Protein AF-0000000080647488 (afdb_homodimer)

Solvent-accessible surface area (backbone atoms only — not comparable to full-atom values): 36997 Å² total; per-residue (Å²): 116,48,32,40,37,34,31,41,48,44,54,90,52,60,45,56,58,51,35,47,49,44,23,29,60,48,44,38,36,77,51,31,75,68,55,50,71,70,28,74,45,87,45,51,30,39,70,76,43,53,55,83,44,35,26,31,36,35,32,40,47,69,68,45,44,72,58,22,64,35,40,49,40,31,35,79,50,10,62,61,49,45,37,68,73,44,76,29,42,15,42,51,39,65,48,72,40,66,70,53,51,65,51,34,83,19,20,80,32,19,48,67,54,50,25,60,74,47,72,51,86,89,53,53,41,38,26,34,52,53,63,45,54,38,50,31,41,29,64,51,44,10,51,53,50,31,32,27,40,74,20,60,28,39,31,40,29,48,34,86,49,47,36,67,21,82,76,42,36,45,71,57,26,46,40,35,31,46,53,34,43,50,52,45,22,72,73,69,67,51,45,62,39,42,25,43,35,41,54,41,36,61,87,44,28,56,57,49,43,50,49,46,39,73,56,56,44,58,20,35,21,36,43,36,65,40,40,10,56,39,52,45,32,51,40,38,72,69,45,98,50,41,30,39,34,39,53,48,31,44,33,34,24,39,60,52,88,56,31,16,40,36,64,38,42,53,40,46,50,40,40,37,28,10,31,17,27,36,58,69,39,16,65,49,41,54,34,41,50,58,60,68,58,46,52,50,30,49,46,62,28,49,45,92,53,95,80,41,49,30,28,25,39,24,30,34,41,73,27,33,47,85,37,40,52,62,31,38,74,71,60,46,49,73,25,30,44,34,21,41,51,33,16,57,43,23,93,78,30,37,31,35,11,20,32,14,43,48,48,26,52,48,15,51,74,70,70,47,51,58,70,64,49,18,74,81,30,66,45,33,36,54,45,43,61,61,68,74,98,115,47,31,39,35,34,32,41,46,42,53,90,52,59,45,55,58,50,35,46,50,44,23,29,61,47,44,37,35,77,52,31,74,69,56,49,72,70,29,74,45,86,44,52,32,40,69,76,44,54,54,81,44,36,28,30,36,35,32,40,46,69,69,44,44,73,58,23,64,34,40,49,40,30,35,79,51,10,62,61,51,45,38,68,72,44,76,29,40,16,41,51,38,64,48,73,38,68,69,54,50,64,50,33,83,17,19,80,29,19,50,67,54,50,25,60,73,48,71,50,84,88,53,52,42,37,27,33,51,52,63,44,54,39,51,32,42,27,64,51,45,10,50,52,51,33,35,26,40,76,19,59,27,40,32,41,30,49,33,85,49,47,38,67,21,84,76,42,36,45,71,58,26,45,41,35,31,44,53,34,43,48,53,45,23,72,74,69,66,51,46,60,38,43,25,44,34,40,55,42,36,60,84,45,27,55,58,49,43,49,50,45,40,72,55,55,45,58,19,34,20,36,43,36,65,40,40,10,56,39,54,43,32,50,41,38,74,70,43,97,52,40,32,39,33,38,51,48,31,45,32,33,24,38,61,51,88,55,31,18,39,36,65,38,42,52,42,47,50,40,41,37,27,10,32,17,28,35,58,67,37,16,65,49,42,53,35,40,50,58,60,68,56,45,51,50,30,47,46,63,27,50,46,92,52,95,80,41,50,30,30,24,38,22,29,34,40,72,27,33,48,83,38,41,55,63,32,37,73,70,58,45,48,72,26,31,44,34,21,41,51,33,17,58,44,24,94,78,30,38,33,35,11,20,30,14,42,48,48,26,51,49,16,51,75,70,70,46,52,58,70,66,48,18,75,85,30,65,46,34,36,52,44,42,60,61,67,73,97

Organism: Methanothrix harundinacea (strain 6Ac) (NCBI:txid1110509)

Secondary structure (DSSP, 8-state):
-EEEEEEEEEESS-HHHHHHHHHHHTTT----HHHHHHS--TT--EEEEEETTEEEEEEEGGGS-TT-HHHHHHHHTSGGGG-TTEEEEEEEEEE--HHHHHTS---SS-HHHHHHHHT--SS-EEEEEE-GGGT--HHHHHHHHHHHHHTT-SEEEE-TT-SS-TTS-HHHHHHHHHHHHHHHHHHH----EEEEE----TTTHHHHHHHHHHTT-SEEEEEHHHH-HHHHHHHHHH-SS-EEEE-TTTHHHHS-TTSEE-HHHHHHHHHHHT-SEEE--BSSSTTB--HHHHHHHHHHHHS--TTPPP-EEEE-SS--GGGHHHHHHHH-SSSEEE-SHHHHT-TT-HHHHHHHHHHHHHHHHHTS-HHHHHTT-HHHHHHHHHHT-/-EEEEEEEEEESS-HHHHHHHHHHHTTT----HHHHHHS--TT--EEEEEETTEEEEEEEGGGS-TT-HHHHHHHHTSGGGG-TTEEEEEEEEEE--HHHHHTS---SS-HHHHHHHHT--SS-EEEEEE-GGGT--HHHHHHHHHHHHHTT-SEEEE-TT-SS-TTS-HHHHHHHHHHHHHHHHHHH----EEEEE----TTTHHHHHHHHHHTT-SEEEEEHHHH-HHHHHHHHHH-SS-EEEE-TTTHHHHS-TTSEE-HHHHHHHHHHHT-SEEE--BSSSTTB--HHHHHHHHHHHHS--TTPPP-EEEE-SS--GGGHHHHHHHH-SSSEEE-SHHHHT-TT-HHHHHHHHHHHHHHHHHTS-HHHHHTT-HHHHHHHHHHT-

Foldseek 3Di:
DWKKWKKFFDFPDDQQVLLQQLQQCLWVHPPDPVVPVVDDDPQGKDWPDGDDRMTIIIGPPVQDDALDVVSVCCRRPNCSQVDPRTPAMETEDMDDDLRSLVSFPFAPAALVNLCVVQVHDQFAAEEEEDECVVPAELLNSLVLLLLLVLLPHAEYEYDQVDAQDPRYGQLSNLLNNQVSQVVSCVVPVGHHAYAHEQEDAPVCSLVSLVNSVVSPHQEYEYQDVVHHLLSLLSNSVRDDHAYHYEPPPCCVADVPPGHHYHCLHVLLSNRSSHHHEYAREFCDAPGHDDLVSSLNSLCSQPPDDSPGHHHAHEYDHHDALQRLQRRCVRNPGRHYYYYYCNQQVQPVGNSLSSNLNVQSRVCVSVVHHLVVSCVPPVSVVSSCVVVVD/DWKKWKKFFDFPDDQQVLLQQLQQCLWVHPPDPVVPVVDDDPQGKDWPDGDDRMTIIIGPPVQDDALDVVSVCCRRPNCSQVDPRTPAMETEDMDDDLRSLVSFPFAPAALVNLCVVQVHDQFAAEEEEDECVVPAELLNSLVLLLLLVLLPHAEYEYDQVDAQDPRYGQLSNLLNNQVSQVVSCVVPVGHHAYAHEQEDAPVCSLVSLVNSVVSPHQEYEYQDVVHHLLSLLSNSVRDDHAYHYEPPPCCVADVPPGHHYHCLHVLLSNRSSHHHEYAREFCDAPGHDDLVSSLNSLCSQPPDDSPGHHHAHEYDHHDALQRLQRRCVRNPGRHYYYYYCNQQVQPVGNSLSSNLNVQSRVCVSVVHHLVVSCVPPVSVVSSCVVVVD

Nearest PDB structures (foldseek):
  2qyg-assembly2_C  TM=9.255E-01  e=5.016E-37  Rhodopseudomonas palustris CGA009
  1tel-assembly1_A  TM=9.189E-01  e=5.630E-37  Chlorobaculum tepidum TLS
  3nwr-assembly1_A-2  TM=8.919E-01  e=5.016E-37  Paraburkholderia fungorum
  1tel-assembly1_B  TM=9.173E-01  e=2.530E-36  Chlorobaculum tepidum TLS
  1ykw-assembly1_A  TM=9.001E-01  e=6.759E-36  Chlorobaculum tepidum

Sequence (778 aa):
MEVIAKYYVETDLPIEKAAEAIAAEQSTGTWTEVERERLASDLAARVVRAEGNFAYVAFPEELFEAGNIPQYLSVVAGNLFGLGALKKVRLLDVIFPQRLVEAHRGPRFGIKEARKILGVFDRPLVGTIIKPKVGLSPKDTAEVAGQAVRGGLDLIKDDETLTDQSFCPIDERVEAVMAELSKVEDETGKKAFYAVNVTSGAEEILERAEEVVGRGANMVMVDVLTTGFSAVEVLARGVKVPIHVHRTMHGAFTRDRRHGISMLPISRLVRMAGGTNLHTGSYLGKMAGDREENDSCRDALREEWYGLRPVFPVASGGVHPGMVRPNLDGYGTDCIIQAGGGVHGHPSGTTAGATAMVQAVEAWVAGVTTEEYARSHKELDAALKFWSRMEVIAKYYVETDLPIEKAAEAIAAEQSTGTWTEVERERLASDLAARVVRAEGNFAYVAFPEELFEAGNIPQYLSVVAGNLFGLGALKKVRLLDVIFPQRLVEAHRGPRFGIKEARKILGVFDRPLVGTIIKPKVGLSPKDTAEVAGQAVRGGLDLIKDDETLTDQSFCPIDERVEAVMAELSKVEDETGKKAFYAVNVTSGAEEILERAEEVVGRGANMVMVDVLTTGFSAVEVLARGVKVPIHVHRTMHGAFTRDRRHGISMLPISRLVRMAGGTNLHTGSYLGKMAGDREENDSCRDALREEWYGLRPVFPVASGGVHPGMVRPNLDGYGTDCIIQAGGGVHGHPSGTTAGATAMVQAVEAWVAGVTTEEYARSHKELDAALKFWSR

InterPro domains:
  IPR000685 Ribulose bisphosphate carboxylase, large subunit, C-terminal [PF00016] (110-387)
  IPR017443 Ribulose bisphosphate carboxylase, large subunit, ferrodoxin-like N-terminal [PF02788] (2-99)
  IPR033966 RuBisCO [PTHR42704] (2-385)
  IPR033966 RuBisCO [SFLDS00014] (2-388)
  IPR036376 Ribulose bisphosphate carboxylase, large subunit, C-terminal domain superfamily [G3DSA:3.20.20.110] (105-389)
  IPR036376 Ribulose bisphosphate carboxylase, large subunit, C-terminal domain superfamily [SSF51649] (106-388)
  IPR036422 RuBisCO large subunit, N-terminal domain superfamily [G3DSA:3.30.70.150] (1-104)
  IPR036422 RuBisCO large subunit, N-terminal domain superfamily [SSF54966] (3-106)

Structure (mmCIF, N/CA/C/O backbone):
data_AF-0000000080647488-model_v1
#
loop_
_entity.id
_entity.type
_entity.pdbx_description
1 polymer 'Ribulose-1,5-bisphosphate carboxylase/oxygenase lar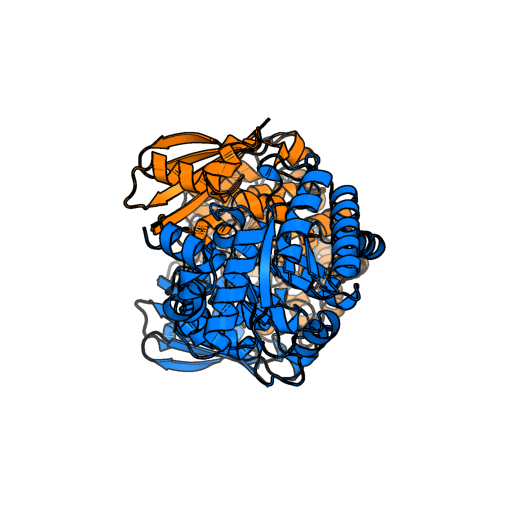ge subunit'
#
loop_
_atom_site.group_PDB
_atom_site.id
_atom_site.type_symbol
_atom_site.label_atom_id
_atom_site.label_alt_id
_atom_site.label_comp_id
_atom_site.label_asym_id
_atom_site.label_entity_id
_atom_site.label_seq_id
_atom_site.pdbx_PDB_ins_code
_atom_site.Cartn_x
_atom_site.Cartn_y
_atom_site.Cartn_z
_atom_site.occupancy
_atom_site.B_iso_or_equiv
_atom_site.auth_seq_id
_atom_site.auth_comp_id
_atom_site.auth_asym_id
_atom_site.auth_atom_id
_atom_site.pdbx_PDB_model_num
ATOM 1 N N . MET A 1 1 ? -24.734 -10.898 6.461 1 90.69 1 MET A N 1
ATOM 2 C CA . MET A 1 1 ? -24.656 -9.562 5.883 1 90.69 1 MET A CA 1
ATOM 3 C C . MET A 1 1 ? -23.641 -9.523 4.738 1 90.69 1 MET A C 1
ATOM 5 O O . MET A 1 1 ? -23.125 -10.562 4.324 1 90.69 1 MET A O 1
ATOM 9 N N . GLU A 1 2 ? -23.625 -8.43 3.938 1 96.56 2 GLU A N 1
ATOM 10 C CA . GLU A 1 2 ? -22.812 -8.32 2.732 1 96.56 2 GLU A CA 1
ATOM 11 C C . GLU A 1 2 ? -21.953 -7.062 2.76 1 96.56 2 GLU A C 1
ATOM 13 O O . GLU A 1 2 ? -22.281 -6.094 3.447 1 96.56 2 GLU A O 1
ATOM 18 N N . VAL A 1 3 ? -20.828 -7.199 2.18 1 98.62 3 VAL A N 1
ATOM 19 C CA . VAL A 1 3 ? -20.031 -6.023 1.819 1 98.62 3 VAL A CA 1
ATOM 20 C C . VAL A 1 3 ? -20.453 -5.531 0.434 1 98.62 3 VAL A C 1
ATOM 22 O O . VAL A 1 3 ? -20.516 -6.316 -0.516 1 98.62 3 VAL A O 1
ATOM 25 N N . ILE A 1 4 ? -20.766 -4.258 0.315 1 98.75 4 ILE A N 1
ATOM 26 C CA . ILE A 1 4 ? -21.141 -3.711 -0.988 1 98.75 4 ILE A CA 1
ATOM 27 C C . ILE A 1 4 ? -20.031 -2.77 -1.479 1 98.75 4 ILE A C 1
ATOM 29 O O . ILE A 1 4 ? -19.672 -1.822 -0.781 1 98.75 4 ILE A O 1
ATOM 33 N N . ALA A 1 5 ? -19.516 -3.033 -2.6 1 98.88 5 ALA A N 1
ATOM 34 C CA . ALA A 1 5 ? -18.516 -2.174 -3.229 1 98.88 5 ALA A CA 1
ATOM 35 C C . ALA A 1 5 ? -19.078 -1.492 -4.473 1 98.88 5 ALA A C 1
ATOM 37 O O . ALA A 1 5 ? -19.812 -2.111 -5.246 1 98.88 5 ALA A O 1
ATOM 38 N N . LYS A 1 6 ? -18.844 -0.228 -4.59 1 98.81 6 LYS A N 1
ATOM 39 C CA . LYS A 1 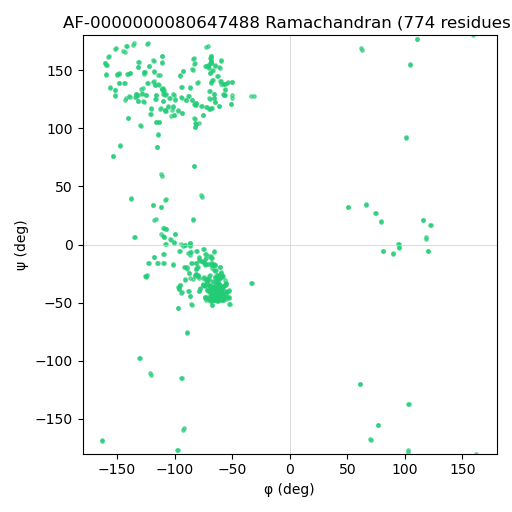6 ? -19.219 0.559 -5.762 1 98.81 6 LYS A CA 1
ATOM 40 C C . LYS A 1 6 ? -18 0.8 -6.664 1 98.81 6 LYS A C 1
ATOM 42 O O . LYS A 1 6 ? -16.969 1.298 -6.207 1 98.81 6 LYS A O 1
ATOM 47 N N . TYR A 1 7 ? -18.188 0.497 -7.961 1 98.88 7 TYR A N 1
ATOM 48 C CA . TYR A 1 7 ? -17.094 0.677 -8.922 1 98.88 7 TYR A CA 1
ATOM 49 C C . TYR A 1 7 ? -17.516 1.59 -10.062 1 98.88 7 TYR A C 1
ATOM 51 O O . TYR A 1 7 ? -18.672 1.551 -10.5 1 98.88 7 TYR A O 1
ATOM 59 N N . TYR A 1 8 ? -16.609 2.475 -10.461 1 98.75 8 TYR A N 1
ATOM 60 C CA . TYR A 1 8 ? -16.656 3.078 -11.789 1 98.75 8 TYR A CA 1
ATOM 61 C C . TYR A 1 8 ? -15.945 2.201 -12.812 1 98.75 8 TYR A C 1
ATOM 63 O O . TYR A 1 8 ? -14.852 1.695 -12.547 1 98.75 8 TYR A O 1
ATOM 71 N N . VAL A 1 9 ? -16.562 1.989 -14.055 1 98.62 9 VAL A N 1
ATOM 72 C CA . VAL A 1 9 ? -16 1.049 -15.016 1 98.62 9 VAL A CA 1
ATOM 73 C C . VAL A 1 9 ? -16.109 1.622 -16.422 1 98.62 9 VAL A C 1
ATOM 75 O O . VAL A 1 9 ? -17.172 2.094 -16.828 1 98.62 9 VAL A O 1
ATOM 78 N N . GLU A 1 10 ? -15.008 1.669 -17.156 1 98.5 10 GLU A N 1
ATOM 79 C CA . GLU A 1 10 ? -14.992 1.855 -18.609 1 98.5 10 GLU A CA 1
ATOM 80 C C . GLU A 1 10 ? -14.672 0.548 -19.328 1 98.5 10 GLU A C 1
ATOM 82 O O . GLU A 1 10 ? -13.672 -0.107 -19.031 1 98.5 10 GLU A O 1
ATOM 87 N N . THR A 1 11 ? -15.438 0.167 -20.172 1 97.75 11 THR A N 1
ATOM 88 C CA . THR A 1 11 ? -15.344 -1.136 -20.828 1 97.75 11 THR A CA 1
ATOM 89 C C . THR A 1 11 ? -16.094 -1.127 -22.156 1 97.75 11 THR A C 1
ATOM 91 O O . THR A 1 11 ? -16.922 -0.245 -22.406 1 97.75 11 THR A O 1
ATOM 94 N N . ASP A 1 12 ? -15.664 -2.012 -23.078 1 96.88 12 ASP A N 1
ATOM 95 C CA . ASP A 1 12 ? -16.406 -2.219 -24.328 1 96.88 12 ASP A CA 1
ATOM 96 C C . ASP A 1 12 ? -17.516 -3.246 -24.141 1 96.88 12 ASP A C 1
ATOM 98 O O . ASP A 1 12 ? -18.375 -3.416 -25.016 1 96.88 12 ASP A O 1
ATOM 102 N N . LEU A 1 13 ? -17.562 -3.875 -22.984 1 97.06 13 LEU A N 1
ATOM 103 C CA . LEU A 1 13 ? -18.641 -4.812 -22.641 1 97.06 13 LEU A CA 1
ATOM 104 C C . LEU A 1 13 ? -19.875 -4.07 -22.125 1 97.06 13 LEU A C 1
ATOM 106 O O . LEU A 1 13 ? -19.766 -2.926 -21.672 1 97.06 13 LEU A O 1
ATOM 110 N N . PRO A 1 14 ? -21.047 -4.852 -22.312 1 97.75 14 PRO A N 1
ATOM 111 C CA . PRO A 1 14 ? -22.141 -4.328 -21.5 1 97.75 14 PRO A CA 1
ATOM 112 C C . PRO A 1 14 ? -21.781 -4.219 -20.031 1 97.75 14 PRO A C 1
ATOM 114 O O . PRO A 1 14 ? -21.125 -5.109 -19.484 1 97.75 14 PRO A O 1
ATOM 117 N N . ILE A 1 15 ? -22.188 -3.156 -19.391 1 98.19 15 ILE A N 1
ATOM 118 C CA . ILE A 1 15 ? -21.797 -2.838 -18.016 1 98.19 15 ILE A CA 1
ATOM 119 C C . ILE A 1 15 ? -22.156 -3.998 -17.094 1 98.19 15 ILE A C 1
ATOM 121 O O . ILE A 1 15 ? -21.438 -4.277 -16.125 1 98.19 15 ILE A O 1
ATOM 125 N N . GLU A 1 16 ? -23.234 -4.668 -17.359 1 97.62 16 GLU A N 1
ATOM 126 C CA . GLU A 1 16 ? -23.641 -5.812 -16.547 1 97.62 16 GLU A CA 1
ATOM 127 C C . GLU A 1 16 ? -22.609 -6.938 -16.625 1 97.62 16 GLU A C 1
ATOM 129 O O . GLU A 1 16 ? -22.297 -7.566 -15.609 1 97.62 16 GLU A O 1
ATOM 134 N N . LYS A 1 17 ? -22.094 -7.16 -17.766 1 96.88 17 LYS A N 1
ATOM 135 C CA . LYS A 1 17 ? -21.094 -8.203 -17.969 1 96.88 17 LYS A CA 1
ATOM 136 C C . LYS A 1 17 ? -19.766 -7.832 -17.312 1 96.88 17 LYS A C 1
ATOM 138 O O . LYS A 1 17 ? -19.078 -8.688 -16.75 1 96.88 17 LYS A O 1
ATOM 143 N N . ALA A 1 18 ? -19.438 -6.566 -17.422 1 97.44 18 ALA A N 1
ATOM 144 C CA . ALA A 1 18 ? -18.234 -6.078 -16.75 1 97.44 18 ALA A CA 1
ATOM 145 C C . ALA A 1 18 ? -18.359 -6.25 -15.234 1 97.44 18 ALA A C 1
ATOM 147 O O . ALA A 1 18 ? -17.406 -6.676 -14.57 1 97.44 18 ALA A O 1
ATOM 148 N N . ALA A 1 19 ? -19.531 -5.914 -14.734 1 97.94 19 ALA A N 1
ATOM 149 C CA . ALA A 1 19 ? -19.797 -6.07 -13.305 1 97.94 19 ALA A CA 1
ATOM 150 C C . ALA A 1 19 ? -19.703 -7.535 -12.891 1 97.94 19 ALA A C 1
ATOM 152 O O . ALA A 1 19 ? -19.172 -7.848 -11.82 1 97.94 19 ALA A O 1
ATOM 153 N N . GLU A 1 20 ? -20.172 -8.375 -13.711 1 95.75 20 GLU A N 1
ATOM 154 C CA . GLU A 1 20 ? -20.094 -9.812 -13.453 1 95.75 20 GLU A CA 1
ATOM 155 C C . GLU A 1 20 ? -18.656 -10.297 -13.445 1 95.75 20 GLU A C 1
ATOM 157 O O . GLU A 1 20 ? -18.297 -11.172 -12.656 1 95.75 20 GLU A O 1
ATOM 162 N N . ALA A 1 21 ? -17.859 -9.781 -14.328 1 94.38 21 ALA A N 1
ATOM 163 C CA . ALA A 1 21 ? -16.438 -10.133 -14.375 1 94.38 21 ALA A CA 1
ATOM 164 C C . ALA A 1 21 ? -15.734 -9.727 -13.086 1 94.38 21 ALA A C 1
ATOM 166 O O . ALA A 1 21 ? -14.906 -10.477 -12.562 1 94.38 21 ALA A O 1
ATOM 167 N N . ILE A 1 22 ? -16.062 -8.539 -12.578 1 96.81 22 ILE A N 1
ATOM 168 C CA . ILE A 1 22 ? -15.5 -8.07 -11.32 1 96.81 22 ILE A CA 1
ATOM 169 C C . ILE A 1 22 ? -15.922 -9 -10.188 1 96.81 22 ILE A C 1
ATOM 171 O O . ILE A 1 22 ? -15.086 -9.453 -9.406 1 96.81 22 ILE A O 1
ATOM 175 N N . ALA A 1 23 ? -17.234 -9.281 -10.148 1 95.94 23 ALA A N 1
ATOM 176 C CA . ALA A 1 23 ? -17.781 -10.148 -9.102 1 95.94 23 ALA A CA 1
ATOM 177 C C . ALA A 1 23 ? -17.094 -11.516 -9.109 1 95.94 23 ALA A C 1
ATOM 179 O O . ALA A 1 23 ? -16.734 -12.039 -8.055 1 95.94 23 ALA A O 1
ATOM 180 N N . ALA A 1 24 ? -16.922 -12.039 -10.258 1 92.19 24 ALA A N 1
ATOM 181 C CA . ALA A 1 24 ? -16.312 -13.359 -10.406 1 92.19 24 ALA A CA 1
ATOM 182 C C . ALA A 1 24 ? -14.844 -13.336 -10.016 1 92.19 24 ALA A C 1
ATOM 184 O O . ALA A 1 24 ? -14.398 -14.156 -9.211 1 92.19 24 ALA A O 1
ATOM 185 N N . GLU A 1 25 ? -14.078 -12.43 -10.492 1 91.75 25 GLU A N 1
ATOM 186 C CA . GLU A 1 25 ? -12.641 -12.344 -10.25 1 91.75 25 GLU A CA 1
ATOM 187 C C . GLU A 1 25 ? -12.344 -12.172 -8.766 1 91.75 25 GLU A C 1
ATOM 189 O O . GLU A 1 25 ? -11.375 -12.734 -8.25 1 91.75 25 GLU A O 1
ATOM 194 N N . GLN A 1 26 ? -13.18 -11.391 -8.078 1 95.12 26 GLN A N 1
ATOM 195 C CA . GLN A 1 26 ? -12.906 -11.008 -6.695 1 95.12 26 GLN A CA 1
ATOM 196 C C . GLN A 1 26 ? -13.523 -11.992 -5.715 1 95.12 26 GLN A C 1
ATOM 198 O O . GLN A 1 26 ? -13.391 -11.844 -4.496 1 95.12 26 GLN A O 1
ATOM 203 N N . SER A 1 27 ? -14.195 -13.016 -6.172 1 93.38 27 SER A N 1
ATOM 204 C CA . SER A 1 27 ? -14.766 -14.047 -5.312 1 93.38 27 SER A CA 1
ATOM 205 C C . SER A 1 27 ? -14.406 -15.445 -5.805 1 93.38 27 SER A C 1
ATOM 207 O O . SER A 1 27 ? -13.266 -15.883 -5.664 1 93.38 27 SER A O 1
ATOM 209 N N . THR A 1 28 ? -15.203 -16.109 -6.512 1 86.38 28 THR A N 1
ATOM 210 C CA . THR A 1 28 ? -15.023 -17.516 -6.828 1 86.38 28 THR A CA 1
ATOM 211 C C . THR A 1 28 ? -14.156 -17.688 -8.07 1 86.38 28 THR A C 1
ATOM 213 O O . THR A 1 28 ? -13.602 -18.766 -8.312 1 86.38 28 THR A O 1
ATOM 216 N N . GLY A 1 29 ? -13.906 -16.562 -8.703 1 74 29 GLY A N 1
ATOM 217 C CA . GLY A 1 29 ? -13.117 -16.656 -9.914 1 74 29 GLY A CA 1
ATOM 218 C C . GLY A 1 29 ? -13.781 -17.469 -11.008 1 74 29 GLY A C 1
ATOM 219 O O . GLY A 1 29 ? -14.969 -17.781 -10.914 1 74 29 GLY A O 1
ATOM 220 N N . THR A 1 30 ? -13.266 -17.422 -12.289 1 58.09 30 THR A N 1
ATOM 221 C CA . THR A 1 30 ? -13.75 -18.203 -13.422 1 58.09 30 THR A CA 1
ATOM 222 C C . THR A 1 30 ? -13.289 -19.656 -13.328 1 58.09 30 THR A C 1
ATOM 224 O O . THR A 1 30 ? -12.531 -20.125 -14.172 1 58.09 30 THR A O 1
ATOM 227 N N . TRP A 1 31 ? -13.398 -20.047 -12.07 1 53.09 31 TRP A N 1
ATOM 228 C CA . TRP A 1 31 ? -13.102 -21.469 -12.031 1 53.09 31 TRP A CA 1
ATOM 229 C C . TRP A 1 31 ? -13.906 -22.219 -13.086 1 53.09 31 TRP A C 1
ATOM 231 O O . TRP A 1 31 ? -14.961 -21.75 -13.523 1 53.09 31 TRP A O 1
ATOM 241 N N . THR A 1 32 ? -13.383 -23 -13.891 1 54.81 32 THR A N 1
ATOM 242 C CA . THR A 1 32 ? -14.023 -23.578 -15.078 1 54.81 32 THR A CA 1
ATOM 243 C C . THR A 1 32 ? -15.508 -23.812 -14.828 1 54.81 32 THR A C 1
ATOM 245 O O . THR A 1 32 ? -15.922 -24.078 -13.703 1 54.81 32 THR A O 1
ATOM 248 N N . GLU A 1 33 ? -16.25 -23.234 -15.844 1 52.19 33 GLU A N 1
ATOM 249 C CA . GLU A 1 33 ? -17.703 -23.406 -15.875 1 52.19 33 GLU A CA 1
ATOM 250 C C . GLU A 1 33 ? -18.094 -24.781 -15.336 1 52.19 33 GLU A C 1
ATOM 252 O O . GLU A 1 33 ? -19.094 -24.906 -14.625 1 52.19 33 GLU A O 1
ATOM 257 N N . VAL A 1 34 ? -17.25 -25.781 -15.562 1 49.34 34 VAL A N 1
ATOM 258 C CA . VAL A 1 34 ? -17.625 -27.156 -15.266 1 49.34 34 VAL A CA 1
ATOM 259 C C . VAL A 1 34 ? -17.625 -27.375 -13.75 1 49.34 34 VAL A C 1
ATOM 261 O O . VAL A 1 34 ? -18.578 -27.938 -13.203 1 49.34 34 VAL A O 1
ATOM 264 N N . GLU A 1 35 ? -16.609 -26.906 -13.102 1 55.22 35 GLU A N 1
ATOM 265 C CA . GLU A 1 35 ? -16.484 -27.203 -11.68 1 55.22 35 GLU A CA 1
ATOM 266 C C . GLU A 1 35 ? -17.406 -26.312 -10.844 1 55.22 35 GLU A C 1
ATOM 268 O O . GLU A 1 35 ? -17.906 -26.734 -9.797 1 55.22 35 GLU A O 1
ATOM 273 N N . ARG A 1 36 ? -17.688 -25.125 -11.344 1 56.28 36 ARG A N 1
ATOM 274 C CA . ARG A 1 36 ? -18.641 -24.266 -10.664 1 56.28 36 ARG A CA 1
ATOM 275 C C . ARG A 1 36 ? -20.016 -24.922 -10.555 1 56.28 36 ARG A C 1
ATOM 277 O O . ARG A 1 36 ? -20.688 -24.781 -9.531 1 56.28 36 ARG A O 1
ATOM 284 N N . GLU A 1 37 ? -20.281 -25.5 -11.617 1 53.06 37 GLU A N 1
ATOM 285 C CA . GLU A 1 37 ? -21.578 -26.172 -11.633 1 53.06 37 GLU A CA 1
ATOM 286 C C . GLU A 1 37 ? -21.625 -27.312 -10.617 1 53.06 37 GLU A C 1
ATOM 288 O O . GLU A 1 37 ? -22.672 -27.578 -10.023 1 53.06 37 GLU A O 1
ATOM 293 N N . ARG A 1 38 ? -20.484 -27.859 -10.445 1 56.88 38 ARG A N 1
ATOM 294 C CA . ARG A 1 38 ? -20.453 -29.016 -9.57 1 56.88 38 ARG A CA 1
ATOM 295 C C . ARG A 1 38 ? -20.344 -28.609 -8.102 1 56.88 38 ARG A C 1
ATOM 297 O O . ARG A 1 38 ? -20.922 -29.234 -7.223 1 56.88 38 ARG A O 1
ATOM 304 N N . LEU A 1 39 ? -19.672 -27.438 -8.016 1 65 39 LEU A N 1
ATOM 305 C CA . LEU A 1 39 ? -19.406 -27.047 -6.633 1 65 39 LEU A CA 1
ATOM 306 C C . LEU A 1 39 ? -20.359 -25.953 -6.188 1 65 39 LEU A C 1
ATOM 308 O O . LEU A 1 39 ? -20.625 -25.016 -6.941 1 65 39 LEU A O 1
ATOM 312 N N . ALA A 1 40 ? -21.25 -26.281 -5.305 1 63.75 40 ALA A N 1
ATOM 313 C CA . ALA A 1 40 ? -22.234 -25.344 -4.777 1 63.75 40 ALA A CA 1
ATOM 314 C C . ALA A 1 40 ? -21.625 -24.438 -3.719 1 63.75 40 ALA A C 1
ATOM 316 O O . ALA A 1 40 ? -21.016 -24.906 -2.758 1 63.75 40 ALA A O 1
ATOM 317 N N . SER A 1 41 ? -21.344 -23.094 -4.129 1 75.81 41 SER A N 1
ATOM 318 C CA . SER A 1 41 ? -20.938 -22.203 -3.045 1 75.81 41 SER A CA 1
ATOM 319 C C . SER A 1 41 ? -21.781 -20.938 -3.023 1 75.81 41 SER A C 1
ATOM 321 O O . SER A 1 41 ? -22.188 -20.438 -4.074 1 75.81 41 SER A O 1
ATOM 323 N N . ASP A 1 42 ? -22.188 -20.609 -1.804 1 85.38 42 ASP A N 1
ATOM 324 C CA . ASP A 1 42 ? -22.891 -19.359 -1.598 1 85.38 42 ASP A CA 1
ATOM 325 C C . ASP A 1 42 ? -21.906 -18.203 -1.425 1 85.38 42 ASP A C 1
ATOM 327 O O . ASP A 1 42 ? -22.266 -17.141 -0.913 1 85.38 42 ASP A O 1
ATOM 331 N N . LEU A 1 43 ? -20.672 -18.438 -1.921 1 92.56 43 LEU A N 1
ATOM 332 C CA . LEU A 1 43 ? -19.656 -17.438 -1.632 1 92.56 43 LEU A CA 1
ATOM 333 C C . LEU A 1 43 ? -19.391 -16.562 -2.852 1 92.56 43 LEU A C 1
ATOM 335 O O . LEU A 1 43 ? -18.516 -15.688 -2.82 1 92.56 43 LEU A O 1
ATOM 339 N N . ALA A 1 44 ? -20.188 -16.812 -3.928 1 92.75 44 ALA A N 1
ATOM 340 C CA . ALA A 1 44 ? -20.047 -15.969 -5.113 1 92.75 44 ALA A CA 1
ATOM 341 C C . ALA A 1 44 ? -20.578 -14.555 -4.84 1 92.75 44 ALA A C 1
ATOM 343 O O . ALA A 1 44 ? -21.641 -14.383 -4.25 1 92.75 44 ALA A O 1
ATOM 344 N N . ALA A 1 45 ? -19.734 -13.562 -5.242 1 95.88 45 ALA A N 1
ATOM 345 C CA . ALA A 1 45 ? -20.25 -12.195 -5.227 1 95.88 45 ALA A CA 1
ATOM 346 C C . ALA A 1 45 ? -21.328 -12 -6.281 1 95.88 45 ALA A C 1
ATOM 348 O O . ALA A 1 45 ? -21.391 -12.75 -7.262 1 95.88 45 ALA A O 1
ATOM 349 N N . ARG A 1 46 ? -22.172 -11.031 -6.07 1 95.69 46 ARG A N 1
ATOM 350 C CA . ARG A 1 46 ? -23.266 -10.805 -7.008 1 95.69 46 ARG A CA 1
ATOM 351 C C . ARG A 1 46 ? -23.359 -9.328 -7.383 1 95.69 46 ARG A C 1
ATOM 353 O O . ARG A 1 46 ? -23.094 -8.453 -6.559 1 95.69 46 ARG A O 1
ATOM 360 N N . VAL A 1 47 ? -23.859 -9.086 -8.547 1 97.88 47 VAL A N 1
ATOM 361 C CA . VAL A 1 47 ? -24.109 -7.723 -9 1 97.88 47 VAL A CA 1
ATOM 362 C C . VAL A 1 47 ? -25.438 -7.227 -8.445 1 97.88 47 VAL A C 1
ATOM 364 O O . VAL A 1 47 ? -26.484 -7.836 -8.688 1 97.88 47 VAL A O 1
ATOM 367 N N . VAL A 1 48 ? -25.391 -6.176 -7.711 1 98.12 48 VAL A N 1
ATOM 368 C CA . VAL A 1 48 ? -26.594 -5.582 -7.141 1 98.12 48 VAL A CA 1
ATOM 369 C C . VAL A 1 48 ? -27.203 -4.582 -8.125 1 98.12 48 VAL A C 1
ATOM 371 O O . VAL A 1 48 ? -28.422 -4.441 -8.203 1 98.12 48 VAL A O 1
ATOM 374 N N . ARG A 1 49 ? -26.359 -3.854 -8.758 1 98.06 49 ARG A N 1
ATOM 375 C CA . ARG A 1 49 ? -26.734 -2.818 -9.719 1 98.06 49 ARG A CA 1
ATOM 376 C C . ARG A 1 49 ? -25.609 -2.543 -10.703 1 98.06 49 ARG A C 1
ATOM 378 O O . ARG A 1 49 ? -24.438 -2.545 -10.336 1 98.06 49 ARG A O 1
ATOM 385 N N . ALA A 1 50 ? -25.938 -2.449 -11.938 1 98.31 50 ALA A N 1
ATOM 386 C CA . ALA A 1 50 ? -25 -2.059 -12.992 1 98.31 50 ALA A CA 1
ATOM 387 C C . ALA A 1 50 ? -25.672 -1.136 -14.008 1 98.31 50 ALA A C 1
ATOM 389 O O . ALA A 1 50 ? -26.594 -1.544 -14.711 1 98.31 50 ALA A O 1
ATOM 390 N N . GLU A 1 51 ? -25.344 0.086 -14.023 1 97.94 51 GLU A N 1
ATOM 391 C CA . GLU A 1 51 ? -25.938 1.083 -14.914 1 97.94 51 GLU A CA 1
ATOM 392 C C . GLU A 1 51 ? -24.906 2.16 -15.281 1 97.94 51 GLU A C 1
ATOM 394 O O . GLU A 1 51 ? -24.141 2.611 -14.422 1 97.94 51 GLU A O 1
ATOM 399 N N . GLY A 1 52 ? -25 2.506 -16.625 1 97.56 52 GLY A N 1
ATOM 400 C CA . GLY A 1 52 ? -23.984 3.449 -17.062 1 97.56 52 GLY A CA 1
ATOM 401 C C . GLY A 1 52 ? -22.578 2.916 -16.906 1 97.56 52 GLY A C 1
ATOM 402 O O . GLY A 1 52 ? -22.25 1.843 -17.406 1 97.56 52 GLY A O 1
ATOM 403 N N . ASN A 1 53 ? -21.75 3.623 -16.109 1 98.31 53 ASN A N 1
ATOM 404 C CA . ASN A 1 53 ? -20.375 3.215 -15.836 1 98.31 53 ASN A CA 1
ATOM 405 C C . ASN A 1 53 ? -20.203 2.725 -14.398 1 98.31 53 ASN A C 1
ATOM 407 O O . ASN A 1 53 ? -19.078 2.637 -13.898 1 98.31 53 ASN A O 1
ATOM 411 N N . PHE A 1 54 ? -21.359 2.486 -13.797 1 98.62 54 PHE A N 1
ATOM 412 C CA . PHE A 1 54 ? -21.266 2.178 -12.375 1 98.62 54 PHE A CA 1
ATOM 413 C C . PHE A 1 54 ? -21.766 0.764 -12.094 1 98.62 54 PHE A C 1
ATOM 415 O O . PHE A 1 54 ? -22.734 0.313 -12.703 1 98.62 54 PHE A O 1
ATOM 422 N N . ALA A 1 55 ? -21.047 0.072 -11.266 1 98.69 55 ALA A N 1
ATOM 423 C CA . ALA A 1 55 ? -21.391 -1.276 -10.828 1 98.69 55 ALA A CA 1
ATOM 424 C C . ALA A 1 55 ? -21.375 -1.38 -9.305 1 98.69 55 ALA A C 1
ATOM 426 O O . ALA A 1 55 ? -20.438 -0.905 -8.656 1 98.69 55 ALA A O 1
ATOM 427 N N . TYR A 1 56 ? -22.406 -1.902 -8.742 1 98.75 56 TYR A N 1
ATOM 428 C CA . TYR A 1 56 ? -22.484 -2.277 -7.336 1 98.75 56 TYR A CA 1
ATOM 429 C C . TYR A 1 56 ? -22.406 -3.791 -7.168 1 98.75 56 TYR A C 1
ATOM 431 O O . TYR A 1 56 ? -23.25 -4.523 -7.703 1 98.75 56 TYR A O 1
ATOM 439 N N . VAL A 1 57 ? -21.391 -4.23 -6.477 1 98.62 57 VAL A N 1
ATOM 440 C CA . VAL A 1 57 ? -21.156 -5.66 -6.289 1 98.62 57 VAL A CA 1
ATOM 441 C C . VAL A 1 57 ? -21.281 -6.012 -4.805 1 98.62 57 VAL A C 1
ATOM 443 O O . VAL A 1 57 ? -20.672 -5.355 -3.957 1 98.62 57 VAL A O 1
ATOM 446 N N . ALA A 1 58 ? -22.062 -7.008 -4.473 1 98.44 58 ALA A N 1
ATOM 447 C CA . ALA A 1 58 ? -22.234 -7.508 -3.109 1 98.44 58 ALA A CA 1
ATOM 448 C C . ALA A 1 58 ? -21.391 -8.75 -2.867 1 98.44 58 ALA A C 1
ATOM 450 O O . ALA A 1 58 ? -21.453 -9.711 -3.635 1 98.44 58 ALA A O 1
ATOM 451 N N . PHE A 1 59 ? -20.594 -8.688 -1.866 1 98.25 59 PHE A N 1
ATOM 452 C CA . PHE A 1 59 ? -19.766 -9.805 -1.445 1 98.25 59 PHE A CA 1
ATOM 453 C C . PHE A 1 59 ? -20.281 -10.406 -0.147 1 98.25 59 PHE A C 1
ATOM 455 O O . PHE A 1 59 ? -20.5 -9.695 0.834 1 98.25 59 PHE A O 1
ATOM 462 N N . PRO A 1 60 ? -20.484 -11.734 -0.127 1 96.81 60 PRO A N 1
ATOM 463 C CA . PRO A 1 60 ? -20.828 -12.336 1.161 1 96.81 60 PRO A CA 1
ATOM 464 C C . PRO A 1 60 ? -19.797 -12.039 2.25 1 96.81 60 PRO A C 1
ATOM 466 O O . PRO A 1 60 ? -18.594 -12.086 1.994 1 96.81 60 PRO A O 1
ATOM 469 N N . GLU A 1 61 ? -20.266 -11.75 3.406 1 97 61 GLU A N 1
ATOM 470 C CA . GLU A 1 61 ? -19.391 -11.406 4.527 1 97 61 GLU A CA 1
ATOM 471 C C . GLU A 1 61 ? -18.406 -12.523 4.828 1 97 61 GLU A C 1
ATOM 473 O O . GLU A 1 61 ? -17.281 -12.266 5.273 1 97 61 GLU A O 1
ATOM 478 N N . GLU A 1 62 ? -18.75 -13.75 4.516 1 95.75 62 GLU A N 1
ATOM 479 C CA . GLU A 1 62 ? -17.938 -14.93 4.797 1 95.75 62 GLU A CA 1
ATOM 480 C C . GLU A 1 62 ? -16.641 -14.914 3.988 1 95.75 62 GLU A C 1
ATOM 482 O O . GLU A 1 62 ? -15.688 -15.617 4.324 1 95.75 62 GLU A O 1
ATOM 487 N N . LEU A 1 63 ? -16.609 -14.086 2.951 1 97.12 63 LEU A N 1
ATOM 488 C CA . LEU A 1 63 ? -15.414 -13.969 2.123 1 97.12 63 LEU A CA 1
ATOM 489 C C . LEU A 1 63 ? -14.32 -13.203 2.854 1 97.12 63 LEU A C 1
ATOM 491 O O . LEU A 1 63 ? -13.156 -13.219 2.436 1 97.12 63 LEU A O 1
ATOM 495 N N . PHE A 1 64 ? -14.734 -12.594 3.943 1 98 64 PHE A N 1
ATOM 496 C CA . PHE A 1 64 ? -13.805 -11.695 4.617 1 98 64 PHE A CA 1
ATOM 497 C C . PHE A 1 64 ? -13.359 -12.281 5.953 1 98 64 PHE A C 1
ATOM 499 O O . PHE A 1 64 ? -14.156 -12.891 6.668 1 98 64 PHE A O 1
ATOM 506 N N . GLU A 1 65 ? -12.086 -12.203 6.188 1 97.62 65 GLU A N 1
ATOM 507 C CA . GLU A 1 65 ? -11.57 -12.477 7.527 1 97.62 65 GLU A CA 1
ATOM 508 C C . GLU A 1 65 ? -11.695 -11.242 8.422 1 97.62 65 GLU A C 1
ATOM 510 O O . GLU A 1 65 ? -10.914 -10.297 8.289 1 97.62 65 GLU A O 1
ATOM 515 N N . ALA A 1 66 ? -12.625 -11.305 9.375 1 97.31 66 ALA A N 1
ATOM 516 C CA . ALA A 1 66 ? -12.883 -10.156 10.242 1 97.31 66 ALA A CA 1
ATOM 517 C C . ALA A 1 66 ? -11.609 -9.703 10.953 1 97.31 66 ALA A C 1
ATOM 519 O O . ALA A 1 66 ? -10.883 -10.531 11.508 1 97.31 66 ALA A O 1
ATOM 520 N N . GLY A 1 67 ? -11.305 -8.375 10.852 1 96.75 67 GLY A N 1
ATOM 521 C CA . GLY A 1 67 ? -10.148 -7.805 11.531 1 96.75 67 GLY A CA 1
ATOM 522 C C . GLY A 1 67 ? -8.914 -7.734 10.648 1 96.75 67 GLY A C 1
ATOM 523 O O . GLY A 1 67 ? -7.855 -7.289 11.086 1 96.75 67 GLY A O 1
ATOM 524 N N . ASN A 1 68 ? -9.047 -8.18 9.391 1 97.75 68 ASN A N 1
ATOM 525 C CA . ASN A 1 68 ? -7.906 -8.297 8.484 1 97.75 68 ASN A CA 1
ATOM 526 C C . ASN A 1 68 ? -8.031 -7.344 7.297 1 97.75 68 ASN A C 1
ATOM 528 O O . ASN A 1 68 ? -8.336 -7.77 6.18 1 97.75 68 ASN A O 1
ATOM 532 N N . ILE A 1 69 ? -7.637 -6.086 7.449 1 98.19 69 ILE A N 1
ATOM 533 C CA . ILE A 1 69 ? -7.832 -5.039 6.453 1 98.19 69 ILE A CA 1
ATOM 534 C C . ILE A 1 69 ? -7.066 -5.395 5.18 1 98.19 69 ILE A C 1
ATOM 536 O O . ILE A 1 69 ? -7.59 -5.246 4.074 1 98.19 69 ILE A O 1
ATOM 540 N N . PRO A 1 70 ? -5.746 -5.902 5.27 1 98.19 70 PRO A N 1
ATOM 541 C CA . PRO A 1 70 ? -5.082 -6.309 4.027 1 98.19 70 PRO A CA 1
ATOM 542 C C . PRO A 1 70 ? -5.914 -7.293 3.209 1 98.19 70 PRO A C 1
ATOM 544 O O . PRO A 1 70 ? -5.988 -7.176 1.982 1 98.19 70 PRO A O 1
ATOM 547 N N . GLN A 1 71 ? -6.559 -8.195 3.891 1 98.56 71 GLN A N 1
ATOM 548 C CA . GLN A 1 71 ? -7.363 -9.195 3.197 1 98.56 71 GLN A CA 1
ATOM 549 C C . GLN A 1 71 ? -8.648 -8.578 2.645 1 98.56 71 GLN A C 1
ATOM 551 O O . GLN A 1 71 ? -9.117 -8.961 1.571 1 98.56 71 GLN A O 1
ATOM 556 N N . TYR A 1 72 ? -9.297 -7.566 3.357 1 98.62 72 TYR A N 1
ATOM 557 C CA . TYR A 1 72 ? -10.43 -6.836 2.803 1 98.62 72 TYR A CA 1
ATOM 558 C C . TYR A 1 72 ? -10.086 -6.258 1.434 1 98.62 72 TYR A C 1
ATOM 560 O O . TYR A 1 72 ? -10.859 -6.395 0.485 1 98.62 72 TYR A O 1
ATOM 568 N N . LEU A 1 73 ? -8.906 -5.684 1.41 1 98.81 73 LEU A N 1
ATOM 569 C CA . LEU A 1 73 ? -8.461 -5.012 0.194 1 98.81 73 LEU A CA 1
ATOM 570 C C . LEU A 1 73 ? -8.219 -6.02 -0.925 1 98.81 73 LEU A C 1
ATOM 572 O O . LEU A 1 73 ? -8.508 -5.738 -2.092 1 98.81 73 LEU A O 1
ATOM 576 N N . SER A 1 74 ? -7.711 -7.176 -0.588 1 98.38 74 SER A N 1
ATOM 577 C CA . SER A 1 74 ? -7.488 -8.203 -1.597 1 98.38 74 SER A CA 1
ATOM 578 C C . SER A 1 74 ? -8.797 -8.617 -2.264 1 98.38 74 SER A C 1
ATOM 580 O O . SER A 1 74 ? -8.805 -9.047 -3.42 1 98.38 74 SER A O 1
ATOM 582 N N . VAL A 1 75 ? -9.883 -8.477 -1.514 1 98.38 75 VAL A N 1
ATOM 583 C CA . VAL A 1 75 ? -11.188 -8.867 -2.051 1 98.38 75 VAL A CA 1
ATOM 584 C C . VAL A 1 75 ? -11.773 -7.719 -2.867 1 98.38 75 VAL A C 1
ATOM 586 O O . VAL A 1 75 ? -12.047 -7.871 -4.059 1 98.38 75 VAL A O 1
ATOM 589 N N . VAL A 1 76 ? -11.859 -6.516 -2.35 1 98.75 76 VAL A N 1
ATOM 590 C CA . VAL A 1 76 ? -12.656 -5.473 -2.994 1 98.75 76 VAL A CA 1
ATOM 591 C C . VAL A 1 76 ? -11.773 -4.68 -3.959 1 98.75 76 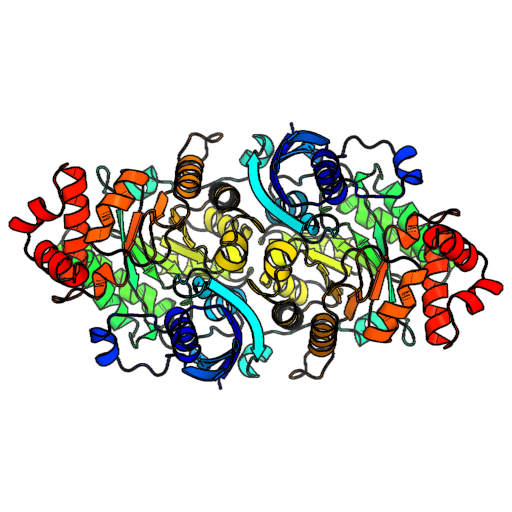VAL A C 1
ATOM 593 O O . VAL A 1 76 ? -12.289 -3.971 -4.832 1 98.75 76 VAL A O 1
ATOM 596 N N . ALA A 1 77 ? -10.43 -4.762 -3.775 1 98.56 77 ALA A N 1
ATOM 597 C CA . ALA A 1 77 ? -9.5 -3.967 -4.562 1 98.56 77 ALA A CA 1
ATOM 598 C C . ALA A 1 77 ? -8.289 -4.801 -4.992 1 98.56 77 ALA A C 1
ATOM 600 O O . ALA A 1 77 ? -7.152 -4.336 -4.926 1 98.56 77 ALA A O 1
ATOM 601 N N . GLY A 1 78 ? -8.516 -6.027 -5.363 1 97.12 78 GLY A N 1
ATOM 602 C CA . GLY A 1 78 ? -7.438 -6.945 -5.707 1 97.12 78 GLY A CA 1
ATOM 603 C C . GLY A 1 78 ? -7.145 -6.988 -7.195 1 97.12 78 GLY A C 1
ATOM 604 O O . GLY A 1 78 ? -6.809 -5.965 -7.793 1 97.12 78 GLY A O 1
ATOM 605 N N . ASN A 1 79 ? -7.371 -8.102 -7.809 1 94.25 79 ASN A N 1
ATOM 606 C CA . ASN A 1 79 ? -6.922 -8.414 -9.164 1 94.25 79 ASN A CA 1
ATOM 607 C C . ASN A 1 79 ? -7.836 -7.789 -10.211 1 94.25 79 ASN A C 1
ATOM 609 O O . ASN A 1 79 ? -7.508 -7.781 -11.398 1 94.25 79 ASN A O 1
ATOM 613 N N . LEU A 1 80 ? -8.938 -7.176 -9.773 1 95.81 80 LEU A N 1
ATOM 614 C CA . LEU A 1 80 ? -9.898 -6.613 -10.727 1 95.81 80 LEU A CA 1
ATOM 615 C C . LEU A 1 80 ? -9.227 -5.559 -11.602 1 95.81 80 LEU A C 1
ATOM 617 O O . LEU A 1 80 ? -9.633 -5.359 -12.75 1 95.81 80 LEU A O 1
ATOM 621 N N . PHE A 1 81 ? -8.234 -4.918 -11.156 1 96.69 81 PHE A N 1
ATOM 622 C CA . PHE A 1 81 ? -7.582 -3.832 -11.875 1 96.69 81 PHE A CA 1
ATOM 623 C C . PHE A 1 81 ? -6.793 -4.371 -13.062 1 96.69 81 PHE A C 1
ATOM 625 O O . PHE A 1 81 ? -6.395 -3.607 -13.945 1 96.69 81 PHE A O 1
ATOM 632 N N . GLY A 1 82 ? -6.535 -5.664 -13.062 1 91.5 82 GLY A N 1
ATOM 633 C CA . GLY A 1 82 ? -5.781 -6.273 -14.148 1 91.5 82 GLY A CA 1
ATOM 634 C C . GLY A 1 82 ? -6.656 -6.992 -15.156 1 91.5 82 GLY A C 1
ATOM 635 O O . GLY A 1 82 ? -6.152 -7.574 -16.125 1 91.5 82 GLY A O 1
ATOM 636 N N . LEU A 1 83 ? -7.969 -6.945 -14.953 1 91.12 83 LEU A N 1
ATOM 637 C CA . LEU A 1 83 ? -8.883 -7.598 -15.883 1 91.12 83 LEU A CA 1
ATOM 638 C C . LEU A 1 83 ? -8.82 -6.938 -17.25 1 91.12 83 LEU A C 1
ATOM 640 O O . LEU A 1 83 ? -9.117 -5.75 -17.391 1 91.12 83 LEU A O 1
ATOM 644 N N . GLY A 1 84 ? -8.508 -7.73 -18.281 1 87.31 84 GLY A N 1
ATOM 645 C CA . GLY A 1 84 ? -8.328 -7.23 -19.625 1 87.31 84 GLY A CA 1
ATOM 646 C C . GLY A 1 84 ? -9.602 -6.652 -20.219 1 87.31 84 GLY A C 1
ATOM 647 O O . GLY A 1 84 ? -9.547 -5.73 -21.047 1 87.31 84 GLY A O 1
ATOM 648 N N . ALA A 1 85 ? -10.719 -7.18 -19.75 1 89.31 85 ALA A N 1
ATOM 649 C CA . ALA A 1 85 ? -12 -6.75 -20.312 1 89.31 85 ALA A CA 1
ATOM 650 C C . ALA A 1 85 ? -12.375 -5.359 -19.812 1 89.31 85 ALA A C 1
ATOM 652 O O . ALA A 1 85 ? -13.258 -4.707 -20.375 1 89.31 85 ALA A O 1
ATOM 653 N N . LEU A 1 86 ? -11.719 -4.906 -18.781 1 95.44 86 LEU A N 1
ATOM 654 C CA . LEU A 1 86 ? -11.969 -3.584 -18.219 1 95.44 86 LEU A CA 1
ATOM 655 C C . LEU A 1 86 ? -10.898 -2.594 -18.672 1 95.44 86 LEU A C 1
ATOM 657 O O . LEU A 1 86 ? -9.719 -2.77 -18.359 1 95.44 86 LEU A O 1
ATOM 661 N N . LYS A 1 87 ? -11.312 -1.584 -19.359 1 96.25 87 LYS A N 1
ATOM 662 C CA . LYS A 1 87 ? -10.359 -0.557 -19.766 1 96.25 87 LYS A CA 1
ATOM 663 C C . LYS A 1 87 ? -9.875 0.254 -18.562 1 96.25 87 LYS A C 1
ATOM 665 O O . LYS A 1 87 ? -8.68 0.525 -18.438 1 96.25 87 LYS A O 1
ATOM 670 N N . LYS A 1 88 ? -10.781 0.686 -17.75 1 97.56 88 LYS A N 1
ATOM 671 C CA . LYS A 1 88 ? -10.555 1.369 -16.484 1 97.56 88 LYS A CA 1
ATOM 672 C C . LYS A 1 88 ? -11.516 0.875 -15.414 1 97.56 88 LYS A C 1
ATOM 674 O O . LYS A 1 88 ? -12.633 0.455 -15.719 1 97.56 88 LYS A O 1
ATOM 679 N N . VAL A 1 89 ? -11.094 0.87 -14.273 1 98.56 89 VAL A N 1
ATOM 680 C CA . VAL A 1 89 ? -11.938 0.502 -13.141 1 98.56 89 VAL A CA 1
ATOM 681 C C . VAL A 1 89 ? -11.445 1.209 -11.883 1 98.56 89 VAL A C 1
ATOM 683 O O . VAL A 1 89 ? -10.242 1.28 -11.633 1 98.56 89 VAL A O 1
ATOM 686 N N . ARG A 1 90 ? -12.344 1.811 -11.125 1 98.75 90 ARG A N 1
ATOM 687 C CA . ARG A 1 90 ? -12.031 2.543 -9.898 1 98.75 90 ARG A CA 1
ATOM 688 C C . ARG A 1 90 ? -12.961 2.127 -8.766 1 98.75 90 ARG A C 1
ATOM 690 O O . ARG A 1 90 ? -14.188 2.16 -8.906 1 98.75 90 ARG A O 1
ATOM 697 N N . LEU A 1 91 ? -12.391 1.672 -7.664 1 98.88 91 LEU A N 1
ATOM 698 C CA . LEU A 1 91 ? -13.172 1.486 -6.445 1 98.88 91 LEU A CA 1
ATOM 699 C C . LEU A 1 91 ? -13.586 2.83 -5.852 1 98.88 91 LEU A C 1
ATOM 701 O O . LEU A 1 91 ? -12.727 3.613 -5.43 1 98.88 91 LEU A O 1
ATOM 705 N N . LEU A 1 92 ? -14.867 3.092 -5.793 1 98.56 92 LEU A N 1
ATOM 706 C CA . LEU A 1 92 ? -15.359 4.398 -5.367 1 98.56 92 LEU A CA 1
ATOM 707 C C . LEU A 1 92 ? -15.711 4.391 -3.883 1 98.56 92 LEU A C 1
ATOM 709 O O . LEU A 1 92 ? -15.523 5.395 -3.191 1 98.56 92 LEU A O 1
ATOM 713 N N . ASP A 1 93 ? -16.266 3.279 -3.475 1 98.44 93 ASP A N 1
ATOM 714 C CA . ASP A 1 93 ? -16.719 3.182 -2.088 1 98.44 93 ASP A CA 1
ATOM 715 C C . ASP A 1 93 ? -16.891 1.724 -1.669 1 98.44 93 ASP A C 1
ATOM 717 O O . ASP A 1 93 ? -16.969 0.834 -2.52 1 98.44 93 ASP A O 1
ATOM 721 N N . VAL A 1 94 ? -16.812 1.477 -0.363 1 98.81 94 VAL A N 1
ATOM 722 C CA . VAL A 1 94 ? -17.109 0.175 0.225 1 98.81 94 VAL A CA 1
ATOM 723 C C . VAL A 1 94 ? -18.016 0.355 1.449 1 98.81 94 VAL A C 1
ATOM 725 O O . VAL A 1 94 ? -17.672 1.104 2.369 1 98.81 94 VAL A O 1
ATOM 728 N N . ILE A 1 95 ? -19.094 -0.313 1.487 1 98.31 95 ILE A N 1
ATOM 729 C CA . ILE A 1 95 ? -19.984 -0.349 2.648 1 98.31 95 ILE A CA 1
ATOM 730 C C . ILE A 1 95 ? -19.75 -1.638 3.434 1 98.31 95 ILE A C 1
ATOM 732 O O . ILE A 1 95 ? -20.109 -2.727 2.975 1 98.31 95 ILE A O 1
ATOM 736 N N . PHE A 1 96 ? -19.203 -1.481 4.59 1 98.5 96 PHE A N 1
ATOM 737 C CA . PHE A 1 96 ? -18.891 -2.623 5.438 1 98.5 96 PHE A CA 1
ATOM 738 C C . PHE A 1 96 ? -20.016 -2.906 6.414 1 98.5 96 PHE A C 1
ATOM 740 O O . PHE A 1 96 ? -20.594 -1.983 7.008 1 98.5 96 PHE A O 1
ATOM 747 N N . PRO A 1 97 ? -20.375 -4.152 6.559 1 98.06 97 PRO A N 1
ATOM 748 C CA . PRO A 1 97 ? -21.344 -4.477 7.609 1 98.06 97 PRO A CA 1
ATOM 749 C C . PRO A 1 97 ? -20.766 -4.297 9.016 1 98.06 97 PRO A C 1
ATOM 751 O O . PRO A 1 97 ? -19.547 -4.266 9.188 1 98.06 97 PRO A O 1
ATOM 754 N N . GLN A 1 98 ? -21.625 -4.211 9.977 1 97.69 98 GLN A N 1
ATOM 755 C CA . GLN A 1 98 ? -21.297 -3.889 11.359 1 97.69 98 GLN A CA 1
ATOM 756 C C . GLN A 1 98 ? -20.25 -4.855 11.914 1 97.69 98 GLN A C 1
ATOM 758 O O . GLN A 1 98 ? -19.312 -4.441 12.594 1 97.69 98 GLN A O 1
ATOM 763 N N . ARG A 1 99 ? -20.406 -6.078 11.625 1 97.25 99 ARG A N 1
ATOM 764 C CA . ARG A 1 99 ? -19.531 -7.105 12.164 1 97.25 99 ARG A CA 1
ATOM 765 C C . ARG A 1 99 ? -18.078 -6.875 11.742 1 97.25 99 ARG A C 1
ATOM 767 O O . ARG A 1 99 ? -17.156 -7.012 12.547 1 97.25 99 ARG A O 1
ATOM 774 N N . LEU A 1 100 ? -17.844 -6.535 10.492 1 98.12 100 LEU A N 1
ATOM 775 C CA . LEU A 1 100 ? -16.5 -6.316 9.992 1 98.12 100 LEU A CA 1
ATOM 776 C C . LEU A 1 100 ? -15.906 -5.023 10.547 1 98.12 100 LEU A C 1
ATOM 778 O O . LEU A 1 100 ? -14.703 -4.93 10.773 1 98.12 100 LEU A O 1
ATOM 782 N N . VAL A 1 101 ? -16.75 -3.994 10.789 1 98.38 101 VAL A N 1
ATOM 783 C CA . VAL A 1 101 ? -16.297 -2.727 11.344 1 98.38 101 VAL A CA 1
ATOM 784 C C . VAL A 1 101 ? -15.945 -2.906 12.82 1 98.38 101 VAL A C 1
ATOM 786 O O . VAL A 1 101 ? -14.898 -2.445 13.281 1 98.38 101 VAL A O 1
ATOM 789 N N . GLU A 1 102 ? -16.75 -3.715 13.57 1 97.31 102 GLU A N 1
ATOM 790 C CA . GLU A 1 102 ? -16.594 -3.887 15.008 1 97.31 102 GLU A CA 1
ATOM 791 C C . GLU A 1 102 ? -15.398 -4.781 15.336 1 97.31 102 GLU A C 1
ATOM 793 O O . GLU A 1 102 ? -14.938 -4.824 16.484 1 97.31 102 GLU A O 1
ATOM 798 N N . ALA A 1 103 ? -14.922 -5.473 14.32 1 97 103 ALA A N 1
ATOM 799 C CA . ALA A 1 103 ? -13.711 -6.266 14.508 1 97 103 ALA A CA 1
ATOM 800 C C . ALA A 1 103 ? -12.492 -5.371 14.734 1 97 103 ALA A C 1
ATOM 802 O O . ALA A 1 103 ? -11.445 -5.84 15.172 1 97 103 ALA A O 1
ATOM 803 N N . HIS A 1 104 ? -12.625 -4.074 14.508 1 97.31 104 HIS A N 1
ATOM 804 C CA . HIS A 1 104 ? -11.586 -3.07 14.719 1 97.31 104 HIS A CA 1
ATOM 805 C C . HIS A 1 104 ? -11.969 -2.105 15.836 1 97.31 104 HIS A C 1
ATOM 807 O O . HIS A 1 104 ? -13.148 -1.773 15.992 1 97.31 104 HIS A O 1
ATOM 813 N N . ARG A 1 105 ? -11.07 -1.649 16.562 1 95.38 105 ARG A N 1
ATOM 814 C CA . ARG A 1 105 ? -11.352 -0.835 17.734 1 95.38 105 ARG A CA 1
ATOM 815 C C . ARG A 1 105 ? -11.617 0.615 17.344 1 95.38 105 ARG A C 1
ATOM 817 O O . ARG A 1 105 ? -12.25 1.357 18.109 1 95.38 105 ARG A O 1
ATOM 824 N N . GLY A 1 106 ? -11.109 1.011 16.094 1 97.88 106 GLY A N 1
ATOM 825 C CA . GLY A 1 106 ? -11.234 2.41 15.719 1 97.88 106 GLY A CA 1
ATOM 826 C C . GLY A 1 106 ? -10.336 3.326 16.531 1 97.88 106 GLY A C 1
ATOM 827 O O . GLY A 1 106 ? -9.445 2.861 17.234 1 97.88 106 GLY A O 1
ATOM 828 N N . PRO A 1 107 ? -10.57 4.668 16.422 1 98.25 107 PRO A N 1
ATOM 829 C CA . PRO A 1 107 ? -9.719 5.637 17.109 1 98.25 107 PRO A CA 1
ATOM 830 C C . PRO A 1 107 ? -9.891 5.609 18.625 1 98.25 107 PRO A C 1
ATOM 832 O O . PRO A 1 107 ? -11.016 5.758 19.125 1 98.25 107 PRO A O 1
ATOM 835 N N . ARG A 1 108 ? -8.797 5.438 19.297 1 97.75 108 ARG A N 1
ATOM 836 C CA . ARG A 1 108 ? -8.82 5.637 20.75 1 97.75 108 ARG A CA 1
ATOM 837 C C . ARG A 1 108 ? -9.023 7.109 21.094 1 97.75 108 ARG A C 1
ATOM 839 O O . ARG A 1 108 ? -9.672 7.43 22.094 1 97.75 108 ARG A O 1
ATOM 846 N N . PHE A 1 109 ? -8.453 7.984 20.312 1 98.5 109 PHE A N 1
ATOM 847 C CA . PHE A 1 109 ? -8.609 9.43 20.391 1 98.5 109 PHE A CA 1
ATOM 848 C C . PHE A 1 109 ? -9.281 9.969 19.125 1 98.5 109 PHE A C 1
ATOM 850 O O . PHE A 1 109 ? -8.656 10.047 18.062 1 98.5 109 PHE A O 1
ATOM 857 N N . GLY A 1 110 ? -10.555 10.344 19.234 1 98.38 110 GLY A N 1
ATOM 858 C CA . GLY A 1 110 ? -11.234 11.039 18.156 1 98.38 110 GLY A CA 1
ATOM 859 C C . GLY A 1 110 ? -11.156 12.547 18.281 1 98.38 110 GLY A C 1
ATOM 860 O O . GLY A 1 110 ? -10.258 13.078 18.938 1 98.38 110 GLY A O 1
ATOM 861 N N . ILE A 1 111 ? -12.039 13.195 17.641 1 98.75 111 ILE A N 1
ATOM 862 C CA . ILE A 1 111 ? -12.07 14.648 17.594 1 98.75 111 ILE A CA 1
ATOM 863 C C . ILE A 1 111 ? -12.25 15.211 19 1 98.75 111 ILE A C 1
ATOM 865 O O . ILE A 1 111 ? -11.484 16.078 19.438 1 98.75 111 ILE A O 1
ATOM 869 N N . LYS A 1 112 ? -13.164 14.648 19.75 1 98.38 112 LYS A N 1
ATOM 870 C CA . LYS A 1 112 ? -13.477 15.156 21.078 1 98.38 112 LYS A CA 1
ATOM 871 C C . LYS A 1 112 ? -12.281 15.008 22.016 1 98.38 112 LYS A C 1
ATOM 873 O O . LYS A 1 112 ? -11.953 15.938 22.75 1 98.38 112 LYS A O 1
ATOM 878 N N . GLU A 1 113 ? -11.703 13.844 22 1 98.62 113 GLU A N 1
ATOM 879 C CA . GLU A 1 113 ? -10.578 13.562 22.891 1 98.62 113 GLU A CA 1
ATOM 880 C C . GLU A 1 113 ? -9.383 14.445 22.562 1 98.62 113 GLU A C 1
ATOM 882 O O . GLU A 1 113 ? -8.719 14.969 23.453 1 98.62 113 GLU A O 1
ATOM 887 N N . ALA A 1 114 ? -9.125 14.609 21.25 1 98.69 114 ALA A N 1
ATOM 888 C CA . ALA A 1 114 ? -8.016 15.461 20.828 1 98.69 114 ALA A CA 1
ATOM 889 C C . ALA A 1 114 ? -8.25 16.906 21.25 1 98.69 114 ALA A C 1
ATOM 891 O O . ALA A 1 114 ? -7.328 17.578 21.734 1 98.69 114 ALA A O 1
ATOM 892 N N . ARG A 1 115 ? -9.461 17.406 21.078 1 98.62 115 ARG A N 1
ATOM 893 C CA . ARG A 1 115 ? -9.797 18.781 21.469 1 98.62 115 ARG A CA 1
ATOM 894 C C . ARG A 1 115 ? -9.648 18.953 22.984 1 98.62 115 ARG A C 1
ATOM 896 O O . ARG A 1 115 ? -9.195 20.016 23.438 1 98.62 115 ARG A O 1
ATOM 903 N N . LYS A 1 116 ? -10.062 17.969 23.688 1 98.56 116 LYS A N 1
ATOM 904 C CA . LYS A 1 116 ? -9.938 18.031 25.141 1 98.56 116 LYS A CA 1
ATOM 905 C C . LYS A 1 116 ? -8.477 18.156 25.562 1 98.56 116 LYS A C 1
ATOM 907 O O . LYS A 1 116 ? -8.148 18.938 26.453 1 98.56 116 LYS A O 1
ATOM 912 N N . ILE A 1 117 ? -7.648 17.438 24.938 1 98.31 117 ILE A N 1
ATOM 913 C CA . ILE A 1 117 ? -6.223 17.484 25.25 1 98.31 117 ILE A CA 1
ATOM 914 C C . ILE A 1 117 ? -5.668 18.875 24.938 1 98.31 117 ILE A C 1
ATOM 916 O O . ILE A 1 117 ? -4.891 19.422 25.734 1 98.31 117 ILE A O 1
ATOM 920 N N . LEU A 1 118 ? -6.074 19.484 23.812 1 98.44 118 LEU A N 1
ATOM 921 C CA . LEU A 1 118 ? -5.562 20.781 23.359 1 98.44 118 LEU A CA 1
ATOM 922 C C . LEU A 1 118 ? -6.242 21.922 24.109 1 98.44 118 LEU A C 1
ATOM 924 O O . LEU A 1 118 ? -5.699 23.031 24.188 1 98.44 118 LEU A O 1
ATOM 928 N N . GLY A 1 119 ? -7.465 21.688 24.562 1 97.88 119 GLY A N 1
ATOM 929 C CA . GLY A 1 119 ? -8.273 22.75 25.141 1 97.88 119 GLY A CA 1
ATOM 930 C C . GLY A 1 119 ? -8.836 23.703 24.094 1 97.88 119 GLY A C 1
ATOM 931 O O . GLY A 1 119 ? -8.953 24.906 24.344 1 97.88 119 GLY A O 1
ATOM 932 N N . VAL A 1 120 ? -9.031 23.203 22.875 1 98.06 120 VAL A N 1
ATOM 933 C CA . VAL A 1 120 ? -9.562 24 21.781 1 98.06 120 VAL A CA 1
ATOM 934 C C . VAL A 1 120 ? -10.867 23.375 21.266 1 98.06 120 VAL A C 1
ATOM 936 O O . VAL A 1 120 ? -10.859 22.266 20.734 1 98.06 120 VAL A O 1
ATOM 939 N N . PHE A 1 121 ? -12.031 24.062 21.359 1 97 121 PHE A N 1
ATOM 940 C CA . PHE A 1 121 ? -13.305 23.391 21.156 1 97 121 PHE A CA 1
ATOM 941 C C . PHE A 1 121 ? -14.117 24.062 20.062 1 97 121 PHE A C 1
ATOM 943 O O . PHE A 1 121 ? -14.945 23.438 19.406 1 97 121 PHE A O 1
ATOM 950 N N . ASP A 1 122 ? -13.93 25.359 19.781 1 94.69 122 ASP A N 1
ATOM 951 C CA . ASP A 1 122 ? -14.938 26.125 19.062 1 94.69 122 ASP A CA 1
ATOM 952 C C . ASP A 1 122 ? -14.398 26.641 17.734 1 94.69 122 ASP A C 1
ATOM 954 O O . ASP A 1 122 ? -14.914 27.609 17.172 1 94.69 122 ASP A O 1
ATOM 958 N N . ARG A 1 123 ? -13.375 26.031 17.234 1 98.25 123 ARG A N 1
ATOM 959 C CA . ARG A 1 123 ? -12.789 26.438 15.953 1 98.25 123 ARG A CA 1
ATOM 960 C C . ARG A 1 123 ? -12.008 25.281 15.328 1 98.25 123 ARG A C 1
ATOM 962 O O . ARG A 1 123 ? -11.656 24.328 16.016 1 98.25 123 ARG A O 1
ATOM 969 N N . PRO A 1 124 ? -11.742 25.375 14.031 1 98.5 124 PRO A N 1
ATOM 970 C CA . PRO A 1 124 ? -10.82 24.406 13.422 1 98.5 124 PRO A CA 1
ATOM 971 C C . PRO A 1 124 ? -9.422 24.469 14.023 1 98.5 124 PRO A C 1
ATOM 973 O O . PRO A 1 124 ? -9.023 25.5 14.578 1 98.5 124 PRO A O 1
ATOM 976 N N . LEU A 1 125 ? -8.766 23.359 13.961 1 98.81 125 LEU A N 1
ATOM 977 C CA . LEU A 1 125 ? -7.371 23.359 14.398 1 98.81 125 LEU A CA 1
ATOM 978 C C . LEU A 1 125 ? -6.445 23.797 13.266 1 98.81 125 LEU A C 1
ATOM 980 O O . LEU A 1 125 ? -6.789 23.672 12.086 1 98.81 125 LEU A O 1
ATOM 984 N N . VAL A 1 126 ? -5.359 24.375 13.602 1 98.75 126 VAL A N 1
ATOM 985 C CA . VAL A 1 126 ? -4.383 24.859 12.625 1 98.75 126 VAL A CA 1
ATOM 986 C C . VAL A 1 126 ? -3.014 24.25 12.922 1 98.75 126 VAL A C 1
ATOM 988 O O . VAL A 1 126 ? -2.592 24.203 14.086 1 98.75 126 VAL A O 1
ATOM 991 N N . GLY A 1 127 ? -2.453 23.703 11.938 1 98.31 127 GLY A N 1
ATOM 992 C CA . GLY A 1 127 ? -1.145 23.094 12.109 1 98.31 127 GLY A CA 1
ATOM 993 C C . GLY A 1 127 ? -0.175 23.422 10.992 1 98.31 127 GLY A C 1
ATOM 994 O O . GLY A 1 127 ? -0.535 24.125 10.039 1 98.31 127 GLY A O 1
ATOM 995 N N . THR A 1 128 ? 1.085 23.031 11.188 1 97.25 128 THR A N 1
ATOM 996 C CA . THR A 1 128 ? 2.113 23.203 10.164 1 97.25 128 THR A CA 1
ATOM 997 C C . THR A 1 128 ? 3.051 22 10.133 1 97.25 128 THR A C 1
ATOM 999 O O . THR A 1 128 ? 2.906 21.062 10.93 1 97.25 128 THR A O 1
ATOM 1002 N N . ILE A 1 129 ? 3.875 21.953 9.148 1 95.88 129 ILE A N 1
ATOM 1003 C CA . ILE A 1 129 ? 4.906 20.938 8.961 1 95.88 129 ILE A CA 1
ATOM 1004 C C . ILE A 1 129 ? 6.289 21.578 9.086 1 95.88 129 ILE A C 1
ATOM 1006 O O . ILE A 1 129 ? 6.504 22.688 8.609 1 95.88 129 ILE A O 1
ATOM 1010 N N . ILE A 1 130 ? 7.168 20.984 9.727 1 94.12 130 ILE A N 1
ATOM 1011 C CA . ILE A 1 130 ? 8.562 21.406 9.742 1 94.12 130 ILE A CA 1
ATOM 1012 C C . ILE A 1 130 ? 9.422 20.422 8.969 1 94.12 130 ILE A C 1
ATOM 1014 O O . ILE A 1 130 ? 9.297 19.203 9.164 1 94.12 130 ILE A O 1
ATOM 1018 N N . LYS A 1 131 ? 10.266 20.906 8.109 1 91.5 131 LYS A N 1
ATOM 1019 C CA . LYS A 1 131 ? 11.117 20.094 7.254 1 91.5 131 LYS A CA 1
ATOM 1020 C C . LYS A 1 131 ? 12.586 20.281 7.609 1 91.5 131 LYS A C 1
ATOM 1022 O O . LYS A 1 131 ? 13.281 21.094 7 1 91.5 131 LYS A O 1
ATOM 1027 N N . PRO A 1 132 ? 13.094 19.469 8.391 1 89.12 132 PRO A N 1
ATOM 1028 C CA . PRO A 1 132 ? 14.492 19.625 8.82 1 89.12 132 PRO A CA 1
ATOM 1029 C C . PRO A 1 132 ? 15.484 19.391 7.68 1 89.12 132 PRO A C 1
ATOM 1031 O O . PRO A 1 132 ? 16.656 19.75 7.801 1 89.12 132 PRO A O 1
ATOM 1034 N N . LYS A 1 133 ? 15.102 18.781 6.633 1 89.25 133 LYS A N 1
ATOM 1035 C CA . LYS A 1 133 ? 15.984 18.484 5.512 1 89.25 133 LYS A CA 1
ATOM 1036 C C . LYS A 1 133 ? 16.453 19.766 4.82 1 89.25 133 LYS A C 1
ATOM 1038 O O . LYS A 1 133 ? 17.359 19.734 3.988 1 89.25 133 LYS A O 1
ATOM 1043 N N . VAL A 1 134 ? 15.93 20.906 5.23 1 85.94 134 VAL A N 1
ATOM 1044 C CA . VAL A 1 134 ? 16.375 22.188 4.691 1 85.94 134 VAL A CA 1
ATOM 1045 C C . VAL A 1 134 ? 17.578 22.688 5.492 1 85.94 134 VAL A C 1
ATOM 1047 O O . VAL A 1 134 ? 18.094 23.781 5.238 1 85.94 134 VAL A O 1
ATOM 1050 N N . GLY A 1 135 ? 18.016 21.891 6.488 1 85.06 135 GLY A N 1
ATOM 1051 C CA . GLY A 1 135 ? 19.234 22.234 7.215 1 85.06 135 GLY A CA 1
ATOM 1052 C C . GLY A 1 135 ? 18.984 22.531 8.68 1 85.06 135 GLY A C 1
ATOM 1053 O O . GLY A 1 135 ? 19.797 23.188 9.336 1 85.06 135 GLY A O 1
ATOM 1054 N N . LEU A 1 136 ? 17.859 22.031 9.188 1 91.12 136 LEU A N 1
ATOM 1055 C CA . LEU A 1 136 ? 17.547 22.266 10.594 1 91.12 136 LEU A CA 1
ATOM 1056 C C . LEU A 1 136 ? 18.031 21.109 11.461 1 91.12 136 LEU A C 1
ATOM 1058 O O . LEU A 1 136 ? 17.734 19.953 11.195 1 91.12 136 LEU A O 1
ATOM 1062 N N . SER A 1 137 ? 18.781 21.469 12.461 1 93.5 137 SER A N 1
ATOM 1063 C CA . SER A 1 137 ? 19.109 20.531 13.523 1 93.5 137 SER A CA 1
ATOM 1064 C C . SER A 1 137 ? 17.891 20.266 14.414 1 93.5 137 SER A C 1
ATOM 1066 O O . SER A 1 137 ? 16.875 20.938 14.289 1 93.5 137 SER A O 1
ATOM 1068 N N . PRO A 1 138 ? 18.016 19.281 15.289 1 97.56 138 PRO A N 1
ATOM 1069 C CA . PRO A 1 138 ? 16.938 19.094 16.266 1 97.56 138 PRO A CA 1
ATOM 1070 C C . PRO A 1 138 ? 16.641 20.359 17.062 1 97.56 138 PRO A C 1
ATOM 1072 O O . PRO A 1 138 ? 15.469 20.688 17.281 1 97.56 138 PRO A O 1
ATOM 1075 N N . LYS A 1 139 ? 17.672 21.062 17.453 1 97.38 139 LYS A N 1
ATOM 1076 C CA . LYS A 1 139 ? 17.5 22.312 18.188 1 97.38 139 LYS A CA 1
ATOM 1077 C C . LYS A 1 139 ? 16.812 23.375 17.344 1 97.38 139 LYS A C 1
ATOM 1079 O O . LYS A 1 139 ? 15.914 24.062 17.828 1 97.38 139 LYS A O 1
ATOM 1084 N N . ASP A 1 140 ? 17.25 23.5 16.078 1 95.31 140 ASP A N 1
ATOM 1085 C CA . ASP A 1 140 ? 16.625 24.453 15.164 1 95.31 140 ASP A CA 1
ATOM 1086 C C . ASP A 1 140 ? 15.156 24.094 14.93 1 95.31 140 ASP A C 1
ATOM 1088 O O . ASP A 1 140 ? 14.297 24.984 14.852 1 95.31 140 ASP A O 1
ATOM 1092 N N . THR A 1 141 ? 14.93 22.797 14.773 1 96.69 141 THR A N 1
ATOM 1093 C CA . THR A 1 141 ? 13.57 22.312 14.578 1 96.69 141 THR A CA 1
ATOM 1094 C C . THR A 1 141 ? 12.688 22.703 15.758 1 96.69 141 THR A C 1
ATOM 1096 O O . THR A 1 141 ? 11.547 23.141 15.57 1 96.69 141 THR A O 1
ATOM 1099 N N . ALA A 1 142 ? 13.219 22.562 16.938 1 98.62 142 ALA A N 1
ATOM 1100 C CA . ALA A 1 142 ? 12.5 22.922 18.156 1 98.62 142 ALA A CA 1
ATOM 1101 C C . ALA A 1 142 ? 12.195 24.422 18.188 1 98.62 142 ALA A C 1
ATOM 1103 O O . ALA A 1 142 ? 11.109 24.828 18.594 1 98.62 142 ALA A O 1
ATOM 1104 N N . GLU A 1 143 ? 13.156 25.188 17.766 1 97.5 143 GLU A N 1
ATOM 1105 C CA . GLU A 1 143 ? 12.969 26.641 17.734 1 97.5 143 GLU A CA 1
ATOM 1106 C C . GLU A 1 143 ? 11.828 27.016 16.797 1 97.5 143 GLU A C 1
ATOM 1108 O O . GLU A 1 143 ? 10.984 27.859 17.141 1 97.5 143 GLU A O 1
ATOM 1113 N N . VAL A 1 144 ? 11.828 26.406 15.633 1 96.56 144 VAL A N 1
ATOM 1114 C CA . VAL A 1 144 ? 10.789 26.688 14.648 1 96.56 144 VAL A CA 1
ATOM 1115 C C . VAL A 1 144 ? 9.43 26.234 15.195 1 96.56 144 VAL A C 1
ATOM 1117 O O . VAL A 1 144 ? 8.43 26.938 15.023 1 96.56 144 VAL A O 1
ATOM 1120 N N . ALA A 1 145 ? 9.406 25.094 15.852 1 98.5 145 ALA A N 1
ATOM 1121 C CA . ALA A 1 145 ? 8.172 24.609 16.453 1 98.5 145 ALA A CA 1
ATOM 1122 C C . ALA A 1 145 ? 7.645 25.594 17.5 1 98.5 145 ALA A C 1
ATOM 1124 O O . ALA A 1 145 ? 6.445 25.891 17.531 1 98.5 145 ALA A O 1
ATOM 1125 N N . GLY A 1 146 ? 8.547 26.078 18.328 1 98.62 146 GLY A N 1
ATOM 1126 C CA . GLY A 1 146 ? 8.164 27.062 19.328 1 98.62 146 GLY A CA 1
ATOM 1127 C C . GLY A 1 146 ? 7.586 28.328 18.734 1 98.62 146 GLY A C 1
ATOM 1128 O O . GLY A 1 146 ? 6.59 28.859 19.234 1 98.62 146 GLY A O 1
ATOM 1129 N N . GLN A 1 147 ? 8.234 28.828 17.703 1 98.19 147 GLN A N 1
ATOM 1130 C CA . GLN A 1 147 ? 7.754 30.016 17.016 1 98.19 147 GLN A CA 1
ATOM 1131 C C . GLN A 1 147 ? 6.34 29.812 16.484 1 98.19 147 GLN A C 1
ATOM 1133 O O . GLN A 1 147 ? 5.48 30.688 16.625 1 98.19 147 GLN A O 1
ATOM 1138 N N . ALA A 1 148 ? 6.113 28.641 15.852 1 98.38 148 ALA A N 1
ATOM 1139 C CA . ALA A 1 148 ? 4.809 28.344 15.273 1 98.38 148 ALA A CA 1
ATOM 1140 C C . ALA A 1 148 ? 3.723 28.297 16.344 1 98.38 148 ALA A C 1
ATOM 1142 O O . ALA A 1 148 ? 2.641 28.859 16.156 1 98.38 148 ALA A O 1
ATOM 1143 N N . VAL A 1 149 ? 4.027 27.672 17.484 1 98.81 149 VAL A N 1
ATOM 1144 C CA . VAL A 1 149 ? 3.037 27.5 18.547 1 98.81 149 VAL A CA 1
ATOM 1145 C C . VAL A 1 149 ? 2.826 28.828 19.266 1 98.81 149 VAL A C 1
ATOM 1147 O O . VAL A 1 149 ? 1.713 29.141 19.703 1 98.81 149 VAL A O 1
ATOM 1150 N N . ARG A 1 150 ? 3.916 29.656 19.422 1 98.44 150 ARG A N 1
ATOM 1151 C CA . ARG A 1 150 ? 3.76 31 19.969 1 98.44 150 ARG A CA 1
ATOM 1152 C C . ARG A 1 150 ? 2.836 31.844 19.094 1 98.44 150 ARG A C 1
ATOM 1154 O O . ARG A 1 150 ? 2.137 32.719 19.594 1 98.44 150 ARG A O 1
ATOM 1161 N N . GLY A 1 151 ? 2.834 31.484 17.797 1 98.38 151 GLY A N 1
ATOM 1162 C CA . GLY A 1 151 ? 1.932 32.156 16.875 1 98.38 151 GLY A CA 1
ATOM 1163 C C . GLY A 1 151 ? 0.506 31.641 16.969 1 98.38 151 GLY A C 1
ATOM 1164 O O . GLY A 1 151 ? -0.394 32.188 16.328 1 98.38 151 GLY A O 1
ATOM 1165 N N . GLY A 1 152 ? 0.309 30.562 17.641 1 98.44 152 GLY A N 1
ATOM 1166 C CA . GLY A 1 152 ? -1.053 30.141 17.938 1 98.44 152 GLY A CA 1
ATOM 1167 C C . GLY A 1 152 ? -1.396 28.797 17.344 1 98.44 152 GLY A C 1
ATOM 1168 O O . GLY A 1 152 ? -2.527 28.312 17.484 1 98.44 152 GLY A O 1
ATOM 1169 N N . LEU A 1 153 ? -0.496 28.078 16.75 1 98.75 153 LEU A N 1
ATOM 1170 C CA . LEU A 1 153 ? -0.813 26.828 16.078 1 98.75 153 LEU A CA 1
ATOM 1171 C C . LEU A 1 153 ? -1.104 25.719 17.094 1 98.75 153 LEU A C 1
ATOM 1173 O O . LEU A 1 153 ? -0.601 25.766 18.219 1 98.75 153 LEU A O 1
ATOM 1177 N N . ASP A 1 154 ? -1.901 24.75 16.672 1 98.88 154 ASP A N 1
ATOM 1178 C CA . ASP A 1 154 ? -2.371 23.656 17.547 1 98.88 154 ASP A CA 1
ATOM 1179 C C . ASP A 1 154 ? -1.579 22.375 17.297 1 98.88 154 ASP A C 1
ATOM 1181 O O . ASP A 1 154 ? -1.62 21.453 18.109 1 98.88 154 ASP A O 1
ATOM 1185 N N . LEU A 1 155 ? -0.892 22.312 16.156 1 98.81 155 LEU A N 1
ATOM 1186 C CA . LEU A 1 155 ? -0.282 21.047 15.766 1 98.81 155 LEU A CA 1
ATOM 1187 C C . LEU A 1 155 ? 0.962 21.281 14.914 1 98.81 155 LEU A C 1
ATOM 1189 O O . LEU A 1 155 ? 0.934 22.078 13.969 1 98.81 155 LEU A O 1
ATOM 1193 N N . ILE A 1 156 ? 2.012 20.672 15.312 1 98.56 156 ILE A N 1
ATOM 1194 C CA . ILE A 1 156 ? 3.23 20.547 14.516 1 98.56 156 ILE A CA 1
ATOM 1195 C C . ILE A 1 156 ? 3.404 19.094 14.062 1 98.56 156 ILE A C 1
ATOM 1197 O O . ILE A 1 156 ? 3.25 18.156 14.859 1 98.56 156 ILE A O 1
ATOM 1201 N N . LYS A 1 157 ? 3.633 18.906 12.805 1 98.38 157 LYS A N 1
ATOM 1202 C CA . LYS A 1 157 ? 3.918 17.531 12.391 1 98.38 157 LYS A CA 1
ATOM 1203 C C . LYS A 1 157 ? 5.277 17.438 11.703 1 98.38 157 LYS A C 1
ATOM 1205 O O . LYS A 1 157 ? 5.754 18.422 11.125 1 98.38 157 LYS A O 1
ATOM 1210 N N . ASP A 1 158 ? 5.91 16.25 11.766 1 98 158 ASP A N 1
ATOM 1211 C CA . ASP A 1 158 ? 7.059 15.922 10.938 1 98 158 ASP A CA 1
ATOM 1212 C C . ASP A 1 158 ? 6.676 15.883 9.453 1 98 158 ASP A C 1
ATOM 1214 O O . ASP A 1 158 ? 5.504 15.703 9.117 1 98 158 ASP A O 1
ATOM 1218 N N . ASP A 1 159 ? 7.672 16.125 8.648 1 95.44 159 ASP A N 1
ATOM 1219 C CA . ASP A 1 159 ? 7.523 15.836 7.227 1 95.44 159 ASP A CA 1
ATOM 1220 C C . ASP A 1 159 ? 7.309 14.344 6.996 1 95.44 159 ASP A C 1
ATOM 1222 O O . ASP A 1 159 ? 7.863 13.508 7.715 1 95.44 159 ASP A O 1
ATOM 1226 N N . GLU A 1 160 ? 6.504 13.953 6.02 1 96.62 160 GLU A N 1
ATOM 1227 C CA . GLU A 1 160 ? 6.18 12.547 5.793 1 96.62 160 GLU A CA 1
ATOM 1228 C C . GLU A 1 160 ? 7.422 11.758 5.383 1 96.62 160 GLU A C 1
ATOM 1230 O O . GLU A 1 160 ? 7.434 10.523 5.473 1 96.62 160 GLU A O 1
ATOM 1235 N N . THR A 1 161 ? 8.5 12.445 4.938 1 97.38 161 THR A N 1
ATOM 1236 C CA . THR A 1 161 ? 9.703 11.727 4.523 1 97.38 161 THR A CA 1
ATOM 1237 C C . THR A 1 161 ? 10.719 11.672 5.664 1 97.38 161 THR A C 1
ATOM 1239 O O . THR A 1 161 ? 11.758 11.031 5.539 1 97.38 161 THR A O 1
ATOM 1242 N N . LEU A 1 162 ? 10.422 12.352 6.766 1 97.69 162 LEU A N 1
ATOM 1243 C CA . LEU A 1 162 ? 11.352 12.414 7.887 1 97.69 162 LEU A CA 1
ATOM 1244 C C . LEU A 1 162 ? 10.992 11.391 8.953 1 97.69 162 LEU A C 1
ATOM 1246 O O . LEU A 1 162 ? 9.914 11.461 9.547 1 97.69 162 LEU A O 1
ATOM 1250 N N . THR A 1 163 ? 11.875 10.438 9.148 1 98.12 163 THR A N 1
ATOM 1251 C CA . THR A 1 163 ? 11.75 9.477 10.234 1 98.12 163 THR A CA 1
ATOM 1252 C C . THR A 1 163 ? 12.969 9.539 11.156 1 98.12 163 THR A C 1
ATOM 1254 O O . THR A 1 163 ? 13.133 10.508 11.898 1 98.12 163 THR A O 1
ATOM 1257 N N . ASP A 1 164 ? 13.812 8.539 11.211 1 98.06 164 ASP A N 1
ATOM 1258 C CA . ASP A 1 164 ? 14.977 8.547 12.094 1 98.06 164 ASP A CA 1
ATOM 1259 C C . ASP A 1 164 ? 16.266 8.656 11.297 1 98.06 164 ASP A C 1
ATOM 1261 O O . ASP A 1 164 ? 17.172 7.836 11.461 1 98.06 164 ASP A O 1
ATOM 1265 N N . GLN A 1 165 ? 16.422 9.703 10.523 1 97 165 GLN A N 1
ATOM 1266 C CA . GLN A 1 165 ? 17.625 9.938 9.75 1 97 165 GLN A CA 1
ATOM 1267 C C . GLN A 1 165 ? 18.703 10.609 10.602 1 97 165 GLN A C 1
ATOM 1269 O O . GLN A 1 165 ? 18.391 11.305 11.57 1 97 165 GLN A O 1
ATOM 1274 N N . SER A 1 166 ? 19.891 10.5 10.148 1 95.19 166 SER A N 1
ATOM 1275 C CA . SER A 1 166 ? 21.031 10.922 10.938 1 95.19 166 SER A CA 1
ATOM 1276 C C . SER A 1 166 ? 21.109 12.445 11.031 1 95.19 166 SER A C 1
ATOM 1278 O O . SER A 1 166 ? 21.609 12.984 12.023 1 95.19 166 SER A O 1
ATOM 1280 N N . PHE A 1 167 ? 20.625 13.172 10.023 1 94 167 PHE A N 1
ATOM 1281 C CA . PHE A 1 167 ? 20.75 14.625 10.016 1 94 167 PHE A CA 1
ATOM 1282 C C . PHE A 1 167 ? 19.797 15.258 11.023 1 94 167 PHE A C 1
ATOM 1284 O O . PHE A 1 167 ? 19.953 16.422 11.391 1 94 167 PHE A O 1
ATOM 1291 N N . CYS A 1 168 ? 18.781 14.531 11.484 1 96.88 168 CYS A N 1
ATOM 1292 C CA . CYS A 1 168 ? 17.844 14.961 12.508 1 96.88 168 CYS A CA 1
ATOM 1293 C C . CYS A 1 168 ? 17.25 13.766 13.25 1 96.88 168 CYS A C 1
ATOM 1295 O O . CYS A 1 168 ? 16.094 13.422 13.062 1 96.88 168 CYS A O 1
ATOM 1297 N N . PRO A 1 169 ? 18.062 13.195 14.148 1 98.38 169 PRO A N 1
ATOM 1298 C CA . PRO A 1 169 ? 17.672 11.953 14.82 1 98.38 169 PRO A CA 1
ATOM 1299 C C . PRO A 1 169 ? 16.391 12.094 15.625 1 98.38 169 PRO A C 1
ATOM 1301 O O . PRO A 1 169 ? 16.172 13.117 16.281 1 98.38 169 PRO A O 1
ATOM 1304 N N . ILE A 1 170 ? 15.562 11.062 15.578 1 98.62 170 ILE A N 1
ATOM 1305 C CA . ILE A 1 170 ? 14.195 11.125 16.078 1 98.62 170 ILE A CA 1
ATOM 1306 C C . ILE A 1 170 ? 14.203 11.352 17.594 1 98.62 170 ILE A C 1
ATOM 1308 O O . ILE A 1 170 ? 13.375 12.094 18.109 1 98.62 170 ILE A O 1
ATOM 1312 N N . ASP A 1 171 ? 15.117 10.711 18.344 1 98.44 171 ASP A N 1
ATOM 1313 C CA . ASP A 1 171 ? 15.172 10.828 19.797 1 98.44 171 ASP A CA 1
ATOM 1314 C C . ASP A 1 171 ? 15.539 12.25 20.219 1 98.44 171 ASP A C 1
ATOM 1316 O O . ASP A 1 171 ? 14.852 12.859 21.047 1 98.44 171 ASP A O 1
ATOM 1320 N N . GLU A 1 172 ? 16.562 12.828 19.516 1 98.69 172 GLU A N 1
ATOM 1321 C CA . GLU A 1 172 ? 17 14.188 19.812 1 98.69 172 GLU A CA 1
ATOM 1322 C C . GLU A 1 172 ? 15.93 15.203 19.422 1 98.69 172 GLU A C 1
ATOM 1324 O O . GLU A 1 172 ? 15.68 16.172 20.141 1 98.69 172 GLU A O 1
ATOM 1329 N N . ARG A 1 173 ? 15.344 14.953 18.312 1 98.69 173 ARG A N 1
ATOM 1330 C CA . ARG A 1 173 ? 14.344 15.867 17.766 1 98.69 173 ARG A CA 1
ATOM 1331 C C . ARG A 1 173 ? 13.109 15.93 18.656 1 98.69 173 ARG A C 1
ATOM 1333 O O . ARG A 1 173 ? 12.633 17.016 18.984 1 98.69 173 ARG A O 1
ATOM 1340 N N . VAL A 1 174 ? 12.625 14.766 19.078 1 98.81 174 VAL A N 1
ATOM 1341 C CA . VAL A 1 174 ? 11.438 14.703 19.922 1 98.81 174 VAL A CA 1
ATOM 1342 C C . VAL A 1 174 ? 11.703 15.406 21.25 1 98.81 174 VAL A C 1
ATOM 1344 O O . VAL A 1 174 ? 10.891 16.203 21.703 1 98.81 174 VAL A O 1
ATOM 1347 N N . GLU A 1 175 ? 12.828 15.156 21.844 1 98.81 175 GLU A N 1
ATOM 1348 C CA . GLU A 1 175 ? 13.156 15.758 23.125 1 98.81 175 GLU A CA 1
ATOM 1349 C C . GLU A 1 175 ? 13.281 17.281 23.016 1 98.81 175 GLU A C 1
ATOM 1351 O O . GLU A 1 175 ? 12.75 18 23.859 1 98.81 175 GLU A O 1
ATOM 1356 N N . ALA A 1 176 ? 13.938 17.703 21.953 1 98.88 176 ALA A N 1
ATOM 1357 C CA . ALA A 1 176 ? 14.141 19.141 21.75 1 98.88 176 ALA A CA 1
ATOM 1358 C C . ALA A 1 176 ? 12.805 19.844 21.516 1 98.88 176 ALA A C 1
ATOM 1360 O O . ALA A 1 176 ? 12.531 20.891 22.125 1 98.88 176 ALA A O 1
ATOM 1361 N N . VAL A 1 177 ? 11.992 19.297 20.656 1 98.88 177 VAL A N 1
ATOM 1362 C CA . VAL A 1 177 ? 10.734 19.922 20.266 1 98.88 177 VAL A CA 1
ATOM 1363 C C . VAL A 1 177 ? 9.773 19.922 21.453 1 98.88 177 VAL A C 1
ATOM 1365 O O . VAL A 1 177 ? 9.133 20.938 21.75 1 98.88 177 VAL A O 1
ATOM 1368 N N . MET A 1 178 ? 9.672 18.797 22.188 1 98.88 178 MET A N 1
ATOM 1369 C CA . MET A 1 178 ? 8.727 18.719 23.297 1 98.88 178 MET A CA 1
ATOM 1370 C C . MET A 1 178 ? 9.156 19.625 24.453 1 98.88 178 MET A C 1
ATOM 1372 O O . MET A 1 178 ? 8.305 20.188 25.141 1 98.88 178 MET A O 1
ATOM 1376 N N . ALA A 1 179 ? 10.445 19.719 24.656 1 98.81 179 ALA A N 1
ATOM 1377 C CA . ALA A 1 179 ? 10.93 20.656 25.656 1 98.81 179 ALA A CA 1
ATOM 1378 C C . ALA A 1 179 ? 10.539 22.094 25.312 1 98.81 179 ALA A C 1
ATOM 1380 O O . ALA A 1 179 ? 10.117 22.859 26.172 1 98.81 179 ALA A O 1
ATOM 1381 N N . GLU A 1 180 ? 10.734 22.438 24.047 1 98.81 180 GLU A N 1
ATOM 1382 C CA . GLU A 1 180 ? 10.383 23.781 23.594 1 98.81 180 GLU A CA 1
ATOM 1383 C C . GLU A 1 180 ? 8.883 24.031 23.703 1 98.81 180 GLU A C 1
ATOM 1385 O O . GLU A 1 180 ? 8.453 25.109 24.125 1 98.81 180 GLU A O 1
ATOM 1390 N N . LEU A 1 181 ? 8.055 23.062 23.344 1 98.69 181 LEU A N 1
ATOM 1391 C CA . LEU A 1 181 ? 6.605 23.203 23.438 1 98.69 181 LEU A CA 1
ATOM 1392 C C . LEU A 1 181 ? 6.16 23.359 24.891 1 98.69 181 LEU A C 1
ATOM 1394 O O . LEU A 1 181 ? 5.203 24.078 25.172 1 98.69 181 LEU A O 1
ATOM 1398 N N . SER A 1 182 ? 6.828 22.656 25.75 1 98.5 182 SER A N 1
ATOM 1399 C CA . SER A 1 182 ? 6.543 22.797 27.172 1 98.5 182 SER A CA 1
ATOM 1400 C C . SER A 1 182 ? 6.832 24.219 27.656 1 98.5 182 SER A C 1
ATOM 1402 O O . SER A 1 182 ? 6.062 24.781 28.438 1 98.5 182 SER A O 1
ATOM 1404 N N . LYS A 1 183 ? 7.914 24.734 27.234 1 98.44 183 LYS A N 1
ATOM 1405 C CA . LYS A 1 183 ? 8.258 26.109 27.578 1 98.44 183 LYS A CA 1
ATOM 1406 C C . LYS A 1 183 ? 7.184 27.078 27.094 1 98.44 183 LYS A C 1
ATOM 1408 O O . LYS A 1 183 ? 6.789 28 27.812 1 98.44 183 LYS A O 1
ATOM 1413 N N . VAL A 1 184 ? 6.785 26.906 25.859 1 98.56 184 VAL A N 1
ATOM 1414 C CA . VAL A 1 184 ? 5.762 27.781 25.281 1 98.56 184 VAL A CA 1
ATOM 1415 C C . VAL A 1 184 ? 4.469 27.672 26.078 1 98.56 184 VAL A C 1
ATOM 1417 O O . VAL A 1 184 ? 3.805 28.672 26.344 1 98.56 184 VAL A O 1
ATOM 1420 N N . GLU A 1 185 ? 4.078 26.438 26.453 1 98.12 185 GLU A N 1
ATOM 1421 C CA . GLU A 1 185 ? 2.869 26.219 27.234 1 98.12 185 GLU A CA 1
ATOM 1422 C C . GLU A 1 185 ? 2.951 26.938 28.578 1 98.12 185 GLU A C 1
ATOM 1424 O O . GLU A 1 185 ? 1.971 27.531 29.031 1 98.12 185 GLU A O 1
ATOM 1429 N N . ASP A 1 186 ? 4.082 26.875 29.172 1 98 186 ASP A N 1
ATOM 1430 C CA . ASP A 1 186 ? 4.289 27.562 30.438 1 98 186 ASP A CA 1
ATOM 1431 C C . ASP A 1 186 ? 4.148 29.078 30.281 1 98 186 ASP A C 1
ATOM 1433 O O . ASP A 1 186 ? 3.609 29.75 31.156 1 98 186 ASP A O 1
ATOM 1437 N N . GLU A 1 187 ? 4.621 29.516 29.172 1 97.44 187 GLU A N 1
ATOM 1438 C CA . GLU A 1 187 ? 4.648 30.953 28.922 1 97.44 187 GLU A CA 1
ATOM 1439 C C . GLU A 1 187 ? 3.27 31.469 28.516 1 97.44 187 GLU A C 1
ATOM 1441 O O . GLU A 1 187 ? 2.889 32.562 28.875 1 97.44 187 GLU A O 1
ATOM 1446 N N . THR A 1 188 ? 2.557 30.672 27.75 1 96.56 188 THR A N 1
ATOM 1447 C CA . THR A 1 188 ? 1.394 31.219 27.062 1 96.56 188 THR A CA 1
ATOM 1448 C C . THR A 1 188 ? 0.131 30.453 27.438 1 96.56 188 THR A C 1
ATOM 1450 O O . THR A 1 188 ? -0.983 30.922 27.188 1 96.56 188 THR A O 1
ATOM 1453 N N . GLY A 1 189 ? 0.282 29.266 28.016 1 96.94 189 GLY A N 1
ATOM 1454 C CA . GLY A 1 189 ? -0.843 28.375 28.25 1 96.94 189 GLY A CA 1
ATOM 1455 C C . GLY A 1 189 ? -1.244 27.578 27.016 1 96.94 189 GLY A C 1
ATOM 1456 O O . GLY A 1 189 ? -2.105 26.703 27.078 1 96.94 189 GLY A O 1
ATOM 1457 N N . LYS A 1 190 ? -0.591 27.906 25.891 1 97.12 190 LYS A N 1
ATOM 1458 C CA . LYS A 1 190 ? -0.945 27.281 24.609 1 97.12 190 LYS A CA 1
ATOM 1459 C C . LYS A 1 190 ? -0.394 25.859 24.531 1 97.12 190 LYS A C 1
ATOM 1461 O O . LYS A 1 190 ? 0.819 25.656 24.594 1 97.12 190 LYS A O 1
ATOM 1466 N N . LYS A 1 191 ? -1.291 24.875 24.391 1 98.06 191 LYS A N 1
ATOM 1467 C CA . LYS A 1 191 ? -0.907 23.5 24.125 1 98.06 191 LYS A CA 1
ATOM 1468 C C . LYS A 1 191 ? -0.872 23.203 22.641 1 98.06 191 LYS A C 1
ATOM 1470 O O . LYS A 1 191 ? -1.625 23.797 21.859 1 98.06 191 LYS A O 1
ATOM 1475 N N . ALA A 1 192 ? -0.017 22.312 22.281 1 98.81 192 ALA A N 1
ATOM 1476 C CA . ALA A 1 192 ? 0.059 21.906 20.875 1 98.81 192 ALA A CA 1
ATOM 1477 C C . ALA A 1 192 ? 0.486 20.438 20.766 1 98.81 192 ALA A C 1
ATOM 1479 O O . ALA A 1 192 ? 1.226 19.922 21.609 1 98.81 192 ALA A O 1
ATOM 1480 N N . PHE A 1 193 ? -0.027 19.766 19.734 1 98.88 193 PHE A N 1
ATOM 1481 C CA . PHE A 1 193 ? 0.443 18.422 19.375 1 98.88 193 PHE A CA 1
ATOM 1482 C C . PHE A 1 193 ? 1.738 18.5 18.578 1 98.88 193 PHE A C 1
ATOM 1484 O O . PHE A 1 193 ? 1.935 19.438 17.797 1 98.88 193 PHE A O 1
ATOM 1491 N N . TYR A 1 194 ? 2.613 17.641 18.859 1 98.88 194 TYR A N 1
ATOM 1492 C CA . TYR A 1 194 ? 3.729 17.328 17.969 1 98.88 194 TYR A CA 1
ATOM 1493 C C . TYR A 1 194 ? 3.623 15.906 17.438 1 98.88 194 TYR A C 1
ATOM 1495 O O . TYR A 1 194 ? 3.854 14.938 18.172 1 98.88 194 TYR A O 1
ATOM 1503 N N . ALA A 1 195 ? 3.223 15.797 16.125 1 98.88 195 ALA A N 1
ATOM 1504 C CA . ALA A 1 195 ? 3.072 14.5 15.469 1 98.88 195 ALA A CA 1
ATOM 1505 C C . ALA A 1 195 ? 4.418 13.984 14.969 1 98.88 195 ALA A C 1
ATOM 1507 O O . ALA A 1 195 ? 4.875 14.359 13.891 1 98.88 195 ALA A O 1
ATOM 1508 N N . VAL A 1 196 ? 4.98 13.07 15.711 1 98.88 196 VAL A N 1
ATOM 1509 C CA . VAL A 1 196 ? 6.285 12.492 15.406 1 98.88 196 VAL A CA 1
ATOM 1510 C C . VAL A 1 196 ? 6.121 11.336 14.422 1 98.88 196 VAL A C 1
ATOM 1512 O O . VAL A 1 196 ? 5.375 10.391 14.688 1 98.88 196 VAL A O 1
ATOM 1515 N N . ASN A 1 197 ? 6.801 11.406 13.312 1 98.88 197 ASN A N 1
ATOM 1516 C CA . ASN A 1 197 ? 6.688 10.359 12.305 1 98.88 197 ASN A CA 1
ATOM 1517 C C . ASN A 1 197 ? 7.438 9.094 12.719 1 98.88 197 ASN A C 1
ATOM 1519 O O . ASN A 1 197 ? 8.672 9.07 12.695 1 98.88 197 ASN A O 1
ATOM 1523 N N . VAL A 1 198 ? 6.68 8.07 12.992 1 98.81 198 VAL A N 1
ATOM 1524 C CA . VAL A 1 198 ? 7.281 6.844 13.492 1 98.81 198 VAL A CA 1
ATOM 1525 C C . VAL A 1 198 ? 7.254 5.773 12.406 1 98.81 198 VAL A C 1
ATOM 1527 O O . VAL A 1 198 ? 7.449 4.586 12.688 1 98.81 198 VAL A O 1
ATOM 1530 N N . THR A 1 199 ? 6.973 6.141 11.18 1 98.5 199 THR A N 1
ATOM 1531 C CA . THR A 1 199 ? 6.934 5.207 10.062 1 98.5 199 THR A CA 1
ATOM 1532 C C . THR A 1 199 ? 8.211 4.371 10 1 98.5 199 THR A C 1
ATOM 1534 O O . THR A 1 199 ? 9.312 4.918 9.906 1 98.5 199 THR A O 1
ATOM 1537 N N . SER A 1 200 ? 8.109 3.135 10.078 1 96.56 200 SER A N 1
ATOM 1538 C CA . SER A 1 200 ? 9.219 2.186 10.039 1 96.56 200 SER A CA 1
ATOM 1539 C C . SER A 1 200 ? 8.727 0.773 9.734 1 96.56 200 SER A C 1
ATOM 1541 O O . SER A 1 200 ? 7.594 0.588 9.273 1 96.56 200 SER A O 1
ATOM 1543 N N . GLY A 1 201 ? 9.625 -0.183 9.906 1 89.12 201 GLY A N 1
ATOM 1544 C CA . GLY A 1 201 ? 9.258 -1.573 9.68 1 89.12 201 GLY A CA 1
ATOM 1545 C C . GLY A 1 201 ? 8.281 -2.111 10.703 1 89.12 201 GLY A C 1
ATOM 1546 O O . GLY A 1 201 ? 8.188 -1.584 11.82 1 89.12 201 GLY A O 1
ATOM 1547 N N . ALA A 1 202 ? 7.543 -3.156 10.32 1 83.5 202 ALA A N 1
ATOM 1548 C CA . ALA A 1 202 ? 6.457 -3.744 11.102 1 83.5 202 ALA A CA 1
ATOM 1549 C C . ALA A 1 202 ? 6.941 -4.152 12.492 1 83.5 202 ALA A C 1
ATOM 1551 O O . ALA A 1 202 ? 6.215 -4.004 13.477 1 83.5 202 ALA A O 1
ATOM 1552 N N . GLU A 1 203 ? 8.078 -4.562 12.703 1 81.25 203 GLU A N 1
ATOM 1553 C CA . GLU A 1 203 ? 8.539 -5.051 14 1 81.25 203 GLU A CA 1
ATOM 1554 C C . GLU A 1 203 ? 9.016 -3.9 14.883 1 81.25 203 GLU A C 1
ATOM 1556 O O . GLU A 1 203 ? 9.07 -4.031 16.109 1 81.25 203 GLU A O 1
ATOM 1561 N N . GLU A 1 204 ? 9.242 -2.799 14.266 1 91.31 204 GLU A N 1
ATOM 1562 C CA . GLU A 1 204 ? 9.922 -1.734 14.992 1 91.31 204 GLU A CA 1
ATOM 1563 C C . GLU A 1 204 ? 8.977 -0.571 15.289 1 91.31 204 GLU A C 1
ATOM 1565 O O . GLU A 1 204 ? 9.242 0.238 16.172 1 91.31 204 GLU A O 1
ATOM 1570 N N . ILE A 1 205 ? 7.898 -0.565 14.617 1 96.25 205 ILE A N 1
ATOM 1571 C CA . ILE A 1 205 ? 7.109 0.664 14.602 1 96.25 205 ILE A CA 1
ATOM 1572 C C . ILE A 1 205 ? 6.516 0.913 15.984 1 96.25 205 ILE A C 1
ATOM 1574 O O . ILE A 1 205 ? 6.473 2.053 16.453 1 96.25 205 ILE A O 1
ATOM 1578 N N . LEU A 1 206 ? 6.027 -0.16 16.656 1 96.38 206 LEU A N 1
ATOM 1579 C CA . LEU A 1 206 ? 5.434 0.024 17.969 1 96.38 206 LEU A CA 1
ATOM 1580 C C . LEU A 1 206 ? 6.492 0.408 19 1 96.38 206 LEU A C 1
ATOM 1582 O O . LEU A 1 206 ? 6.273 1.304 19.812 1 96.38 206 LEU A O 1
ATOM 1586 N N . GLU A 1 207 ? 7.582 -0.285 18.938 1 96.81 207 G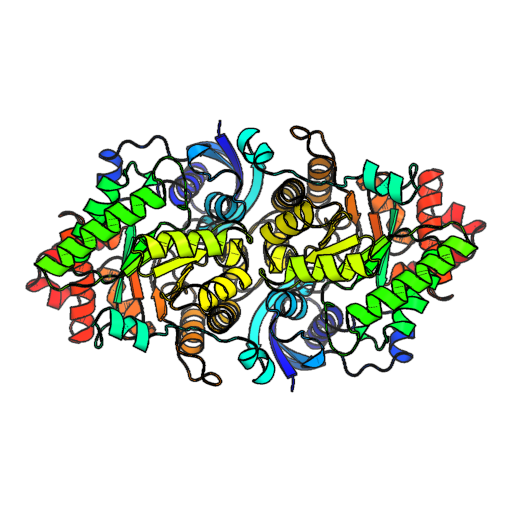LU A N 1
ATOM 1587 C CA . GLU A 1 207 ? 8.68 0.031 19.859 1 96.81 207 GLU A CA 1
ATOM 1588 C C . GLU A 1 207 ? 9.141 1.474 19.688 1 96.81 207 GLU A C 1
ATOM 1590 O O . GLU A 1 207 ? 9.352 2.188 20.672 1 96.81 207 GLU A O 1
ATOM 1595 N N . ARG A 1 208 ? 9.305 1.899 18.469 1 98.06 208 ARG A N 1
ATOM 1596 C CA . ARG A 1 208 ? 9.703 3.273 18.172 1 98.06 208 ARG A CA 1
ATOM 1597 C C . ARG A 1 208 ? 8.672 4.266 18.703 1 98.06 208 ARG A C 1
ATOM 1599 O O . ARG A 1 208 ? 9.039 5.289 19.281 1 98.06 208 ARG A O 1
ATOM 1606 N N . ALA A 1 209 ? 7.422 3.953 18.453 1 98.62 209 ALA A N 1
ATOM 1607 C CA . ALA A 1 209 ? 6.348 4.82 18.938 1 98.62 209 ALA A CA 1
ATOM 1608 C C . ALA A 1 209 ? 6.359 4.922 20.453 1 98.62 209 ALA A C 1
ATOM 1610 O O . ALA A 1 209 ? 6.199 6.008 21.016 1 98.62 209 ALA A O 1
ATOM 1611 N N . GLU A 1 210 ? 6.543 3.805 21.141 1 98.44 210 GLU A N 1
ATOM 1612 C CA . GLU A 1 210 ? 6.605 3.789 22.594 1 98.44 210 GLU A CA 1
ATOM 1613 C C . GLU A 1 210 ? 7.793 4.598 23.109 1 98.44 210 GLU A C 1
ATOM 1615 O O . GLU A 1 210 ? 7.691 5.293 24.125 1 98.44 210 GLU A O 1
ATOM 1620 N N . GLU A 1 211 ? 8.82 4.477 22.391 1 98.38 211 GLU A N 1
ATOM 1621 C CA . GLU A 1 211 ? 10.031 5.199 22.781 1 98.38 211 GLU A CA 1
ATOM 1622 C C . GLU A 1 211 ? 9.828 6.707 22.688 1 98.38 211 GLU A C 1
ATOM 1624 O O . GLU A 1 211 ? 10.195 7.453 23.594 1 98.38 211 GLU A O 1
ATOM 1629 N N . VAL A 1 212 ? 9.266 7.16 21.547 1 98.69 212 VAL A N 1
ATOM 1630 C CA . VAL A 1 212 ? 9.125 8.602 21.375 1 98.69 212 VAL A CA 1
ATOM 1631 C C . VAL A 1 212 ? 8.07 9.133 22.344 1 98.69 212 VAL A C 1
ATOM 1633 O O . VAL A 1 212 ? 8.172 10.258 22.828 1 98.69 212 VAL A O 1
ATOM 1636 N N . VAL A 1 213 ? 7.027 8.359 22.625 1 98.75 213 VAL A N 1
ATOM 1637 C CA . VAL A 1 213 ? 6.027 8.75 23.625 1 98.75 213 VAL A CA 1
ATOM 1638 C C . VAL A 1 213 ? 6.672 8.82 25 1 98.75 213 VAL A C 1
ATOM 1640 O O . VAL A 1 213 ? 6.379 9.727 25.781 1 98.75 213 VAL A O 1
ATOM 1643 N N . GLY A 1 214 ? 7.512 7.852 25.281 1 98.5 214 GLY A N 1
ATOM 1644 C CA . GLY A 1 214 ? 8.25 7.863 26.531 1 98.5 214 GLY A CA 1
ATOM 1645 C C . GLY A 1 214 ? 9.125 9.094 26.688 1 98.5 214 GLY A C 1
ATOM 1646 O O . GLY A 1 214 ? 9.391 9.531 27.812 1 98.5 214 GLY A O 1
ATOM 1647 N N . ARG A 1 215 ? 9.484 9.672 25.594 1 98.12 215 ARG A N 1
ATOM 1648 C CA . ARG A 1 215 ? 10.336 10.852 25.594 1 98.12 215 ARG A CA 1
ATOM 1649 C C . ARG A 1 215 ? 9.5 12.133 25.578 1 98.12 215 ARG A C 1
ATOM 1651 O O . ARG A 1 215 ? 10.039 13.234 25.5 1 98.12 215 ARG A O 1
ATOM 1658 N N . GLY A 1 216 ? 8.188 11.953 25.547 1 98 216 GLY A N 1
ATOM 1659 C CA . GLY A 1 216 ? 7.328 13.109 25.766 1 98 216 GLY A CA 1
ATOM 1660 C C . GLY A 1 216 ? 6.418 13.391 24.578 1 98 216 GLY A C 1
ATOM 1661 O O . GLY A 1 216 ? 5.543 14.258 24.656 1 98 216 GLY A O 1
ATOM 1662 N N . ALA A 1 217 ? 6.578 12.664 23.484 1 98.69 217 ALA A N 1
ATOM 1663 C CA . ALA A 1 217 ? 5.715 12.898 22.328 1 98.69 217 ALA A CA 1
ATOM 1664 C C . ALA A 1 217 ? 4.242 12.766 22.703 1 98.69 217 ALA A C 1
ATOM 1666 O O . ALA A 1 217 ? 3.861 11.836 23.422 1 98.69 217 ALA A O 1
ATOM 1667 N N . ASN A 1 218 ? 3.488 13.688 22.281 1 98.81 218 ASN A N 1
ATOM 1668 C CA . ASN A 1 218 ? 2.074 13.664 22.641 1 98.81 218 ASN A CA 1
ATOM 1669 C C . ASN A 1 218 ? 1.196 13.336 21.438 1 98.81 218 ASN A C 1
ATOM 1671 O O . ASN A 1 218 ? -0.029 13.453 21.5 1 98.81 218 ASN A O 1
ATOM 1675 N N . MET A 1 219 ? 1.739 13 20.328 1 98.88 219 MET A N 1
ATOM 1676 C CA . MET A 1 219 ? 1.117 12.5 19.109 1 98.88 219 MET A CA 1
ATOM 1677 C C . MET A 1 219 ? 2.139 11.773 18.234 1 98.88 219 MET A C 1
ATOM 1679 O O . MET A 1 219 ? 3.316 12.141 18.234 1 98.88 219 MET A O 1
ATOM 1683 N N . VAL A 1 220 ? 1.749 10.727 17.516 1 98.88 220 VAL A N 1
ATOM 1684 C CA . VAL A 1 220 ? 2.619 10.07 16.531 1 98.88 220 VAL A CA 1
ATOM 1685 C C . VAL A 1 220 ? 2.004 10.172 15.141 1 98.88 220 VAL A C 1
ATOM 1687 O O . VAL A 1 220 ? 0.809 10.445 15 1 98.88 220 VAL A O 1
ATOM 1690 N N . MET A 1 221 ? 2.816 10.047 14.172 1 98.88 221 MET A N 1
ATOM 1691 C CA . MET A 1 221 ? 2.377 10.086 12.781 1 98.88 221 MET A CA 1
ATOM 1692 C C . MET A 1 221 ? 2.84 8.836 12.023 1 98.88 221 MET A C 1
ATOM 1694 O O . MET A 1 221 ? 3.91 8.297 12.312 1 98.88 221 MET A O 1
ATOM 1698 N N . VAL A 1 222 ? 2.074 8.391 11.062 1 98.81 222 VAL A N 1
ATOM 1699 C CA . VAL A 1 222 ? 2.428 7.238 10.25 1 98.81 222 VAL A CA 1
ATOM 1700 C C . VAL A 1 222 ? 1.974 7.465 8.805 1 98.81 222 VAL A C 1
ATOM 1702 O O . VAL A 1 222 ? 0.922 8.062 8.57 1 98.81 222 VAL A O 1
ATOM 1705 N N . ASP A 1 223 ? 2.846 7.07 7.863 1 98.69 223 ASP A N 1
ATOM 1706 C CA . ASP A 1 223 ? 2.486 7.004 6.449 1 98.69 223 ASP A CA 1
ATOM 1707 C C . ASP A 1 223 ? 1.737 5.711 6.133 1 98.69 223 ASP A C 1
ATOM 1709 O O . ASP A 1 223 ? 2.355 4.676 5.879 1 98.69 223 ASP A O 1
ATOM 1713 N N . VAL A 1 224 ? 0.483 5.824 5.977 1 98.5 224 VAL A N 1
ATOM 1714 C CA . VAL A 1 224 ? -0.352 4.633 6.07 1 98.5 224 VAL A CA 1
ATOM 1715 C C . VAL A 1 224 ? -0.209 3.801 4.797 1 98.5 224 VAL A C 1
ATOM 1717 O O . VAL A 1 224 ? -0.222 2.568 4.848 1 98.5 224 VAL A O 1
ATOM 1720 N N . LEU A 1 225 ? -0.04 4.418 3.666 1 98.5 225 LEU A N 1
ATOM 1721 C CA . LEU A 1 225 ? -0.088 3.676 2.41 1 98.5 225 LEU A CA 1
ATOM 1722 C C . LEU A 1 225 ? 1.244 2.986 2.135 1 98.5 225 LEU A C 1
ATOM 1724 O O . LEU A 1 225 ? 1.282 1.936 1.492 1 98.5 225 LEU A O 1
ATOM 1728 N N . THR A 1 226 ? 2.348 3.52 2.682 1 98.06 226 THR A N 1
ATOM 1729 C CA . THR A 1 226 ? 3.648 2.889 2.486 1 98.06 226 THR A CA 1
ATOM 1730 C C . THR A 1 226 ? 3.898 1.825 3.553 1 98.06 226 THR A C 1
ATOM 1732 O O . THR A 1 226 ? 4.609 0.85 3.309 1 98.06 226 THR A O 1
ATOM 1735 N N . THR A 1 227 ? 3.26 1.927 4.719 1 97.31 227 THR A N 1
ATOM 1736 C CA . THR A 1 227 ? 3.447 0.97 5.801 1 97.31 227 THR A CA 1
ATOM 1737 C C . THR A 1 227 ? 2.367 -0.109 5.762 1 97.31 227 THR A C 1
ATOM 1739 O O . THR A 1 227 ? 2.613 -1.254 6.148 1 97.31 227 THR A O 1
ATOM 1742 N N . GLY A 1 228 ? 1.199 0.276 5.371 1 96.75 228 GLY A N 1
ATOM 1743 C CA . GLY A 1 228 ? 0.023 -0.571 5.488 1 96.75 228 GLY A CA 1
ATOM 1744 C C . GLY A 1 228 ? -0.896 -0.162 6.621 1 96.75 228 GLY A C 1
ATOM 1745 O O . GLY A 1 228 ? -0.438 0.344 7.648 1 96.75 228 GLY A O 1
ATOM 1746 N N . PHE A 1 229 ? -2.186 -0.499 6.535 1 97.44 229 PHE A N 1
ATOM 1747 C CA . PHE A 1 229 ? -3.199 -0.071 7.492 1 97.44 229 PHE A CA 1
ATOM 1748 C C . PHE A 1 229 ? -3 -0.765 8.836 1 97.44 229 PHE A C 1
ATOM 1750 O O . PHE A 1 229 ? -3.385 -0.231 9.875 1 97.44 229 PHE A O 1
ATOM 1757 N N . SER A 1 230 ? -2.416 -1.916 8.812 1 95.44 230 SER A N 1
ATOM 1758 C CA . SER A 1 230 ? -2.182 -2.658 10.047 1 95.44 230 SER A CA 1
ATOM 1759 C C . SER A 1 230 ? -1.246 -1.9 10.984 1 95.44 230 SER A C 1
ATOM 1761 O O . SER A 1 230 ? -1.308 -2.068 12.203 1 95.44 230 SER A O 1
ATOM 1763 N N . ALA A 1 231 ? -0.393 -1.043 10.383 1 96.75 231 ALA A N 1
ATOM 1764 C CA . ALA A 1 231 ? 0.494 -0.216 11.195 1 96.75 231 ALA A CA 1
ATOM 1765 C C . ALA A 1 231 ? -0.304 0.75 12.07 1 96.75 231 ALA A C 1
ATOM 1767 O O . ALA A 1 231 ? 0.029 0.959 13.234 1 96.75 231 ALA A O 1
ATOM 1768 N N . VAL A 1 232 ? -1.35 1.309 11.523 1 97.62 232 VAL A N 1
ATOM 1769 C CA . VAL A 1 232 ? -2.203 2.229 12.266 1 97.62 232 VAL A CA 1
ATOM 1770 C C . VAL A 1 232 ? -2.887 1.486 13.414 1 97.62 232 VAL A C 1
ATOM 1772 O O . VAL A 1 232 ? -2.965 1.999 14.531 1 97.62 232 VAL A O 1
ATOM 1775 N N . GLU A 1 233 ? -3.301 0.291 13.133 1 96.12 233 GLU A N 1
ATOM 1776 C CA . GLU A 1 233 ? -4 -0.5 14.141 1 96.12 233 GLU A CA 1
ATOM 1777 C C . GLU A 1 233 ? -3.078 -0.843 15.305 1 96.12 233 GLU A C 1
ATOM 1779 O O . GLU A 1 233 ? -3.49 -0.783 16.469 1 96.12 233 GLU A O 1
ATOM 1784 N N . VAL A 1 234 ? -1.899 -1.239 14.961 1 95.75 234 VAL A N 1
ATOM 1785 C CA . VAL A 1 234 ? -0.921 -1.59 15.984 1 95.75 234 VAL A CA 1
ATOM 1786 C C . VAL A 1 234 ? -0.616 -0.369 16.844 1 95.75 234 VAL A C 1
ATOM 1788 O O . VAL A 1 234 ? -0.54 -0.471 18.078 1 95.75 234 VAL A O 1
ATOM 1791 N N . LEU A 1 235 ? -0.446 0.752 16.266 1 97.75 235 LEU A N 1
ATOM 1792 C CA . LEU A 1 235 ? -0.169 1.981 17 1 97.75 235 LEU A CA 1
ATOM 1793 C C . LEU A 1 235 ? -1.359 2.377 17.859 1 97.75 235 LEU A C 1
ATOM 1795 O O . LEU A 1 235 ? -1.188 2.762 19.016 1 97.75 235 LEU A O 1
ATOM 1799 N N . ALA A 1 236 ? -2.562 2.275 17.297 1 97.31 236 ALA A N 1
ATOM 1800 C CA . ALA A 1 236 ? -3.773 2.67 18 1 97.31 236 ALA A CA 1
ATOM 1801 C C . ALA A 1 236 ? -3.969 1.829 19.266 1 97.31 236 ALA A C 1
ATOM 1803 O O . ALA A 1 236 ? -4.469 2.322 20.281 1 97.31 236 ALA A O 1
ATOM 1804 N N . ARG A 1 237 ? -3.58 0.597 19.203 1 94.44 237 ARG A N 1
ATOM 1805 C CA . ARG A 1 237 ? -3.709 -0.299 20.344 1 94.44 237 ARG A CA 1
ATOM 1806 C C . ARG A 1 237 ? -2.549 -0.115 21.328 1 94.44 237 ARG A C 1
ATOM 1808 O O . ARG A 1 237 ? -2.695 -0.354 22.516 1 94.44 237 ARG A O 1
ATOM 1815 N N . GLY A 1 238 ? -1.449 0.309 20.828 1 95.31 238 GLY A N 1
ATOM 1816 C CA . GLY A 1 238 ? -0.217 0.217 21.594 1 95.31 238 GLY A CA 1
ATOM 1817 C C . GLY A 1 238 ? 0.124 1.498 22.328 1 95.31 238 GLY A C 1
ATOM 1818 O O . GLY A 1 238 ? 0.691 1.459 23.422 1 95.31 238 GLY A O 1
ATOM 1819 N N . VAL A 1 239 ? -0.164 2.629 21.703 1 96.88 239 VAL A N 1
ATOM 1820 C CA . VAL A 1 239 ? 0.262 3.871 22.344 1 96.88 239 VAL A CA 1
ATOM 1821 C C . VAL A 1 239 ? -0.959 4.648 22.828 1 96.88 239 VAL A C 1
ATOM 1823 O O . VAL A 1 239 ? -2.061 4.484 22.297 1 96.88 239 VAL A O 1
ATOM 1826 N N . LYS A 1 240 ? -0.799 5.5 23.797 1 97.81 240 LYS A N 1
ATOM 1827 C CA . LYS A 1 240 ? -1.888 6.258 24.406 1 97.81 240 LYS A CA 1
ATOM 1828 C C . LYS A 1 240 ? -1.83 7.73 24 1 97.81 240 LYS A C 1
ATOM 1830 O O . LYS A 1 240 ? -1.942 8.617 24.859 1 97.81 240 LYS A O 1
ATOM 1835 N N . VAL A 1 241 ? -1.506 7.996 22.781 1 98.81 241 VAL A N 1
ATOM 1836 C CA . VAL A 1 241 ? -1.538 9.328 22.188 1 98.81 241 VAL A CA 1
ATOM 1837 C C . VAL A 1 241 ? -2.246 9.281 20.844 1 98.81 241 VAL A C 1
ATOM 1839 O O . VAL A 1 241 ? -2.385 8.211 20.25 1 98.81 241 VAL A O 1
ATOM 1842 N N . PRO A 1 242 ? -2.783 10.414 20.359 1 98.88 242 PRO A N 1
ATOM 1843 C CA . PRO A 1 242 ? -3.434 10.453 19.047 1 98.88 242 PRO A CA 1
ATOM 1844 C C . PRO A 1 242 ? -2.494 10.062 17.906 1 98.88 242 PRO A C 1
ATOM 1846 O O . PRO A 1 242 ? -1.271 10.133 18.062 1 98.88 242 PRO A O 1
ATOM 1849 N N . ILE A 1 243 ? -3.086 9.641 16.781 1 98.94 243 ILE A N 1
ATOM 1850 C CA . ILE A 1 243 ? -2.322 9.164 15.625 1 98.94 243 ILE A CA 1
ATOM 1851 C C . ILE A 1 243 ? -2.652 10.023 14.406 1 98.94 243 ILE A C 1
ATOM 1853 O O . ILE A 1 243 ? -3.789 10.016 13.93 1 98.94 243 ILE A O 1
ATOM 1857 N N . HIS A 1 244 ? -1.695 10.789 13.945 1 98.94 244 HIS A N 1
ATOM 1858 C CA . HIS A 1 244 ? -1.789 11.531 12.695 1 98.94 244 HIS A CA 1
ATOM 1859 C C . HIS A 1 244 ? -1.465 10.633 11.5 1 98.94 244 HIS A C 1
ATOM 1861 O O . HIS A 1 244 ? -0.376 10.055 11.43 1 98.94 244 HIS A O 1
ATOM 1867 N N . VAL A 1 245 ? -2.387 10.508 10.578 1 98.88 245 VAL A N 1
ATOM 1868 C CA . VAL A 1 245 ? -2.205 9.578 9.461 1 98.88 245 VAL A CA 1
ATOM 1869 C C . VAL A 1 245 ? -1.949 10.359 8.18 1 98.88 245 VAL A C 1
ATOM 1871 O O . VAL A 1 245 ? -2.803 11.133 7.73 1 98.88 245 VAL A O 1
ATOM 1874 N N . HIS A 1 246 ? -0.76 10.172 7.641 1 98.56 246 HIS A N 1
ATOM 1875 C CA . HIS A 1 246 ? -0.397 10.766 6.355 1 98.56 246 HIS A CA 1
ATOM 1876 C C . HIS A 1 246 ? -0.627 9.781 5.215 1 98.56 246 HIS A C 1
ATOM 1878 O O . HIS A 1 246 ? -0.409 8.578 5.371 1 98.56 246 HIS A O 1
ATOM 1884 N N . ARG A 1 247 ? -1.03 10.328 4.074 1 97.88 247 ARG A N 1
ATOM 1885 C CA . ARG A 1 247 ? -1.398 9.484 2.939 1 97.88 247 ARG A CA 1
ATOM 1886 C C . ARG A 1 247 ? -0.388 9.625 1.805 1 97.88 247 ARG A C 1
ATOM 1888 O O . ARG A 1 247 ? -0.758 9.586 0.629 1 97.88 247 ARG A O 1
ATOM 1895 N N . THR A 1 248 ? 0.897 9.859 2.123 1 97.31 248 THR A N 1
ATOM 1896 C CA . THR A 1 248 ? 1.905 9.953 1.073 1 97.31 248 THR A CA 1
ATOM 1897 C C . THR A 1 248 ? 1.808 8.766 0.123 1 97.31 248 THR A C 1
ATOM 1899 O O . THR A 1 248 ? 1.493 7.648 0.546 1 97.31 248 THR A O 1
ATOM 1902 N N . MET A 1 249 ? 1.982 9.031 -1.25 1 98.25 249 MET A N 1
ATOM 1903 C CA . MET A 1 249 ? 1.985 8.047 -2.326 1 98.25 249 MET A CA 1
ATOM 1904 C C . MET A 1 249 ? 0.577 7.828 -2.867 1 98.25 249 MET A C 1
ATOM 1906 O O . MET A 1 249 ? 0.393 7.129 -3.867 1 98.25 249 MET A O 1
ATOM 1910 N N . HIS A 1 250 ? -0.506 8.398 -2.232 1 97.62 250 HIS A N 1
ATOM 1911 C CA . HIS A 1 250 ? -1.886 8.086 -2.586 1 97.62 250 HIS A CA 1
ATOM 1912 C C . HIS A 1 250 ? -2.195 8.5 -4.02 1 97.62 250 HIS A C 1
ATOM 1914 O O . HIS A 1 250 ? -2.939 7.809 -4.723 1 97.62 250 HIS A O 1
ATOM 1920 N N . GLY A 1 251 ? -1.577 9.586 -4.457 1 97 251 GLY A N 1
ATOM 1921 C CA . GLY A 1 251 ? -1.851 10.086 -5.793 1 97 251 GLY A CA 1
ATOM 1922 C C . GLY A 1 251 ? -1.511 9.086 -6.883 1 97 251 GLY A C 1
ATOM 1923 O O . GLY A 1 251 ? -1.97 9.219 -8.023 1 97 251 GLY A O 1
ATOM 1924 N N . ALA A 1 252 ? -0.665 8.109 -6.543 1 98.31 252 ALA A N 1
ATOM 1925 C CA . ALA A 1 252 ? -0.321 7.07 -7.516 1 98.31 252 ALA A CA 1
ATOM 1926 C C . ALA A 1 252 ? -1.561 6.293 -7.949 1 98.31 252 ALA A C 1
ATOM 1928 O O . ALA A 1 252 ? -1.622 5.789 -9.078 1 98.31 252 ALA A O 1
ATOM 1929 N N . PHE A 1 253 ? -2.553 6.219 -7.012 1 97.81 253 PHE A N 1
ATOM 1930 C CA . PHE A 1 253 ? -3.705 5.414 -7.402 1 97.81 253 PHE A CA 1
ATOM 1931 C C . PHE A 1 253 ? -5.008 6.129 -7.062 1 97.81 253 PHE A C 1
ATOM 1933 O O . PHE A 1 253 ? -6.094 5.586 -7.273 1 97.81 253 PHE A O 1
ATOM 1940 N N . THR A 1 254 ? -4.938 7.371 -6.617 1 96.75 254 THR A N 1
ATOM 1941 C CA . THR A 1 254 ? -6.172 8.07 -6.273 1 96.75 254 THR A CA 1
ATOM 1942 C C . THR A 1 254 ? -6.402 9.25 -7.203 1 96.75 254 THR A C 1
ATOM 1944 O O . THR A 1 254 ? -7.512 9.781 -7.281 1 96.75 254 THR A O 1
ATOM 1947 N N . ARG A 1 255 ? -5.414 9.664 -7.898 1 94.62 255 ARG A N 1
ATOM 1948 C CA . ARG A 1 255 ? -5.504 10.906 -8.664 1 94.62 255 ARG A CA 1
ATOM 1949 C C . ARG A 1 255 ? -6.395 10.727 -9.891 1 94.62 255 ARG A C 1
ATOM 1951 O O . ARG A 1 255 ? -7.176 11.617 -10.234 1 94.62 255 ARG A O 1
ATOM 1958 N N . ASP A 1 256 ? -6.211 9.609 -10.656 1 94.5 256 ASP A N 1
ATOM 1959 C CA . ASP A 1 256 ? -7.039 9.328 -11.828 1 94.5 256 ASP A CA 1
ATOM 1960 C C . ASP A 1 256 ? -8.477 9.016 -11.422 1 94.5 256 ASP A C 1
ATOM 1962 O O . ASP A 1 256 ? -8.734 8.008 -10.758 1 94.5 256 ASP A O 1
ATOM 1966 N N . ARG A 1 257 ? -9.406 9.789 -11.82 1 93.62 257 ARG A N 1
ATOM 1967 C CA . ARG A 1 257 ? -10.797 9.641 -11.398 1 93.62 257 ARG A CA 1
ATOM 1968 C C . ARG A 1 257 ? -11.453 8.445 -12.086 1 93.62 257 ARG A C 1
ATOM 1970 O O . ARG A 1 257 ? -12.547 8.031 -11.703 1 93.62 257 ARG A O 1
ATOM 1977 N N . ARG A 1 258 ? -10.758 7.863 -13.023 1 96.44 258 ARG A N 1
ATOM 1978 C CA . ARG A 1 258 ? -11.359 6.785 -13.805 1 96.44 258 ARG A CA 1
ATOM 1979 C C . ARG A 1 258 ? -10.727 5.445 -13.461 1 96.44 258 ARG A C 1
ATOM 1981 O O . ARG A 1 258 ? -11.18 4.398 -13.93 1 96.44 258 ARG A O 1
ATOM 1988 N N . HIS A 1 259 ? -9.664 5.457 -12.68 1 98 259 HIS A N 1
ATOM 1989 C CA . HIS A 1 259 ? -8.945 4.219 -12.391 1 98 259 HIS A CA 1
ATOM 1990 C C . HIS A 1 259 ? -8.297 4.27 -11.008 1 98 259 HIS A C 1
ATOM 1992 O O . HIS A 1 259 ? -7.852 5.332 -10.562 1 98 259 HIS A O 1
ATOM 1998 N N . GLY A 1 260 ? -8.25 3.154 -10.375 1 98.44 260 GLY A N 1
ATOM 1999 C CA . GLY A 1 260 ? -7.59 3.068 -9.086 1 98.44 260 GLY A CA 1
ATOM 2000 C C . GLY A 1 260 ? -8.562 3.016 -7.922 1 98.44 260 GLY A C 1
ATOM 2001 O O . GLY A 1 260 ? -9.508 2.227 -7.934 1 98.44 260 GLY A O 1
ATOM 2002 N N . ILE A 1 261 ? -8.289 3.754 -6.852 1 98.69 261 ILE A N 1
ATOM 2003 C CA . ILE A 1 261 ? -9.062 3.703 -5.621 1 98.69 261 ILE A CA 1
ATOM 2004 C C . ILE A 1 261 ? -9.367 5.121 -5.141 1 98.69 261 ILE A C 1
ATOM 2006 O O . ILE A 1 261 ? -8.461 5.961 -5.059 1 98.69 261 ILE A O 1
ATOM 2010 N N . SER A 1 262 ? -10.602 5.383 -4.859 1 97.94 262 SER A N 1
ATOM 2011 C CA . SER A 1 262 ? -10.992 6.68 -4.309 1 97.94 262 SER A CA 1
ATOM 2012 C C . SER A 1 262 ? -10.453 6.859 -2.895 1 97.94 262 SER A C 1
ATOM 2014 O O . SER A 1 262 ? -10.18 5.879 -2.197 1 97.94 262 SER A O 1
ATOM 2016 N N . MET A 1 263 ? -10.32 8.102 -2.451 1 97.5 263 MET A N 1
ATOM 2017 C CA . MET A 1 263 ? -9.898 8.398 -1.088 1 97.5 263 MET A CA 1
ATOM 2018 C C . MET A 1 263 ? -10.961 7.98 -0.08 1 97.5 263 MET A C 1
ATOM 2020 O O . MET A 1 263 ? -10.68 7.848 1.111 1 97.5 263 MET A O 1
ATOM 2024 N N . LEU A 1 264 ? -12.148 7.75 -0.516 1 98.25 264 LEU A N 1
ATOM 2025 C CA . LEU A 1 264 ? -13.258 7.449 0.384 1 98.25 264 LEU A CA 1
ATOM 2026 C C . LEU A 1 264 ? -13.047 6.102 1.065 1 98.25 264 LEU A C 1
ATOM 2028 O O . LEU A 1 264 ? -13.125 6.004 2.293 1 98.25 264 LEU A O 1
ATOM 2032 N N . PRO A 1 265 ? -12.773 4.996 0.301 1 98.69 265 PRO A N 1
ATOM 2033 C CA . PRO A 1 265 ? -12.469 3.744 1.001 1 98.69 265 PRO A CA 1
ATOM 2034 C C . PRO A 1 265 ? -11.266 3.865 1.933 1 98.69 265 PRO A C 1
ATOM 2036 O O . PRO A 1 265 ? -11.258 3.271 3.014 1 98.69 265 PRO A O 1
ATOM 2039 N N . ILE A 1 266 ? -10.281 4.609 1.554 1 98.62 266 ILE A N 1
ATOM 2040 C CA . ILE A 1 266 ? -9.094 4.816 2.373 1 98.62 266 ILE A CA 1
ATOM 2041 C C . ILE A 1 266 ? -9.477 5.504 3.68 1 98.62 266 ILE A C 1
ATOM 2043 O O . ILE A 1 266 ? -9.008 5.125 4.754 1 98.62 266 ILE A O 1
ATOM 2047 N N . SER A 1 267 ? -10.359 6.488 3.594 1 98.75 267 SER A N 1
ATOM 2048 C CA . SER A 1 267 ? -10.836 7.199 4.773 1 98.75 267 SER A CA 1
ATOM 2049 C C . SER A 1 267 ? -11.547 6.25 5.738 1 98.75 267 SER A C 1
ATOM 2051 O O . SER A 1 267 ? -11.305 6.297 6.949 1 98.75 267 SER A O 1
ATOM 2053 N N . ARG A 1 268 ? -12.367 5.379 5.199 1 98.69 268 ARG A N 1
ATOM 2054 C CA . ARG A 1 268 ? -13.078 4.414 6.031 1 98.69 268 ARG A CA 1
ATOM 2055 C C . ARG A 1 268 ? -12.109 3.461 6.715 1 98.69 268 ARG A C 1
ATOM 2057 O O . ARG A 1 268 ? -12.25 3.166 7.902 1 98.69 268 ARG A O 1
ATOM 2064 N N . LEU A 1 269 ? -11.156 3.023 5.988 1 98.81 269 LEU A N 1
ATOM 2065 C CA . LEU A 1 269 ? -10.203 2.059 6.52 1 98.81 269 LEU A CA 1
ATOM 2066 C C . LEU A 1 269 ? -9.336 2.693 7.598 1 98.81 269 LEU A C 1
ATOM 2068 O O . LEU A 1 269 ? -9.016 2.053 8.602 1 98.81 269 LEU A O 1
ATOM 2072 N N . VAL A 1 270 ? -8.906 3.957 7.395 1 98.88 270 VAL A N 1
ATOM 2073 C CA . VAL A 1 270 ? -8.102 4.656 8.398 1 98.88 270 VAL A CA 1
ATOM 2074 C C . VAL A 1 270 ? -8.906 4.797 9.688 1 98.88 270 VAL A C 1
ATOM 2076 O O . VAL A 1 270 ? -8.367 4.609 10.781 1 98.88 270 VAL A O 1
ATOM 2079 N N . ARG A 1 271 ? -10.164 5.145 9.547 1 98.88 271 ARG A N 1
ATOM 2080 C CA . ARG A 1 271 ? -11.016 5.281 10.727 1 98.88 271 ARG A CA 1
ATOM 2081 C C . ARG A 1 271 ? -11.172 3.943 11.445 1 98.88 271 ARG A C 1
ATOM 2083 O O . ARG A 1 271 ? -11.039 3.873 12.664 1 98.88 271 ARG A O 1
ATOM 2090 N N . MET A 1 272 ? -11.383 2.826 10.711 1 98.56 272 MET A N 1
ATOM 2091 C CA . MET A 1 272 ? -11.453 1.492 11.305 1 98.56 272 MET A CA 1
ATOM 2092 C C . MET A 1 272 ? -10.148 1.146 12.023 1 98.56 272 MET A C 1
ATOM 2094 O O . MET A 1 272 ? -10.172 0.534 13.094 1 98.56 272 MET A O 1
ATOM 2098 N N . ALA A 1 273 ? -9.055 1.551 11.422 1 98.31 273 ALA A N 1
ATOM 2099 C CA . ALA A 1 273 ? -7.738 1.16 11.914 1 98.31 273 ALA A CA 1
ATOM 2100 C C . ALA A 1 273 ? -7.375 1.939 13.172 1 98.31 273 ALA A C 1
ATOM 2102 O O . ALA A 1 273 ? -6.52 1.508 13.953 1 98.31 273 ALA A O 1
ATOM 2103 N N . GLY A 1 274 ? -7.922 3.189 13.312 1 98.75 274 GLY A N 1
ATOM 2104 C CA . GLY A 1 274 ? -7.73 3.854 14.594 1 98.75 274 GLY A CA 1
ATOM 2105 C C . GLY A 1 274 ? -7.043 5.199 14.469 1 98.75 274 GLY A C 1
ATOM 2106 O O . GLY A 1 274 ? -6.527 5.73 15.461 1 98.75 274 GLY A O 1
ATOM 2107 N N . GLY A 1 275 ? -7 5.809 13.227 1 98.81 275 GLY A N 1
ATOM 2108 C CA . GLY A 1 275 ? -6.402 7.121 13.047 1 98.81 275 GLY A CA 1
ATOM 2109 C C . GLY A 1 275 ? -7.18 8.227 13.734 1 98.81 275 GLY A C 1
ATOM 2110 O O . GLY A 1 275 ? -8.406 8.164 13.828 1 98.81 275 GLY A O 1
ATOM 2111 N N . THR A 1 276 ? -6.504 9.281 14.18 1 98.88 276 THR A N 1
ATOM 2112 C CA . THR A 1 276 ? -7.125 10.438 14.812 1 98.88 276 THR A CA 1
ATOM 2113 C C . THR A 1 276 ? -7.406 11.531 13.781 1 98.88 276 THR A C 1
ATOM 2115 O O . THR A 1 276 ? -8.422 12.219 13.867 1 98.88 276 THR A O 1
ATOM 2118 N N . ASN A 1 277 ? -6.535 11.727 12.945 1 98.62 277 ASN A N 1
ATOM 2119 C CA . ASN A 1 277 ? -6.707 12.641 11.82 1 98.62 277 ASN A CA 1
ATOM 2120 C C . ASN A 1 277 ? -6.059 12.094 10.547 1 98.62 277 ASN A C 1
ATOM 2122 O O . ASN A 1 277 ? -5.086 11.344 10.617 1 98.62 277 ASN A O 1
ATOM 2126 N N . LEU A 1 278 ? -6.625 12.383 9.422 1 98.75 278 LEU A N 1
ATOM 2127 C CA . LEU A 1 278 ? -6.203 11.898 8.109 1 98.75 278 LEU A CA 1
ATOM 2128 C C . LEU A 1 278 ? -6.133 13.039 7.102 1 98.75 278 LEU A C 1
ATOM 2130 O O . LEU A 1 278 ? -7.078 13.82 6.98 1 98.75 278 LEU A O 1
ATOM 2134 N N . HIS A 1 279 ? -4.984 13.125 6.434 1 97.38 279 HIS A N 1
ATOM 2135 C CA . HIS A 1 279 ? -4.93 14.023 5.281 1 97.38 279 HIS A CA 1
ATOM 2136 C C . HIS A 1 279 ? -5.926 13.602 4.207 1 97.38 279 HIS A C 1
ATOM 2138 O O . HIS A 1 279 ? -5.836 12.484 3.678 1 97.38 279 HIS A O 1
ATOM 2144 N N . THR A 1 280 ? -6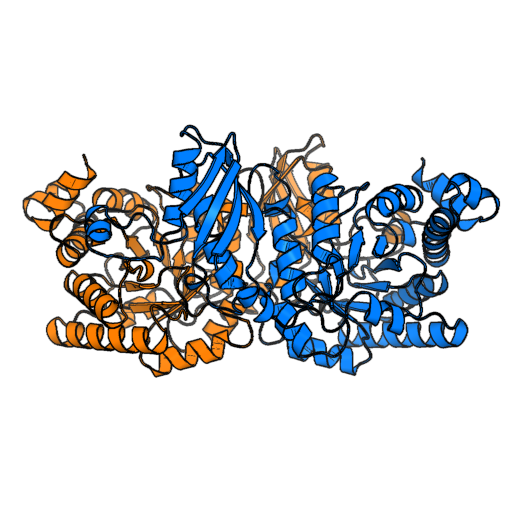.902 14.43 3.838 1 94.94 280 THR A N 1
ATOM 2145 C CA . THR A 1 280 ? -7.902 14.062 2.842 1 94.94 280 THR A CA 1
ATOM 2146 C C . THR A 1 280 ? -7.816 14.984 1.628 1 94.94 280 THR A C 1
ATOM 2148 O O . THR A 1 280 ? -8.438 14.719 0.596 1 94.94 280 THR A O 1
ATOM 2151 N N . GLY A 1 281 ? -7.059 16.016 1.796 1 89.5 281 GLY A N 1
ATOM 2152 C CA . GLY A 1 281 ? -6.953 16.969 0.705 1 89.5 281 GLY A CA 1
ATOM 2153 C C . GLY A 1 281 ? -7.609 18.297 1.012 1 89.5 281 GLY A C 1
ATOM 2154 O O . GLY A 1 281 ? -8.141 18.5 2.105 1 89.5 281 GLY A O 1
ATOM 2155 N N . SER A 1 282 ? -7.477 19.234 0.052 1 90.56 282 SER A N 1
ATOM 2156 C CA . SER A 1 282 ? -8.031 20.578 0.223 1 90.56 282 SER A CA 1
ATOM 2157 C C . SER A 1 282 ? -9.094 20.875 -0.827 1 90.56 282 SER A C 1
ATOM 2159 O O . SER A 1 282 ? -9.109 20.25 -1.895 1 90.56 282 SER A O 1
ATOM 2161 N N . TYR A 1 283 ? -10.07 21.688 -0.464 1 89.31 283 TYR A N 1
ATOM 2162 C CA . TYR A 1 283 ? -11.062 22.172 -1.421 1 89.31 283 TYR A CA 1
ATOM 2163 C C . TYR A 1 283 ? -10.445 23.156 -2.396 1 89.31 283 TYR A C 1
ATOM 2165 O O . TYR A 1 283 ? -10.922 23.312 -3.523 1 89.31 283 TYR A O 1
ATOM 2173 N N . LEU A 1 284 ? -9.469 23.859 -1.923 1 79.81 284 LEU A N 1
ATOM 2174 C CA . LEU A 1 284 ? -8.68 24.797 -2.721 1 79.81 284 LEU A CA 1
ATOM 2175 C C . LEU A 1 284 ? -7.215 24.766 -2.297 1 79.81 284 LEU A C 1
ATOM 2177 O O . LEU A 1 284 ? -6.91 24.75 -1.103 1 79.81 284 LEU A O 1
ATOM 2181 N N . GLY A 1 285 ? -6.273 24.5 -3.26 1 67.44 285 GLY A N 1
ATOM 2182 C CA . GLY A 1 285 ? -4.848 24.391 -3.002 1 67.44 285 GLY A CA 1
ATOM 2183 C C . GLY A 1 285 ? -4.098 23.672 -4.113 1 67.44 285 GLY A C 1
ATOM 2184 O O . GLY A 1 285 ? -4.688 23.328 -5.141 1 67.44 285 GLY A O 1
ATOM 2185 N N . LYS A 1 286 ? -2.83 23.578 -3.873 1 61.84 286 LYS A N 1
ATOM 2186 C CA . LYS A 1 286 ? -1.962 22.938 -4.852 1 61.84 286 LYS A CA 1
ATOM 2187 C C . LYS A 1 286 ? -2.383 21.484 -5.086 1 61.84 286 LYS A C 1
ATOM 2189 O O . LYS A 1 286 ? -2.195 20.953 -6.18 1 61.84 286 LYS A O 1
ATOM 2194 N N . MET A 1 287 ? -2.975 21.031 -4.031 1 60.28 287 MET A N 1
ATOM 2195 C CA . MET A 1 287 ? -3.344 19.625 -4.082 1 60.28 287 MET A CA 1
ATOM 2196 C C . MET A 1 287 ? -4.852 19.453 -3.957 1 60.28 287 MET A C 1
ATOM 2198 O O . MET A 1 287 ? -5.324 18.484 -3.354 1 60.28 287 MET A O 1
ATOM 2202 N N . ALA A 1 288 ? -5.484 20.406 -4.512 1 71 288 ALA A N 1
ATOM 2203 C CA . ALA A 1 288 ? -6.941 20.391 -4.371 1 71 288 ALA A CA 1
ATOM 2204 C C . ALA A 1 288 ? -7.555 19.203 -5.086 1 71 288 ALA A C 1
ATOM 2206 O O . ALA A 1 288 ? -7.156 18.859 -6.207 1 71 288 ALA A O 1
ATOM 2207 N N . GLY A 1 289 ? -8.367 18.5 -4.391 1 71.06 289 GLY A N 1
ATOM 2208 C CA . GLY A 1 289 ? -9.086 17.344 -4.926 1 71.06 289 GLY A CA 1
ATOM 2209 C C . GLY A 1 289 ? -10.5 17.688 -5.371 1 71.06 289 GLY A C 1
ATOM 2210 O O . GLY A 1 289 ? -10.852 18.859 -5.492 1 71.06 289 GLY A O 1
ATOM 2211 N N . ASP A 1 290 ? -11.164 16.688 -5.777 1 84.06 290 ASP A N 1
ATOM 2212 C CA . ASP A 1 290 ? -12.57 16.797 -6.172 1 84.06 290 ASP A CA 1
ATOM 2213 C C . ASP A 1 290 ? -13.445 17.156 -4.977 1 84.06 290 ASP A C 1
ATOM 2215 O O . ASP A 1 290 ? -13.367 16.531 -3.922 1 84.06 290 ASP A O 1
ATOM 2219 N N . ARG A 1 291 ? -14.211 18.219 -5.137 1 89.88 291 ARG A N 1
ATOM 2220 C CA . ARG A 1 291 ? -15.047 18.719 -4.051 1 89.88 291 ARG A CA 1
ATOM 2221 C C . ARG A 1 291 ? -15.961 17.625 -3.516 1 89.88 291 ARG A C 1
ATOM 2223 O O . ARG A 1 291 ? -16.109 17.469 -2.301 1 89.88 291 ARG A O 1
ATOM 2230 N N . GLU A 1 292 ? -16.562 16.922 -4.395 1 92.88 292 GLU A N 1
ATOM 2231 C CA . GLU A 1 292 ? -17.5 15.867 -3.984 1 92.88 292 GLU A CA 1
ATOM 2232 C C . GLU A 1 292 ? -16.781 14.766 -3.209 1 92.88 292 GLU A C 1
ATOM 2234 O O . GLU A 1 292 ? -17.328 14.234 -2.236 1 92.88 292 GLU A O 1
ATOM 2239 N N . GLU A 1 293 ? -15.625 14.398 -3.664 1 94.06 293 GLU A N 1
ATOM 2240 C CA . GLU A 1 293 ? -14.852 13.383 -2.951 1 94.06 293 GLU A CA 1
ATOM 2241 C C . GLU A 1 293 ? -14.43 13.875 -1.57 1 94.06 293 GLU A C 1
ATOM 2243 O O . GLU A 1 293 ? -14.477 13.125 -0.595 1 94.06 293 GLU A O 1
ATOM 2248 N N . ASN A 1 294 ? -14.031 15.164 -1.496 1 94.88 294 ASN A N 1
ATOM 2249 C CA . ASN A 1 294 ? -13.688 15.742 -0.201 1 94.88 294 ASN A CA 1
ATOM 2250 C C . ASN A 1 294 ? -14.875 15.719 0.755 1 94.88 294 ASN A C 1
ATOM 2252 O O . ASN A 1 294 ? -14.719 15.406 1.938 1 94.88 294 ASN A O 1
ATOM 2256 N N . ASP A 1 295 ? -16.047 16.062 0.207 1 96.69 295 ASP A N 1
ATOM 2257 C CA . ASP A 1 295 ? -17.25 16.031 1.015 1 96.69 295 ASP A CA 1
ATOM 2258 C C . ASP A 1 295 ? -17.516 14.617 1.542 1 96.69 295 ASP A C 1
ATOM 2260 O O . ASP A 1 295 ? -17.828 14.438 2.719 1 96.69 295 ASP A O 1
ATOM 2264 N N . SER A 1 296 ? -17.375 13.648 0.656 1 97.12 296 SER A N 1
ATOM 2265 C CA . SER A 1 296 ? -17.656 12.266 1.027 1 97.12 296 SER A CA 1
ATOM 2266 C C . SER A 1 296 ? -16.656 11.766 2.064 1 97.12 296 SER A C 1
ATOM 2268 O O . SER A 1 296 ? -17.031 11.047 2.994 1 97.12 296 SER A O 1
ATOM 2270 N N . CYS A 1 297 ? -15.398 12.102 1.896 1 97.81 297 CYS A N 1
ATOM 2271 C CA . CYS A 1 297 ? -14.383 11.711 2.871 1 97.81 297 CYS A CA 1
ATOM 2272 C C . CYS A 1 297 ? -14.648 12.367 4.223 1 97.81 297 CYS A C 1
ATOM 2274 O O . CYS A 1 297 ? -14.57 11.711 5.262 1 97.81 297 CYS A O 1
ATOM 2276 N N . ARG A 1 298 ? -14.945 13.68 4.176 1 97.81 298 ARG A N 1
ATOM 2277 C CA . ARG A 1 298 ? -15.297 14.422 5.379 1 97.81 298 ARG A CA 1
ATOM 2278 C C . ARG A 1 298 ? -16.406 13.727 6.152 1 97.81 298 ARG A C 1
ATOM 2280 O O . ARG A 1 298 ? -16.281 13.484 7.352 1 97.81 298 ARG A O 1
ATOM 2287 N N . ASP A 1 299 ? -17.453 13.406 5.453 1 98.31 299 ASP A N 1
ATOM 2288 C CA . ASP A 1 299 ? -18.625 12.805 6.086 1 98.31 299 ASP A CA 1
ATOM 2289 C C . ASP A 1 299 ? -18.312 11.406 6.613 1 98.31 299 ASP A C 1
ATOM 2291 O O . ASP A 1 299 ? -18.719 11.047 7.719 1 98.31 299 ASP A O 1
ATOM 2295 N N . ALA A 1 300 ? -17.547 10.617 5.848 1 98.5 300 ALA A N 1
ATOM 2296 C CA . ALA A 1 300 ? -17.172 9.258 6.254 1 98.5 300 ALA A CA 1
ATOM 2297 C C . ALA A 1 300 ? -16.344 9.273 7.531 1 98.5 300 ALA A C 1
ATOM 2299 O O . ALA A 1 300 ? -16.422 8.352 8.344 1 98.5 300 ALA A O 1
ATOM 2300 N N . LEU A 1 301 ? -15.578 10.289 7.73 1 98.81 301 LEU A N 1
ATOM 2301 C CA . LEU A 1 301 ? -14.688 10.391 8.883 1 98.81 301 LEU A CA 1
ATOM 2302 C C . LEU A 1 301 ? -15.445 10.875 10.117 1 98.81 301 LEU A C 1
ATOM 2304 O O . LEU A 1 301 ? -14.984 10.695 11.242 1 98.81 301 LEU A O 1
ATOM 2308 N N . ARG A 1 302 ? -16.672 11.445 9.953 1 98.69 302 ARG A N 1
ATOM 2309 C CA . ARG A 1 302 ? -17.25 12.172 11.078 1 98.69 302 ARG A CA 1
ATOM 2310 C C . ARG A 1 302 ? -18.641 11.641 11.422 1 98.69 302 ARG A C 1
ATOM 2312 O O . ARG A 1 302 ? -19.078 11.75 12.57 1 98.69 302 ARG A O 1
ATOM 2319 N N . GLU A 1 303 ? -19.312 11.102 10.492 1 98.25 303 GLU A N 1
ATOM 2320 C CA . GLU A 1 303 ? -20.672 10.664 10.727 1 98.25 303 GLU A CA 1
ATOM 2321 C C . GLU A 1 303 ? -20.719 9.461 11.672 1 98.25 303 GLU A C 1
ATOM 2323 O O . GLU A 1 303 ? -19.688 8.836 11.922 1 98.25 303 GLU A O 1
ATOM 2328 N N . GLU A 1 304 ? -21.891 9.281 12.242 1 98.31 304 GLU A N 1
ATOM 2329 C CA . GLU A 1 304 ? -22.047 8.094 13.078 1 98.31 304 GLU A CA 1
ATOM 2330 C C . GLU A 1 304 ? -21.766 6.82 12.281 1 98.31 304 GLU A C 1
ATOM 2332 O O . GLU A 1 304 ? -22.25 6.648 11.172 1 98.31 304 GLU A O 1
ATOM 2337 N N . TRP A 1 305 ? -20.922 5.961 12.805 1 98.38 305 TRP A N 1
ATOM 2338 C CA . TRP A 1 305 ? -20.516 4.727 12.148 1 98.38 305 TRP A CA 1
ATOM 2339 C C . TRP A 1 305 ? -20.234 3.629 13.164 1 98.38 305 TRP A C 1
ATOM 2341 O O . TRP A 1 305 ? -19.078 3.377 13.508 1 98.38 305 TRP A O 1
ATOM 2351 N N . TYR A 1 306 ? -21.297 2.943 13.57 1 97.75 306 TYR A N 1
ATOM 2352 C CA . TYR A 1 306 ? -21.297 1.805 14.484 1 97.75 306 TYR A CA 1
ATOM 2353 C C . TYR A 1 306 ? -20.516 2.119 15.75 1 97.75 306 TYR A C 1
ATOM 2355 O O . TYR A 1 306 ? -19.781 1.268 16.266 1 97.75 306 TYR A O 1
ATOM 2363 N N . GLY A 1 307 ? -20.469 3.287 16.234 1 97.56 307 GLY A N 1
ATOM 2364 C CA . GLY A 1 307 ? -19.891 3.65 17.516 1 97.56 307 GLY A CA 1
ATOM 2365 C C . GLY A 1 307 ? -18.453 4.109 17.406 1 97.56 307 GLY A C 1
ATOM 2366 O O . GLY A 1 307 ? -17.859 4.551 18.391 1 97.56 307 GLY A O 1
ATOM 2367 N N . LEU A 1 308 ? -17.828 4.09 16.234 1 98.56 308 LEU A N 1
ATOM 2368 C CA . LEU A 1 308 ? -16.469 4.574 16.078 1 98.56 308 LEU A CA 1
ATOM 2369 C C . LEU A 1 308 ? -16.391 6.082 16.297 1 98.56 308 LEU A C 1
ATOM 2371 O O . LEU A 1 308 ? -17.281 6.816 15.867 1 98.56 308 LEU A O 1
ATOM 2375 N N . ARG A 1 309 ? -15.352 6.523 16.922 1 98.69 309 ARG A N 1
ATOM 2376 C CA . ARG A 1 309 ? -15.148 7.953 17.141 1 98.69 309 ARG A CA 1
ATOM 2377 C C . ARG A 1 309 ? -14.852 8.672 15.828 1 98.69 309 ARG A C 1
ATOM 2379 O O . ARG A 1 309 ? -14.242 8.094 14.922 1 98.69 309 ARG A O 1
ATOM 2386 N N . PRO A 1 310 ? -15.273 9.914 15.695 1 98.75 310 PRO A N 1
ATOM 2387 C CA . PRO A 1 310 ? -14.992 10.68 14.484 1 98.75 310 PRO A CA 1
ATOM 2388 C C . PRO A 1 310 ? -13.523 11.07 14.352 1 98.75 310 PRO A C 1
ATOM 2390 O O . PRO A 1 310 ? -12.82 11.195 15.352 1 98.75 310 PRO A O 1
ATOM 2393 N N . VAL A 1 311 ? -13.094 11.266 13.156 1 98.88 311 VAL A N 1
ATOM 2394 C CA . VAL A 1 311 ? -11.703 11.523 12.781 1 98.88 311 VAL A CA 1
ATOM 2395 C C . VAL A 1 311 ? -11.602 12.898 12.117 1 98.88 311 VAL A C 1
ATOM 2397 O O . VAL A 1 311 ? -12.477 13.289 11.344 1 98.88 311 VAL A O 1
ATOM 2400 N N . PHE A 1 312 ? -10.547 13.672 12.406 1 98.88 312 PHE A N 1
ATOM 2401 C CA . PHE A 1 312 ? -10.32 14.969 11.773 1 98.88 312 PHE A CA 1
ATOM 2402 C C . PHE A 1 312 ? -9.898 14.797 10.32 1 98.88 312 PHE A C 1
ATOM 2404 O O . PHE A 1 312 ? -8.859 14.195 10.039 1 98.88 312 PHE A O 1
ATOM 2411 N N . PRO A 1 313 ? -10.688 15.305 9.391 1 98.44 313 PRO A N 1
ATOM 2412 C CA . PRO A 1 313 ? -10.047 15.523 8.094 1 98.44 313 PRO A CA 1
ATOM 2413 C C . PRO A 1 313 ? -9 16.641 8.133 1 98.44 313 PRO A C 1
ATOM 2415 O O . PRO A 1 313 ? -9.18 17.641 8.828 1 98.44 313 PRO A O 1
ATOM 2418 N N . VAL A 1 314 ? -7.926 16.453 7.473 1 97.88 314 VAL A N 1
ATOM 2419 C CA . VAL A 1 314 ? -6.836 17.422 7.441 1 9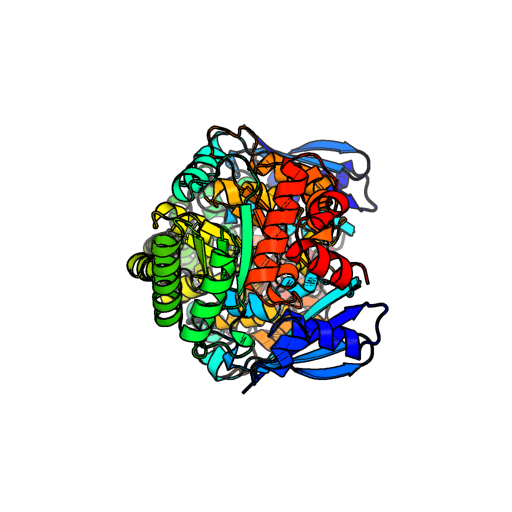7.88 314 VAL A CA 1
ATOM 2420 C C . VAL A 1 314 ? -6.707 18.016 6.039 1 97.88 314 VAL A C 1
ATOM 2422 O O . VAL A 1 314 ? -6.441 17.281 5.078 1 97.88 314 VAL A O 1
ATOM 2425 N N . ALA A 1 315 ? -6.934 19.312 5.961 1 95.25 315 ALA A N 1
ATOM 2426 C CA . ALA A 1 315 ? -6.699 20.047 4.719 1 95.25 315 ALA A CA 1
ATOM 2427 C C . ALA A 1 315 ? -5.227 20.422 4.57 1 95.25 315 ALA A C 1
ATOM 2429 O O . ALA A 1 315 ? -4.664 21.094 5.434 1 95.25 315 ALA A O 1
ATOM 2430 N N . SER A 1 316 ? -4.648 19.938 3.527 1 89.69 316 SER A N 1
ATOM 2431 C CA . SER A 1 316 ? -3.23 20.203 3.305 1 89.69 316 SER A CA 1
ATOM 2432 C C . SER A 1 316 ? -2.926 20.391 1.822 1 89.69 316 SER A C 1
ATOM 2434 O O . SER A 1 316 ? -3.775 20.109 0.972 1 89.69 316 SER A O 1
ATOM 2436 N N . GLY A 1 317 ? -1.719 20.922 1.605 1 83.81 317 GLY A N 1
ATOM 2437 C CA . GLY A 1 317 ? -1.251 21.125 0.243 1 83.81 317 GLY A CA 1
ATOM 2438 C C . GLY A 1 317 ? -1.377 22.562 -0.222 1 83.81 317 GLY A C 1
ATOM 2439 O O . GLY A 1 317 ? -2.412 22.953 -0.762 1 83.81 317 GLY A O 1
ATOM 2440 N N . GLY A 1 318 ? -0.397 23.344 -0.065 1 81.56 318 GLY A N 1
ATOM 2441 C CA . GLY A 1 318 ? -0.307 24.703 -0.576 1 81.56 318 GLY A CA 1
ATOM 2442 C C . GLY A 1 318 ? -1.303 25.656 0.067 1 81.56 318 GLY A C 1
ATOM 2443 O O . GLY A 1 318 ? -1.842 26.531 -0.597 1 81.56 318 GLY A O 1
ATOM 2444 N N . VAL A 1 319 ? -1.575 25.469 1.279 1 89.5 319 VAL A N 1
ATOM 2445 C CA . VAL A 1 319 ? -2.564 26.281 1.972 1 89.5 319 VAL A CA 1
ATOM 2446 C C . VAL A 1 319 ? -1.886 27.5 2.588 1 89.5 319 VAL A C 1
ATOM 2448 O O . VAL A 1 319 ? -0.831 27.375 3.215 1 89.5 319 VAL A O 1
ATOM 2451 N N . HIS A 1 320 ? -2.33 28.656 2.27 1 93.12 320 HIS A N 1
ATOM 2452 C CA . HIS A 1 320 ? -1.962 29.922 2.898 1 93.12 320 HIS A CA 1
ATOM 2453 C C . HIS A 1 320 ? -3.191 30.656 3.428 1 93.12 320 HIS A C 1
ATOM 2455 O O . HIS A 1 320 ? -4.32 30.188 3.238 1 93.12 320 HIS A O 1
ATOM 2461 N N . PRO A 1 321 ? -3.043 31.75 4.141 1 96 321 PRO A N 1
ATOM 2462 C CA . PRO A 1 321 ? -4.184 32.375 4.82 1 96 321 PRO A CA 1
ATOM 2463 C C . PRO A 1 321 ? -5.328 32.688 3.869 1 96 321 PRO A C 1
ATOM 2465 O O . PRO A 1 321 ? -6.496 32.594 4.238 1 96 321 PRO A O 1
ATOM 2468 N N . GLY A 1 322 ? -5.031 33.031 2.656 1 93.94 322 GLY A N 1
ATOM 2469 C CA . GLY A 1 322 ? -6.055 33.344 1.672 1 93.94 322 GLY A CA 1
ATOM 2470 C C . GLY A 1 322 ? -6.867 32.125 1.252 1 93.94 322 GLY A C 1
ATOM 2471 O O . GLY A 1 322 ? -7.938 32.281 0.654 1 93.94 322 GLY A O 1
ATOM 2472 N N . MET A 1 323 ? -6.469 30.938 1.628 1 93.81 323 MET A N 1
ATOM 2473 C CA . MET A 1 323 ? -7.113 29.688 1.21 1 93.81 323 MET A CA 1
ATOM 2474 C C . MET A 1 323 ? -7.871 29.062 2.369 1 93.81 323 MET A C 1
ATOM 2476 O O . MET A 1 323 ? -8.477 28 2.213 1 93.81 323 MET A O 1
ATOM 2480 N N . VAL A 1 324 ? -7.848 29.688 3.479 1 96.31 324 VAL A N 1
ATOM 2481 C CA . VAL A 1 324 ? -8.422 29.094 4.684 1 96.31 324 VAL A CA 1
ATOM 2482 C C . VAL A 1 324 ? -9.938 29.016 4.551 1 96.31 324 VAL A C 1
ATOM 2484 O O . VAL A 1 324 ? -10.531 27.969 4.754 1 96.31 324 VAL A O 1
ATOM 2487 N N . ARG A 1 325 ? -10.555 30.094 4.129 1 95.44 325 ARG A N 1
ATOM 2488 C CA . ARG A 1 325 ? -12.016 30.172 4.109 1 95.44 325 ARG A CA 1
ATOM 2489 C C . ARG A 1 325 ? -12.602 29.125 3.162 1 95.44 325 ARG A C 1
ATOM 2491 O O . ARG A 1 325 ? -13.5 28.375 3.539 1 95.44 325 ARG A O 1
ATOM 2498 N N . PRO A 1 326 ? -12.07 29.016 1.938 1 93.88 326 PRO A N 1
ATOM 2499 C CA . PRO A 1 326 ? -12.648 28.016 1.048 1 93.88 326 PRO A CA 1
ATOM 2500 C C . PRO A 1 326 ? -12.578 26.609 1.628 1 93.88 326 PRO A C 1
ATOM 2502 O O . PRO A 1 326 ? -13.461 25.781 1.372 1 93.88 326 PRO A O 1
ATOM 2505 N N . ASN A 1 327 ? -11.539 26.266 2.311 1 96 327 ASN A N 1
ATOM 2506 C CA . ASN A 1 327 ? -11.422 24.953 2.922 1 96 327 ASN A CA 1
ATOM 2507 C C . ASN A 1 327 ? -12.391 24.781 4.09 1 96 327 ASN A C 1
ATOM 2509 O O . ASN A 1 327 ? -13.031 23.75 4.223 1 96 327 ASN A O 1
ATOM 2513 N N . LEU A 1 328 ? -12.508 25.828 4.871 1 97.44 328 LEU A N 1
ATOM 2514 C CA . LEU A 1 328 ? -13.375 25.734 6.043 1 97.44 328 LEU A CA 1
ATOM 2515 C C . LEU A 1 328 ? -14.844 25.75 5.637 1 97.44 328 LEU A C 1
ATOM 2517 O O . LEU A 1 328 ? -15.68 25.156 6.309 1 97.44 328 LEU A O 1
ATOM 2521 N N . ASP A 1 329 ? -15.133 26.422 4.52 1 96.69 329 ASP A N 1
ATOM 2522 C CA . ASP A 1 329 ? -16.5 26.391 4.004 1 96.69 329 ASP A CA 1
ATOM 2523 C C . ASP A 1 329 ? -16.906 24.953 3.648 1 96.69 329 ASP A C 1
ATOM 2525 O O . ASP A 1 329 ? -18.094 24.625 3.703 1 96.69 329 ASP A O 1
ATOM 2529 N N . GLY A 1 330 ? -15.953 24.188 3.289 1 95.94 330 GLY A N 1
ATOM 2530 C CA . GLY A 1 330 ? -16.219 22.797 2.965 1 95.94 330 GLY A CA 1
ATOM 2531 C C . GLY A 1 330 ? -16.188 21.891 4.176 1 95.94 330 GLY A C 1
ATOM 2532 O O . GLY A 1 330 ? -17.141 21.141 4.41 1 95.94 330 GLY A O 1
ATOM 2533 N N . TYR A 1 331 ? -15.203 22.031 5.066 1 96.75 331 TYR A N 1
ATOM 2534 C CA . TYR A 1 331 ? -14.961 21.078 6.141 1 96.75 331 TYR A CA 1
ATOM 2535 C C . TYR A 1 331 ? -15.727 21.469 7.402 1 96.75 331 TYR A C 1
ATOM 2537 O O . TYR A 1 331 ? -16.047 20.609 8.234 1 96.75 331 TYR A O 1
ATOM 2545 N N . GLY A 1 332 ? -15.945 22.781 7.574 1 97.12 332 GLY A N 1
ATOM 2546 C CA . GLY A 1 332 ? -16.516 23.234 8.828 1 97.12 332 GLY A CA 1
ATOM 2547 C C . GLY A 1 332 ? -15.523 23.25 9.969 1 97.12 332 GLY A C 1
ATOM 2548 O O . GLY A 1 332 ? -14.312 23.391 9.75 1 97.12 332 GLY A O 1
ATOM 2549 N N . THR A 1 333 ? -15.938 23.156 11.141 1 98 333 THR A N 1
ATOM 2550 C CA . THR A 1 333 ? -15.148 23.391 12.344 1 98 333 THR A CA 1
ATOM 2551 C C . THR A 1 333 ? -14.273 22.172 12.656 1 98 333 THR A C 1
ATOM 2553 O O . THR A 1 333 ? -13.133 22.328 13.094 1 98 333 THR A O 1
ATOM 2556 N N . ASP A 1 334 ? -14.852 20.953 12.461 1 98.25 334 ASP A N 1
ATOM 2557 C CA . ASP A 1 334 ? -14.156 19.75 12.875 1 98.25 334 ASP A CA 1
ATOM 2558 C C . ASP A 1 334 ? -13.156 19.297 11.812 1 98.25 334 ASP A C 1
ATOM 2560 O O . ASP A 1 334 ? -13.305 18.234 11.211 1 98.25 334 ASP A O 1
ATOM 2564 N N . CYS A 1 335 ? -12.141 20.078 11.633 1 98.38 335 CYS A N 1
ATOM 2565 C CA . CYS A 1 335 ? -11.055 19.781 10.703 1 98.38 335 CYS A CA 1
ATOM 2566 C C . CYS A 1 335 ? -9.75 20.406 11.18 1 98.38 335 CYS A C 1
ATOM 2568 O O . CYS A 1 335 ? -9.727 21.125 12.18 1 98.38 335 CYS A O 1
ATOM 2570 N N . ILE A 1 336 ? -8.68 20.031 10.562 1 98.62 336 ILE A N 1
ATOM 2571 C CA . ILE A 1 336 ? -7.363 20.625 10.773 1 98.62 336 ILE A CA 1
ATOM 2572 C C . ILE A 1 336 ? -6.879 21.281 9.477 1 98.62 336 ILE A C 1
ATOM 2574 O O . ILE A 1 336 ? -6.902 20.656 8.414 1 98.62 336 ILE A O 1
ATOM 2578 N N . ILE A 1 337 ? -6.539 22.516 9.555 1 97.56 337 ILE A N 1
ATOM 2579 C CA . ILE A 1 337 ? -5.875 23.188 8.445 1 97.56 337 ILE A CA 1
ATOM 2580 C C . ILE A 1 337 ? -4.359 23.125 8.633 1 97.56 337 ILE A C 1
ATOM 2582 O O . ILE A 1 337 ? -3.822 23.703 9.578 1 97.56 337 ILE A O 1
ATOM 2586 N N . GLN A 1 338 ? -3.758 22.422 7.766 1 95.94 338 GLN A N 1
ATOM 2587 C CA . GLN A 1 338 ? -2.316 22.203 7.844 1 95.94 338 GLN A CA 1
ATOM 2588 C C . GLN A 1 338 ? -1.587 22.984 6.75 1 95.94 338 GLN A C 1
ATOM 2590 O O . GLN A 1 338 ? -1.748 22.703 5.562 1 95.94 338 GLN A O 1
ATOM 2595 N N . ALA A 1 339 ? -0.759 23.969 7.164 1 93.81 339 ALA A N 1
ATOM 2596 C CA . ALA A 1 339 ? -0.073 24.828 6.195 1 93.81 339 ALA A CA 1
ATOM 2597 C C . ALA A 1 339 ? 1.429 24.859 6.469 1 93.81 339 ALA A C 1
ATOM 2599 O O . ALA A 1 339 ? 1.855 25.156 7.586 1 93.81 339 ALA A O 1
ATOM 2600 N N . GLY A 1 340 ? 2.215 24.5 5.488 1 91.94 340 GLY A N 1
ATOM 2601 C CA . GLY A 1 340 ? 3.656 24.656 5.582 1 91.94 340 GLY A CA 1
ATOM 2602 C C . GLY A 1 340 ? 4.141 26 5.082 1 91.94 340 GLY A C 1
ATOM 2603 O O . GLY A 1 340 ? 4.301 26.938 5.867 1 91.94 340 GLY A O 1
ATOM 2604 N N . GLY A 1 341 ? 4.16 26.172 3.764 1 87.38 341 GLY A N 1
ATOM 2605 C CA . GLY A 1 341 ? 4.566 27.422 3.15 1 87.38 341 GLY A CA 1
ATOM 2606 C C . GLY A 1 341 ? 3.756 28.609 3.629 1 87.38 341 GLY A C 1
ATOM 2607 O O . GLY A 1 341 ? 4.285 29.719 3.768 1 87.38 341 GLY A O 1
ATOM 2608 N N . GLY A 1 342 ? 2.527 28.422 3.891 1 91.12 342 GLY A N 1
ATOM 2609 C CA . GLY A 1 342 ? 1.656 29.484 4.352 1 91.12 342 GLY A CA 1
ATOM 2610 C C . GLY A 1 342 ? 2.047 30.031 5.711 1 91.12 342 GLY A C 1
ATOM 2611 O O . GLY A 1 342 ? 1.716 31.172 6.051 1 91.12 342 GLY A O 1
ATOM 2612 N N . VAL A 1 343 ? 2.744 29.234 6.453 1 94.75 343 VAL A N 1
ATOM 2613 C CA . VAL A 1 343 ? 3.199 29.641 7.777 1 94.75 343 VAL A CA 1
ATOM 2614 C C . VAL A 1 343 ? 4.637 30.156 7.695 1 94.75 343 VAL A C 1
ATOM 2616 O O . VAL A 1 343 ? 4.906 31.312 8.016 1 94.75 343 VAL A O 1
ATOM 2619 N N . HIS A 1 344 ? 5.488 29.359 7.172 1 92.38 344 HIS A N 1
ATOM 2620 C CA . HIS A 1 344 ? 6.918 29.641 7.242 1 92.38 344 HIS A CA 1
ATOM 2621 C C . HIS A 1 344 ? 7.336 30.656 6.184 1 92.38 344 HIS A C 1
ATOM 2623 O O . HIS A 1 344 ? 8.406 31.266 6.289 1 92.38 344 HIS A O 1
ATOM 2629 N N . GLY A 1 345 ? 6.531 30.828 5.176 1 90.38 345 GLY A N 1
ATOM 2630 C CA . GLY A 1 345 ? 6.855 31.734 4.086 1 90.38 345 GLY A CA 1
ATOM 2631 C C . GLY A 1 345 ? 6.426 33.156 4.359 1 90.38 345 GLY A C 1
ATOM 2632 O O . GLY A 1 345 ? 6.688 34.062 3.553 1 90.38 345 GLY A O 1
ATOM 2633 N N . HIS A 1 346 ? 5.816 33.375 5.48 1 94.25 346 HIS A N 1
ATOM 2634 C CA . HIS A 1 346 ? 5.371 34.719 5.824 1 94.25 346 HIS A CA 1
ATOM 2635 C C . HIS A 1 346 ? 6.543 35.719 5.848 1 94.25 346 HIS A C 1
ATOM 2637 O O . HIS A 1 346 ? 7.621 35.375 6.348 1 94.25 346 HIS A O 1
ATOM 2643 N N . PRO A 1 347 ? 6.32 36.906 5.312 1 92.69 347 PRO A N 1
ATOM 2644 C CA . PRO A 1 347 ? 7.426 37.875 5.234 1 92.69 347 PRO A CA 1
ATOM 2645 C C . PRO A 1 347 ? 7.977 38.25 6.605 1 92.69 347 PRO A C 1
ATOM 2647 O O . PRO A 1 347 ? 9.141 38.656 6.723 1 92.69 347 PRO A O 1
ATOM 2650 N N . SER A 1 348 ? 7.188 38.156 7.637 1 95.56 348 SER A N 1
ATOM 2651 C CA . SER A 1 348 ? 7.621 38.531 8.977 1 95.56 348 SER A CA 1
ATOM 2652 C C . SER A 1 348 ? 8.016 37.312 9.797 1 95.56 348 SER A C 1
ATOM 2654 O O . SER A 1 348 ? 8.109 37.406 11.023 1 95.56 348 SER A O 1
ATOM 2656 N N . GLY A 1 349 ? 8.086 36.125 9.133 1 93.94 349 GLY A N 1
ATOM 2657 C CA . GLY A 1 349 ? 8.625 34.938 9.797 1 93.94 349 GLY A CA 1
ATOM 2658 C C . GLY A 1 349 ? 7.547 33.969 10.258 1 93.94 349 GLY A C 1
ATOM 2659 O O . GLY A 1 349 ? 6.355 34.219 10.07 1 93.94 349 GLY A O 1
ATOM 2660 N N . THR A 1 350 ? 8.008 32.938 10.914 1 95.69 350 THR A N 1
ATOM 2661 C CA . THR A 1 350 ? 7.176 31.781 11.258 1 95.69 350 THR A CA 1
ATOM 2662 C C . THR A 1 350 ? 6.086 32.156 12.25 1 95.69 350 THR A C 1
ATOM 2664 O O . THR A 1 350 ? 4.922 31.797 12.086 1 95.69 350 THR A O 1
ATOM 2667 N N . THR A 1 351 ? 6.465 32.938 13.312 1 98.06 351 THR A N 1
ATOM 2668 C CA . THR A 1 351 ? 5.477 33.312 14.32 1 98.06 351 THR A CA 1
ATOM 2669 C C . THR A 1 351 ? 4.363 34.156 13.695 1 98.06 351 THR A C 1
ATOM 2671 O O . THR A 1 351 ? 3.182 33.906 13.953 1 98.06 351 THR A O 1
ATOM 2674 N N . ALA A 1 352 ? 4.75 35.062 12.844 1 97.94 352 ALA A N 1
ATOM 2675 C CA . ALA A 1 352 ? 3.775 35.938 12.164 1 97.94 352 ALA A CA 1
ATOM 2676 C C . ALA A 1 352 ? 2.906 35.125 11.211 1 97.94 352 ALA A C 1
ATOM 2678 O O . ALA A 1 352 ? 1.704 35.344 11.086 1 97.94 352 ALA A O 1
ATOM 2679 N N . GLY A 1 353 ? 3.531 34.219 10.484 1 97.31 353 GLY A N 1
ATOM 2680 C CA . GLY A 1 353 ? 2.781 33.344 9.594 1 97.31 353 GLY A CA 1
ATOM 2681 C C . GLY A 1 353 ? 1.77 32.469 10.32 1 97.31 353 GLY A C 1
ATOM 2682 O O . GLY A 1 353 ? 0.641 32.312 9.852 1 97.31 353 GLY A O 1
ATOM 2683 N N . ALA A 1 354 ? 2.215 31.906 11.445 1 98.38 354 ALA A N 1
ATOM 2684 C CA . ALA A 1 354 ? 1.312 31.125 12.289 1 98.38 354 ALA A CA 1
ATOM 2685 C C . ALA A 1 354 ? 0.131 31.984 12.758 1 98.38 354 ALA A C 1
ATOM 2687 O O . ALA A 1 354 ? -1.021 31.547 12.68 1 98.38 354 ALA A O 1
ATOM 2688 N N . THR A 1 355 ? 0.461 33.156 13.227 1 98.69 355 THR A N 1
ATOM 2689 C CA . THR A 1 355 ? -0.567 34.094 13.68 1 98.69 355 THR A CA 1
ATOM 2690 C C . THR A 1 355 ? -1.545 34.406 12.555 1 98.69 355 THR A C 1
ATOM 2692 O O . THR A 1 355 ? -2.758 34.438 12.766 1 98.69 355 THR A O 1
ATOM 2695 N N . ALA A 1 356 ? -1.008 34.625 11.375 1 98.69 356 ALA A N 1
ATOM 2696 C CA . ALA A 1 356 ? -1.839 34.938 10.219 1 98.69 356 ALA A CA 1
ATOM 2697 C C . ALA A 1 356 ? -2.809 33.812 9.898 1 98.69 356 ALA A C 1
ATOM 2699 O O . ALA A 1 356 ? -3.969 34.062 9.555 1 98.69 356 ALA A O 1
ATOM 2700 N N . MET A 1 357 ? -2.35 32.594 9.977 1 98.44 357 MET A N 1
ATOM 2701 C CA . MET A 1 357 ? -3.211 31.453 9.727 1 98.44 357 MET A CA 1
ATOM 2702 C C . MET A 1 357 ? -4.344 31.391 10.742 1 98.44 357 MET A C 1
ATOM 2704 O O . MET A 1 357 ? -5.496 31.141 10.383 1 98.44 357 MET A O 1
ATOM 2708 N N . VAL A 1 358 ? -3.998 31.594 12.023 1 98.62 358 VAL A N 1
ATOM 2709 C CA . VAL A 1 358 ? -4.992 31.562 13.094 1 98.62 358 VAL A CA 1
ATOM 2710 C C . VAL A 1 358 ? -6.008 32.688 12.875 1 98.62 358 VAL A C 1
ATOM 2712 O O . VAL A 1 358 ? -7.211 32.469 13.039 1 98.62 358 VAL A O 1
ATOM 2715 N N . GLN A 1 359 ? -5.512 33.844 12.477 1 98.75 359 GLN A N 1
ATOM 2716 C CA . GLN A 1 359 ? -6.379 35 12.227 1 98.75 359 GLN A CA 1
ATOM 2717 C C . GLN A 1 359 ? -7.344 34.719 11.078 1 98.75 359 GLN A C 1
ATOM 2719 O O . GLN A 1 359 ? -8.492 35.156 11.109 1 98.75 359 GLN A O 1
ATOM 2724 N N . ALA A 1 360 ? -6.844 34.031 10.078 1 98.56 360 ALA A N 1
ATOM 2725 C CA . ALA A 1 360 ? -7.73 33.656 8.977 1 98.56 360 ALA A CA 1
ATOM 2726 C C . ALA A 1 360 ? -8.852 32.719 9.469 1 98.56 360 ALA A C 1
ATOM 2728 O O . ALA A 1 360 ? -9.992 32.844 9.023 1 98.56 360 ALA A O 1
ATOM 2729 N N . VAL A 1 361 ? -8.562 31.828 10.336 1 98.56 361 VAL A N 1
ATOM 2730 C CA . VAL A 1 361 ? -9.555 30.938 10.93 1 98.56 361 VAL A CA 1
ATOM 2731 C C . VAL A 1 361 ? -10.523 31.734 11.789 1 98.56 361 VAL A C 1
ATOM 2733 O O . VAL A 1 361 ? -11.734 31.516 11.742 1 98.56 361 VAL A O 1
ATOM 2736 N N . GLU A 1 362 ? -9.969 32.688 12.586 1 98.44 362 GLU A N 1
ATOM 2737 C CA . GLU A 1 362 ? -10.797 33.562 13.422 1 98.44 362 GLU A CA 1
ATOM 2738 C C . GLU A 1 362 ? -11.781 34.375 12.578 1 98.44 362 GLU A C 1
ATOM 2740 O O . GLU A 1 362 ? -12.93 34.562 12.969 1 98.44 362 GLU A O 1
ATOM 2745 N N . ALA A 1 363 ? -11.258 34.844 11.492 1 98.62 363 ALA A N 1
ATOM 2746 C CA . ALA A 1 363 ? -12.141 35.594 10.578 1 98.62 363 ALA A CA 1
ATOM 2747 C C . ALA A 1 363 ? -13.328 34.719 10.156 1 98.62 363 ALA A C 1
ATOM 2749 O O . ALA A 1 363 ? -14.469 35.188 10.141 1 98.62 363 ALA A O 1
ATOM 2750 N N . TRP A 1 364 ? -13.086 33.469 9.781 1 98.44 364 TRP A N 1
ATOM 2751 C CA . TRP A 1 364 ? -14.133 32.562 9.375 1 98.44 364 TRP A CA 1
ATOM 2752 C C . TRP A 1 364 ? -15.117 32.312 10.508 1 98.44 364 TRP A C 1
ATOM 2754 O O . TRP A 1 364 ? -16.328 32.281 10.289 1 98.44 364 TRP A O 1
ATOM 2764 N N . VAL A 1 365 ? -14.602 32.125 11.734 1 98.38 365 VAL A N 1
ATOM 2765 C CA . VAL A 1 365 ? -15.438 31.859 12.906 1 98.38 365 VAL A CA 1
ATOM 2766 C C . VAL A 1 365 ? -16.328 33.062 13.18 1 98.38 365 VAL A C 1
ATOM 2768 O O . VAL A 1 365 ? -17.5 32.906 13.547 1 98.38 365 VAL A O 1
ATOM 2771 N N . ALA A 1 366 ? -15.758 34.25 12.938 1 97.75 366 ALA A N 1
ATOM 2772 C CA . ALA A 1 366 ? -16.469 35.469 13.211 1 97.75 366 ALA A CA 1
ATOM 2773 C C . ALA A 1 366 ? -17.484 35.781 12.102 1 97.75 366 ALA A C 1
ATOM 2775 O O . ALA A 1 366 ? -18.312 36.688 12.234 1 97.75 366 ALA A O 1
ATOM 2776 N N . GLY A 1 367 ? -17.375 35.094 10.984 1 97.62 367 GLY A N 1
ATOM 2777 C CA . GLY A 1 367 ? -18.312 35.312 9.883 1 97.62 367 GLY A CA 1
ATOM 2778 C C . GLY A 1 367 ? -18 36.531 9.055 1 97.62 367 GLY A C 1
ATOM 2779 O O . GLY A 1 367 ? -18.891 37.125 8.43 1 97.62 367 GLY A O 1
ATOM 2780 N N . VAL A 1 368 ? -16.766 37.031 9.133 1 98 368 VAL A N 1
ATOM 2781 C CA . VAL A 1 368 ? -16.359 38.156 8.32 1 98 368 VAL A CA 1
ATOM 2782 C C . VAL A 1 368 ? -15.336 37.688 7.273 1 98 368 VAL A C 1
ATOM 2784 O O . VAL A 1 368 ? -14.805 36.594 7.359 1 98 368 VAL A O 1
ATOM 2787 N N . THR A 1 369 ? -15.164 38.5 6.277 1 97.19 369 THR A N 1
ATOM 2788 C CA . THR A 1 369 ? -14.203 38.156 5.246 1 97.19 369 THR A CA 1
ATOM 2789 C C . THR A 1 369 ? -12.773 38.25 5.781 1 97.19 369 THR A C 1
ATOM 2791 O O . THR A 1 369 ? -12.516 38.969 6.746 1 97.19 369 THR A O 1
ATOM 2794 N N . THR A 1 370 ? -11.922 37.469 5.195 1 97.25 370 THR A N 1
ATOM 2795 C CA . THR A 1 370 ? -10.516 37.5 5.566 1 97.25 370 THR A CA 1
ATOM 2796 C C . THR A 1 370 ? -9.93 38.906 5.371 1 97.25 370 THR A C 1
ATOM 2798 O O . THR A 1 370 ? -9.125 39.344 6.184 1 97.25 370 THR A O 1
ATOM 2801 N N . GLU A 1 371 ? -10.367 39.594 4.363 1 96.69 371 GLU A N 1
ATOM 2802 C CA . GLU A 1 371 ? -9.906 40.938 4.059 1 96.69 371 GLU A CA 1
ATOM 2803 C C . GLU A 1 371 ? -10.359 41.938 5.129 1 96.69 371 GLU A C 1
ATOM 2805 O O . GLU A 1 371 ? -9.594 42.812 5.547 1 96.69 371 GLU A O 1
ATOM 2810 N N . GLU A 1 372 ? -11.586 41.781 5.496 1 97.81 372 GLU A N 1
ATOM 2811 C CA . GLU A 1 372 ? -12.109 42.656 6.547 1 97.81 372 GLU A CA 1
ATOM 2812 C C . GLU A 1 372 ? -11.352 42.469 7.855 1 97.81 372 GLU A C 1
ATOM 2814 O O . GLU A 1 372 ? -10.992 43.438 8.523 1 97.81 372 GLU A O 1
ATOM 2819 N N . TYR A 1 373 ? -11.094 41.219 8.188 1 98.12 373 TYR A N 1
ATOM 2820 C CA . TYR A 1 373 ? -10.391 40.906 9.43 1 98.12 373 TYR A CA 1
ATOM 2821 C C . TYR A 1 373 ? -8.953 41.406 9.383 1 98.12 373 TYR A C 1
ATOM 2823 O O . TYR A 1 373 ? -8.406 41.844 10.398 1 98.12 373 TYR A O 1
ATOM 2831 N N . ALA A 1 374 ? -8.352 41.406 8.242 1 98 374 ALA A N 1
ATOM 2832 C CA . ALA A 1 374 ? -6.961 41.812 8.039 1 98 374 ALA A CA 1
ATOM 2833 C C . ALA A 1 374 ? -6.75 43.281 8.312 1 98 374 ALA A C 1
ATOM 2835 O O . ALA A 1 374 ? -5.633 43.719 8.609 1 98 374 ALA A O 1
ATOM 2836 N N . ARG A 1 375 ? -7.758 44.094 8.266 1 97.81 375 ARG A N 1
ATOM 2837 C CA . ARG A 1 375 ? -7.648 45.531 8.453 1 97.81 375 ARG A CA 1
ATOM 2838 C C . ARG A 1 375 ? -7.105 45.844 9.836 1 97.81 375 ARG A C 1
ATOM 2840 O O . ARG A 1 375 ? -6.398 46.844 10.008 1 97.81 375 ARG A O 1
ATOM 2847 N N . SER A 1 376 ? -7.445 45.062 10.797 1 98 376 SER A N 1
ATOM 2848 C CA . SER A 1 376 ? -6.996 45.312 12.164 1 98 376 SER A CA 1
ATOM 2849 C C . SER A 1 376 ? -5.996 44.281 12.625 1 98 376 SER A C 1
ATOM 2851 O O . SER A 1 376 ? -5.672 44.188 13.812 1 98 376 SER A O 1
ATOM 2853 N N . HIS A 1 377 ? -5.543 43.406 11.719 1 98.44 377 HIS A N 1
ATOM 2854 C CA . HIS A 1 377 ? -4.586 42.375 12.039 1 98.44 377 HIS A CA 1
ATOM 2855 C C . HIS A 1 377 ? -3.406 42.375 11.07 1 98.44 377 HIS A C 1
ATOM 2857 O O . HIS A 1 377 ? -3.486 41.812 9.977 1 98.44 377 HIS A O 1
ATOM 2863 N N . LYS A 1 378 ? -2.316 42.906 11.469 1 97.94 378 LYS A N 1
ATOM 2864 C CA . LYS A 1 378 ? -1.196 43.219 10.594 1 97.94 378 LYS A CA 1
ATOM 2865 C C . LYS A 1 378 ? -0.579 41.969 10 1 97.94 378 LYS A C 1
ATOM 2867 O O . LYS A 1 378 ? -0.144 41.969 8.844 1 97.94 378 LYS A O 1
ATOM 2872 N N . GLU A 1 379 ? -0.472 40.875 10.82 1 98.38 379 GLU A N 1
ATOM 2873 C CA . GLU A 1 379 ? 0.115 39.656 10.297 1 98.38 379 GLU A CA 1
ATOM 2874 C C . GLU A 1 379 ? -0.716 39.094 9.148 1 98.38 379 GLU A C 1
ATOM 2876 O O . GLU A 1 379 ? -0.168 38.656 8.133 1 98.38 379 GLU A O 1
ATOM 2881 N N . LEU A 1 380 ? -2.047 39.062 9.305 1 98.5 380 LEU A N 1
ATOM 2882 C CA . LEU A 1 380 ? -2.947 38.594 8.258 1 98.5 380 LEU A CA 1
ATOM 2883 C C . LEU A 1 380 ? -2.893 39.5 7.035 1 98.5 380 LEU A C 1
ATOM 2885 O O . LEU A 1 380 ? -2.883 39 5.898 1 98.5 380 LEU A O 1
ATOM 2889 N N . ASP A 1 381 ? -2.875 40.781 7.305 1 98.12 381 ASP A N 1
ATOM 2890 C CA . ASP A 1 381 ? -2.789 41.75 6.207 1 98.12 381 ASP A CA 1
ATOM 2891 C C . ASP A 1 381 ? -1.53 41.531 5.375 1 98.12 381 ASP A C 1
ATOM 2893 O O . ASP A 1 381 ? -1.588 41.5 4.145 1 98.12 381 ASP A O 1
ATOM 2897 N N . ALA A 1 382 ? -0.418 41.344 6.043 1 97.44 382 ALA A N 1
ATOM 2898 C CA . ALA A 1 382 ? 0.854 41.125 5.363 1 97.44 382 ALA A CA 1
ATOM 2899 C C . ALA A 1 382 ? 0.815 39.812 4.551 1 97.44 382 ALA A C 1
ATOM 2901 O O . ALA A 1 382 ? 1.34 39.75 3.438 1 97.44 382 ALA A O 1
ATOM 2902 N N . ALA A 1 383 ? 0.238 38.781 5.109 1 96.62 383 ALA A N 1
ATOM 2903 C CA . ALA A 1 383 ? 0.138 37.469 4.426 1 96.62 383 ALA A CA 1
ATOM 2904 C C . ALA A 1 383 ? -0.701 37.594 3.156 1 96.62 383 ALA A C 1
ATOM 2906 O O . ALA A 1 383 ? -0.328 37.062 2.107 1 96.62 383 ALA A O 1
ATOM 2907 N N . LEU A 1 384 ? -1.863 38.25 3.26 1 96.69 384 LEU A N 1
ATOM 2908 C CA . LEU A 1 384 ? -2.756 38.406 2.115 1 96.69 384 LEU A CA 1
ATOM 2909 C C . LEU A 1 384 ? -2.084 39.188 0.996 1 96.69 384 LEU A C 1
ATOM 2911 O O . LEU A 1 384 ? -2.246 38.875 -0.182 1 96.69 384 LEU A O 1
ATOM 2915 N N . LYS A 1 385 ? -1.365 40.219 1.339 1 95.12 385 LYS A N 1
ATOM 2916 C CA . LYS A 1 385 ? -0.649 41 0.342 1 95.12 385 LYS A CA 1
ATOM 2917 C C . LYS A 1 385 ? 0.441 40.188 -0.335 1 95.12 385 LYS A C 1
ATOM 2919 O O . LYS A 1 385 ? 0.687 40.344 -1.534 1 95.12 385 LYS A O 1
ATOM 2924 N N . PHE A 1 386 ? 1.051 39.344 0.372 1 92.62 386 PHE A N 1
ATOM 2925 C CA . PHE A 1 386 ? 2.146 38.531 -0.135 1 92.62 386 PHE A CA 1
ATOM 2926 C C . PHE A 1 386 ? 1.625 37.438 -1.071 1 92.62 386 PHE A C 1
ATOM 2928 O O . PHE A 1 386 ? 2.182 37.219 -2.15 1 92.62 386 PHE A O 1
ATOM 2935 N N . TRP A 1 387 ? 0.568 36.688 -0.738 1 87.81 387 TRP A N 1
ATOM 2936 C CA . TRP A 1 387 ? 0.088 35.531 -1.512 1 87.81 387 TRP A CA 1
ATOM 2937 C C . TRP A 1 387 ? -0.929 35.969 -2.559 1 87.81 387 TRP A C 1
ATOM 2939 O O . TRP A 1 387 ? -1.276 35.219 -3.459 1 87.81 387 TRP A O 1
ATOM 2949 N N . SER A 1 388 ? -1.566 37.125 -2.457 1 72.38 388 SER A N 1
ATOM 2950 C CA . SER A 1 388 ? -2.492 37.656 -3.461 1 72.38 388 SER A CA 1
ATOM 2951 C C . SER A 1 388 ? -1.744 38.188 -4.672 1 72.38 388 SER A C 1
ATOM 2953 O O . SER A 1 388 ? -2.361 38.594 -5.664 1 72.38 388 SER A O 1
ATOM 2955 N N . ARG A 1 389 ? -0.401 38.125 -4.492 1 58.78 389 ARG A N 1
ATOM 2956 C CA . ARG A 1 389 ? 0.386 38.594 -5.633 1 58.78 389 ARG A CA 1
ATOM 2957 C C . ARG A 1 389 ? 0.558 37.469 -6.66 1 58.78 389 ARG A C 1
ATOM 2959 O O . ARG A 1 389 ? 0.556 36.281 -6.305 1 58.78 389 ARG A O 1
ATOM 2966 N N . MET B 1 1 ? 26.875 8.336 -1.383 1 90.69 1 MET B N 1
ATOM 2967 C CA . MET B 1 1 ? 26.234 7.785 -2.568 1 90.69 1 MET B CA 1
ATOM 2968 C C . MET B 1 1 ? 24.812 8.32 -2.711 1 90.69 1 MET B C 1
ATOM 2970 O O . MET B 1 1 ? 24.406 9.219 -1.966 1 90.69 1 MET B O 1
ATOM 2974 N N . GLU B 1 2 ? 24.156 8.109 -3.887 1 96.56 2 GLU B N 1
ATOM 2975 C CA . GLU B 1 2 ? 22.844 8.688 -4.199 1 96.56 2 GLU B CA 1
ATOM 2976 C C . GLU B 1 2 ? 21.859 7.605 -4.629 1 96.56 2 GLU B C 1
ATOM 2978 O O . GLU B 1 2 ? 22.25 6.535 -5.09 1 96.56 2 GLU B O 1
ATOM 2983 N N . VAL B 1 3 ? 20.656 7.863 -4.301 1 98.62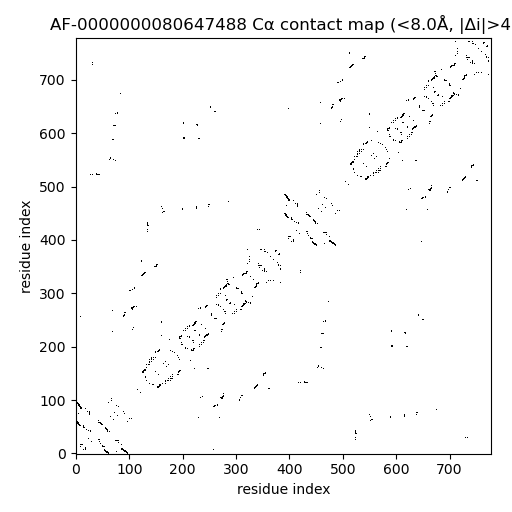 3 VAL B N 1
ATOM 2984 C CA . VAL B 1 3 ? 19.562 7.121 -4.914 1 98.62 3 VAL B CA 1
ATOM 2985 C C . VAL B 1 3 ? 19.125 7.82 -6.199 1 98.62 3 VAL B C 1
ATOM 2987 O O . VAL B 1 3 ? 18.891 9.031 -6.207 1 98.62 3 VAL B O 1
ATOM 2990 N N . ILE B 1 4 ? 19.062 7.082 -7.297 1 98.75 4 ILE B N 1
ATOM 2991 C CA . ILE B 1 4 ? 18.609 7.68 -8.547 1 98.75 4 ILE B CA 1
ATOM 2992 C C . ILE B 1 4 ? 17.25 7.125 -8.922 1 98.75 4 ILE B C 1
ATOM 2994 O O . ILE B 1 4 ? 17.062 5.906 -9.008 1 98.75 4 ILE B O 1
ATOM 2998 N N . ALA B 1 5 ? 16.312 7.965 -9.094 1 98.88 5 ALA B N 1
ATOM 2999 C CA . ALA B 1 5 ? 14.969 7.582 -9.531 1 98.88 5 ALA B CA 1
ATOM 3000 C C . ALA B 1 5 ? 14.688 8.086 -10.945 1 98.88 5 ALA B C 1
ATOM 3002 O O . ALA B 1 5 ? 15.062 9.203 -11.297 1 98.88 5 ALA B O 1
ATOM 3003 N N . LYS B 1 6 ? 14.164 7.234 -11.758 1 98.81 6 LYS B N 1
ATOM 3004 C CA . LYS B 1 6 ? 13.727 7.57 -13.109 1 98.81 6 LYS B CA 1
ATOM 3005 C C . LYS B 1 6 ? 12.211 7.758 -13.172 1 98.81 6 LYS B C 1
ATOM 3007 O O . LYS B 1 6 ? 11.453 6.879 -12.758 1 98.81 6 LYS B O 1
ATOM 3012 N N . TYR B 1 7 ? 11.797 8.898 -13.75 1 98.88 7 TYR B N 1
ATOM 3013 C CA . TYR B 1 7 ? 10.367 9.195 -13.859 1 98.88 7 TYR B CA 1
ATOM 3014 C C . TYR B 1 7 ? 9.969 9.438 -15.305 1 98.88 7 TYR B C 1
ATOM 3016 O O . TYR B 1 7 ? 10.742 10.016 -16.078 1 98.88 7 TYR B O 1
ATOM 3024 N N . TYR B 1 8 ? 8.812 8.914 -15.68 1 98.75 8 TYR B N 1
ATOM 3025 C CA . TYR B 1 8 ? 8.07 9.414 -16.828 1 98.75 8 TYR B CA 1
ATOM 3026 C C . TYR B 1 8 ? 7.164 10.57 -16.438 1 98.75 8 TYR B C 1
ATOM 3028 O O . TYR B 1 8 ? 6.477 10.5 -15.414 1 98.75 8 TYR B O 1
ATOM 3036 N N . VAL B 1 9 ? 7.137 11.695 -17.25 1 98.62 9 VAL B N 1
ATOM 3037 C CA . VAL B 1 9 ? 6.391 12.883 -16.844 1 98.62 9 VAL B CA 1
ATOM 3038 C C . VAL B 1 9 ? 5.664 13.477 -18.047 1 98.62 9 VAL B C 1
ATOM 3040 O O . VAL B 1 9 ? 6.266 13.656 -19.109 1 98.62 9 VAL B O 1
ATOM 3043 N N . GLU B 1 10 ? 4.371 13.703 -17.953 1 98.5 10 GLU B N 1
ATOM 3044 C CA . GLU B 1 10 ? 3.609 14.562 -18.844 1 98.5 10 GLU B CA 1
ATOM 3045 C C . GLU B 1 10 ? 3.279 15.898 -18.188 1 98.5 10 GLU B C 1
ATOM 3047 O O . GLU B 1 10 ? 2.727 15.93 -17.094 1 98.5 10 GLU B O 1
ATOM 3052 N N . THR B 1 11 ? 3.594 16.906 -18.766 1 97.75 11 THR B N 1
ATOM 3053 C CA . THR B 1 11 ? 3.484 18.234 -18.172 1 97.75 11 THR B CA 1
ATOM 3054 C C . THR B 1 11 ? 3.461 19.297 -19.266 1 97.75 11 THR B C 1
ATOM 3056 O O . THR B 1 11 ? 3.848 19.047 -20.406 1 97.75 11 THR B O 1
ATOM 3059 N N . ASP B 1 12 ? 2.848 20.453 -18.953 1 96.88 12 ASP B N 1
ATOM 3060 C CA . ASP B 1 12 ? 2.912 21.609 -19.859 1 96.88 12 ASP B CA 1
ATOM 3061 C C . ASP B 1 12 ? 4.172 22.438 -19.594 1 96.88 12 ASP B C 1
ATOM 3063 O O . ASP B 1 12 ? 4.496 23.344 -20.359 1 96.88 12 ASP B O 1
ATOM 3067 N N . LEU B 1 13 ? 4.914 22.094 -18.547 1 97.06 13 LEU B N 1
ATOM 3068 C CA . LEU B 1 13 ? 6.184 22.75 -18.25 1 97.06 13 LEU B CA 1
ATOM 3069 C C . LEU B 1 13 ? 7.316 22.141 -19.078 1 97.06 13 LEU B C 1
ATOM 3071 O O . LEU B 1 13 ? 7.199 21.016 -19.562 1 97.06 13 LEU B O 1
ATOM 3075 N N . PRO B 1 14 ? 8.375 23.078 -19.234 1 97.75 14 PRO B N 1
ATOM 3076 C CA . PRO B 1 14 ? 9.586 22.391 -19.688 1 97.75 14 PRO B CA 1
ATOM 3077 C C . PRO B 1 14 ? 9.977 21.219 -18.781 1 97.75 14 PRO B C 1
ATOM 3079 O O . PRO B 1 14 ? 9.883 21.328 -17.547 1 97.75 14 PRO B O 1
ATOM 3082 N N . ILE B 1 15 ? 10.406 20.141 -19.375 1 98.19 15 ILE B N 1
ATOM 3083 C CA . ILE B 1 15 ? 10.664 18.891 -18.656 1 98.19 15 ILE B CA 1
ATOM 3084 C C . ILE B 1 15 ? 11.672 19.141 -17.531 1 98.19 15 ILE B C 1
ATOM 3086 O O . ILE B 1 15 ? 11.602 18.516 -16.469 1 98.19 15 ILE B O 1
ATOM 3090 N N . GLU B 1 16 ? 12.602 20.031 -17.734 1 97.62 16 GLU B N 1
ATOM 3091 C CA . GLU B 1 16 ? 13.594 20.359 -16.719 1 97.62 16 GLU B CA 1
ATOM 3092 C C . GLU B 1 16 ? 12.93 20.953 -15.484 1 97.62 16 GLU B C 1
ATOM 3094 O O . GLU B 1 16 ? 13.305 20.641 -14.352 1 97.62 16 GLU B O 1
ATOM 3099 N N . LYS B 1 17 ? 11.992 21.781 -15.695 1 96.81 17 LYS B N 1
ATOM 3100 C CA . LYS B 1 17 ? 11.273 22.438 -14.594 1 96.81 17 LYS B CA 1
ATOM 3101 C C . LYS B 1 17 ? 10.398 21.438 -13.852 1 96.81 17 LYS B C 1
ATOM 3103 O O . LYS B 1 17 ? 10.273 21.5 -12.625 1 96.81 17 LYS B O 1
ATOM 3108 N N . ALA B 1 18 ? 9.781 20.562 -14.617 1 97.38 18 ALA B N 1
ATOM 3109 C CA . ALA B 1 18 ? 9 19.5 -14 1 97.38 18 ALA B CA 1
ATOM 3110 C C . ALA B 1 18 ? 9.875 18.609 -13.125 1 97.38 18 ALA B C 1
ATOM 3112 O O . ALA B 1 18 ? 9.492 18.25 -12.008 1 97.38 18 ALA B O 1
ATOM 3113 N N . ALA B 1 19 ? 11.031 18.281 -13.656 1 97.94 19 ALA B N 1
ATOM 3114 C CA . ALA B 1 19 ? 11.984 17.469 -12.906 1 97.94 19 ALA B CA 1
ATOM 3115 C C . ALA B 1 19 ? 12.43 18.188 -11.633 1 97.94 19 ALA B C 1
ATOM 3117 O O . ALA B 1 19 ? 12.57 17.547 -10.578 1 97.94 19 ALA B O 1
ATOM 3118 N N . GLU B 1 20 ? 12.617 19.438 -11.734 1 95.69 20 GLU B N 1
ATOM 3119 C CA . GLU B 1 20 ? 12.992 20.234 -10.578 1 95.69 20 GLU B CA 1
ATOM 3120 C C . GLU B 1 20 ? 11.883 20.25 -9.531 1 95.69 20 GLU B C 1
ATOM 3122 O O . GLU B 1 20 ? 12.156 20.234 -8.328 1 95.69 20 GLU B O 1
ATOM 3127 N N . ALA B 1 21 ? 10.664 20.328 -9.969 1 94.31 21 ALA B N 1
ATOM 3128 C CA . ALA B 1 21 ? 9.523 20.297 -9.055 1 94.31 21 ALA B CA 1
ATOM 3129 C C . ALA B 1 21 ? 9.461 18.969 -8.297 1 94.31 21 ALA B C 1
ATOM 3131 O O . ALA B 1 21 ? 9.188 18.953 -7.094 1 94.31 21 ALA B O 1
ATOM 3132 N N . ILE B 1 22 ? 9.734 17.875 -9 1 96.81 22 ILE B N 1
ATOM 3133 C CA . ILE B 1 22 ? 9.766 16.562 -8.367 1 96.81 22 ILE B CA 1
ATOM 3134 C C . ILE B 1 22 ? 10.883 16.516 -7.328 1 96.81 22 ILE B C 1
ATOM 3136 O O . ILE B 1 22 ? 10.656 16.125 -6.184 1 96.81 22 ILE B O 1
ATOM 3140 N N . ALA B 1 23 ? 12.07 16.969 -7.75 1 95.94 23 ALA B N 1
ATOM 3141 C CA . ALA B 1 23 ? 13.234 16.969 -6.863 1 95.94 23 ALA B CA 1
ATOM 3142 C C . ALA B 1 23 ? 12.953 17.781 -5.598 1 95.94 23 ALA B C 1
ATOM 3144 O O . ALA B 1 23 ? 13.273 17.344 -4.492 1 95.94 23 ALA B O 1
ATOM 3145 N N . ALA B 1 24 ? 12.359 18.906 -5.773 1 92.12 24 ALA B N 1
ATOM 3146 C CA . ALA B 1 24 ? 12.062 19.781 -4.648 1 92.12 24 ALA B CA 1
ATOM 3147 C C . ALA B 1 24 ? 11.008 19.188 -3.732 1 92.12 24 ALA B C 1
ATOM 3149 O O . ALA B 1 24 ? 11.195 19.109 -2.516 1 92.12 24 ALA B O 1
ATOM 3150 N N . GLU B 1 25 ? 9.93 18.719 -4.234 1 91.69 25 GLU B N 1
ATOM 3151 C CA . GLU B 1 25 ? 8.812 18.172 -3.461 1 91.69 25 GLU B CA 1
ATOM 3152 C C . GLU B 1 25 ? 9.25 16.969 -2.635 1 91.69 25 GLU B C 1
ATOM 3154 O O . GLU B 1 25 ? 8.812 16.797 -1.495 1 91.69 25 GLU B O 1
ATOM 3159 N N . GLN B 1 26 ? 10.117 16.141 -3.205 1 95.06 26 GLN B N 1
ATOM 3160 C CA . GLN B 1 26 ? 10.477 14.867 -2.592 1 95.06 26 GLN B CA 1
ATOM 3161 C C . GLN B 1 26 ? 11.695 15.016 -1.687 1 95.06 26 GLN B C 1
ATOM 3163 O O . GLN B 1 26 ? 12.148 14.039 -1.075 1 95.06 26 GLN B O 1
ATOM 3168 N N . SER B 1 27 ? 12.266 16.188 -1.565 1 93.44 27 SER B N 1
ATOM 3169 C CA . SER B 1 27 ? 13.398 16.438 -0.68 1 93.44 27 SER B CA 1
ATOM 3170 C C . SER B 1 27 ? 13.156 17.656 0.19 1 93.44 27 SER B C 1
ATOM 3172 O O . SER B 1 27 ? 12.359 17.625 1.128 1 93.44 27 SER B O 1
ATOM 3174 N N . THR B 1 28 ? 13.625 18.781 -0.122 1 86.19 28 THR B N 1
ATOM 3175 C CA . THR B 1 28 ? 13.633 19.938 0.766 1 86.19 28 THR B CA 1
ATOM 3176 C C . THR B 1 28 ? 12.344 20.734 0.63 1 86.19 28 THR B C 1
ATOM 3178 O O . THR B 1 28 ? 12 21.531 1.508 1 86.19 28 THR B O 1
ATOM 3181 N N . GLY B 1 29 ? 11.57 20.328 -0.346 1 73.69 29 GLY B N 1
ATOM 3182 C CA . GLY B 1 29 ? 10.328 21.062 -0.543 1 73.69 29 GLY B CA 1
ATOM 3183 C C . GLY B 1 29 ? 10.539 22.516 -0.886 1 73.69 29 GLY B C 1
ATOM 3184 O O . GLY B 1 29 ? 11.648 22.938 -1.205 1 73.69 29 GLY B O 1
ATOM 3185 N N . THR B 1 30 ? 9.453 23.25 -1.325 1 58 30 THR B N 1
ATOM 3186 C CA . THR B 1 30 ? 9.477 24.672 -1.642 1 58 30 THR B CA 1
ATOM 3187 C C . THR B 1 30 ? 9.461 25.516 -0.367 1 58 30 THR B C 1
ATOM 3189 O O . THR B 1 30 ? 8.492 26.219 -0.1 1 58 30 THR B O 1
ATOM 3192 N N . TRP B 1 31 ? 10.281 24.969 0.521 1 52.78 31 TRP B N 1
ATOM 3193 C CA . TRP B 1 31 ? 10.367 25.875 1.664 1 52.78 31 TRP B CA 1
ATOM 3194 C C . TRP B 1 31 ? 10.68 27.297 1.213 1 52.78 31 TRP B C 1
ATOM 3196 O O . TRP B 1 31 ? 11.242 27.5 0.136 1 52.78 31 TRP B O 1
ATOM 3206 N N . THR B 1 32 ? 9.961 28.266 1.542 1 54.75 32 THR B N 1
ATOM 3207 C CA . THR B 1 32 ? 10.047 29.609 0.988 1 54.75 32 THR B CA 1
ATOM 3208 C C . THR B 1 32 ? 11.477 29.938 0.571 1 54.75 32 THR B C 1
ATOM 3210 O O . THR B 1 32 ? 12.43 29.438 1.176 1 54.75 32 THR B O 1
ATOM 3213 N N . GLU B 1 33 ? 11.484 30.375 -0.72 1 52.03 33 GLU B N 1
ATOM 3214 C CA . GLU B 1 33 ? 12.734 30.844 -1.312 1 52.03 33 GLU B CA 1
ATOM 3215 C C . GLU B 1 33 ? 13.617 31.516 -0.271 1 52.03 33 GLU B C 1
ATOM 3217 O O . GLU B 1 33 ? 14.836 31.359 -0.284 1 52.03 33 GLU B O 1
ATOM 3222 N N . VAL B 1 34 ? 12.992 32.188 0.704 1 49.41 34 VAL B N 1
ATOM 3223 C CA . VAL B 1 34 ? 13.742 33.031 1.638 1 49.41 34 VAL B CA 1
ATOM 3224 C C . VAL B 1 34 ? 14.539 32.125 2.596 1 49.41 34 VAL B C 1
ATOM 3226 O O . VAL B 1 34 ? 15.727 32.375 2.818 1 49.41 34 VAL B O 1
ATOM 3229 N N . GLU B 1 35 ? 13.914 31.125 3.102 1 55.31 35 GLU B N 1
ATOM 3230 C CA . GLU B 1 35 ? 14.57 30.344 4.141 1 55.31 35 GLU B CA 1
ATOM 3231 C C . GLU B 1 35 ? 15.57 29.359 3.533 1 55.31 35 GLU B C 1
ATOM 3233 O O . GLU B 1 35 ? 16.594 29.047 4.145 1 55.31 35 GLU B O 1
ATOM 3238 N N . ARG B 1 36 ? 15.32 28.953 2.309 1 56.34 36 ARG B N 1
ATOM 3239 C CA . ARG B 1 36 ? 16.266 28.094 1.618 1 56.34 36 ARG B CA 1
ATOM 3240 C C . ARG B 1 36 ? 17.625 28.781 1.46 1 56.34 36 ARG B C 1
ATOM 3242 O O . ARG B 1 36 ? 18.672 28.125 1.578 1 56.34 36 ARG B O 1
ATOM 3249 N N . GLU B 1 37 ? 17.438 29.969 1.153 1 53.16 37 GLU B N 1
ATOM 3250 C CA . GLU B 1 37 ? 18.688 30.719 0.961 1 53.16 37 GLU B CA 1
ATOM 3251 C C . GLU B 1 37 ? 19.469 30.828 2.262 1 53.16 37 GLU B C 1
ATOM 3253 O O . GLU B 1 37 ? 20.703 30.828 2.248 1 53.16 37 GLU B O 1
ATOM 3258 N N . ARG B 1 38 ? 18.734 30.797 3.273 1 57.19 38 ARG B N 1
ATOM 3259 C CA . ARG B 1 38 ? 19.406 30.984 4.559 1 57.19 38 ARG B CA 1
ATOM 3260 C C . ARG B 1 38 ? 19.922 29.672 5.113 1 57.19 38 ARG B C 1
ATOM 3262 O O . ARG B 1 38 ? 20.984 29.625 5.746 1 57.19 38 ARG B O 1
ATOM 3269 N N . LEU B 1 39 ? 19.156 28.688 4.688 1 65.25 39 LEU B N 1
ATOM 3270 C CA . LEU B 1 39 ? 19.531 27.406 5.281 1 65.25 39 LEU B CA 1
ATOM 3271 C C . LEU B 1 39 ? 20.328 26.562 4.301 1 65.25 39 LEU B C 1
ATOM 3273 O O . LEU B 1 39 ? 20.031 26.531 3.105 1 65.25 39 LEU B O 1
ATOM 3277 N N . ALA B 1 40 ? 21.531 26.312 4.648 1 63.5 40 ALA B N 1
ATOM 3278 C CA . ALA B 1 40 ? 22.438 25.516 3.828 1 63.5 40 ALA B CA 1
ATOM 3279 C C . ALA B 1 40 ? 22.203 24.016 4.047 1 63.5 40 ALA B C 1
ATOM 3281 O O . ALA B 1 40 ? 22.266 23.531 5.18 1 63.5 40 ALA B O 1
ATOM 3282 N N . SER B 1 41 ? 21.5 23.328 3.01 1 76.19 41 SER B N 1
ATOM 3283 C CA . SER B 1 41 ? 21.469 21.875 3.162 1 76.19 41 SER B CA 1
ATOM 3284 C C . SER B 1 41 ? 21.922 21.172 1.89 1 76.19 41 SER B C 1
ATOM 3286 O O . SER B 1 41 ? 21.672 21.656 0.783 1 76.19 41 SER B O 1
ATOM 3288 N N . ASP B 1 42 ? 22.781 20.203 2.125 1 85.19 42 ASP B N 1
ATOM 3289 C CA . ASP B 1 42 ? 23.203 19.344 1.021 1 85.19 42 ASP B CA 1
ATOM 3290 C C . ASP B 1 42 ? 22.203 18.203 0.796 1 85.19 42 ASP B C 1
ATOM 3292 O O . ASP B 1 42 ? 22.547 17.188 0.175 1 85.19 42 ASP B O 1
ATOM 3296 N N . LEU B 1 43 ? 20.984 18.438 1.278 1 92.56 43 LEU B N 1
ATOM 3297 C CA . LEU B 1 43 ? 20.047 17.312 1.245 1 92.56 43 LEU B CA 1
ATOM 3298 C C . LEU B 1 43 ? 19.031 17.484 0.118 1 92.56 43 LEU B C 1
ATOM 3300 O O . LEU B 1 43 ? 18.109 16.688 -0.024 1 92.56 43 LEU B O 1
ATOM 3304 N N . ALA B 1 44 ? 19.25 18.578 -0.688 1 92.75 44 ALA B N 1
ATOM 3305 C CA . ALA B 1 44 ? 18.375 18.781 -1.841 1 92.75 44 ALA B CA 1
ATOM 3306 C C . ALA B 1 44 ? 18.625 17.719 -2.912 1 92.75 44 ALA B C 1
ATOM 3308 O O . ALA B 1 44 ? 19.781 17.422 -3.229 1 92.75 44 ALA B O 1
ATOM 3309 N N . ALA B 1 45 ? 17.516 17.125 -3.406 1 95.88 45 ALA B N 1
ATOM 3310 C CA . ALA B 1 45 ? 17.656 16.281 -4.586 1 95.88 45 ALA B CA 1
ATOM 3311 C C . ALA B 1 45 ? 18 17.109 -5.82 1 95.88 45 ALA B C 1
ATOM 3313 O O . ALA B 1 45 ? 17.75 18.312 -5.863 1 95.88 45 ALA B O 1
ATOM 3314 N N . ARG B 1 46 ? 18.609 16.469 -6.773 1 95.69 46 ARG B N 1
ATOM 3315 C CA . ARG B 1 46 ? 19.016 17.188 -7.977 1 95.69 46 ARG B CA 1
ATOM 3316 C C . ARG B 1 46 ? 18.594 16.438 -9.234 1 95.69 46 ARG B C 1
ATOM 3318 O O . ARG B 1 46 ? 18.578 15.211 -9.258 1 95.69 46 ARG B O 1
ATOM 3325 N N . VAL B 1 47 ? 18.391 17.188 -10.273 1 97.81 47 VAL B N 1
ATOM 3326 C CA . VAL B 1 47 ? 18.094 16.609 -11.578 1 97.81 47 VAL B CA 1
ATOM 3327 C C . VAL B 1 47 ? 19.375 16.172 -12.266 1 97.81 47 VAL B C 1
ATOM 3329 O O . VAL B 1 47 ? 20.281 16.984 -12.492 1 97.81 47 VAL B O 1
ATOM 3332 N N . VAL B 1 48 ? 19.469 14.922 -12.562 1 98.12 48 VAL B N 1
ATOM 3333 C CA . VAL B 1 48 ? 20.625 14.383 -13.25 1 98.12 48 VAL B CA 1
ATOM 3334 C C . VAL B 1 48 ? 20.438 14.492 -14.766 1 98.12 48 VAL B C 1
ATOM 3336 O O . VAL B 1 48 ? 21.406 14.711 -15.5 1 98.12 48 VAL B O 1
ATOM 3339 N N . ARG B 1 49 ? 19.25 14.234 -15.195 1 98 49 ARG B N 1
ATOM 3340 C CA . ARG B 1 49 ? 18.891 14.258 -16.609 1 98 49 ARG B CA 1
ATOM 3341 C C . ARG B 1 49 ? 17.391 14.5 -16.781 1 98 49 ARG B C 1
ATOM 3343 O O . ARG B 1 49 ? 16.578 13.992 -16 1 98 49 ARG B O 1
ATOM 3350 N N . ALA B 1 50 ? 17.047 15.352 -17.672 1 98.31 50 ALA B N 1
ATOM 3351 C CA . ALA B 1 50 ? 15.656 15.594 -18.047 1 98.31 50 ALA B CA 1
ATOM 3352 C C . ALA B 1 50 ? 15.516 15.797 -19.547 1 98.31 50 ALA B C 1
ATOM 3354 O O . ALA B 1 50 ? 16.047 16.766 -20.094 1 98.31 50 ALA B O 1
ATOM 3355 N N . GLU B 1 51 ? 14.969 14.898 -20.25 1 97.94 51 GLU B N 1
ATOM 3356 C CA . GLU B 1 51 ? 14.797 14.953 -21.688 1 97.94 51 GLU B CA 1
ATOM 3357 C C . GLU B 1 51 ? 13.523 14.227 -22.125 1 97.94 51 GLU B C 1
ATOM 3359 O O . GLU B 1 51 ? 13.203 13.164 -21.594 1 97.94 51 GLU B O 1
ATOM 3364 N N . GLY B 1 52 ? 12.867 14.93 -23.125 1 97.5 52 GLY B N 1
ATOM 3365 C CA . GLY B 1 52 ? 11.586 14.352 -23.5 1 97.5 52 GLY B CA 1
ATOM 3366 C C . GLY B 1 52 ? 10.586 14.305 -22.359 1 97.5 52 GLY B C 1
ATOM 3367 O O . GLY B 1 52 ? 10.297 15.328 -21.75 1 97.5 52 GLY B O 1
ATOM 3368 N N . ASN B 1 53 ? 10.141 13.086 -22.016 1 98.31 53 ASN B N 1
ATOM 3369 C CA . ASN B 1 53 ? 9.203 12.891 -20.922 1 98.31 53 ASN B CA 1
ATOM 3370 C C . ASN B 1 53 ? 9.867 12.211 -19.734 1 98.31 53 ASN B C 1
ATOM 3372 O O . ASN B 1 53 ? 9.18 11.68 -18.844 1 98.31 53 ASN B O 1
ATOM 3376 N N . PHE B 1 54 ? 11.188 12.211 -19.812 1 98.62 54 PHE B N 1
ATOM 3377 C CA . PHE B 1 54 ? 11.875 11.43 -18.797 1 98.62 54 PHE B CA 1
ATOM 3378 C C . PHE B 1 54 ? 12.742 12.328 -17.922 1 98.62 54 PHE B C 1
ATOM 3380 O O . PHE B 1 54 ? 13.367 13.266 -18.422 1 98.62 54 PHE B O 1
ATOM 3387 N N . ALA B 1 55 ? 12.695 12.078 -16.641 1 98.69 55 ALA B N 1
ATOM 3388 C CA . ALA B 1 55 ? 13.5 12.789 -15.656 1 98.69 55 ALA B CA 1
ATOM 3389 C C . ALA B 1 55 ? 14.25 11.812 -14.75 1 98.69 55 ALA B C 1
ATOM 3391 O O . ALA B 1 55 ? 13.68 10.836 -14.266 1 98.69 55 ALA B O 1
ATOM 3392 N N . TYR B 1 56 ? 15.508 12.016 -14.594 1 98.75 56 TYR B N 1
ATOM 3393 C CA . TYR B 1 56 ? 16.344 11.328 -13.609 1 98.75 56 TYR B CA 1
ATOM 3394 C C . TYR B 1 56 ? 16.688 12.25 -12.453 1 98.75 56 TYR B C 1
ATOM 3396 O O . TYR B 1 56 ? 17.297 13.305 -12.648 1 98.75 56 TYR B O 1
ATOM 3404 N N . VAL B 1 57 ? 16.266 11.859 -11.281 1 98.62 57 VAL B N 1
ATOM 3405 C CA . VAL B 1 57 ? 16.469 12.672 -10.086 1 98.62 57 VAL B CA 1
ATOM 3406 C C . VAL B 1 57 ? 17.375 11.922 -9.102 1 98.62 57 VAL B C 1
ATOM 3408 O O . VAL B 1 57 ? 17.125 10.75 -8.797 1 98.62 57 VAL B O 1
ATOM 3411 N N . ALA B 1 58 ? 18.422 12.555 -8.617 1 98.44 58 ALA B N 1
ATOM 3412 C CA . ALA B 1 58 ? 19.344 12.008 -7.633 1 98.44 58 ALA B CA 1
ATOM 3413 C C . ALA B 1 58 ? 19.016 12.523 -6.23 1 98.44 58 ALA B C 1
ATOM 3415 O O . ALA B 1 58 ? 18.906 13.727 -6.016 1 98.44 58 ALA B O 1
ATOM 3416 N N . PHE B 1 59 ? 18.812 11.617 -5.352 1 98.25 59 PHE B N 1
ATOM 3417 C CA . PHE B 1 59 ? 18.562 11.93 -3.951 1 98.25 59 PHE B CA 1
ATOM 3418 C C . PHE B 1 59 ? 19.781 11.57 -3.092 1 98.25 59 PHE B C 1
ATOM 3420 O O . PHE B 1 59 ? 20.281 10.445 -3.156 1 98.25 59 PHE B O 1
ATOM 3427 N N . PRO B 1 60 ? 20.234 12.516 -2.264 1 96.81 60 PRO B N 1
ATOM 3428 C CA . PRO B 1 60 ? 21.297 12.133 -1.327 1 96.81 60 PRO B CA 1
ATOM 3429 C C . PRO B 1 60 ? 20.891 10.953 -0.442 1 96.81 60 PRO B C 1
ATOM 3431 O O . PRO B 1 60 ? 19.75 10.891 0.041 1 96.81 60 PRO B O 1
ATOM 3434 N N . GLU B 1 61 ? 21.781 10.055 -0.243 1 97 61 GLU B N 1
ATOM 3435 C CA . GLU B 1 61 ? 21.516 8.852 0.546 1 97 61 GLU B CA 1
ATOM 3436 C C . GLU B 1 61 ? 21.078 9.211 1.961 1 97 61 GLU B C 1
ATOM 3438 O O . GLU B 1 61 ? 20.281 8.484 2.572 1 97 61 GLU B O 1
ATOM 3443 N N . GLU B 1 62 ? 21.469 10.352 2.459 1 95.75 62 GLU B N 1
ATOM 3444 C CA . GLU B 1 62 ? 21.188 10.805 3.816 1 95.75 62 GLU B CA 1
ATOM 3445 C C . GLU B 1 62 ? 19.688 11.062 4.004 1 95.75 62 GLU B C 1
ATOM 3447 O O . GLU B 1 62 ? 19.203 11.125 5.133 1 95.75 62 GLU B O 1
ATOM 3452 N N . LEU B 1 63 ? 18.984 11.195 2.889 1 97.19 63 LEU B N 1
ATOM 3453 C CA . LEU B 1 63 ? 17.547 11.414 2.947 1 97.19 63 LEU B CA 1
ATOM 3454 C C . LEU B 1 63 ? 16.812 10.141 3.35 1 97.19 63 LEU B C 1
ATOM 3456 O O . LEU B 1 63 ? 15.633 10.188 3.701 1 97.19 63 LEU B O 1
ATOM 3460 N N . PHE B 1 64 ? 17.562 9.062 3.322 1 98 64 PHE B N 1
ATOM 3461 C CA . PHE B 1 64 ? 16.922 7.777 3.525 1 98 64 PHE B CA 1
ATOM 3462 C C . PHE B 1 64 ? 17.328 7.168 4.863 1 98 64 PHE B C 1
ATOM 3464 O O . PHE B 1 64 ? 18.484 7.273 5.27 1 98 64 PHE B O 1
ATOM 3471 N N . GLU B 1 65 ? 16.344 6.68 5.562 1 97.62 65 GLU B N 1
ATOM 3472 C CA . GLU B 1 65 ? 16.641 5.836 6.723 1 97.62 65 GLU B CA 1
ATOM 3473 C C . GLU B 1 65 ? 16.906 4.395 6.301 1 97.62 65 GLU B C 1
ATOM 3475 O O . GLU B 1 65 ? 15.977 3.652 5.977 1 97.62 65 GLU B O 1
ATOM 3480 N N . ALA B 1 66 ? 18.172 3.982 6.406 1 97.38 66 ALA B N 1
ATOM 3481 C CA . ALA B 1 66 ? 18.562 2.648 5.953 1 97.38 66 ALA B CA 1
ATOM 3482 C C . ALA B 1 66 ? 17.734 1.571 6.656 1 97.38 66 ALA B C 1
ATOM 3484 O O . ALA B 1 66 ? 17.578 1.598 7.879 1 97.38 66 ALA B O 1
ATOM 3485 N N . GLY B 1 67 ? 17.141 0.649 5.836 1 96.75 67 GLY B N 1
ATOM 3486 C CA . GLY B 1 67 ? 16.359 -0.46 6.379 1 96.75 67 GLY B CA 1
ATOM 3487 C C . GLY B 1 67 ? 14.875 -0.173 6.453 1 96.75 67 GLY B C 1
ATOM 3488 O O . GLY B 1 67 ? 14.102 -1.017 6.902 1 96.75 67 GLY B O 1
ATOM 3489 N N . ASN B 1 68 ? 14.461 1.023 6.02 1 97.75 68 ASN B N 1
ATOM 3490 C CA . ASN B 1 68 ? 13.078 1.476 6.168 1 97.75 68 ASN B CA 1
ATOM 3491 C C . ASN B 1 68 ? 12.398 1.655 4.812 1 97.75 68 ASN B C 1
ATOM 3493 O O . ASN B 1 68 ? 12.211 2.783 4.355 1 97.75 68 ASN B O 1
ATOM 3497 N N . ILE B 1 69 ? 11.875 0.593 4.234 1 98.12 69 ILE B N 1
ATOM 3498 C CA . ILE B 1 69 ? 11.312 0.594 2.885 1 98.12 69 ILE B CA 1
ATOM 3499 C C . ILE B 1 69 ? 10.125 1.547 2.82 1 98.12 69 ILE B C 1
ATOM 3501 O O . ILE B 1 69 ? 9.992 2.32 1.868 1 98.12 69 ILE B O 1
ATOM 3505 N N . PRO B 1 70 ? 9.164 1.55 3.855 1 98.19 70 PRO B N 1
ATOM 3506 C CA . PRO B 1 70 ? 8.086 2.539 3.795 1 98.19 70 PRO B CA 1
ATOM 3507 C C . PRO B 1 70 ? 8.602 3.965 3.623 1 98.19 70 PRO B C 1
ATOM 3509 O O . PRO B 1 70 ? 8.039 4.742 2.85 1 98.19 70 PRO B O 1
ATOM 3512 N N . GLN B 1 71 ? 9.672 4.27 4.297 1 98.56 71 GLN B N 1
ATOM 3513 C CA . GLN B 1 71 ? 10.234 5.613 4.215 1 98.56 71 GLN B CA 1
ATOM 3514 C C . GLN B 1 71 ? 10.906 5.848 2.865 1 98.56 71 GLN B C 1
ATOM 3516 O O . GLN B 1 71 ? 10.859 6.953 2.324 1 98.56 71 GLN B O 1
ATOM 3521 N N . TYR B 1 72 ? 11.586 4.801 2.238 1 98.62 72 TYR B N 1
ATOM 3522 C CA . TYR B 1 72 ? 12.109 4.922 0.883 1 98.62 72 TYR B CA 1
ATOM 3523 C C . TYR B 1 72 ? 11.023 5.387 -0.083 1 98.62 72 TYR B C 1
ATOM 3525 O O . TYR B 1 72 ? 11.25 6.301 -0.88 1 98.62 72 TYR B O 1
ATOM 3533 N N . LEU B 1 73 ? 9.898 4.734 0.083 1 98.81 73 LEU B N 1
ATOM 3534 C CA . LEU B 1 73 ? 8.773 5.008 -0.812 1 98.81 73 LEU B CA 1
ATOM 3535 C C . LEU B 1 73 ? 8.242 6.422 -0.605 1 98.81 73 LEU B C 1
ATOM 3537 O O . LEU B 1 73 ? 7.852 7.09 -1.565 1 98.81 73 LEU B O 1
ATOM 3541 N N . SER B 1 74 ? 8.242 6.891 0.618 1 98.38 74 SER B N 1
ATOM 3542 C CA . SER B 1 74 ? 7.785 8.25 0.891 1 98.38 74 SER B CA 1
ATOM 3543 C C . SER B 1 74 ? 8.656 9.273 0.175 1 98.38 74 SER B C 1
ATOM 3545 O O . SER B 1 74 ? 8.188 10.367 -0.156 1 98.38 74 SER B O 1
ATOM 3547 N N . VAL B 1 75 ? 9.906 8.898 -0.058 1 98.38 75 VAL B N 1
ATOM 3548 C CA . VAL B 1 75 ? 10.828 9.82 -0.715 1 98.38 75 VAL B CA 1
ATOM 3549 C C . VAL B 1 75 ? 10.68 9.711 -2.23 1 98.38 75 VAL B C 1
ATOM 3551 O O . VAL B 1 75 ? 10.359 10.695 -2.9 1 98.38 75 VAL B O 1
ATOM 3554 N N . VAL B 1 76 ? 10.727 8.539 -2.818 1 98.75 76 VAL B N 1
ATOM 3555 C CA . VAL B 1 76 ? 10.852 8.43 -4.27 1 98.75 76 VAL B CA 1
ATOM 3556 C C . VAL B 1 76 ? 9.469 8.352 -4.906 1 98.75 76 VAL B C 1
ATOM 3558 O O . VAL B 1 76 ? 9.32 8.562 -6.109 1 98.75 76 VAL B O 1
ATOM 3561 N N . ALA B 1 77 ? 8.445 7.992 -4.086 1 98.56 77 ALA B N 1
ATOM 3562 C CA . ALA B 1 77 ? 7.098 7.777 -4.602 1 98.56 77 ALA B CA 1
ATOM 3563 C C . ALA B 1 77 ? 6.051 8.391 -3.676 1 98.56 77 ALA B C 1
ATOM 3565 O O . ALA B 1 77 ? 5.012 7.781 -3.412 1 98.56 77 ALA B O 1
ATOM 3566 N N . GLY B 1 78 ? 6.332 9.539 -3.135 1 97.06 78 GLY B N 1
ATOM 3567 C CA . GLY B 1 78 ? 5.453 10.18 -2.166 1 97.06 78 GLY B CA 1
ATOM 3568 C C . GLY B 1 78 ? 4.488 11.164 -2.795 1 97.06 78 GLY B C 1
ATOM 3569 O O . GLY B 1 78 ? 3.686 10.789 -3.654 1 97.06 78 GLY B O 1
ATOM 3570 N N . ASN B 1 79 ? 4.625 12.406 -2.488 1 94.25 79 ASN B N 1
ATOM 3571 C CA . ASN B 1 79 ? 3.652 13.453 -2.783 1 94.25 79 ASN B CA 1
ATOM 3572 C C . ASN B 1 79 ? 3.777 13.945 -4.223 1 94.25 79 ASN B C 1
ATOM 3574 O O . ASN B 1 79 ? 2.922 14.695 -4.707 1 94.25 79 ASN B O 1
ATOM 3578 N N . LEU B 1 80 ? 4.785 13.453 -4.941 1 95.75 80 LEU B N 1
ATOM 3579 C CA . LEU B 1 80 ? 5.008 13.922 -6.309 1 95.75 80 LEU B CA 1
ATOM 3580 C C . LEU B 1 80 ? 3.783 13.656 -7.18 1 95.75 80 LEU B C 1
ATOM 3582 O O . LEU B 1 80 ? 3.52 14.398 -8.133 1 95.75 80 LEU B O 1
ATOM 3586 N N . PHE B 1 81 ? 3.018 12.688 -6.895 1 96.62 81 PHE B N 1
ATOM 3587 C CA . PHE B 1 81 ? 1.873 12.297 -7.703 1 96.62 81 PHE B CA 1
ATOM 3588 C C . PHE B 1 81 ? 0.748 13.32 -7.586 1 96.62 81 PHE B C 1
ATOM 3590 O O . PHE B 1 81 ? -0.187 13.312 -8.391 1 96.62 81 PHE B O 1
ATOM 3597 N N . GLY B 1 82 ? 0.825 14.164 -6.57 1 91.38 82 GLY B N 1
ATOM 3598 C CA . GLY B 1 82 ? -0.206 15.172 -6.363 1 91.38 82 GLY B CA 1
ATOM 3599 C C . GLY B 1 82 ? 0.198 16.547 -6.848 1 91.38 82 GLY B C 1
ATOM 3600 O O . GLY B 1 82 ? -0.567 17.5 -6.719 1 91.38 82 GLY B O 1
ATOM 3601 N N . LEU B 1 83 ? 1.391 16.656 -7.414 1 91 83 LEU B N 1
ATOM 3602 C CA . LEU B 1 83 ? 1.85 17.938 -7.918 1 91 83 LEU B CA 1
ATOM 3603 C C . LEU B 1 83 ? 0.979 18.406 -9.078 1 91 83 LEU B C 1
ATOM 3605 O O . LEU B 1 83 ? 0.907 17.75 -10.117 1 91 83 LEU B O 1
ATOM 3609 N N . GLY B 1 84 ? 0.395 19.578 -8.938 1 87.25 84 GLY B N 1
ATOM 3610 C CA . GLY B 1 84 ? -0.529 20.125 -9.914 1 87.25 84 GLY B CA 1
ATOM 3611 C C . GLY B 1 84 ? 0.122 20.406 -11.258 1 87.25 84 GLY B C 1
ATOM 3612 O O . GLY B 1 84 ? -0.53 20.312 -12.305 1 87.25 84 GLY B O 1
ATOM 3613 N N . ALA B 1 85 ? 1.415 20.703 -11.188 1 89.31 85 ALA B N 1
ATOM 3614 C CA . ALA B 1 85 ? 2.125 21.062 -12.414 1 89.31 85 ALA B CA 1
ATOM 3615 C C . ALA B 1 85 ? 2.383 19.844 -13.281 1 89.31 85 ALA B C 1
ATOM 3617 O O . ALA B 1 85 ? 2.705 19.969 -14.469 1 89.31 85 ALA B O 1
ATOM 3618 N N . LEU B 1 86 ? 2.234 18.672 -12.711 1 95.44 86 LEU B N 1
ATOM 3619 C CA . LEU B 1 86 ? 2.43 17.422 -13.445 1 95.44 86 LEU B CA 1
ATOM 3620 C C . LEU B 1 86 ? 1.092 16.812 -13.828 1 95.44 86 LEU B C 1
ATOM 3622 O O . LEU B 1 86 ? 0.283 16.469 -12.961 1 95.44 86 LEU B O 1
ATOM 3626 N N . LYS B 1 87 ? 0.883 16.672 -15.102 1 96.19 87 LYS B N 1
ATOM 3627 C CA . LYS B 1 87 ? -0.348 16.031 -15.555 1 96.19 87 LYS B CA 1
ATOM 3628 C C . LYS B 1 87 ? -0.344 14.539 -15.227 1 96.19 87 LYS B C 1
ATOM 3630 O O . LYS B 1 87 ? -1.345 14 -14.75 1 96.19 87 LYS B O 1
ATOM 3635 N N . LYS B 1 88 ? 0.718 13.875 -15.531 1 97.5 88 LYS B N 1
ATOM 3636 C CA . LYS B 1 88 ? 0.994 12.477 -15.203 1 97.5 88 LYS B CA 1
ATOM 3637 C C . LYS B 1 88 ? 2.441 12.297 -14.758 1 97.5 88 LYS B C 1
ATOM 3639 O O . LYS B 1 88 ? 3.328 13.039 -15.188 1 97.5 88 LYS B O 1
ATOM 3644 N N . VAL B 1 89 ? 2.639 11.43 -13.93 1 98.56 89 VAL B N 1
ATOM 3645 C CA . VAL B 1 89 ? 3.984 11.094 -13.484 1 98.56 89 VAL B CA 1
ATOM 3646 C C . VAL B 1 89 ? 4.031 9.633 -13.047 1 98.56 89 VAL B C 1
ATOM 3648 O O . VAL B 1 89 ? 3.113 9.141 -12.383 1 98.56 89 VAL B O 1
ATOM 3651 N N . ARG B 1 90 ? 5.031 8.883 -13.492 1 98.75 90 ARG B N 1
ATOM 3652 C CA . ARG B 1 90 ? 5.207 7.473 -13.18 1 98.75 90 ARG B CA 1
ATOM 3653 C C . ARG B 1 90 ? 6.637 7.18 -12.734 1 98.75 90 ARG B C 1
ATOM 3655 O O . ARG B 1 90 ? 7.59 7.52 -13.438 1 98.75 90 ARG B O 1
ATOM 3662 N N . LEU B 1 91 ? 6.793 6.621 -11.555 1 98.88 91 LEU B N 1
ATOM 3663 C CA . LEU B 1 91 ? 8.086 6.082 -11.156 1 98.88 91 LEU B CA 1
ATOM 3664 C C . LEU B 1 91 ? 8.43 4.832 -11.961 1 98.88 91 LEU B C 1
ATOM 3666 O O . LEU B 1 91 ? 7.746 3.812 -11.844 1 98.88 91 LEU B O 1
ATOM 3670 N N . LEU B 1 92 ? 9.492 4.891 -12.734 1 98.56 92 LEU B N 1
ATOM 3671 C CA . LEU B 1 92 ? 9.828 3.801 -13.641 1 98.56 92 LEU B CA 1
ATOM 3672 C C . LEU B 1 92 ? 10.852 2.863 -13.008 1 98.56 92 LEU B C 1
ATOM 3674 O O . LEU B 1 92 ? 10.812 1.651 -13.234 1 98.56 92 LEU B O 1
ATOM 3678 N N . ASP B 1 93 ? 11.766 3.467 -12.305 1 98.44 93 ASP B N 1
ATOM 3679 C CA . ASP B 1 93 ? 12.844 2.682 -11.703 1 98.44 93 ASP B CA 1
ATOM 3680 C C . ASP B 1 93 ? 13.516 3.443 -10.57 1 98.44 93 ASP B C 1
ATOM 3682 O O . ASP B 1 93 ? 13.352 4.66 -10.445 1 98.44 93 ASP B O 1
ATOM 3686 N N . VAL B 1 94 ? 14.141 2.711 -9.664 1 98.81 94 VAL B N 1
ATOM 3687 C CA . VAL B 1 94 ? 14.969 3.277 -8.602 1 98.81 94 VAL B CA 1
ATOM 3688 C C . VAL B 1 94 ? 16.281 2.506 -8.5 1 98.81 94 VAL B C 1
ATOM 3690 O O . VAL B 1 94 ? 16.281 1.28 -8.359 1 98.81 94 VAL B O 1
ATOM 3693 N N . ILE B 1 95 ? 17.359 3.182 -8.547 1 98.25 95 ILE B N 1
ATOM 3694 C CA . ILE B 1 95 ? 18.688 2.602 -8.328 1 98.25 95 ILE B CA 1
ATOM 3695 C C . ILE B 1 95 ? 19.156 2.906 -6.91 1 98.25 95 ILE B C 1
ATOM 3697 O O . ILE B 1 95 ? 19.469 4.055 -6.59 1 98.25 95 ILE B O 1
ATOM 3701 N N . PHE B 1 96 ? 19.234 1.887 -6.137 1 98.5 96 PHE B N 1
ATOM 3702 C CA . PHE B 1 96 ? 19.625 2.029 -4.742 1 98.5 96 PHE B CA 1
ATOM 3703 C C . PHE B 1 96 ? 21.125 1.804 -4.578 1 98.5 96 PHE B C 1
ATOM 3705 O O . PHE B 1 96 ? 21.688 0.882 -5.172 1 98.5 96 PHE B O 1
ATOM 3712 N N . PRO B 1 97 ? 21.766 2.652 -3.816 1 98.06 97 PRO B N 1
ATOM 3713 C CA . PRO B 1 97 ? 23.172 2.365 -3.498 1 98.06 97 PRO B CA 1
ATOM 3714 C C . PRO B 1 97 ? 23.328 1.15 -2.588 1 98.06 97 PRO B C 1
ATOM 3716 O O . PRO B 1 97 ? 22.375 0.744 -1.919 1 98.06 97 PRO B O 1
ATOM 3719 N N . GLN B 1 98 ? 24.516 0.611 -2.553 1 97.69 98 GLN B N 1
ATOM 3720 C CA . GLN B 1 98 ? 24.828 -0.636 -1.865 1 97.69 98 GLN B CA 1
ATOM 3721 C C . GLN B 1 98 ? 24.438 -0.57 -0.394 1 97.69 98 GLN B C 1
ATOM 3723 O O . GLN B 1 98 ? 23.875 -1.529 0.148 1 97.69 98 GLN B O 1
ATOM 3728 N N . ARG B 1 99 ? 24.688 0.517 0.213 1 97.25 99 ARG B N 1
ATOM 3729 C CA . ARG B 1 99 ? 24.438 0.664 1.644 1 97.25 99 ARG B CA 1
ATOM 3730 C C . ARG B 1 99 ? 22.953 0.482 1.96 1 97.25 99 ARG B C 1
ATOM 3732 O O . ARG B 1 99 ? 22.609 -0.176 2.941 1 97.25 99 ARG B O 1
ATOM 3739 N N . LEU B 1 100 ? 22.078 1.049 1.175 1 98.12 100 LEU B N 1
ATOM 3740 C CA . LEU B 1 100 ? 20.641 0.948 1.418 1 98.12 100 LEU B CA 1
ATOM 3741 C C . LEU B 1 100 ? 20.141 -0.459 1.117 1 98.12 100 LEU B C 1
ATOM 3743 O O . LEU B 1 100 ? 19.203 -0.94 1.764 1 98.12 100 LEU B O 1
ATOM 3747 N N . VAL B 1 101 ? 20.734 -1.146 0.126 1 98.38 101 VAL B N 1
ATOM 3748 C CA . VAL B 1 101 ? 20.344 -2.51 -0.219 1 98.38 101 VAL B CA 1
ATOM 3749 C C . VAL B 1 101 ? 20.812 -3.473 0.869 1 98.38 101 VAL B C 1
ATOM 3751 O O . VAL B 1 101 ? 20.047 -4.336 1.312 1 98.38 101 VAL B O 1
ATOM 3754 N N . GLU B 1 102 ? 22.031 -3.264 1.437 1 97.31 102 GLU B N 1
ATOM 3755 C CA . GLU B 1 102 ? 22.641 -4.168 2.404 1 97.31 102 GLU B CA 1
ATOM 3756 C C . GLU B 1 102 ? 22 -4.027 3.777 1 97.31 102 GLU B C 1
ATOM 3758 O O . GLU B 1 102 ? 22.172 -4.883 4.648 1 97.31 102 GLU B O 1
ATOM 3763 N N . ALA B 1 103 ? 21.25 -2.955 3.936 1 97.06 103 ALA B N 1
ATOM 3764 C CA . ALA B 1 103 ? 20.5 -2.795 5.176 1 97.06 103 ALA B CA 1
ATOM 3765 C C . ALA B 1 103 ? 19.375 -3.834 5.277 1 97.06 103 ALA B C 1
ATOM 3767 O O . ALA B 1 103 ? 18.812 -4.035 6.352 1 97.06 103 ALA B O 1
ATOM 3768 N N . HIS B 1 104 ? 19.078 -4.543 4.203 1 97.31 104 HIS B N 1
ATOM 3769 C CA . HIS B 1 104 ? 18.094 -5.609 4.137 1 97.31 104 HIS B CA 1
ATOM 3770 C C . HIS B 1 104 ? 18.75 -6.965 3.891 1 97.31 104 HIS B C 1
ATOM 3772 O O . HIS B 1 104 ? 19.75 -7.047 3.178 1 97.31 104 HIS B O 1
ATOM 3778 N N . ARG B 1 105 ? 18.25 -7.969 4.406 1 95.38 105 ARG B N 1
ATOM 3779 C CA . ARG B 1 105 ? 18.875 -9.281 4.352 1 95.38 105 ARG B CA 1
ATOM 3780 C C . ARG B 1 105 ? 18.594 -9.969 3.02 1 95.38 105 ARG B C 1
ATOM 3782 O O . ARG B 1 105 ? 19.344 -10.867 2.611 1 95.38 105 ARG B O 1
ATOM 3789 N N . GLY B 1 106 ? 17.484 -9.5 2.318 1 97.88 106 GLY B N 1
ATOM 3790 C CA . GLY B 1 106 ? 17.094 -10.188 1.093 1 97.88 106 GLY B CA 1
ATOM 3791 C C . GLY B 1 106 ? 16.531 -11.578 1.336 1 97.88 106 GLY B C 1
ATOM 3792 O O . GLY B 1 106 ? 16.234 -11.938 2.475 1 97.88 106 GLY B O 1
ATOM 3793 N N . PRO B 1 107 ? 16.391 -12.383 0.246 1 98.25 107 PRO B N 1
ATOM 3794 C CA . PRO B 1 107 ? 15.805 -13.711 0.367 1 98.25 107 PRO B CA 1
ATOM 3795 C C . PRO B 1 107 ? 16.703 -14.695 1.111 1 98.25 107 PRO B C 1
ATOM 3797 O O . PRO B 1 107 ? 17.859 -14.891 0.727 1 98.25 107 PRO B O 1
ATOM 3800 N N . ARG B 1 108 ? 16.141 -15.289 2.125 1 97.75 108 ARG B N 1
ATOM 3801 C CA . ARG B 1 108 ? 16.828 -16.406 2.75 1 97.75 108 ARG B CA 1
ATOM 3802 C C . ARG B 1 108 ? 16.844 -17.625 1.826 1 97.75 108 ARG B C 1
ATOM 3804 O O . ARG B 1 108 ? 17.812 -18.406 1.821 1 97.75 108 ARG B O 1
ATOM 3811 N N . PHE B 1 109 ? 15.797 -17.812 1.079 1 98.5 109 PHE B N 1
ATOM 3812 C CA . PHE B 1 109 ? 15.641 -18.828 0.051 1 98.5 109 PHE B CA 1
ATOM 3813 C C . PHE B 1 109 ? 15.469 -18.203 -1.324 1 98.5 109 PHE B C 1
ATOM 3815 O O . PHE B 1 109 ? 14.414 -17.641 -1.636 1 98.5 109 PHE B O 1
ATOM 3822 N N . GLY B 1 110 ? 16.516 -18.266 -2.139 1 98.38 110 GLY B N 1
ATOM 3823 C CA . GLY B 1 110 ? 16.406 -17.859 -3.529 1 98.38 110 GLY B CA 1
ATOM 3824 C C . GLY B 1 110 ? 16.062 -19 -4.461 1 98.38 110 GLY B C 1
ATOM 3825 O O . GLY B 1 110 ? 15.516 -20.016 -4.027 1 98.38 110 GLY B O 1
ATOM 3826 N N . ILE B 1 111 ? 16.375 -18.828 -5.676 1 98.75 111 ILE B N 1
ATOM 3827 C CA . ILE B 1 111 ? 16.047 -19.797 -6.715 1 98.75 111 ILE B CA 1
ATOM 3828 C C . ILE B 1 111 ? 16.766 -21.125 -6.426 1 98.75 111 ILE B C 1
ATOM 3830 O O . ILE B 1 111 ? 16.156 -22.188 -6.414 1 98.75 111 ILE B O 1
ATOM 3834 N N . LYS B 1 112 ? 18.016 -21.031 -6.09 1 98.31 112 LYS B N 1
ATOM 3835 C CA . LYS B 1 112 ? 18.828 -22.234 -5.879 1 98.31 112 LYS B CA 1
ATOM 3836 C C . LYS B 1 112 ? 18.312 -23.047 -4.688 1 98.31 112 LYS B C 1
ATOM 3838 O O . LYS B 1 112 ? 18.188 -24.266 -4.766 1 98.31 112 LYS B O 1
ATOM 3843 N N . GLU B 1 113 ? 18.078 -22.344 -3.607 1 98.62 113 GLU B N 1
ATOM 3844 C CA . GLU B 1 113 ? 17.609 -23 -2.389 1 98.62 113 GLU B CA 1
ATOM 3845 C C . GLU B 1 113 ? 16.25 -23.656 -2.59 1 98.62 113 GLU B C 1
ATOM 3847 O O . GLU B 1 113 ? 16.016 -24.766 -2.141 1 98.62 113 GLU B O 1
ATOM 3852 N N . ALA B 1 114 ? 15.359 -22.922 -3.279 1 98.69 114 ALA B N 1
ATOM 3853 C CA . ALA B 1 114 ? 14.031 -23.469 -3.549 1 98.69 114 ALA B CA 1
ATOM 3854 C C . ALA B 1 114 ? 14.109 -24.719 -4.434 1 98.69 114 ALA B C 1
ATOM 3856 O O . ALA B 1 114 ? 13.422 -25.703 -4.184 1 98.69 114 ALA B O 1
ATOM 3857 N N . ARG B 1 115 ? 14.938 -24.672 -5.461 1 98.62 115 ARG B N 1
ATOM 3858 C CA . ARG B 1 115 ? 15.117 -25.812 -6.348 1 98.62 115 ARG B CA 1
ATOM 3859 C C . ARG B 1 115 ? 15.688 -27.016 -5.594 1 98.62 115 ARG B C 1
ATOM 3861 O O . ARG B 1 115 ? 15.305 -28.156 -5.848 1 98.62 115 ARG B O 1
ATOM 3868 N N . LYS B 1 116 ? 16.594 -26.719 -4.73 1 98.56 116 LYS B N 1
ATOM 3869 C CA . LYS B 1 116 ? 17.203 -27.781 -3.934 1 98.56 116 LYS B CA 1
ATOM 3870 C C . LYS B 1 116 ? 16.141 -28.484 -3.076 1 98.56 116 LYS B C 1
ATOM 3872 O O . LYS B 1 116 ? 16.125 -29.703 -2.973 1 98.56 116 LYS B O 1
ATOM 3877 N N . ILE B 1 117 ? 15.289 -27.734 -2.518 1 98.31 117 ILE B N 1
ATOM 3878 C CA . ILE B 1 117 ? 14.234 -28.297 -1.681 1 98.31 117 ILE B CA 1
ATOM 3879 C C . ILE B 1 117 ? 13.32 -29.172 -2.525 1 98.31 117 ILE B C 1
ATOM 3881 O O . ILE B 1 117 ? 12.922 -30.266 -2.098 1 98.31 117 ILE B O 1
ATOM 3885 N N . LEU B 1 118 ? 12.969 -28.734 -3.758 1 98.44 118 LEU B N 1
ATOM 3886 C CA . LEU B 1 118 ? 12.039 -29.438 -4.637 1 98.44 118 LEU B CA 1
ATOM 3887 C C . LEU B 1 118 ? 12.727 -30.594 -5.352 1 98.44 118 LEU B C 1
ATOM 3889 O O . LEU B 1 118 ? 12.062 -31.531 -5.797 1 98.44 118 LEU B O 1
ATOM 3893 N N . GLY B 1 119 ? 14.039 -30.484 -5.535 1 97.88 119 GLY B N 1
ATOM 3894 C CA . GLY B 1 119 ? 14.766 -31.438 -6.352 1 97.88 119 GLY B CA 1
ATOM 3895 C C . GLY B 1 119 ? 14.516 -31.25 -7.84 1 97.88 119 GLY B C 1
ATOM 3896 O O . GLY B 1 119 ? 14.477 -32.219 -8.586 1 97.88 119 GLY B O 1
ATOM 3897 N N . VAL B 1 120 ? 14.195 -30.031 -8.258 1 98.06 120 VAL B N 1
ATOM 3898 C CA . VAL B 1 120 ? 13.93 -29.703 -9.656 1 98.06 120 VAL B CA 1
ATOM 3899 C C . VAL B 1 120 ? 14.914 -28.641 -10.141 1 98.06 120 VAL B C 1
ATOM 3901 O O . VAL B 1 120 ? 14.898 -27.5 -9.656 1 98.06 120 VAL B O 1
ATOM 3904 N N . PHE B 1 121 ? 15.789 -28.906 -11.141 1 97 121 PHE B N 1
ATOM 3905 C CA . PHE B 1 121 ? 16.922 -28.031 -11.414 1 97 121 PHE B CA 1
ATOM 3906 C C . PHE B 1 121 ? 16.906 -27.578 -12.875 1 97 121 PHE B C 1
ATOM 3908 O O . PHE B 1 121 ? 17.422 -26.516 -13.203 1 97 121 PHE B O 1
ATOM 3915 N N . ASP B 1 122 ? 16.344 -28.344 -13.812 1 94.62 122 ASP B N 1
ATOM 3916 C CA . ASP B 1 122 ? 16.672 -28.156 -15.227 1 94.62 122 ASP B CA 1
ATOM 3917 C C . ASP B 1 122 ? 15.445 -27.719 -16.016 1 94.62 122 ASP B C 1
ATOM 3919 O O . ASP B 1 122 ? 15.398 -27.891 -17.234 1 94.62 122 ASP B O 1
ATOM 3923 N N . ARG B 1 123 ? 14.477 -27.172 -15.383 1 98.25 123 ARG B N 1
ATOM 3924 C CA . ARG B 1 123 ? 13.273 -26.688 -16.047 1 98.25 123 ARG B CA 1
ATOM 3925 C C . ARG B 1 123 ? 12.555 -25.641 -15.211 1 98.25 123 ARG B C 1
ATOM 3927 O O . ARG B 1 123 ? 12.812 -25.516 -14.016 1 98.25 123 ARG B O 1
ATOM 3934 N N . PRO B 1 124 ? 11.68 -24.859 -15.844 1 98.5 124 PRO B N 1
ATOM 3935 C CA . PRO B 1 124 ? 10.812 -23.969 -15.055 1 98.5 124 PRO B CA 1
ATOM 3936 C C . PRO B 1 124 ? 9.914 -24.734 -14.086 1 98.5 124 PRO B C 1
ATOM 3938 O O . PRO B 1 124 ? 9.617 -25.922 -14.305 1 98.5 124 PRO B O 1
ATOM 3941 N N . LEU B 1 125 ? 9.578 -24.062 -13.031 1 98.81 125 LEU B N 1
ATOM 3942 C CA . LEU B 1 125 ? 8.617 -24.656 -12.109 1 98.81 125 LEU B CA 1
ATOM 3943 C C . LEU B 1 125 ? 7.188 -24.391 -12.562 1 98.81 125 LEU B C 1
ATOM 3945 O O . LEU B 1 125 ? 6.93 -23.422 -13.273 1 98.81 125 LEU B O 1
ATOM 3949 N N . VAL B 1 126 ? 6.309 -25.266 -12.25 1 98.75 126 VAL B N 1
ATOM 3950 C CA . VAL B 1 126 ? 4.902 -25.141 -12.625 1 98.75 126 VAL B CA 1
ATOM 3951 C C . VAL B 1 126 ? 4.023 -25.234 -11.383 1 98.75 126 VAL B C 1
ATOM 3953 O O . VAL B 1 126 ? 4.246 -26.078 -10.516 1 98.75 126 VAL B O 1
ATOM 3956 N N . GLY B 1 127 ? 3.186 -24.281 -11.266 1 98.31 127 GLY B N 1
ATOM 3957 C CA . GLY B 1 127 ? 2.299 -24.281 -10.117 1 98.31 127 GLY B CA 1
ATOM 3958 C C . GLY B 1 127 ? 0.861 -23.953 -10.469 1 98.31 127 GLY B C 1
ATOM 3959 O O . GLY B 1 127 ? 0.548 -23.688 -11.633 1 98.31 127 GLY B O 1
ATOM 3960 N N . THR B 1 128 ? -0.02 -24.078 -9.477 1 97.25 128 THR B N 1
ATOM 3961 C CA . THR B 1 128 ? -1.425 -23.719 -9.641 1 97.25 128 THR B CA 1
ATOM 3962 C C . THR B 1 128 ? -1.969 -23.062 -8.367 1 97.25 128 THR B C 1
ATOM 3964 O O . THR B 1 128 ? -1.253 -22.938 -7.375 1 97.25 128 THR B O 1
ATOM 3967 N N . ILE B 1 129 ? -3.137 -22.547 -8.469 1 95.94 129 ILE B N 1
ATOM 3968 C CA . ILE B 1 129 ? -3.877 -21.938 -7.371 1 95.94 129 ILE B CA 1
ATOM 3969 C C . ILE B 1 129 ? -5.125 -22.766 -7.066 1 95.94 129 ILE B C 1
ATOM 3971 O O . ILE B 1 129 ? -5.781 -23.266 -7.98 1 95.94 129 ILE B O 1
ATOM 3975 N N . ILE B 1 130 ? -5.426 -22.969 -5.875 1 94.19 130 ILE B N 1
ATOM 3976 C CA . ILE B 1 130 ? -6.688 -23.578 -5.473 1 94.19 130 ILE B CA 1
ATOM 3977 C C . ILE B 1 130 ? -7.57 -22.547 -4.789 1 94.19 130 ILE B C 1
ATOM 3979 O O . ILE B 1 130 ? -7.109 -21.797 -3.922 1 94.19 130 ILE B O 1
ATOM 3983 N N . LYS B 1 131 ? -8.805 -22.484 -5.18 1 91.62 131 LYS B N 1
ATOM 3984 C CA . LYS B 1 131 ? -9.766 -21.516 -4.66 1 91.62 131 LYS B CA 1
ATOM 3985 C C . LYS B 1 131 ? -10.875 -22.203 -3.879 1 91.62 131 LYS B C 1
ATOM 3987 O O . LYS B 1 131 ? -11.938 -22.516 -4.434 1 91.62 131 LYS B O 1
ATOM 3992 N N . PRO B 1 132 ? -10.75 -22.312 -2.652 1 89.44 132 PRO B N 1
ATOM 3993 C CA . PRO B 1 132 ? -11.75 -23 -1.848 1 89.44 132 PRO B CA 1
ATOM 3994 C C . PRO B 1 132 ? -13.094 -22.281 -1.816 1 89.44 132 PRO B C 1
ATOM 3996 O O . PRO B 1 132 ? -14.109 -22.859 -1.418 1 89.44 132 PRO B O 1
ATOM 3999 N N . LYS B 1 133 ? -13.156 -21.062 -2.152 1 89.38 133 LYS B N 1
ATOM 4000 C CA . LYS B 1 133 ? -14.383 -20.266 -2.121 1 89.38 133 LYS B CA 1
ATOM 4001 C C . LYS B 1 133 ? -15.391 -20.797 -3.139 1 89.38 133 LYS B C 1
ATOM 4003 O O . LYS B 1 133 ? -16.562 -20.391 -3.121 1 89.38 133 LYS B O 1
ATOM 4008 N N . VAL B 1 134 ? -15.008 -21.75 -3.957 1 85.94 134 VAL B N 1
ATOM 4009 C CA . VAL B 1 134 ? -15.938 -22.375 -4.898 1 85.94 134 VAL B CA 1
ATOM 4010 C C . VAL B 1 134 ? -16.672 -23.531 -4.219 1 85.94 134 VAL B C 1
ATOM 4012 O O . VAL B 1 134 ? -17.453 -24.234 -4.855 1 85.94 134 VAL B O 1
ATOM 4015 N N . GLY B 1 135 ? -16.375 -23.75 -2.908 1 85.06 135 GLY B N 1
ATOM 4016 C CA . GLY B 1 135 ? -17.109 -24.75 -2.156 1 85.06 135 GLY B CA 1
ATOM 4017 C C . GLY B 1 135 ? -16.25 -25.906 -1.688 1 85.06 135 GLY B C 1
ATOM 4018 O O . GLY B 1 135 ? -16.75 -26.984 -1.377 1 85.06 135 GLY B O 1
ATOM 4019 N N . LEU B 1 136 ? -14.945 -25.656 -1.634 1 91.06 136 LEU B N 1
ATOM 4020 C CA . LEU B 1 136 ? -14.047 -26.719 -1.202 1 91.06 136 LEU B CA 1
ATOM 4021 C C . LEU B 1 136 ? -13.781 -26.641 0.298 1 91.06 136 LEU B C 1
ATOM 4023 O O . LEU B 1 136 ? -13.398 -25.578 0.805 1 91.06 136 LEU B O 1
ATOM 4027 N N . SER B 1 137 ? -14.008 -27.719 0.961 1 93.62 137 SER B N 1
ATOM 4028 C CA . SER B 1 137 ? -13.547 -27.875 2.34 1 93.62 137 SER B CA 1
ATOM 4029 C C . SER B 1 137 ? -12.031 -28.031 2.404 1 93.62 137 SER B C 1
ATOM 4031 O O . SER B 1 137 ? -11.375 -28.188 1.372 1 93.62 137 SER B O 1
ATOM 4033 N N . PRO B 1 138 ? -11.492 -27.984 3.607 1 97.62 138 PRO B N 1
ATOM 4034 C CA . PRO B 1 138 ? -10.062 -28.281 3.732 1 97.62 138 PRO B CA 1
ATOM 4035 C C . PRO B 1 138 ? -9.695 -29.641 3.146 1 97.62 138 PRO B C 1
ATOM 4037 O O . PRO B 1 138 ? -8.68 -29.766 2.461 1 97.62 138 PRO B O 1
ATOM 4040 N N . LYS B 1 139 ? -10.531 -30.625 3.369 1 97.38 139 LYS B N 1
ATOM 4041 C CA . LYS B 1 139 ? -10.305 -31.969 2.838 1 97.38 139 LYS B CA 1
ATOM 4042 C C . LYS B 1 139 ? -10.359 -31.969 1.313 1 97.38 139 LYS B C 1
ATOM 4044 O O . LYS B 1 139 ? -9.516 -32.594 0.658 1 97.38 139 LYS B O 1
ATOM 4049 N N . ASP B 1 140 ? -11.391 -31.281 0.758 1 95.38 140 ASP B N 1
ATOM 4050 C CA . ASP B 1 140 ? -11.508 -31.188 -0.693 1 95.38 140 ASP B CA 1
ATOM 4051 C C . ASP B 1 140 ? -10.312 -30.453 -1.296 1 95.38 140 ASP B C 1
ATOM 4053 O O . ASP B 1 140 ? -9.82 -30.828 -2.363 1 95.38 140 ASP B O 1
ATOM 4057 N N . THR B 1 141 ? -9.914 -29.391 -0.603 1 96.75 141 THR B N 1
ATOM 4058 C CA . THR B 1 141 ? -8.758 -28.625 -1.04 1 96.75 141 THR B CA 1
ATOM 4059 C C . THR B 1 141 ? -7.516 -29.516 -1.112 1 96.75 141 THR B C 1
ATOM 4061 O O . THR B 1 141 ? -6.746 -29.438 -2.072 1 96.75 141 THR B O 1
ATOM 4064 N N . ALA B 1 142 ? -7.352 -30.328 -0.123 1 98.62 142 ALA B N 1
ATOM 4065 C CA . ALA B 1 142 ? -6.23 -31.266 -0.069 1 98.62 142 ALA B CA 1
ATOM 4066 C C . ALA B 1 142 ? -6.285 -32.25 -1.229 1 98.62 142 ALA B C 1
ATOM 4068 O O . ALA B 1 142 ? -5.254 -32.594 -1.822 1 98.62 142 ALA B O 1
ATOM 4069 N N . GLU B 1 143 ? -7.469 -32.719 -1.507 1 97.56 143 GLU B N 1
ATOM 4070 C CA . GLU B 1 143 ? -7.637 -33.656 -2.609 1 97.56 143 GLU B CA 1
ATOM 4071 C C . GLU B 1 143 ? -7.227 -33.031 -3.939 1 97.56 143 GLU B C 1
ATOM 4073 O O . GLU B 1 143 ? -6.531 -33.656 -4.742 1 97.56 143 GLU B O 1
ATOM 4078 N N . VAL B 1 144 ? -7.66 -31.812 -4.141 1 96.69 144 VAL B N 1
ATOM 4079 C CA . VAL B 1 144 ? -7.324 -31.094 -5.367 1 96.69 144 VAL B CA 1
ATOM 4080 C C . VAL B 1 144 ? -5.816 -30.875 -5.438 1 96.69 144 VAL B C 1
ATOM 4082 O O . VAL B 1 144 ? -5.207 -31.016 -6.5 1 96.69 144 VAL B O 1
ATOM 4085 N N . ALA B 1 145 ? -5.219 -30.531 -4.32 1 98.5 145 ALA B N 1
ATOM 4086 C CA . ALA B 1 145 ? -3.773 -30.328 -4.262 1 98.5 145 ALA B CA 1
ATOM 4087 C C . ALA B 1 145 ? -3.033 -31.609 -4.633 1 98.5 145 ALA B C 1
ATOM 4089 O O . ALA B 1 145 ? -2.074 -31.578 -5.406 1 98.5 145 ALA B O 1
ATOM 4090 N N . GLY B 1 146 ? -3.5 -32.719 -4.082 1 98.62 146 GLY B N 1
ATOM 4091 C CA . GLY B 1 146 ? -2.902 -34 -4.406 1 98.62 146 GLY B CA 1
ATOM 4092 C C . GLY B 1 146 ? -2.988 -34.344 -5.879 1 98.62 146 GLY B C 1
ATOM 4093 O O . GLY B 1 146 ? -2.021 -34.844 -6.465 1 98.62 146 GLY B O 1
ATOM 4094 N N . GLN B 1 147 ? -4.148 -34.125 -6.445 1 98.19 147 GLN B N 1
ATOM 4095 C CA . GLN B 1 147 ? -4.34 -34.375 -7.871 1 98.19 147 GLN B CA 1
ATOM 4096 C C . GLN B 1 147 ? -3.359 -33.562 -8.711 1 98.19 147 GLN B C 1
ATOM 4098 O O . GLN B 1 147 ? -2.756 -34.094 -9.648 1 98.19 147 GLN B O 1
ATOM 4103 N N . ALA B 1 148 ? -3.223 -32.281 -8.359 1 98.44 148 ALA B N 1
ATOM 4104 C CA . ALA B 1 148 ? -2.34 -31.375 -9.102 1 98.44 148 ALA B CA 1
ATOM 4105 C C . ALA B 1 148 ? -0.892 -31.859 -9.031 1 98.44 148 ALA B C 1
ATOM 4107 O O . ALA B 1 148 ? -0.191 -31.875 -10.047 1 98.44 148 ALA B O 1
ATOM 4108 N N . VAL B 1 149 ? -0.45 -32.281 -7.832 1 98.81 149 VAL B N 1
ATOM 4109 C CA . VAL B 1 149 ? 0.941 -32.656 -7.633 1 98.81 149 VAL B CA 1
ATOM 4110 C C . VAL B 1 149 ? 1.183 -34.031 -8.258 1 98.81 149 VAL B C 1
ATOM 4112 O O . VAL B 1 149 ? 2.266 -34.312 -8.781 1 98.81 149 VAL B O 1
ATOM 4115 N N . ARG B 1 150 ? 0.158 -34.938 -8.211 1 98.44 150 ARG B N 1
ATOM 4116 C CA . ARG B 1 150 ? 0.266 -36.219 -8.914 1 98.44 150 ARG B CA 1
ATOM 4117 C C . ARG B 1 150 ? 0.438 -36 -10.414 1 98.44 150 ARG B C 1
ATOM 4119 O O . ARG B 1 150 ? 1.078 -36.812 -11.094 1 98.44 150 ARG B O 1
ATOM 4126 N N . GLY B 1 151 ? -0.112 -34.875 -10.867 1 98.38 151 GLY B N 1
ATOM 4127 C CA . GLY B 1 151 ? 0.055 -34.5 -12.258 1 98.38 151 GLY B CA 1
ATOM 4128 C C . GLY B 1 151 ? 1.411 -33.875 -12.562 1 98.38 151 GLY B C 1
ATOM 4129 O O . GLY B 1 151 ? 1.74 -33.625 -13.719 1 98.38 151 GLY B O 1
ATOM 4130 N N . GLY B 1 152 ? 2.146 -33.562 -11.547 1 98.44 152 GLY B N 1
ATOM 4131 C CA . GLY B 1 152 ? 3.529 -33.188 -11.773 1 98.44 152 GLY B CA 1
ATOM 4132 C C . GLY B 1 152 ? 3.83 -31.766 -11.328 1 98.44 152 GLY B C 1
ATOM 4133 O O . GLY B 1 152 ? 4.957 -31.281 -11.477 1 98.44 152 GLY B O 1
ATOM 4134 N N . LEU B 1 153 ? 2.928 -31.047 -10.727 1 98.75 153 LEU B N 1
ATOM 4135 C CA . LEU B 1 153 ? 3.141 -29.641 -10.383 1 98.75 153 LEU B CA 1
ATOM 4136 C C . LEU B 1 153 ? 4.121 -29.516 -9.219 1 98.75 153 LEU B C 1
ATOM 4138 O O . LEU B 1 153 ? 4.238 -30.422 -8.398 1 98.75 153 LEU B O 1
ATOM 4142 N N . ASP B 1 154 ? 4.816 -28.375 -9.164 1 98.88 154 ASP B N 1
ATOM 4143 C CA . ASP B 1 154 ? 5.871 -28.125 -8.188 1 98.88 154 ASP B CA 1
ATOM 4144 C C . ASP B 1 154 ? 5.363 -27.234 -7.047 1 98.88 154 ASP B C 1
ATOM 4146 O O . ASP B 1 154 ? 6 -27.141 -5.996 1 98.88 154 ASP B O 1
ATOM 4150 N N . LEU B 1 155 ? 4.234 -26.562 -7.273 1 98.81 155 LEU B N 1
ATOM 4151 C CA . LEU B 1 155 ? 3.803 -25.547 -6.316 1 98.81 155 LEU B CA 1
ATOM 4152 C C . LEU B 1 155 ? 2.285 -25.406 -6.328 1 98.81 155 LEU B C 1
ATOM 4154 O O . LEU B 1 155 ? 1.675 -25.297 -7.395 1 98.81 155 LEU B O 1
ATOM 4158 N N . ILE B 1 156 ? 1.726 -25.484 -5.176 1 98.62 156 ILE B N 1
ATOM 4159 C CA . ILE B 1 156 ? 0.337 -25.109 -4.922 1 98.62 156 ILE B CA 1
ATOM 4160 C C . ILE B 1 156 ? 0.284 -23.828 -4.09 1 98.62 156 ILE B C 1
ATOM 4162 O O . ILE B 1 156 ? 1.006 -23.703 -3.098 1 98.62 156 ILE B O 1
ATOM 4166 N N . LYS B 1 157 ? -0.472 -22.891 -4.52 1 98.38 157 LYS B N 1
ATOM 4167 C CA . LYS B 1 157 ? -0.617 -21.719 -3.664 1 98.38 157 LYS B CA 1
ATOM 4168 C C . LYS B 1 157 ? -2.08 -21.469 -3.305 1 98.38 157 LYS B C 1
ATOM 4170 O O . LYS B 1 157 ? -2.98 -21.859 -4.051 1 98.38 157 LYS B O 1
ATOM 4175 N N . ASP B 1 158 ? -2.332 -20.828 -2.152 1 98 158 ASP B N 1
ATOM 4176 C CA . ASP B 1 158 ? -3.637 -20.281 -1.81 1 98 158 ASP B CA 1
ATOM 4177 C C . ASP B 1 158 ? -4.023 -19.156 -2.766 1 98 158 ASP B C 1
ATOM 4179 O O . ASP B 1 158 ? -3.158 -18.547 -3.396 1 98 158 ASP B O 1
ATOM 4183 N N . ASP B 1 159 ? -5.312 -18.984 -2.893 1 95.5 159 ASP B N 1
ATOM 4184 C CA . ASP B 1 159 ? -5.812 -17.766 -3.531 1 95.5 159 ASP B CA 1
ATOM 4185 C C . ASP B 1 159 ? -5.422 -16.531 -2.734 1 95.5 159 ASP B C 1
ATOM 4187 O O . ASP B 1 159 ? -5.355 -16.562 -1.503 1 95.5 159 ASP B O 1
ATOM 4191 N N . GLU B 1 160 ? -5.129 -15.414 -3.377 1 96.62 160 GLU B N 1
ATOM 4192 C CA . GLU B 1 160 ? -4.664 -14.211 -2.693 1 96.62 160 GLU B CA 1
ATOM 4193 C C . GLU B 1 160 ? -5.742 -13.648 -1.765 1 96.62 160 GLU B C 1
ATOM 4195 O O . GLU B 1 160 ? -5.445 -12.859 -0.864 1 96.62 160 GLU B O 1
ATOM 4200 N N . THR B 1 161 ? -7.016 -14.047 -1.956 1 97.44 161 THR B N 1
ATOM 4201 C CA . THR B 1 161 ? -8.078 -13.531 -1.103 1 97.44 161 THR B CA 1
ATOM 4202 C C . THR B 1 161 ? -8.367 -14.492 0.044 1 97.44 161 THR B C 1
ATOM 4204 O O . THR B 1 161 ? -9.18 -14.195 0.926 1 97.44 161 THR B O 1
ATOM 4207 N N . LEU B 1 162 ? -7.727 -15.664 0.035 1 97.75 162 LEU B N 1
ATOM 4208 C CA . LEU B 1 162 ? -7.98 -16.672 1.054 1 97.75 162 LEU B CA 1
ATOM 4209 C C . LEU B 1 162 ? -6.934 -16.609 2.158 1 97.75 162 LEU B C 1
ATOM 4211 O O . LEU B 1 162 ? -5.746 -16.828 1.905 1 97.75 162 LEU B O 1
ATOM 4215 N N . THR B 1 163 ? -7.375 -16.281 3.344 1 98.12 163 THR B N 1
ATOM 4216 C CA . THR B 1 163 ? -6.527 -16.344 4.527 1 98.12 163 THR B CA 1
ATOM 4217 C C . THR B 1 163 ? -7.113 -17.281 5.578 1 98.12 163 THR B C 1
ATOM 4219 O O . THR B 1 163 ? -7.102 -18.5 5.398 1 98.12 163 THR B O 1
ATOM 4222 N N . ASP B 1 164 ? -7.59 -16.797 6.703 1 98.06 164 ASP B N 1
ATOM 4223 C CA . ASP B 1 164 ? -8.141 -17.672 7.742 1 98.06 164 ASP B CA 1
ATOM 4224 C C . ASP B 1 164 ? -9.656 -17.469 7.871 1 98.06 164 ASP B C 1
ATOM 4226 O O . ASP B 1 164 ? -10.156 -17.203 8.961 1 98.06 164 ASP B O 1
ATOM 4230 N N . GLN B 1 165 ? -10.383 -17.719 6.812 1 96.94 165 GLN B N 1
ATOM 4231 C CA . GLN B 1 165 ? -11.836 -17.625 6.824 1 96.94 165 GLN B CA 1
ATOM 4232 C C . GLN B 1 165 ? -12.477 -18.906 7.352 1 96.94 165 GLN B C 1
ATOM 4234 O O . GLN B 1 165 ? -11.891 -19.984 7.25 1 96.94 165 GLN B O 1
ATOM 4239 N N . SER B 1 166 ? -13.672 -18.766 7.77 1 95.12 166 SER B N 1
ATOM 4240 C CA . SER B 1 166 ? -14.344 -19.859 8.469 1 95.12 166 SER B CA 1
ATOM 4241 C C . SER B 1 166 ? -14.695 -20.984 7.516 1 95.12 166 SER B C 1
ATOM 4243 O O . SER B 1 166 ? -14.758 -22.156 7.922 1 95.12 166 SER B O 1
ATOM 4245 N N . PHE B 1 167 ? -14.945 -20.703 6.227 1 94 167 PHE B N 1
ATOM 4246 C CA . PHE B 1 167 ? -15.375 -21.734 5.297 1 94 167 PHE B CA 1
ATOM 4247 C C . PHE B 1 167 ? -14.211 -22.656 4.938 1 94 167 PHE B C 1
ATOM 4249 O O . PHE B 1 167 ? -14.422 -23.75 4.406 1 94 167 PHE B O 1
ATOM 4256 N N . CYS B 1 168 ? -12.969 -22.25 5.188 1 96.88 168 CYS B N 1
ATOM 4257 C CA . CYS B 1 168 ? -11.766 -23.047 4.98 1 96.88 168 CYS B CA 1
ATOM 4258 C C . CYS B 1 168 ? -10.648 -22.594 5.914 1 96.88 168 CYS B C 1
ATOM 4260 O O . CYS B 1 168 ? -9.68 -21.969 5.473 1 96.88 168 CYS B O 1
ATOM 4262 N N . PRO B 1 169 ? -10.766 -22.984 7.184 1 98.31 169 PRO B N 1
ATOM 4263 C CA . PRO B 1 169 ? -9.836 -22.5 8.203 1 98.31 169 PRO B CA 1
ATOM 4264 C C . PRO B 1 169 ? -8.383 -22.859 7.91 1 98.31 169 PRO B C 1
ATOM 4266 O O . PRO B 1 169 ? -8.102 -23.969 7.453 1 98.31 169 PRO B O 1
ATOM 4269 N N . ILE B 1 170 ? -7.484 -21.938 8.188 1 98.62 170 ILE B N 1
ATOM 4270 C CA . ILE B 1 170 ? -6.098 -22.031 7.75 1 98.62 170 ILE B CA 1
ATOM 4271 C C . ILE B 1 170 ? -5.418 -23.219 8.414 1 98.62 170 ILE B C 1
ATOM 4273 O O . ILE B 1 170 ? -4.625 -23.922 7.777 1 98.62 170 ILE B O 1
ATOM 4277 N N . ASP B 1 171 ? -5.68 -23.5 9.703 1 98.44 171 ASP B N 1
ATOM 4278 C CA . ASP B 1 171 ? -5.039 -24.594 10.43 1 98.44 171 ASP B CA 1
ATOM 4279 C C . ASP B 1 171 ? -5.457 -25.938 9.859 1 98.44 171 ASP B C 1
ATOM 4281 O O . ASP B 1 171 ? -4.609 -26.781 9.547 1 98.44 171 ASP B O 1
ATOM 4285 N N . GLU B 1 172 ? -6.785 -26.094 9.578 1 98.69 172 GLU B N 1
ATOM 4286 C CA . GLU B 1 172 ? -7.305 -27.344 9.023 1 98.69 172 GLU B CA 1
ATOM 4287 C C . GLU B 1 172 ? -6.828 -27.531 7.586 1 98.69 172 GLU B C 1
ATOM 4289 O O . GLU B 1 172 ? -6.473 -28.656 7.191 1 98.69 172 GLU B O 1
ATOM 4294 N N . ARG B 1 173 ? -6.816 -26.484 6.883 1 98.69 173 ARG B N 1
ATOM 4295 C CA . ARG B 1 173 ? -6.438 -26.516 5.473 1 98.69 173 ARG B CA 1
ATOM 4296 C C . ARG B 1 173 ? -4.977 -26.906 5.309 1 98.69 173 ARG B C 1
ATOM 4298 O O . ARG B 1 173 ? -4.652 -27.781 4.504 1 98.69 173 ARG B O 1
ATOM 4305 N N . VAL B 1 174 ? -4.105 -26.281 6.09 1 98.81 174 VAL B N 1
ATOM 4306 C CA . VAL B 1 174 ? -2.674 -26.547 6.004 1 98.81 174 VAL B CA 1
ATOM 4307 C C . VAL B 1 174 ? -2.402 -28.016 6.367 1 98.81 174 VAL B C 1
ATOM 4309 O O . VAL B 1 174 ? -1.664 -28.703 5.664 1 98.81 174 VAL B O 1
ATOM 4312 N N . GLU B 1 175 ? -3.008 -28.484 7.406 1 98.81 175 GLU B N 1
ATOM 4313 C CA . GLU B 1 175 ? -2.791 -29.859 7.852 1 98.81 175 GLU B CA 1
ATOM 4314 C C . GLU B 1 175 ? -3.275 -30.859 6.809 1 98.81 175 GLU B C 1
ATOM 4316 O O . GLU B 1 175 ? -2.578 -31.828 6.5 1 98.81 175 GLU B O 1
ATOM 4321 N N . ALA B 1 176 ? -4.449 -30.578 6.262 1 98.88 176 ALA B N 1
ATOM 4322 C CA . ALA B 1 176 ? -5.023 -31.484 5.27 1 98.88 176 ALA B CA 1
ATOM 4323 C C . ALA B 1 176 ? -4.176 -31.516 4 1 98.88 176 ALA B C 1
ATOM 4325 O O . ALA B 1 176 ? -3.867 -32.594 3.479 1 98.88 176 ALA B O 1
ATOM 4326 N N . VAL B 1 177 ? -3.791 -30.359 3.523 1 98.88 177 VAL B N 1
ATOM 4327 C CA . VAL B 1 177 ? -3.061 -30.266 2.266 1 98.88 177 VAL B CA 1
ATOM 4328 C C . VAL B 1 177 ? -1.667 -30.859 2.43 1 98.88 177 VAL B C 1
ATOM 4330 O O . VAL B 1 177 ? -1.211 -31.625 1.579 1 98.88 177 VAL B O 1
ATOM 4333 N N . MET B 1 178 ? -0.971 -30.562 3.551 1 98.81 178 MET B N 1
ATOM 4334 C CA . MET B 1 178 ? 0.389 -31.062 3.74 1 98.81 178 MET B CA 1
ATOM 4335 C C . MET B 1 178 ? 0.392 -32.562 3.941 1 98.81 178 MET B C 1
ATOM 4337 O O . MET B 1 178 ? 1.32 -33.25 3.51 1 98.81 178 MET B O 1
ATOM 4341 N N . ALA B 1 179 ? -0.622 -33.062 4.621 1 98.75 179 ALA B N 1
ATOM 4342 C CA . ALA B 1 179 ? -0.746 -34.531 4.75 1 98.75 179 ALA B CA 1
ATOM 4343 C C . ALA B 1 179 ? -0.902 -35.188 3.385 1 98.75 179 ALA B C 1
ATOM 4345 O O . ALA B 1 179 ? -0.289 -36.219 3.115 1 98.75 179 ALA B O 1
ATOM 4346 N N . GLU B 1 180 ? -1.763 -34.594 2.568 1 98.81 180 GLU B N 1
ATOM 4347 C CA . GLU B 1 180 ? -1.98 -35.125 1.228 1 98.81 180 GLU B CA 1
ATOM 4348 C C . GLU B 1 180 ? -0.708 -35.062 0.389 1 98.81 180 GLU B C 1
ATOM 4350 O O . GLU B 1 180 ? -0.381 -36 -0.344 1 98.81 180 GLU B O 1
ATOM 4355 N N . LEU B 1 181 ? 0.025 -33.969 0.451 1 98.69 181 LEU B N 1
ATOM 4356 C CA . LEU B 1 181 ? 1.259 -33.812 -0.312 1 98.69 181 LEU B CA 1
ATOM 4357 C C . LEU B 1 181 ? 2.314 -34.812 0.151 1 98.69 181 LEU B C 1
ATOM 4359 O O . LEU B 1 181 ? 3.105 -35.312 -0.657 1 98.69 181 LEU B O 1
ATOM 4363 N N . SER B 1 182 ? 2.326 -35.062 1.428 1 98.5 182 SER B N 1
ATOM 4364 C CA . SER B 1 182 ? 3.23 -36.094 1.953 1 98.5 182 SER B CA 1
ATOM 4365 C C . SER B 1 182 ? 2.91 -37.469 1.378 1 98.5 182 SER B C 1
ATOM 4367 O O . SER B 1 182 ? 3.816 -38.219 1.031 1 98.5 182 SER B O 1
ATOM 4369 N N . LYS B 1 183 ? 1.675 -37.781 1.33 1 98.44 183 LYS B N 1
ATOM 4370 C CA . LYS B 1 183 ? 1.248 -39.031 0.733 1 98.44 183 LYS B CA 1
ATOM 4371 C C . LYS B 1 183 ? 1.703 -39.125 -0.72 1 98.44 183 LYS B C 1
ATOM 4373 O O . LYS B 1 183 ? 2.191 -40.188 -1.15 1 98.44 183 LYS B O 1
ATOM 4378 N N . VAL B 1 184 ? 1.478 -38.094 -1.465 1 98.56 184 VAL B N 1
ATOM 4379 C CA . VAL B 1 184 ? 1.868 -38.062 -2.871 1 98.56 184 VAL B CA 1
ATOM 4380 C C . VAL B 1 184 ? 3.377 -38.25 -2.99 1 98.56 184 VAL B C 1
ATOM 4382 O O . VAL B 1 184 ? 3.846 -39 -3.867 1 98.56 184 VAL B O 1
ATOM 4385 N N . GLU B 1 185 ? 4.156 -37.562 -2.145 1 98.06 185 GLU B N 1
ATOM 4386 C CA . GLU B 1 185 ? 5.609 -37.719 -2.166 1 98.06 185 GLU B CA 1
ATOM 4387 C C . GLU B 1 185 ? 6.039 -39.156 -1.896 1 98.06 185 GLU B C 1
ATOM 4389 O O . GLU B 1 185 ? 6.957 -39.656 -2.537 1 98.06 185 GLU B O 1
ATOM 4394 N N . ASP B 1 186 ? 5.383 -39.75 -0.982 1 98 186 ASP B N 1
ATOM 4395 C CA . ASP B 1 186 ? 5.68 -41.156 -0.663 1 98 186 ASP B CA 1
ATOM 4396 C C . ASP B 1 186 ? 5.391 -42.062 -1.854 1 98 186 ASP B C 1
ATOM 4398 O O . ASP B 1 186 ? 6.129 -43 -2.105 1 98 186 ASP B O 1
ATOM 4402 N N . GLU B 1 187 ? 4.363 -41.719 -2.52 1 97.44 187 GLU B N 1
ATOM 4403 C CA . GLU B 1 187 ? 3.896 -42.531 -3.633 1 97.44 187 GLU B CA 1
ATOM 4404 C C . GLU B 1 187 ? 4.75 -42.312 -4.879 1 97.44 187 GLU B C 1
ATOM 4406 O O . GLU B 1 187 ? 5.004 -43.25 -5.633 1 97.44 187 GLU B O 1
ATOM 4411 N N . THR B 1 188 ? 5.148 -41.094 -5.098 1 96.62 188 THR B N 1
ATOM 4412 C CA . THR B 1 188 ? 5.672 -40.75 -6.418 1 96.62 188 THR B CA 1
ATOM 4413 C C . THR B 1 188 ? 7.086 -40.188 -6.309 1 96.62 188 THR B C 1
ATOM 4415 O O . THR B 1 188 ? 7.801 -40.094 -7.312 1 96.62 188 THR B O 1
ATOM 4418 N N . GLY B 1 189 ? 7.504 -39.781 -5.086 1 96.88 189 GLY B N 1
ATOM 4419 C CA . GLY B 1 189 ? 8.766 -39.062 -4.906 1 96.88 189 GLY B CA 1
ATOM 4420 C C . GLY B 1 189 ? 8.672 -37.594 -5.227 1 96.88 189 GLY B C 1
ATOM 4421 O O . GLY B 1 189 ? 9.625 -36.844 -5.012 1 96.88 189 GLY B O 1
ATOM 4422 N N . LYS B 1 190 ? 7.5 -37.188 -5.738 1 97.06 190 LYS B N 1
ATOM 4423 C CA . LYS B 1 190 ? 7.316 -35.812 -6.164 1 97.06 190 LYS B CA 1
ATOM 4424 C C . LYS B 1 190 ? 7.113 -34.875 -4.969 1 97.06 190 LYS B C 1
ATOM 4426 O O . LYS B 1 190 ? 6.168 -35.062 -4.199 1 97.06 190 LYS B O 1
ATOM 4431 N N . LYS B 1 191 ? 8.023 -33.906 -4.816 1 98 191 LYS B N 1
ATOM 4432 C CA . LYS B 1 191 ? 7.879 -32.844 -3.812 1 98 191 LYS B CA 1
ATOM 4433 C C . LYS B 1 191 ? 7.188 -31.625 -4.398 1 98 191 LYS B C 1
ATOM 4435 O O . LYS B 1 191 ? 7.316 -31.344 -5.59 1 98 191 LYS B O 1
ATOM 4440 N N . ALA B 1 192 ? 6.48 -30.953 -3.559 1 98.81 192 ALA B N 1
ATOM 4441 C CA . ALA B 1 192 ? 5.824 -29.719 -3.992 1 98.81 192 ALA B CA 1
ATOM 4442 C C . ALA B 1 192 ? 5.723 -28.719 -2.846 1 98.81 192 ALA B C 1
ATOM 4444 O O . ALA B 1 192 ? 5.617 -29.109 -1.681 1 98.81 192 ALA B O 1
ATOM 4445 N N . PHE B 1 193 ? 5.812 -27.438 -3.184 1 98.88 193 PHE B N 1
ATOM 4446 C CA . PHE B 1 193 ? 5.535 -26.375 -2.227 1 98.88 193 PHE B CA 1
ATOM 4447 C C . PHE B 1 193 ? 4.031 -26.156 -2.074 1 98.88 193 PHE B C 1
ATOM 4449 O O . PHE B 1 193 ? 3.277 -26.312 -3.037 1 98.88 193 PHE B O 1
ATOM 4456 N N . TYR B 1 194 ? 3.621 -25.938 -0.894 1 98.88 194 TYR B N 1
ATOM 4457 C CA . TYR B 1 194 ? 2.312 -25.359 -0.615 1 98.88 194 TYR B CA 1
ATOM 4458 C C . TYR B 1 194 ? 2.449 -23.969 0.019 1 98.88 194 TYR B C 1
ATOM 4460 O O . TYR B 1 194 ? 2.828 -23.859 1.187 1 98.88 194 TYR B O 1
ATOM 4468 N N . ALA B 1 195 ? 2.168 -22.922 -0.806 1 98.88 195 ALA B N 1
ATOM 4469 C CA . ALA B 1 195 ? 2.256 -21.531 -0.346 1 98.88 195 ALA B CA 1
ATOM 4470 C C . ALA B 1 195 ? 0.99 -21.125 0.4 1 98.88 195 ALA B C 1
ATOM 4472 O O . ALA B 1 195 ? -0.005 -20.734 -0.218 1 98.88 195 ALA B O 1
ATOM 4473 N N . VAL B 1 196 ? 1.073 -21.125 1.692 1 98.88 196 VAL B N 1
ATOM 4474 C CA . VAL B 1 196 ? -0.051 -20.797 2.562 1 98.88 196 VAL B CA 1
ATOM 4475 C C . VAL B 1 196 ? -0.138 -19.281 2.746 1 98.88 196 VAL B C 1
ATOM 4477 O O . VAL B 1 196 ? 0.828 -18.656 3.172 1 98.88 196 VAL B O 1
ATOM 4480 N N . ASN B 1 197 ? -1.266 -18.719 2.436 1 98.88 197 ASN B N 1
ATOM 4481 C CA . ASN B 1 197 ? -1.438 -17.281 2.555 1 98.88 197 ASN B CA 1
ATOM 4482 C C . ASN B 1 197 ? -1.597 -16.844 4.012 1 98.88 197 ASN B C 1
ATOM 4484 O O . ASN B 1 197 ? -2.641 -17.078 4.621 1 98.88 197 ASN B O 1
ATOM 4488 N N . VAL B 1 198 ? -0.599 -16.156 4.492 1 98.81 198 VAL B N 1
ATOM 4489 C CA . VAL B 1 198 ? -0.595 -15.789 5.902 1 98.81 198 VAL B CA 1
ATOM 4490 C C . VAL B 1 198 ? -0.87 -14.289 6.039 1 98.81 198 VAL B C 1
ATOM 4492 O O . VAL B 1 198 ? -0.644 -13.711 7.102 1 98.81 198 VAL B O 1
ATOM 4495 N N . THR B 1 199 ? -1.313 -13.641 4.984 1 98.5 199 THR B N 1
ATOM 4496 C CA . THR B 1 199 ? -1.622 -12.219 5.004 1 98.5 199 THR B CA 1
ATOM 4497 C C . THR B 1 199 ? -2.545 -11.875 6.168 1 98.5 199 THR B C 1
ATOM 4499 O O . THR B 1 199 ? -3.641 -12.43 6.281 1 98.5 199 THR B O 1
ATOM 4502 N N . SER B 1 200 ? -2.143 -11.031 7.016 1 96.5 200 SER B N 1
ATOM 4503 C CA . SER B 1 200 ? -2.891 -10.594 8.188 1 96.5 200 SER B CA 1
ATOM 4504 C C . SER B 1 200 ? -2.322 -9.297 8.75 1 96.5 200 SER B C 1
ATOM 4506 O O . SER B 1 200 ? -1.569 -8.594 8.07 1 96.5 200 SER B O 1
ATOM 4508 N N . GLY B 1 201 ? -2.777 -8.953 9.945 1 89.06 201 GLY B N 1
ATOM 4509 C CA . GLY B 1 201 ? -2.283 -7.754 10.602 1 89.06 201 GLY B CA 1
ATOM 4510 C C . GLY B 1 201 ? -0.835 -7.867 11.039 1 89.06 201 GLY B C 1
ATOM 4511 O O . GLY B 1 201 ? -0.324 -8.969 11.234 1 89.06 201 GLY B O 1
ATOM 4512 N N . ALA B 1 202 ? -0.175 -6.703 11.188 1 83.62 202 ALA B N 1
ATOM 4513 C CA . ALA B 1 202 ? 1.252 -6.594 11.477 1 83.62 202 ALA B CA 1
ATOM 4514 C C . ALA B 1 202 ? 1.62 -7.375 12.734 1 83.62 202 ALA B C 1
ATOM 4516 O O . ALA B 1 202 ? 2.682 -7.996 12.797 1 83.62 202 ALA B O 1
ATOM 4517 N N . GLU B 1 203 ? 0.867 -7.484 13.695 1 81.75 203 GLU B N 1
ATOM 4518 C CA . GLU B 1 203 ? 1.236 -8.141 14.945 1 81.75 203 GLU B CA 1
ATOM 4519 C C . GLU B 1 203 ? 0.998 -9.648 14.867 1 81.75 203 GLU B C 1
ATOM 4521 O O . GLU B 1 203 ? 1.588 -10.414 15.633 1 81.75 203 GLU B O 1
ATOM 4526 N N . GLU B 1 204 ? 0.248 -10.031 13.898 1 91.5 204 GLU B N 1
ATOM 4527 C CA . GLU B 1 204 ? -0.212 -11.414 13.891 1 91.5 204 GLU B CA 1
ATOM 4528 C C . GLU B 1 204 ? 0.47 -12.219 12.789 1 91.5 204 GLU B C 1
ATOM 4530 O O . GLU B 1 204 ? 0.512 -13.445 12.844 1 91.5 204 GLU B O 1
ATOM 4535 N N . ILE B 1 205 ? 1.046 -11.531 11.891 1 96.31 205 ILE B N 1
ATOM 4536 C CA . ILE B 1 205 ? 1.431 -12.203 10.656 1 96.31 205 ILE B CA 1
ATOM 4537 C C . ILE B 1 205 ? 2.557 -13.195 10.938 1 96.31 205 ILE B C 1
ATOM 4539 O O . ILE B 1 205 ? 2.57 -14.305 10.391 1 96.31 205 ILE B O 1
ATOM 4543 N N . LEU B 1 206 ? 3.543 -12.812 11.789 1 96.44 206 LEU B N 1
ATOM 4544 C CA . LEU B 1 206 ? 4.652 -13.711 12.078 1 96.44 206 LEU B CA 1
ATOM 4545 C C . LEU B 1 206 ? 4.176 -14.914 12.891 1 96.44 206 LEU B C 1
ATOM 4547 O O . LEU B 1 206 ? 4.562 -16.047 12.609 1 96.44 206 LEU B O 1
ATOM 4551 N N . GLU B 1 207 ? 3.381 -14.633 13.875 1 96.81 207 GLU B N 1
ATOM 4552 C CA . GLU B 1 207 ? 2.836 -15.719 14.688 1 96.81 207 GLU B CA 1
ATOM 4553 C C . GLU B 1 207 ? 2.039 -16.703 13.828 1 96.81 207 GLU B C 1
ATOM 4555 O O . GLU B 1 207 ? 2.186 -17.922 13.977 1 96.81 207 GLU B O 1
ATOM 4560 N N . ARG B 1 208 ? 1.214 -16.203 12.977 1 98.06 208 ARG B N 1
ATOM 4561 C CA . ARG B 1 208 ? 0.436 -17.047 12.062 1 98.06 208 ARG B CA 1
ATOM 4562 C C . ARG B 1 208 ? 1.349 -17.875 11.172 1 98.06 208 ARG B C 1
ATOM 4564 O O . ARG B 1 208 ? 1.103 -19.062 10.961 1 98.06 208 ARG B O 1
ATOM 4571 N N . ALA B 1 209 ? 2.348 -17.219 10.625 1 98.62 209 ALA B N 1
ATOM 4572 C CA . ALA B 1 209 ? 3.297 -17.906 9.766 1 98.62 209 ALA B CA 1
ATOM 4573 C C . ALA B 1 209 ? 4.008 -19.031 10.516 1 98.62 209 ALA B C 1
ATOM 4575 O O . ALA B 1 209 ? 4.18 -20.125 9.992 1 98.62 209 ALA B O 1
ATOM 4576 N N . GLU B 1 210 ? 4.434 -18.75 11.742 1 98.44 210 GLU B N 1
ATOM 4577 C CA . GLU B 1 210 ? 5.102 -19.75 12.57 1 98.44 210 GLU B CA 1
ATOM 4578 C C . GLU B 1 210 ? 4.172 -20.922 12.875 1 98.44 210 GLU B C 1
ATOM 4580 O O . GLU B 1 210 ? 4.602 -22.078 12.891 1 98.44 210 GLU B O 1
ATOM 4585 N N . GLU B 1 211 ? 2.973 -20.578 13.07 1 98.38 211 GLU B N 1
ATOM 4586 C CA . GLU B 1 211 ? 1.991 -21.609 13.375 1 98.38 211 GLU B CA 1
ATOM 4587 C C . GLU B 1 211 ? 1.783 -22.547 12.188 1 98.38 211 GLU B C 1
ATOM 4589 O O . GLU B 1 211 ? 1.756 -23.766 12.344 1 98.38 211 GLU B O 1
ATOM 4594 N N . VAL B 1 212 ? 1.598 -21.969 10.992 1 98.69 212 VAL B N 1
ATOM 4595 C CA . VAL B 1 212 ? 1.323 -22.812 9.844 1 98.69 212 VAL B CA 1
ATOM 4596 C C . VAL B 1 212 ? 2.572 -23.625 9.484 1 98.69 212 VAL B C 1
ATOM 4598 O O . VAL B 1 212 ? 2.475 -24.766 9.031 1 98.69 212 VAL B O 1
ATOM 4601 N N . VAL B 1 213 ? 3.76 -23.047 9.648 1 98.75 213 VAL B N 1
ATOM 4602 C CA . VAL B 1 213 ? 5.004 -23.781 9.43 1 98.75 213 VAL B CA 1
ATOM 4603 C C . VAL B 1 213 ? 5.121 -24.922 10.438 1 98.75 213 VAL B C 1
ATOM 4605 O O . VAL B 1 213 ? 5.551 -26.016 10.086 1 98.75 213 VAL B O 1
ATOM 4608 N N . GLY B 1 214 ? 4.75 -24.609 11.672 1 98.5 214 GLY B N 1
ATOM 4609 C CA . GLY B 1 214 ? 4.738 -25.641 12.695 1 98.5 214 GLY B CA 1
ATOM 4610 C C . GLY B 1 214 ? 3.812 -26.797 12.375 1 98.5 214 GLY B C 1
ATOM 4611 O O . GLY B 1 214 ? 4.047 -27.922 12.812 1 98.5 214 GLY B O 1
ATOM 4612 N N . ARG B 1 215 ? 2.84 -26.531 11.555 1 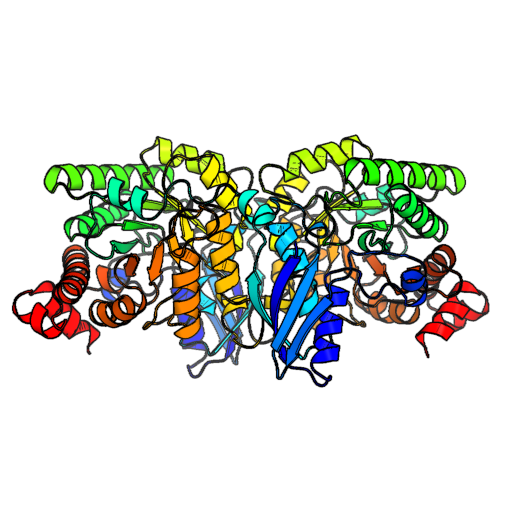98.12 215 ARG B N 1
ATOM 4613 C CA . ARG B 1 215 ? 1.867 -27.547 11.164 1 98.12 215 ARG B CA 1
ATOM 4614 C C . ARG B 1 215 ? 2.281 -28.219 9.867 1 98.12 215 ARG B C 1
ATOM 4616 O O . ARG B 1 215 ? 1.543 -29.062 9.328 1 98.12 215 ARG B O 1
ATOM 4623 N N . GLY B 1 216 ? 3.418 -27.797 9.328 1 98 216 GLY B N 1
ATOM 4624 C CA . GLY B 1 216 ? 3.992 -28.562 8.227 1 98 216 GLY B CA 1
ATOM 4625 C C . GLY B 1 216 ? 4.125 -27.75 6.953 1 98 216 GLY B C 1
ATOM 4626 O O . GLY B 1 216 ? 4.707 -28.203 5.969 1 98 216 GLY B O 1
ATOM 4627 N N . ALA B 1 217 ? 3.609 -26.516 6.941 1 98.69 217 ALA B N 1
ATOM 4628 C CA . ALA B 1 217 ? 3.723 -25.703 5.734 1 98.69 217 ALA B CA 1
ATOM 4629 C C . ALA B 1 217 ? 5.18 -25.547 5.312 1 98.69 217 ALA B C 1
ATOM 4631 O O . ALA B 1 217 ? 6.055 -25.297 6.145 1 98.69 217 ALA B O 1
ATOM 4632 N N . ASN B 1 218 ? 5.414 -25.734 4.082 1 98.81 218 ASN B N 1
ATOM 4633 C CA . ASN B 1 218 ? 6.789 -25.656 3.602 1 98.81 218 ASN B CA 1
ATOM 4634 C C . ASN B 1 218 ? 7.016 -24.406 2.744 1 98.81 218 ASN B C 1
ATOM 4636 O O . ASN B 1 218 ? 8.062 -24.281 2.107 1 98.81 218 ASN B O 1
ATOM 4640 N N . MET B 1 219 ? 6.09 -23.547 2.643 1 98.88 219 MET B N 1
ATOM 4641 C CA . MET B 1 219 ? 6.129 -22.219 2.029 1 98.88 219 MET B CA 1
ATOM 4642 C C . MET B 1 219 ? 4.996 -21.344 2.553 1 98.88 219 MET B C 1
ATOM 4644 O O . MET B 1 219 ? 3.916 -21.844 2.877 1 98.88 219 MET B O 1
ATOM 4648 N N . VAL B 1 220 ? 5.195 -20.031 2.691 1 98.88 220 VAL B N 1
ATOM 4649 C CA . VAL B 1 220 ? 4.129 -19.094 3.043 1 98.88 220 VAL B CA 1
ATOM 4650 C C . VAL B 1 220 ? 3.945 -18.078 1.921 1 98.88 220 VAL B C 1
ATOM 4652 O O . VAL B 1 220 ? 4.824 -17.906 1.072 1 98.88 220 VAL B O 1
ATOM 4655 N N . MET B 1 221 ? 2.816 -17.484 1.884 1 98.88 221 MET B N 1
ATOM 4656 C CA . MET B 1 221 ? 2.5 -16.469 0.893 1 98.88 221 MET B CA 1
ATOM 4657 C C . MET B 1 221 ? 2.01 -15.188 1.567 1 98.88 221 MET B C 1
ATOM 4659 O O . MET B 1 221 ? 1.359 -15.242 2.611 1 98.88 221 MET B O 1
ATOM 4663 N N . VAL B 1 222 ? 2.273 -14.047 0.981 1 98.81 222 VAL B N 1
ATOM 4664 C CA . VAL B 1 222 ? 1.826 -12.766 1.51 1 98.81 222 VAL B CA 1
ATOM 4665 C C . VAL B 1 222 ? 1.461 -11.828 0.358 1 98.81 222 VAL B C 1
ATOM 4667 O O . VAL B 1 222 ? 2.105 -11.852 -0.694 1 98.81 222 VAL B O 1
ATOM 4670 N N . ASP B 1 223 ? 0.356 -11.102 0.552 1 98.62 223 ASP B N 1
ATOM 4671 C CA . ASP B 1 223 ? -0.016 -10.008 -0.339 1 98.62 223 ASP B CA 1
ATOM 4672 C C . ASP B 1 223 ? 0.744 -8.734 0.013 1 98.62 223 ASP B C 1
ATOM 4674 O O . ASP B 1 223 ? 0.318 -7.969 0.885 1 98.62 223 ASP B O 1
ATOM 4678 N N . VAL B 1 224 ? 1.703 -8.43 -0.756 1 98.5 224 VAL B N 1
ATOM 4679 C CA . VAL B 1 224 ? 2.713 -7.48 -0.296 1 98.5 224 VAL B CA 1
ATOM 4680 C C . VAL B 1 224 ? 2.148 -6.062 -0.344 1 98.5 224 VAL B C 1
ATOM 4682 O O . VAL B 1 224 ? 2.453 -5.234 0.521 1 98.5 224 VAL B O 1
ATOM 4685 N N . LEU B 1 225 ? 1.312 -5.754 -1.298 1 98.5 225 LEU B N 1
ATOM 4686 C CA . LEU B 1 225 ? 0.896 -4.371 -1.492 1 98.5 225 LEU B CA 1
ATOM 4687 C C . LEU B 1 225 ? -0.217 -3.994 -0.52 1 98.5 225 LEU B C 1
ATOM 4689 O O . LEU B 1 225 ? -0.34 -2.832 -0.129 1 98.5 225 LEU B O 1
ATOM 4693 N N . THR B 1 226 ? -0.99 -4.973 -0.049 1 98.06 226 THR B N 1
ATOM 4694 C CA . THR B 1 226 ? -2.049 -4.688 0.914 1 98.06 226 THR B CA 1
ATOM 4695 C C . THR B 1 226 ? -1.509 -4.734 2.34 1 98.06 226 THR B C 1
ATOM 4697 O O . THR B 1 226 ? -2.023 -4.047 3.227 1 98.06 226 THR B O 1
ATOM 4700 N N . THR B 1 227 ? -0.417 -5.465 2.586 1 97.31 227 THR B N 1
ATOM 4701 C CA . THR B 1 227 ? 0.162 -5.582 3.92 1 97.31 227 THR B CA 1
ATOM 4702 C C . THR B 1 227 ? 1.287 -4.566 4.109 1 97.31 227 THR B C 1
ATOM 4704 O O . THR B 1 227 ? 1.517 -4.09 5.223 1 97.31 227 THR B O 1
ATOM 4707 N N . GLY B 1 228 ? 2 -4.305 3.064 1 96.69 228 GLY B N 1
ATOM 4708 C CA . GLY B 1 228 ? 3.234 -3.539 3.131 1 96.69 228 GLY B CA 1
ATOM 4709 C C . GLY B 1 228 ? 4.477 -4.402 3.016 1 96.69 228 GLY B C 1
ATOM 4710 O O . GLY B 1 228 ? 4.484 -5.555 3.451 1 96.69 228 GLY B O 1
ATOM 4711 N N . PHE B 1 229 ? 5.586 -3.818 2.553 1 97.44 229 PHE B N 1
ATOM 4712 C CA . PHE B 1 229 ? 6.816 -4.551 2.281 1 97.44 229 PHE B CA 1
ATOM 4713 C C . PHE B 1 229 ? 7.457 -5.035 3.578 1 97.44 229 PHE B C 1
ATOM 4715 O O . PHE B 1 229 ? 8.172 -6.035 3.586 1 97.44 229 PHE B O 1
ATOM 4722 N N . SER B 1 230 ? 7.211 -4.359 4.656 1 95.56 230 SER B N 1
ATOM 4723 C CA . SER B 1 230 ? 7.777 -4.746 5.945 1 95.56 230 SER B CA 1
ATOM 4724 C C . SER B 1 230 ? 7.277 -6.117 6.379 1 95.56 230 SER B C 1
ATOM 4726 O O . SER B 1 230 ? 7.961 -6.828 7.117 1 95.56 230 SER B O 1
ATOM 4728 N N . ALA B 1 231 ? 6.078 -6.488 5.887 1 96.75 231 ALA B N 1
ATOM 4729 C CA . ALA B 1 231 ? 5.547 -7.816 6.191 1 96.75 231 ALA B CA 1
ATOM 4730 C C . ALA B 1 231 ? 6.438 -8.914 5.605 1 96.75 231 ALA B C 1
ATOM 4732 O O . ALA B 1 231 ? 6.684 -9.93 6.254 1 96.75 231 ALA B O 1
ATOM 4733 N N . VAL B 1 232 ? 6.934 -8.695 4.422 1 97.69 232 VAL B N 1
ATOM 4734 C CA . VAL B 1 232 ? 7.82 -9.664 3.775 1 97.69 232 VAL B CA 1
ATOM 4735 C C . VAL B 1 232 ? 9.117 -9.789 4.57 1 97.69 232 VAL B C 1
ATOM 4737 O O . VAL B 1 232 ? 9.617 -10.891 4.781 1 97.69 232 VAL B O 1
ATOM 4740 N N . GLU B 1 233 ? 9.586 -8.664 5.027 1 96.12 233 GLU B N 1
ATOM 4741 C CA . GLU B 1 233 ? 10.844 -8.656 5.773 1 96.12 233 GLU B CA 1
ATOM 4742 C C . GLU B 1 233 ? 10.711 -9.422 7.09 1 96.12 233 GLU B C 1
ATOM 4744 O O . GLU B 1 233 ? 11.609 -10.172 7.469 1 96.12 233 GLU B O 1
ATOM 4749 N N . VAL B 1 234 ? 9.633 -9.172 7.75 1 95.75 234 VAL B N 1
ATOM 4750 C CA . VAL B 1 234 ? 9.383 -9.844 9.023 1 95.75 234 VAL B CA 1
ATOM 4751 C C . VAL B 1 234 ? 9.281 -11.352 8.797 1 95.75 234 VAL B C 1
ATOM 4753 O O . VAL B 1 234 ? 9.844 -12.133 9.562 1 95.75 234 VAL B O 1
ATOM 4756 N N . LEU B 1 235 ? 8.609 -11.766 7.797 1 97.75 235 LEU B N 1
ATOM 4757 C CA . LEU B 1 235 ? 8.469 -13.18 7.484 1 97.75 235 LEU B CA 1
ATOM 4758 C C . LEU B 1 235 ? 9.812 -13.789 7.098 1 97.75 235 LEU B C 1
ATOM 4760 O O . LEU B 1 235 ? 10.148 -14.891 7.543 1 97.75 235 LEU B O 1
ATOM 4764 N N . ALA B 1 236 ? 10.57 -13.07 6.273 1 97.31 236 ALA B N 1
ATOM 4765 C CA . ALA B 1 236 ? 11.852 -13.57 5.793 1 97.31 236 ALA B CA 1
ATOM 4766 C C . ALA B 1 236 ? 12.82 -13.805 6.949 1 97.31 236 ALA B C 1
ATOM 4768 O O . ALA B 1 236 ? 13.625 -14.734 6.91 1 97.31 236 ALA B O 1
ATOM 4769 N N . ARG B 1 237 ? 12.734 -12.984 7.953 1 94.44 237 ARG B N 1
ATOM 4770 C CA . ARG B 1 237 ? 13.594 -13.125 9.117 1 94.44 237 ARG B CA 1
ATOM 4771 C C . ARG B 1 237 ? 13.055 -14.172 10.086 1 94.44 237 ARG B C 1
ATOM 4773 O O . ARG B 1 237 ? 13.82 -14.812 10.812 1 94.44 237 ARG B O 1
ATOM 4780 N N . GLY B 1 238 ? 11.789 -14.375 10.062 1 95.44 238 GLY B N 1
ATOM 4781 C CA . GLY B 1 238 ? 11.148 -15.109 11.141 1 95.44 238 GLY B CA 1
ATOM 4782 C C . GLY B 1 238 ? 10.938 -16.578 10.82 1 95.44 238 GLY B C 1
ATOM 4783 O O . GLY B 1 238 ? 11.008 -17.422 11.711 1 95.44 238 GLY B O 1
ATOM 4784 N N . VAL B 1 239 ? 10.633 -16.859 9.578 1 97 239 VAL B N 1
ATOM 4785 C CA . VAL B 1 239 ? 10.312 -18.25 9.266 1 97 239 VAL B CA 1
ATOM 4786 C C . VAL B 1 239 ? 11.422 -18.859 8.406 1 97 239 VAL B C 1
ATOM 4788 O O . VAL B 1 239 ? 12.133 -18.141 7.703 1 97 239 VAL B O 1
ATOM 4791 N N . LYS B 1 240 ? 11.562 -20.156 8.406 1 97.88 240 LYS B N 1
ATOM 4792 C CA . LYS B 1 240 ? 12.617 -20.859 7.688 1 97.88 240 LYS B CA 1
ATOM 4793 C C . LYS B 1 240 ? 12.055 -21.609 6.484 1 97.88 240 LYS B C 1
ATOM 4795 O O . LYS B 1 240 ? 12.383 -22.781 6.27 1 97.88 240 LYS B O 1
ATOM 4800 N N . VAL B 1 241 ? 11.117 -21.047 5.812 1 98.81 241 VAL B N 1
ATOM 4801 C CA . VAL B 1 241 ? 10.562 -21.562 4.562 1 98.81 241 VAL B CA 1
ATOM 4802 C C . VAL B 1 241 ? 10.508 -20.438 3.523 1 98.81 241 VAL B C 1
ATOM 4804 O O . VAL B 1 241 ? 10.562 -19.25 3.871 1 98.81 241 VAL B O 1
ATOM 4807 N N . PRO B 1 242 ? 10.484 -20.766 2.223 1 98.88 242 PRO B N 1
ATOM 4808 C CA . PRO B 1 242 ? 10.383 -19.75 1.167 1 98.88 242 PRO B CA 1
ATOM 4809 C C . PRO B 1 242 ? 9.117 -18.906 1.284 1 98.88 242 PRO B C 1
ATOM 4811 O O . PRO B 1 242 ? 8.141 -19.328 1.907 1 98.88 242 PRO B O 1
ATOM 4814 N N . ILE B 1 243 ? 9.164 -17.719 0.686 1 98.94 243 ILE B N 1
ATOM 4815 C CA . ILE B 1 243 ? 8.055 -16.766 0.762 1 98.94 243 ILE B CA 1
ATOM 4816 C C . ILE B 1 243 ? 7.551 -16.453 -0.644 1 98.94 243 ILE B C 1
ATOM 4818 O O . ILE B 1 243 ? 8.281 -15.867 -1.455 1 98.94 243 ILE B O 1
ATOM 4822 N N . HIS B 1 244 ? 6.352 -16.875 -0.948 1 98.94 244 HIS B N 1
ATOM 4823 C CA . HIS B 1 244 ? 5.656 -16.5 -2.176 1 98.94 244 HIS B CA 1
ATOM 4824 C C . HIS B 1 244 ? 4.996 -15.133 -2.039 1 98.94 244 HIS B C 1
ATOM 4826 O O . HIS B 1 244 ? 4.168 -14.922 -1.151 1 98.94 244 HIS B O 1
ATOM 4832 N N . VAL B 1 245 ? 5.344 -14.211 -2.898 1 98.88 245 VAL B N 1
ATOM 4833 C CA . VAL B 1 245 ? 4.848 -12.844 -2.771 1 98.88 245 VAL B CA 1
ATOM 4834 C C . VAL B 1 245 ? 3.832 -12.555 -3.875 1 98.88 245 VAL B C 1
ATOM 4836 O O . VAL B 1 245 ? 4.168 -12.602 -5.062 1 98.88 245 VAL B O 1
ATOM 4839 N N . HIS B 1 246 ? 2.611 -12.32 -3.455 1 98.56 246 HIS B N 1
ATOM 4840 C CA . HIS B 1 246 ? 1.549 -11.93 -4.375 1 98.56 246 HIS B CA 1
ATOM 4841 C C . HIS B 1 246 ? 1.4 -10.414 -4.43 1 98.56 246 HIS B C 1
ATOM 4843 O O . HIS B 1 246 ? 1.557 -9.727 -3.416 1 98.56 246 HIS B O 1
ATOM 4849 N N . ARG B 1 247 ? 1.06 -9.922 -5.617 1 97.88 247 ARG B N 1
ATOM 4850 C CA . ARG B 1 247 ? 0.999 -8.477 -5.832 1 97.88 247 ARG B CA 1
ATOM 4851 C C . ARG B 1 247 ? -0.439 -8.016 -6.051 1 97.88 247 ARG B C 1
ATOM 4853 O O . ARG B 1 247 ? -0.692 -7.105 -6.836 1 97.88 247 ARG B O 1
ATOM 4860 N N . THR B 1 248 ? -1.416 -8.68 -5.41 1 97.31 248 THR B N 1
ATOM 4861 C CA . THR B 1 248 ? -2.801 -8.242 -5.551 1 97.31 248 THR B CA 1
ATOM 4862 C C . THR B 1 248 ? -2.926 -6.742 -5.289 1 97.31 248 THR B C 1
ATOM 4864 O O . THR B 1 248 ? -2.215 -6.191 -4.449 1 97.31 248 THR B O 1
ATOM 4867 N N . MET B 1 249 ? -3.805 -6.023 -6.129 1 98.25 249 MET B N 1
ATOM 4868 C CA . MET B 1 249 ? -4.117 -4.598 -6.031 1 98.25 249 MET B CA 1
ATOM 4869 C C . MET B 1 249 ? -3.143 -3.768 -6.855 1 98.25 249 MET B C 1
ATOM 4871 O O . MET B 1 249 ? -3.326 -2.559 -7.008 1 98.25 249 MET B O 1
ATOM 4875 N N . HIS B 1 250 ? -2.047 -4.363 -7.438 1 97.62 250 HIS B N 1
ATOM 4876 C CA . HIS B 1 250 ? -0.986 -3.602 -8.086 1 97.62 250 HIS B CA 1
ATOM 4877 C C . HIS B 1 250 ? -1.516 -2.838 -9.297 1 97.62 250 HIS B C 1
ATOM 4879 O O . HIS B 1 250 ? -1.079 -1.717 -9.57 1 97.62 250 HIS B O 1
ATOM 4885 N N . GLY B 1 251 ? -2.488 -3.428 -9.969 1 97 251 GLY B N 1
ATOM 4886 C CA . GLY B 1 251 ? -3.02 -2.797 -11.172 1 97 251 GLY B CA 1
ATOM 4887 C C . GLY B 1 251 ? -3.625 -1.432 -10.906 1 97 251 GLY B C 1
ATOM 4888 O O . GLY B 1 251 ? -3.822 -0.646 -11.836 1 97 251 GLY B O 1
ATOM 4889 N N . ALA B 1 252 ? -3.955 -1.169 -9.641 1 98.31 252 ALA B N 1
ATOM 4890 C CA . ALA B 1 252 ? -4.496 0.141 -9.281 1 98.31 252 ALA B CA 1
ATOM 4891 C C . ALA B 1 252 ? -3.49 1.248 -9.586 1 98.31 252 ALA B C 1
ATOM 4893 O O . ALA B 1 252 ? -3.877 2.385 -9.867 1 98.31 252 ALA B O 1
ATOM 4894 N N . PHE B 1 253 ? -2.18 0.866 -9.516 1 97.81 253 PHE B N 1
ATOM 4895 C CA . PHE B 1 253 ? -1.224 1.945 -9.734 1 97.81 253 PHE B CA 1
ATOM 4896 C C . PHE B 1 253 ? -0.115 1.503 -10.688 1 97.81 253 PHE B C 1
ATOM 4898 O O . PHE B 1 253 ? 0.816 2.264 -10.953 1 97.81 253 PHE B O 1
ATOM 4905 N N . THR B 1 254 ? -0.23 0.328 -11.266 1 96.81 254 THR B N 1
ATOM 4906 C CA . THR B 1 254 ? 0.828 -0.12 -12.164 1 96.81 254 THR B CA 1
ATOM 4907 C C . THR B 1 254 ? 0.306 -0.247 -13.594 1 96.81 254 THR B C 1
ATOM 4909 O O . THR B 1 254 ? 1.091 -0.315 -14.547 1 96.81 254 THR B O 1
ATOM 4912 N N . ARG B 1 255 ? -0.959 -0.266 -13.766 1 94.69 255 ARG B N 1
ATOM 4913 C CA . ARG B 1 255 ? -1.53 -0.58 -15.07 1 94.69 255 ARG B CA 1
ATOM 4914 C C . ARG B 1 255 ? -1.346 0.58 -16.047 1 94.69 255 ARG B C 1
ATOM 4916 O O . ARG B 1 255 ? -1.052 0.368 -17.219 1 94.69 255 ARG B O 1
ATOM 4923 N N . ASP B 1 256 ? -1.628 1.84 -15.594 1 94.5 256 ASP B N 1
ATOM 4924 C CA . ASP B 1 256 ? -1.44 3.016 -16.438 1 94.5 256 ASP B CA 1
ATOM 4925 C C . ASP B 1 256 ? 0.042 3.27 -16.703 1 94.5 256 ASP B C 1
ATOM 4927 O O . ASP B 1 256 ? 0.8 3.578 -15.789 1 94.5 256 ASP B O 1
ATOM 4931 N N . ARG B 1 257 ? 0.46 3.199 -17.922 1 93.62 257 ARG B N 1
ATOM 4932 C CA . ARG B 1 257 ? 1.871 3.314 -18.281 1 93.62 257 ARG B CA 1
ATOM 4933 C C . ARG B 1 257 ? 2.354 4.754 -18.141 1 93.62 257 ARG B C 1
ATOM 4935 O O . ARG B 1 257 ? 3.557 5.02 -18.188 1 93.62 257 ARG B O 1
ATOM 4942 N N . ARG B 1 258 ? 1.447 5.66 -17.906 1 96.5 258 ARG B N 1
ATOM 4943 C CA . ARG B 1 258 ? 1.806 7.074 -17.875 1 96.5 258 ARG B CA 1
ATOM 4944 C C . ARG B 1 258 ? 1.734 7.629 -16.453 1 96.5 258 ARG B C 1
ATOM 4946 O O . ARG B 1 258 ? 2.121 8.773 -16.203 1 96.5 258 ARG B O 1
ATOM 4953 N N . HIS B 1 259 ? 1.217 6.84 -15.516 1 98 259 HIS B N 1
ATOM 4954 C CA . HIS B 1 259 ? 1.021 7.34 -14.164 1 98 259 HIS B CA 1
ATOM 4955 C C . HIS B 1 259 ? 1.144 6.215 -13.133 1 98 259 HIS B C 1
ATOM 4957 O O . HIS B 1 259 ? 0.769 5.074 -13.414 1 98 259 HIS B O 1
ATOM 4963 N N . GLY B 1 260 ? 1.645 6.547 -12.008 1 98.44 260 GLY B N 1
ATOM 4964 C CA . GLY B 1 260 ? 1.739 5.578 -10.93 1 98.44 260 GLY B CA 1
ATOM 4965 C C . GLY B 1 260 ? 3.141 5.031 -10.742 1 98.44 260 GLY B C 1
ATOM 4966 O O . GLY B 1 260 ? 4.105 5.793 -10.664 1 98.44 260 GLY B O 1
ATOM 4967 N N . ILE B 1 261 ? 3.27 3.727 -10.531 1 98.69 261 ILE B N 1
ATOM 4968 C CA . ILE B 1 261 ? 4.539 3.086 -10.219 1 98.69 261 ILE B CA 1
ATOM 4969 C C . ILE B 1 261 ? 4.715 1.837 -11.078 1 98.69 261 ILE B C 1
ATOM 4971 O O . ILE B 1 261 ? 3.811 1.003 -11.164 1 98.69 261 ILE B O 1
ATOM 4975 N N . SER B 1 262 ? 5.844 1.737 -11.719 1 97.94 262 SER B N 1
ATOM 4976 C CA . SER B 1 262 ? 6.145 0.544 -12.508 1 97.94 262 SER B CA 1
ATOM 4977 C C . SER B 1 262 ? 6.348 -0.671 -11.602 1 97.94 262 SER B C 1
ATOM 4979 O O . SER B 1 262 ? 6.672 -0.528 -10.422 1 97.94 262 SER B O 1
ATOM 4981 N N . MET B 1 263 ? 6.191 -1.868 -12.164 1 97.5 263 MET B N 1
ATOM 4982 C CA . MET B 1 263 ? 6.434 -3.104 -11.422 1 97.5 263 MET B CA 1
ATOM 4983 C C . MET B 1 263 ? 7.918 -3.273 -11.117 1 97.5 263 MET B C 1
ATOM 4985 O O . MET B 1 263 ? 8.289 -4.059 -10.242 1 97.5 263 MET B O 1
ATOM 4989 N N . LEU B 1 264 ? 8.758 -2.555 -11.766 1 98.25 264 LEU B N 1
ATOM 4990 C CA . LEU B 1 264 ? 10.203 -2.723 -11.617 1 98.25 264 LEU B CA 1
ATOM 4991 C C . LEU B 1 264 ? 10.656 -2.299 -10.219 1 98.25 264 LEU B C 1
ATOM 4993 O O . LEU B 1 264 ? 11.336 -3.057 -9.531 1 98.25 264 LEU B O 1
ATOM 4997 N N . PRO B 1 265 ? 10.289 -1.072 -9.742 1 98.69 265 PRO B N 1
ATOM 4998 C CA . PRO B 1 265 ? 10.648 -0.75 -8.359 1 98.69 265 PRO B CA 1
ATOM 4999 C C . PRO B 1 265 ? 10.062 -1.736 -7.352 1 98.69 265 PRO B C 1
ATOM 5001 O O . PRO B 1 265 ? 10.711 -2.066 -6.355 1 98.69 265 PRO B O 1
ATOM 5004 N N . ILE B 1 266 ? 8.883 -2.205 -7.578 1 98.69 266 ILE B N 1
ATOM 5005 C CA . ILE B 1 266 ? 8.234 -3.172 -6.699 1 98.69 266 ILE B CA 1
ATOM 5006 C C . ILE B 1 266 ? 9.047 -4.461 -6.656 1 98.69 266 ILE B C 1
ATOM 5008 O O . ILE B 1 266 ? 9.258 -5.039 -5.586 1 98.69 266 ILE B O 1
ATOM 5012 N N . SER B 1 267 ? 9.539 -4.891 -7.809 1 98.75 267 SER B N 1
ATOM 5013 C CA . SER B 1 267 ? 10.367 -6.09 -7.898 1 98.75 267 SER B CA 1
ATOM 5014 C C . SER B 1 267 ? 11.641 -5.941 -7.074 1 98.75 267 SER B C 1
ATOM 5016 O O . SER B 1 267 ? 12.016 -6.852 -6.336 1 98.75 267 SER B O 1
ATOM 5018 N N . ARG B 1 268 ? 12.258 -4.785 -7.168 1 98.69 268 ARG B N 1
ATOM 5019 C CA . ARG B 1 268 ? 13.477 -4.531 -6.41 1 98.69 268 ARG B CA 1
ATOM 5020 C C . ARG B 1 268 ? 13.203 -4.551 -4.91 1 98.69 268 ARG B C 1
ATOM 5022 O O . ARG B 1 268 ? 13.977 -5.129 -4.141 1 98.69 268 ARG B O 1
ATOM 5029 N N . LEU B 1 269 ? 12.141 -3.957 -4.531 1 98.81 269 LEU B N 1
ATOM 5030 C CA . LEU B 1 269 ? 11.805 -3.861 -3.117 1 98.81 269 LEU B CA 1
ATOM 5031 C C . LEU B 1 269 ? 11.461 -5.23 -2.545 1 98.81 269 LEU B C 1
ATOM 5033 O O . LEU B 1 269 ? 11.828 -5.543 -1.409 1 98.81 269 LEU B O 1
ATOM 5037 N N . VAL B 1 270 ? 10.727 -6.059 -3.311 1 98.88 270 VAL B N 1
ATOM 5038 C CA . VAL B 1 270 ? 10.391 -7.406 -2.859 1 98.88 270 VAL B CA 1
ATOM 5039 C C . VAL B 1 270 ? 11.664 -8.219 -2.65 1 98.88 270 VAL B C 1
ATOM 5041 O O . VAL B 1 270 ? 11.789 -8.953 -1.672 1 98.88 270 VAL B O 1
ATOM 5044 N N . ARG B 1 271 ? 12.578 -8.078 -3.584 1 98.88 271 ARG B N 1
ATOM 5045 C CA . ARG B 1 271 ? 13.844 -8.797 -3.459 1 98.88 271 ARG B CA 1
ATOM 5046 C C . ARG B 1 271 ? 14.617 -8.328 -2.232 1 98.88 271 ARG B C 1
ATOM 5048 O O . ARG B 1 271 ? 15.125 -9.148 -1.459 1 98.88 271 ARG B O 1
ATOM 5055 N N . MET B 1 272 ? 14.688 -7.012 -1.967 1 98.56 272 MET B N 1
ATOM 5056 C CA . MET B 1 272 ? 15.32 -6.473 -0.77 1 98.56 272 MET B CA 1
ATOM 5057 C C . MET B 1 272 ? 14.656 -7.012 0.491 1 98.56 272 MET B C 1
ATOM 5059 O O . MET B 1 272 ? 15.328 -7.316 1.476 1 98.56 272 MET B O 1
ATOM 5063 N N . ALA B 1 273 ? 13.344 -7.117 0.427 1 98.31 273 ALA B N 1
ATOM 5064 C CA . ALA B 1 273 ? 12.555 -7.473 1.605 1 98.31 273 ALA B CA 1
ATOM 5065 C C . ALA B 1 273 ? 12.695 -8.961 1.93 1 98.31 273 ALA B C 1
ATOM 5067 O O . ALA B 1 273 ? 12.453 -9.375 3.064 1 98.31 273 ALA B O 1
ATOM 5068 N N . GLY B 1 274 ? 12.961 -9.797 0.881 1 98.75 274 GLY B N 1
ATOM 5069 C CA . GLY B 1 274 ? 13.281 -11.18 1.211 1 98.75 274 GLY B CA 1
ATOM 5070 C C . GLY B 1 274 ? 12.344 -12.18 0.559 1 98.75 274 GLY B C 1
ATOM 5071 O O . GLY B 1 274 ? 12.273 -13.336 0.977 1 98.75 274 GLY B O 1
ATOM 5072 N N . GLY B 1 275 ? 11.562 -11.766 -0.506 1 98.81 275 GLY B N 1
ATOM 5073 C CA . GLY B 1 275 ? 10.688 -12.688 -1.213 1 98.81 275 GLY B CA 1
ATOM 5074 C C . GLY B 1 275 ? 11.438 -13.75 -1.985 1 98.81 275 GLY B C 1
ATOM 5075 O O . GLY B 1 275 ? 12.539 -13.508 -2.486 1 98.81 275 GLY B O 1
ATOM 5076 N N . THR B 1 276 ? 10.844 -14.93 -2.141 1 98.88 276 THR B N 1
ATOM 5077 C CA . THR B 1 276 ? 11.43 -16.031 -2.902 1 98.88 276 THR B CA 1
ATOM 5078 C C . THR B 1 276 ? 10.922 -16.016 -4.34 1 98.88 276 THR B C 1
ATOM 5080 O O . THR B 1 276 ? 11.672 -16.328 -5.27 1 98.88 276 THR B O 1
ATOM 5083 N N . ASN B 1 277 ? 9.727 -15.781 -4.504 1 98.56 277 ASN B N 1
ATOM 5084 C CA . ASN B 1 277 ? 9.117 -15.609 -5.82 1 98.56 277 ASN B CA 1
ATOM 5085 C C . ASN B 1 277 ? 8.078 -14.492 -5.812 1 98.56 277 ASN B C 1
ATOM 5087 O O . ASN B 1 277 ? 7.453 -14.227 -4.781 1 98.56 277 ASN B O 1
ATOM 5091 N N . LEU B 1 278 ? 7.957 -13.797 -6.891 1 98.75 278 LEU B N 1
ATOM 5092 C CA . LEU B 1 278 ? 7.066 -12.648 -7.055 1 98.75 278 LEU B CA 1
ATOM 5093 C C . LEU B 1 278 ? 6.266 -12.766 -8.344 1 98.75 278 LEU B C 1
ATOM 5095 O O . LEU B 1 278 ? 6.828 -13.016 -9.414 1 98.75 278 LEU B O 1
ATOM 5099 N N . HIS B 1 279 ? 4.949 -12.609 -8.203 1 97.38 279 HIS B N 1
ATOM 5100 C CA . HIS B 1 279 ? 4.145 -12.445 -9.406 1 97.38 279 HIS B CA 1
ATOM 5101 C C . HIS B 1 279 ? 4.551 -11.203 -10.18 1 97.38 279 HIS B C 1
ATOM 5103 O O . HIS B 1 279 ? 4.465 -10.086 -9.664 1 97.38 279 HIS B O 1
ATOM 5109 N N . THR B 1 280 ? 5.008 -11.32 -11.43 1 94.88 280 THR B N 1
ATOM 5110 C CA . THR B 1 280 ? 5.449 -10.164 -12.203 1 94.88 280 THR B CA 1
ATOM 5111 C C . THR B 1 280 ? 4.578 -9.992 -13.445 1 94.88 280 THR B C 1
ATOM 5113 O O . THR B 1 280 ? 4.652 -8.961 -14.117 1 94.88 280 THR B O 1
ATOM 5116 N N . GLY B 1 281 ? 3.797 -10.977 -13.695 1 89.44 281 GLY B N 1
ATOM 5117 C CA . GLY B 1 281 ? 2.963 -10.922 -14.883 1 89.44 281 GLY B CA 1
ATOM 5118 C C . GLY B 1 281 ? 3.379 -11.906 -15.953 1 89.44 281 GLY B C 1
ATOM 5119 O O . GLY B 1 281 ? 4.324 -12.68 -15.766 1 89.44 281 GLY B O 1
ATOM 5120 N N . SER B 1 282 ? 2.594 -11.93 -17.047 1 90.56 282 SER B N 1
ATOM 5121 C CA . SER B 1 282 ? 2.844 -12.859 -18.141 1 90.56 282 SER B CA 1
ATOM 5122 C C . SER B 1 282 ? 3.164 -12.109 -19.438 1 90.56 282 SER B C 1
ATOM 5124 O O . SER B 1 282 ? 2.781 -10.953 -19.594 1 90.56 282 SER B O 1
ATOM 5126 N N . TYR B 1 283 ? 3.996 -12.711 -20.266 1 89.25 283 TYR B N 1
ATOM 5127 C CA . TYR B 1 283 ? 4.258 -12.164 -21.594 1 89.25 283 TYR B CA 1
ATOM 5128 C C . TYR B 1 283 ? 3.041 -12.32 -22.5 1 89.25 283 TYR B C 1
ATOM 5130 O O . TYR B 1 283 ? 2.854 -11.539 -23.438 1 89.25 283 TYR B O 1
ATOM 5138 N N . LEU B 1 284 ? 2.297 -13.336 -22.25 1 79.81 284 LEU B N 1
ATOM 5139 C CA . LEU B 1 284 ? 1.032 -13.609 -22.922 1 79.81 284 LEU B CA 1
ATOM 5140 C C . LEU B 1 284 ? 0.012 -14.195 -21.953 1 79.81 284 LEU B C 1
ATOM 5142 O O . LEU B 1 284 ? 0.346 -15.07 -21.156 1 79.81 284 LEU B O 1
ATOM 5146 N N . GLY B 1 285 ? -1.215 -13.578 -21.859 1 67.5 285 GLY B N 1
ATOM 5147 C CA . GLY B 1 285 ? -2.262 -13.984 -20.938 1 67.5 285 GLY B CA 1
ATOM 5148 C C . GLY B 1 285 ? -3.285 -12.891 -20.672 1 67.5 285 GLY B C 1
ATOM 5149 O O . GLY B 1 285 ? -3.219 -11.82 -21.281 1 67.5 285 GLY B O 1
ATOM 5150 N N . LYS B 1 286 ? -4.219 -13.273 -19.844 1 62.41 286 LYS B N 1
ATOM 5151 C CA . LYS B 1 286 ? -5.289 -12.344 -19.5 1 62.41 286 LYS B CA 1
ATOM 5152 C C . LYS B 1 286 ? -4.734 -11.086 -18.844 1 62.41 286 LYS B C 1
ATOM 5154 O O . LYS B 1 286 ? -5.312 -10.008 -18.984 1 62.41 286 LYS B O 1
ATOM 5159 N N . MET B 1 287 ? -3.617 -11.367 -18.25 1 60.62 287 MET B N 1
ATOM 5160 C CA . MET B 1 287 ? -3.021 -10.273 -17.484 1 60.62 287 MET B CA 1
ATOM 5161 C C . MET B 1 287 ? -1.65 -9.906 -18.047 1 60.62 287 MET B C 1
ATOM 5163 O O . MET B 1 287 ? -0.745 -9.539 -17.297 1 60.62 287 MET B O 1
ATOM 5167 N N . ALA B 1 288 ? -1.588 -10.047 -19.328 1 70.81 288 ALA B N 1
ATOM 5168 C CA . ALA B 1 288 ? -0.293 -9.82 -19.953 1 70.81 288 ALA B CA 1
ATOM 5169 C C . ALA B 1 288 ? 0.134 -8.359 -19.828 1 70.81 288 ALA B C 1
ATOM 5171 O O . ALA B 1 288 ? -0.681 -7.449 -20 1 70.81 288 ALA B O 1
ATOM 5172 N N . GLY B 1 289 ? 1.33 -8.164 -19.375 1 71.12 289 GLY B N 1
ATOM 5173 C CA . GLY B 1 289 ? 1.922 -6.844 -19.234 1 71.12 289 GLY B CA 1
ATOM 5174 C C . GLY B 1 289 ? 2.824 -6.469 -20.406 1 71.12 289 GLY B C 1
ATOM 5175 O O . GLY B 1 289 ? 2.812 -7.129 -21.438 1 71.12 289 GLY B O 1
ATOM 5176 N N . ASP B 1 290 ? 3.404 -5.355 -20.266 1 84.06 290 ASP B N 1
ATOM 5177 C CA . ASP B 1 290 ? 4.375 -4.852 -21.234 1 84.06 290 ASP B CA 1
ATOM 5178 C C . ASP B 1 290 ? 5.621 -5.734 -21.266 1 84.06 290 ASP B C 1
ATOM 5180 O O . ASP B 1 290 ? 6.199 -6.047 -20.234 1 84.06 290 ASP B O 1
ATOM 5184 N N . ARG B 1 291 ? 5.953 -6.195 -22.453 1 89.75 291 ARG B N 1
ATOM 5185 C CA . ARG B 1 291 ? 7.082 -7.105 -22.625 1 89.75 291 ARG B CA 1
ATOM 5186 C C . ARG B 1 291 ? 8.359 -6.516 -22.031 1 89.75 291 ARG B C 1
ATOM 5188 O O . ARG B 1 291 ? 9.109 -7.211 -21.344 1 89.75 291 ARG B O 1
ATOM 5195 N N . GLU B 1 292 ? 8.594 -5.281 -22.312 1 92.69 292 GLU B N 1
ATOM 5196 C CA . GLU B 1 292 ? 9.812 -4.637 -21.828 1 92.69 292 GLU B CA 1
ATOM 5197 C C . GLU B 1 292 ? 9.828 -4.559 -20.312 1 92.69 292 GLU B C 1
ATOM 5199 O O . GLU B 1 292 ? 10.875 -4.742 -19.688 1 92.69 292 GLU B O 1
ATOM 5204 N N . GLU B 1 293 ? 8.703 -4.25 -19.734 1 93.94 293 GLU B N 1
ATOM 5205 C CA . GLU B 1 293 ? 8.625 -4.199 -18.266 1 93.94 293 GLU B CA 1
ATOM 5206 C C . GLU B 1 293 ? 8.836 -5.582 -17.656 1 93.94 293 GLU B C 1
ATOM 5208 O O . GLU B 1 293 ? 9.516 -5.719 -16.641 1 93.94 293 GLU B O 1
ATOM 5213 N N . ASN B 1 294 ? 8.25 -6.609 -18.297 1 94.88 294 ASN B N 1
ATOM 5214 C CA . ASN B 1 294 ? 8.469 -7.977 -17.828 1 94.88 294 ASN B CA 1
ATOM 5215 C C . ASN B 1 294 ? 9.945 -8.359 -17.875 1 94.88 294 ASN B C 1
ATOM 5217 O O . ASN B 1 294 ? 10.461 -8.992 -16.953 1 94.88 294 ASN B O 1
ATOM 5221 N N . ASP B 1 295 ? 10.578 -7.973 -18.984 1 96.56 295 ASP B N 1
ATOM 5222 C CA . ASP B 1 295 ? 12.008 -8.234 -19.125 1 96.56 295 ASP B CA 1
ATOM 5223 C C . ASP B 1 295 ? 12.789 -7.562 -18 1 96.56 295 ASP B C 1
ATOM 5225 O O . ASP B 1 295 ? 13.68 -8.18 -17.406 1 96.56 295 ASP B O 1
ATOM 5229 N N . SER B 1 296 ? 12.461 -6.305 -17.75 1 97.06 296 SER B N 1
ATOM 5230 C CA . SER B 1 296 ? 13.18 -5.543 -16.734 1 97.06 296 SER B CA 1
ATOM 5231 C C . SER B 1 296 ? 12.953 -6.121 -15.352 1 97.06 296 SER B C 1
ATOM 5233 O O . SER B 1 296 ? 13.883 -6.18 -14.539 1 97.06 296 SER B O 1
ATOM 5235 N N . CYS B 1 297 ? 11.727 -6.523 -15.047 1 97.81 297 CYS B N 1
ATOM 5236 C CA . CYS B 1 297 ? 11.438 -7.141 -13.758 1 97.81 297 CYS B CA 1
ATOM 5237 C C . CYS B 1 297 ? 12.18 -8.469 -13.609 1 97.81 297 CYS B C 1
ATOM 5239 O O . CYS B 1 297 ? 12.766 -8.742 -12.562 1 97.81 297 CYS B O 1
ATOM 5241 N N . ARG B 1 298 ? 12.125 -9.273 -14.68 1 97.81 298 ARG B N 1
ATOM 5242 C CA . ARG B 1 298 ? 12.844 -10.539 -14.711 1 97.81 298 ARG B CA 1
ATOM 5243 C C . ARG B 1 298 ? 14.32 -10.344 -14.367 1 97.81 298 ARG B C 1
ATOM 5245 O O . ARG B 1 298 ? 14.852 -11.031 -13.5 1 97.81 298 ARG B O 1
ATOM 5252 N N . ASP B 1 299 ? 14.93 -9.422 -15.039 1 98.25 299 ASP B N 1
ATOM 5253 C CA . ASP B 1 299 ? 16.359 -9.18 -14.859 1 98.25 299 ASP B CA 1
ATOM 5254 C C . ASP B 1 299 ? 16.656 -8.648 -13.461 1 98.25 299 ASP B C 1
ATOM 5256 O O . ASP B 1 299 ? 17.609 -9.062 -12.82 1 98.25 299 ASP B O 1
ATOM 5260 N N . ALA B 1 300 ? 15.805 -7.734 -12.953 1 98.5 300 ALA B N 1
ATOM 5261 C CA . ALA B 1 300 ? 16 -7.152 -11.625 1 98.5 300 ALA B CA 1
ATOM 5262 C C . ALA B 1 300 ? 15.914 -8.219 -10.539 1 98.5 300 ALA B C 1
ATOM 5264 O O . ALA B 1 300 ? 16.578 -8.117 -9.516 1 98.5 300 ALA B O 1
ATOM 5265 N N . LEU B 1 301 ? 15.141 -9.227 -10.758 1 98.81 301 LEU B N 1
ATOM 5266 C CA . LEU B 1 301 ? 14.93 -10.281 -9.773 1 98.81 301 LEU B CA 1
ATOM 5267 C C . LEU B 1 301 ? 16.062 -11.297 -9.805 1 98.81 301 LEU B C 1
ATOM 5269 O O . LEU B 1 301 ? 16.266 -12.039 -8.844 1 98.81 301 LEU B O 1
ATOM 5273 N N . ARG B 1 302 ? 16.891 -11.312 -10.883 1 98.69 302 ARG B N 1
ATOM 5274 C CA . ARG B 1 302 ? 17.766 -12.469 -11.055 1 98.69 302 ARG B CA 1
ATOM 5275 C C . ARG B 1 302 ? 19.234 -12.039 -11.18 1 98.69 302 ARG B C 1
ATOM 5277 O O . ARG B 1 302 ? 20.141 -12.805 -10.859 1 98.69 302 ARG B O 1
ATOM 5284 N N . GLU B 1 303 ? 19.453 -10.883 -11.648 1 98.19 303 GLU B N 1
ATOM 5285 C CA . GLU B 1 303 ? 20.828 -10.438 -11.891 1 98.19 303 GLU B CA 1
ATOM 5286 C C . GLU B 1 303 ? 21.578 -10.242 -10.57 1 98.19 303 GLU B C 1
ATOM 5288 O O . GLU B 1 303 ? 20.969 -10.188 -9.508 1 98.19 303 GLU B O 1
ATOM 5293 N N . GLU B 1 304 ? 22.891 -10.25 -10.711 1 98.31 304 GLU B N 1
ATOM 5294 C CA . GLU B 1 304 ? 23.703 -9.953 -9.531 1 98.31 304 GLU B CA 1
ATOM 5295 C C . GLU B 1 304 ? 23.344 -8.594 -8.945 1 98.31 304 GLU B C 1
ATOM 5297 O O . GLU B 1 304 ? 23.25 -7.602 -9.672 1 98.31 304 GLU B O 1
ATOM 5302 N N . TRP B 1 305 ? 23.078 -8.539 -7.672 1 98.44 305 TRP B N 1
ATOM 5303 C CA . TRP B 1 305 ? 22.688 -7.316 -6.98 1 98.44 305 TRP B CA 1
ATOM 5304 C C . TRP B 1 305 ? 23.188 -7.32 -5.543 1 98.44 305 TRP B C 1
ATOM 5306 O O . TRP B 1 305 ? 22.438 -7.641 -4.617 1 98.44 305 TRP B O 1
ATOM 5316 N N . TYR B 1 306 ? 24.422 -6.891 -5.379 1 97.75 306 TYR B N 1
ATOM 5317 C CA . TYR B 1 306 ? 25.125 -6.727 -4.109 1 97.75 306 TYR B CA 1
ATOM 5318 C C . TYR B 1 306 ? 25.016 -7.988 -3.26 1 97.75 306 TYR B C 1
ATOM 5320 O O . TYR B 1 306 ? 24.844 -7.914 -2.043 1 97.75 306 TYR B O 1
ATOM 5328 N N . GLY B 1 307 ? 24.953 -9.141 -3.779 1 97.5 307 GLY B N 1
ATOM 5329 C CA . GLY B 1 307 ? 25.016 -10.398 -3.057 1 97.5 307 GLY B CA 1
ATOM 5330 C C . GLY B 1 307 ? 23.641 -10.953 -2.719 1 97.5 307 GLY B C 1
ATOM 5331 O O . GLY B 1 307 ? 23.531 -12.062 -2.197 1 97.5 307 GLY B O 1
ATOM 5332 N N . LEU B 1 308 ? 22.547 -10.281 -3.033 1 98.56 308 LEU B N 1
ATOM 5333 C CA . LEU B 1 308 ? 21.219 -10.805 -2.779 1 98.56 308 LEU B CA 1
ATOM 5334 C C . LEU B 1 308 ? 20.922 -12.016 -3.658 1 98.56 308 LEU B C 1
ATOM 5336 O O . LEU B 1 308 ? 21.312 -12.039 -4.832 1 98.56 308 LEU B O 1
ATOM 5340 N N . ARG B 1 309 ? 20.266 -12.977 -3.111 1 98.69 309 ARG B N 1
ATOM 5341 C CA . ARG B 1 309 ? 19.891 -14.164 -3.871 1 98.69 309 ARG B CA 1
ATOM 5342 C C . ARG B 1 309 ? 18.828 -13.82 -4.922 1 98.69 309 ARG B C 1
ATOM 5344 O O . ARG B 1 309 ? 18 -12.938 -4.715 1 98.69 309 ARG B O 1
ATOM 5351 N N . PRO B 1 310 ? 18.859 -14.508 -6.047 1 98.69 310 PRO B N 1
ATOM 5352 C CA . PRO B 1 310 ? 17.859 -14.266 -7.094 1 98.69 310 PRO B CA 1
ATOM 5353 C C . PRO B 1 310 ? 16.469 -14.766 -6.715 1 98.69 310 PRO B C 1
ATOM 5355 O O . PRO B 1 310 ? 16.344 -15.695 -5.918 1 98.69 310 PRO B O 1
ATOM 5358 N N . VAL B 1 311 ? 15.477 -14.172 -7.277 1 98.88 311 VAL B N 1
ATOM 5359 C CA . VAL B 1 311 ? 14.062 -14.398 -6.98 1 98.88 311 VAL B CA 1
ATOM 5360 C C . VAL B 1 311 ? 13.352 -14.922 -8.227 1 98.88 311 VAL B C 1
ATOM 5362 O O . VAL B 1 311 ? 13.625 -14.469 -9.344 1 98.88 311 VAL B O 1
ATOM 5365 N N . PHE B 1 312 ? 12.43 -15.883 -8.086 1 98.88 312 PHE B N 1
ATOM 5366 C CA . PHE B 1 312 ? 11.656 -16.391 -9.211 1 98.88 312 PHE B CA 1
ATOM 5367 C C . PHE B 1 312 ? 10.617 -15.375 -9.664 1 98.88 312 PHE B C 1
ATOM 5369 O O . PHE B 1 312 ? 9.742 -14.984 -8.898 1 98.88 312 PHE B O 1
ATOM 5376 N N . PRO B 1 313 ? 10.719 -14.914 -10.898 1 98.44 313 PRO B N 1
ATOM 5377 C CA . PRO B 1 313 ? 9.5 -14.312 -11.438 1 98.44 313 PRO B CA 1
ATOM 5378 C C . PRO B 1 313 ? 8.391 -15.336 -11.672 1 98.44 313 PRO B C 1
ATOM 5380 O O . PRO B 1 313 ? 8.664 -16.469 -12.07 1 98.44 313 PRO B O 1
ATOM 5383 N N . VAL B 1 314 ? 7.207 -14.984 -11.359 1 97.88 314 VAL B N 1
ATOM 5384 C CA . VAL B 1 314 ? 6.059 -15.875 -11.508 1 97.88 314 VAL B CA 1
ATOM 5385 C C . VAL B 1 314 ? 5.137 -15.352 -12.609 1 97.88 314 VAL B C 1
ATOM 5387 O O . VAL B 1 314 ? 4.598 -14.25 -12.5 1 97.88 314 VAL B O 1
ATOM 5390 N N . ALA B 1 315 ? 5 -16.156 -13.656 1 95.25 315 ALA B N 1
ATOM 5391 C CA . ALA B 1 315 ? 4.039 -15.859 -14.711 1 95.25 315 ALA B CA 1
ATOM 5392 C C . ALA B 1 315 ? 2.641 -16.344 -14.328 1 95.25 315 ALA B C 1
ATOM 5394 O O . ALA B 1 315 ? 2.443 -17.531 -14.047 1 95.25 315 ALA B O 1
ATOM 5395 N N . SER B 1 316 ? 1.741 -15.43 -14.289 1 89.75 316 SER B N 1
ATOM 5396 C CA . SER B 1 316 ? 0.378 -15.773 -13.891 1 89.75 316 SER B CA 1
ATOM 5397 C C . SER B 1 316 ? -0.643 -14.945 -14.672 1 89.75 316 SER B C 1
ATOM 5399 O O . SER B 1 316 ? -0.281 -13.984 -15.359 1 89.75 316 SER B O 1
ATOM 5401 N N . GLY B 1 317 ? -1.885 -15.43 -14.555 1 83.88 317 GLY B N 1
ATOM 5402 C CA . GLY B 1 317 ? -2.988 -14.734 -15.203 1 83.88 317 GLY B CA 1
ATOM 5403 C C . GLY B 1 317 ? -3.422 -15.391 -16.5 1 83.88 317 GLY B C 1
ATOM 5404 O O . GLY B 1 317 ? -2.887 -15.078 -17.562 1 83.88 317 GLY B O 1
ATOM 5405 N N . GLY B 1 318 ? -4.352 -16.234 -16.469 1 81.56 318 GLY B N 1
ATOM 5406 C CA . GLY B 1 318 ? -4.973 -16.844 -17.641 1 81.56 318 GLY B CA 1
ATOM 5407 C C . GLY B 1 318 ? -4.023 -17.734 -18.422 1 81.56 318 GLY B C 1
ATOM 5408 O O . GLY B 1 318 ? -4.078 -17.766 -19.656 1 81.56 318 GLY B O 1
ATOM 5409 N N . VAL B 1 319 ? -3.162 -18.375 -17.781 1 89.5 319 VAL B N 1
ATOM 5410 C CA . VAL B 1 319 ? -2.168 -19.203 -18.453 1 89.5 319 VAL B CA 1
ATOM 5411 C C . VAL B 1 319 ? -2.709 -20.625 -18.625 1 89.5 319 VAL B C 1
ATOM 5413 O O . VAL B 1 319 ? -3.27 -21.203 -17.688 1 89.5 319 VAL B O 1
ATOM 5416 N N . HIS B 1 320 ? -2.74 -21.125 -19.812 1 93.12 320 HIS B N 1
ATOM 5417 C CA . HIS B 1 320 ? -3.02 -22.5 -20.156 1 93.12 320 HIS B CA 1
ATOM 5418 C C . HIS B 1 320 ? -1.883 -23.109 -20.984 1 93.12 320 HIS B C 1
ATOM 5420 O O . HIS B 1 320 ? -0.921 -22.422 -21.312 1 93.12 320 HIS B O 1
ATOM 5426 N N . PRO B 1 321 ? -1.899 -24.391 -21.266 1 96 321 PRO B N 1
ATOM 5427 C CA . PRO B 1 321 ? -0.74 -25.031 -21.875 1 96 321 PRO B CA 1
ATOM 5428 C C . PRO B 1 321 ? -0.316 -24.359 -23.188 1 96 321 PRO B C 1
ATOM 5430 O O . PRO B 1 321 ? 0.879 -24.281 -23.484 1 96 321 PRO B O 1
ATOM 5433 N N . GLY B 1 322 ? -1.227 -23.812 -23.906 1 93.94 322 GLY B N 1
ATOM 5434 C CA . GLY B 1 322 ? -0.918 -23.141 -25.156 1 93.94 322 GLY B CA 1
ATOM 5435 C C . GLY B 1 322 ? -0.17 -21.828 -24.953 1 93.94 322 GLY B C 1
ATOM 5436 O O . GLY B 1 322 ? 0.405 -21.281 -25.891 1 93.94 322 GLY B O 1
ATOM 5437 N N . MET B 1 323 ? -0.066 -21.344 -23.734 1 93.81 323 MET B N 1
ATOM 5438 C CA . MET B 1 323 ? 0.545 -20.062 -23.422 1 93.81 323 MET B CA 1
ATOM 5439 C C . MET B 1 323 ? 1.896 -20.25 -22.75 1 93.81 323 MET B C 1
ATOM 5441 O O . MET B 1 323 ? 2.564 -19.281 -22.406 1 93.81 323 MET B O 1
ATOM 5445 N N . VAL B 1 324 ? 2.285 -21.469 -22.578 1 96.25 324 VAL B N 1
ATOM 5446 C CA . VAL B 1 324 ? 3.486 -21.75 -21.797 1 96.25 324 VAL B CA 1
ATOM 5447 C C . VAL B 1 324 ? 4.723 -21.281 -22.562 1 96.25 324 VAL B C 1
ATOM 5449 O O . VAL B 1 324 ? 5.555 -20.562 -22.016 1 96.25 324 VAL B O 1
ATOM 5452 N N . ARG B 1 325 ? 4.801 -21.594 -23.828 1 95.38 325 ARG B N 1
ATOM 5453 C CA . ARG B 1 325 ? 6.008 -21.312 -24.594 1 95.38 325 ARG B CA 1
ATOM 5454 C C . ARG B 1 325 ? 6.266 -19.812 -24.688 1 95.38 325 ARG B C 1
ATOM 5456 O O . ARG B 1 325 ? 7.375 -19.344 -24.406 1 95.38 325 ARG B O 1
ATOM 5463 N N . PRO B 1 326 ? 5.246 -19.016 -25.016 1 93.88 326 PRO B N 1
ATOM 5464 C CA . PRO B 1 326 ? 5.52 -17.578 -25.078 1 93.88 326 PRO B CA 1
ATOM 5465 C C . PRO B 1 326 ? 6.051 -17.016 -23.766 1 93.88 326 PRO B C 1
ATOM 5467 O O . PRO B 1 326 ? 6.855 -16.078 -23.781 1 93.88 326 PRO B O 1
ATOM 5470 N N . ASN B 1 327 ? 5.574 -17.484 -22.656 1 96 327 ASN B N 1
ATOM 5471 C CA . ASN B 1 327 ? 6.059 -17.016 -21.375 1 96 327 ASN B CA 1
ATOM 5472 C C . ASN B 1 327 ? 7.484 -17.484 -21.094 1 96 327 ASN B C 1
ATOM 5474 O O . ASN B 1 327 ? 8.32 -16.719 -20.625 1 96 327 ASN B O 1
ATOM 5478 N N . LEU B 1 328 ? 7.742 -18.719 -21.453 1 97.38 328 LEU B N 1
ATOM 5479 C CA . LEU B 1 328 ? 9.062 -19.266 -21.188 1 97.38 328 LEU B CA 1
ATOM 5480 C C . LEU B 1 328 ? 10.102 -18.672 -22.125 1 97.38 328 LEU B C 1
ATOM 5482 O O . LEU B 1 328 ? 11.273 -18.531 -21.766 1 97.38 328 LEU B O 1
ATOM 5486 N N . ASP B 1 329 ? 9.656 -18.312 -23.328 1 96.62 329 ASP B N 1
ATOM 5487 C CA . ASP B 1 329 ? 10.562 -17.641 -24.25 1 96.62 329 ASP B CA 1
ATOM 5488 C C . ASP B 1 329 ? 11.047 -16.312 -23.672 1 96.62 329 ASP B C 1
ATOM 5490 O O . ASP B 1 329 ? 12.148 -15.852 -23.984 1 96.62 329 ASP B O 1
ATOM 5494 N N . GLY B 1 330 ? 10.234 -15.742 -22.875 1 95.81 330 GLY B N 1
ATOM 5495 C CA . GLY B 1 330 ? 10.602 -14.492 -22.219 1 95.81 330 GLY B CA 1
ATOM 5496 C C . GLY B 1 330 ? 11.375 -14.703 -20.922 1 95.81 330 GLY B C 1
ATOM 5497 O O . GLY B 1 330 ? 12.445 -14.125 -20.75 1 95.81 330 GLY B O 1
ATOM 5498 N N . TYR B 1 331 ? 10.953 -15.625 -20.062 1 96.69 331 TYR B N 1
ATOM 5499 C CA . TYR B 1 331 ? 11.477 -15.758 -18.703 1 96.69 331 TYR B CA 1
ATOM 5500 C C . TYR B 1 331 ? 12.656 -16.719 -18.672 1 96.69 331 TYR B C 1
ATOM 5502 O O . TYR B 1 331 ? 13.523 -16.625 -17.797 1 96.69 331 TYR B O 1
ATOM 5510 N N . GLY B 1 332 ? 12.641 -17.703 -19.578 1 97.06 332 GLY B N 1
ATOM 5511 C CA . GLY B 1 332 ? 13.641 -18.75 -19.5 1 97.06 332 GLY B CA 1
ATOM 5512 C C . GLY B 1 332 ? 13.359 -19.766 -18.406 1 97.06 332 GLY B C 1
ATOM 5513 O O . GLY B 1 332 ? 12.203 -19.969 -18.031 1 97.06 332 GLY B O 1
ATOM 5514 N N . THR B 1 333 ? 14.297 -20.422 -17.922 1 98 333 THR B N 1
ATOM 5515 C CA . THR B 1 333 ? 14.172 -21.578 -17.047 1 98 333 THR B CA 1
ATOM 5516 C C . THR B 1 333 ? 13.859 -21.141 -15.625 1 98 333 THR B C 1
ATOM 5518 O O . THR B 1 333 ? 13.07 -21.797 -14.93 1 98 333 THR B O 1
ATOM 5521 N N . ASP B 1 334 ? 14.516 -20.031 -15.172 1 98.25 334 ASP B N 1
ATOM 5522 C CA . ASP B 1 334 ? 14.391 -19.625 -13.781 1 98.25 334 ASP B CA 1
ATOM 5523 C C . ASP B 1 334 ? 13.125 -18.797 -13.555 1 98.25 334 ASP B C 1
ATOM 5525 O O . ASP B 1 334 ? 13.195 -17.625 -13.219 1 98.25 334 ASP B O 1
ATOM 5529 N N . CYS B 1 335 ? 12.016 -19.453 -13.688 1 98.38 335 CYS B N 1
ATOM 5530 C CA . CYS B 1 335 ? 10.703 -18.844 -13.453 1 98.38 335 CYS B CA 1
ATOM 5531 C C . CYS B 1 335 ? 9.695 -19.891 -12.992 1 98.38 335 CYS B C 1
ATOM 5533 O O . CYS B 1 335 ? 10.016 -21.078 -12.922 1 98.38 335 CYS B O 1
ATOM 5535 N N . ILE B 1 336 ? 8.57 -19.422 -12.531 1 98.56 336 ILE B N 1
ATOM 5536 C CA . ILE B 1 336 ? 7.434 -20.266 -12.18 1 98.56 336 ILE B CA 1
ATOM 5537 C C . ILE B 1 336 ? 6.25 -19.938 -13.086 1 98.56 336 ILE B C 1
ATOM 5539 O O . ILE B 1 336 ? 5.887 -18.766 -13.242 1 98.56 336 ILE B O 1
ATOM 5543 N N . ILE B 1 337 ? 5.727 -20.922 -13.727 1 97.56 337 ILE B N 1
ATOM 5544 C CA . ILE B 1 337 ? 4.477 -20.781 -14.461 1 97.56 337 ILE B CA 1
ATOM 5545 C C . ILE B 1 337 ? 3.303 -21.203 -13.578 1 97.56 337 ILE B C 1
ATOM 5547 O O . ILE B 1 337 ? 3.182 -22.359 -13.203 1 97.56 337 ILE B O 1
ATOM 5551 N N . GLN B 1 338 ? 2.523 -20.25 -13.266 1 95.88 338 GLN B N 1
ATOM 5552 C CA . GLN B 1 338 ? 1.39 -20.469 -12.375 1 95.88 338 GLN B CA 1
ATOM 5553 C C . GLN B 1 338 ? 0.071 -20.422 -13.141 1 95.88 338 GLN B C 1
ATOM 5555 O O . GLN B 1 338 ? -0.316 -19.359 -13.648 1 95.88 338 GLN B O 1
ATOM 5560 N N . ALA B 1 339 ? -0.63 -21.562 -13.195 1 93.88 339 ALA B N 1
ATOM 5561 C CA . ALA B 1 339 ? -1.868 -21.641 -13.961 1 93.88 339 ALA B CA 1
ATOM 5562 C C . ALA B 1 339 ? -3.014 -22.172 -13.109 1 93.88 339 ALA B C 1
ATOM 5564 O O . ALA B 1 339 ? -2.893 -23.234 -12.5 1 93.88 339 ALA B O 1
ATOM 5565 N N . GLY B 1 340 ? -4.074 -21.422 -13 1 92 340 GLY B N 1
ATOM 5566 C CA . GLY B 1 340 ? -5.281 -21.906 -12.352 1 92 340 GLY B CA 1
ATOM 5567 C C . GLY B 1 340 ? -6.23 -22.609 -13.312 1 92 340 GLY B C 1
ATOM 5568 O O . GLY B 1 340 ? -6.188 -23.828 -13.461 1 92 340 GLY B O 1
ATOM 5569 N N . GLY B 1 341 ? -6.93 -21.812 -14.117 1 87.56 341 GLY B N 1
ATOM 5570 C CA . GLY B 1 341 ? -7.848 -22.359 -15.109 1 87.56 341 GLY B CA 1
ATOM 5571 C C . GLY B 1 341 ? -7.188 -23.328 -16.062 1 87.56 341 GLY B C 1
ATOM 5572 O O . GLY B 1 341 ? -7.809 -24.312 -16.5 1 87.56 341 GLY B O 1
ATOM 5573 N N . GLY B 1 342 ? -5.977 -23.109 -16.406 1 91.25 342 GLY B N 1
ATOM 5574 C CA . GLY B 1 342 ? -5.246 -23.984 -17.312 1 91.25 342 GLY B CA 1
ATOM 5575 C C . GLY B 1 342 ? -5.027 -25.375 -16.766 1 91.25 342 GLY B C 1
ATOM 5576 O O . GLY B 1 342 ? -4.816 -26.328 -17.531 1 91.25 342 GLY B O 1
ATOM 5577 N N . VAL B 1 343 ? -5.094 -25.484 -15.469 1 94.81 343 VAL B N 1
ATOM 5578 C CA . VAL B 1 343 ? -4.922 -26.781 -14.82 1 94.81 343 VAL B CA 1
ATOM 5579 C C . VAL B 1 343 ? -6.285 -27.391 -14.516 1 94.81 343 VAL B C 1
ATOM 5581 O O . VAL B 1 343 ? -6.609 -28.484 -15 1 94.81 343 VAL B O 1
ATOM 5584 N N . HIS B 1 344 ? -7.082 -26.672 -13.828 1 92.44 344 HIS B N 1
ATOM 5585 C CA . HIS B 1 344 ? -8.312 -27.219 -13.281 1 92.44 344 HIS B CA 1
ATOM 5586 C C . HIS B 1 344 ? -9.406 -27.281 -14.344 1 92.44 344 HIS B C 1
ATOM 5588 O O . HIS B 1 344 ? -10.391 -28.016 -14.188 1 92.44 344 HIS B O 1
ATOM 5594 N N . GLY B 1 345 ? -9.258 -26.531 -15.398 1 90.56 345 GLY B N 1
ATOM 5595 C CA . GLY B 1 345 ? -10.266 -26.484 -16.453 1 90.56 345 GLY B CA 1
ATOM 5596 C C . GLY B 1 345 ? -10.078 -27.562 -17.5 1 90.56 345 GLY B C 1
ATOM 5597 O O . GLY B 1 345 ? -10.898 -27.688 -18.422 1 90.56 345 GLY B O 1
ATOM 5598 N N . HIS B 1 346 ? -9.07 -28.359 -17.344 1 94.44 346 HIS B N 1
ATOM 5599 C CA . HIS B 1 346 ? -8.82 -29.438 -18.312 1 94.44 346 HIS B CA 1
ATOM 5600 C C . HIS B 1 346 ? -10.008 -30.391 -18.391 1 94.44 346 HIS B C 1
ATOM 5602 O O . HIS B 1 346 ? -10.602 -30.734 -17.375 1 94.44 346 HIS B O 1
ATOM 5608 N N . PRO B 1 347 ? -10.352 -30.797 -19.625 1 92.81 347 PRO B N 1
ATOM 5609 C CA . PRO B 1 347 ? -11.531 -31.641 -19.781 1 92.81 347 PRO B CA 1
ATOM 5610 C C . PRO B 1 347 ? -11.406 -32.969 -19.031 1 92.81 347 PRO B C 1
ATOM 5612 O O . PRO B 1 347 ? -12.422 -33.594 -18.672 1 92.81 347 PRO B O 1
ATOM 5615 N N . SER B 1 348 ? -10.211 -33.438 -18.797 1 95.69 348 SER B N 1
ATOM 5616 C CA . SER B 1 348 ? -10 -34.719 -18.125 1 95.69 348 SER B CA 1
ATOM 5617 C C . SER B 1 348 ? -9.664 -34.531 -16.656 1 95.69 348 SER B C 1
ATOM 5619 O O . SER B 1 348 ? -9.156 -35.438 -16 1 95.69 348 SER B O 1
ATOM 5621 N N . GLY B 1 349 ? -9.797 -33.25 -16.156 1 94.06 349 GLY B N 1
ATOM 5622 C CA . GLY B 1 349 ? -9.672 -33.031 -14.719 1 94.06 349 GLY B CA 1
ATOM 5623 C C . GLY B 1 349 ? -8.328 -32.438 -14.336 1 94.06 349 GLY B C 1
ATOM 5624 O O . GLY B 1 349 ? -7.469 -32.219 -15.188 1 94.06 349 GLY B O 1
ATOM 5625 N N . THR B 1 350 ? -8.164 -32.25 -13.039 1 95.81 350 THR B N 1
ATOM 5626 C CA . THR B 1 350 ? -7.043 -31.516 -12.461 1 95.81 350 THR B CA 1
ATOM 5627 C C . THR B 1 350 ? -5.727 -32.25 -12.734 1 95.81 350 THR B C 1
ATOM 5629 O O . THR B 1 350 ? -4.746 -31.609 -13.141 1 95.81 350 THR B O 1
ATOM 5632 N N . THR B 1 351 ? -5.688 -33.594 -12.508 1 98.12 351 THR B N 1
ATOM 5633 C CA . THR B 1 351 ? -4.445 -34.312 -12.711 1 98.12 351 THR B CA 1
ATOM 5634 C C . THR B 1 351 ? -3.992 -34.219 -14.164 1 98.12 351 THR B C 1
ATOM 5636 O O . THR B 1 351 ? -2.814 -34 -14.438 1 98.12 351 THR B O 1
ATOM 5639 N N . ALA B 1 352 ? -4.941 -34.375 -15.062 1 98 352 ALA B N 1
ATOM 5640 C CA . ALA B 1 352 ? -4.637 -34.281 -16.484 1 98 352 ALA B CA 1
ATOM 5641 C C . ALA B 1 352 ? -4.191 -32.875 -16.875 1 98 352 ALA B C 1
ATOM 5643 O O . ALA B 1 352 ? -3.287 -32.688 -17.688 1 98 352 ALA B O 1
ATOM 5644 N N . GLY B 1 353 ? -4.879 -31.875 -16.328 1 97.38 353 GLY B N 1
ATOM 5645 C CA . GLY B 1 353 ? -4.492 -30.5 -16.578 1 97.38 353 GLY B CA 1
ATOM 5646 C C . GLY B 1 353 ? -3.096 -30.172 -16.094 1 97.38 353 GLY B C 1
ATOM 5647 O O . GLY B 1 353 ? -2.332 -29.5 -16.781 1 97.38 353 GLY B O 1
ATOM 5648 N N . ALA B 1 354 ? -2.797 -30.656 -14.883 1 98.44 354 ALA B N 1
ATOM 5649 C CA . ALA B 1 354 ? -1.451 -30.5 -14.336 1 98.44 354 ALA B CA 1
ATOM 5650 C C . ALA B 1 354 ? -0.412 -31.156 -15.25 1 98.44 354 ALA B C 1
ATOM 5652 O O . ALA B 1 354 ? 0.616 -30.547 -15.562 1 98.44 354 ALA B O 1
ATOM 5653 N N . THR B 1 355 ? -0.715 -32.344 -15.641 1 98.69 355 THR B N 1
ATOM 5654 C CA . THR B 1 355 ? 0.173 -33.094 -16.531 1 98.69 355 THR B CA 1
ATOM 5655 C C . THR B 1 355 ? 0.376 -32.312 -17.844 1 98.69 355 THR B C 1
ATOM 5657 O O . THR B 1 355 ? 1.498 -32.219 -18.344 1 98.69 355 THR B O 1
ATOM 5660 N N . ALA B 1 356 ? -0.702 -31.781 -18.359 1 98.69 356 ALA B N 1
ATOM 5661 C CA . ALA B 1 356 ? -0.639 -31.031 -19.609 1 98.69 356 ALA B CA 1
ATOM 5662 C C . ALA B 1 356 ? 0.273 -29.828 -19.484 1 98.69 356 ALA B C 1
ATOM 5664 O O . ALA B 1 356 ? 1.032 -29.5 -20.406 1 98.69 356 ALA B O 1
ATOM 5665 N N . MET B 1 357 ? 0.185 -29.141 -18.391 1 98.5 357 MET B N 1
ATOM 5666 C CA . MET B 1 357 ? 1.045 -27.984 -18.141 1 98.5 357 MET B CA 1
ATOM 5667 C C . MET B 1 357 ? 2.514 -28.391 -18.125 1 98.5 357 MET B C 1
ATOM 5669 O O . MET B 1 357 ? 3.361 -27.719 -18.719 1 98.5 357 MET B O 1
ATOM 5673 N N . VAL B 1 358 ? 2.805 -29.469 -17.391 1 98.62 358 VAL B N 1
ATOM 5674 C CA . VAL B 1 358 ? 4.168 -29.984 -17.281 1 98.62 358 VAL B CA 1
ATOM 5675 C C . VAL B 1 358 ? 4.676 -30.391 -18.672 1 98.62 358 VAL B C 1
ATOM 5677 O O . VAL B 1 358 ? 5.82 -30.094 -19.031 1 98.62 358 VAL B O 1
ATOM 5680 N N . GLN B 1 359 ? 3.809 -31.031 -19.438 1 98.75 359 GLN B N 1
ATOM 5681 C CA . GLN B 1 359 ? 4.164 -31.469 -20.781 1 98.75 359 GLN B CA 1
ATOM 5682 C C . GLN B 1 359 ? 4.484 -30.281 -21.688 1 98.75 359 GLN B C 1
ATOM 5684 O O . GLN B 1 359 ? 5.375 -30.359 -22.531 1 98.75 359 GLN B O 1
ATOM 5689 N N . ALA B 1 360 ? 3.719 -29.203 -21.5 1 98.56 360 ALA B N 1
ATOM 5690 C CA . ALA B 1 360 ? 4.012 -28 -22.266 1 98.56 360 ALA B CA 1
ATOM 5691 C C . ALA B 1 360 ? 5.398 -27.453 -21.922 1 98.56 360 ALA B C 1
ATOM 5693 O O . ALA B 1 360 ? 6.121 -26.984 -22.812 1 98.56 360 ALA B O 1
ATOM 5694 N N . VAL B 1 361 ? 5.777 -27.5 -20.703 1 98.56 361 VAL B N 1
ATOM 5695 C CA . VAL B 1 361 ? 7.098 -27.062 -20.25 1 98.56 361 VAL B CA 1
ATOM 5696 C C . VAL B 1 361 ? 8.164 -28 -20.828 1 98.56 361 VAL B C 1
ATOM 5698 O O . VAL B 1 361 ? 9.211 -27.547 -21.281 1 98.56 361 VAL B O 1
ATOM 5701 N N . GLU B 1 362 ? 7.883 -29.328 -20.781 1 98.44 362 GLU B N 1
ATOM 5702 C CA . GLU B 1 362 ? 8.805 -30.312 -21.328 1 98.44 362 GLU B CA 1
ATOM 5703 C C . GLU B 1 362 ? 9.047 -30.078 -22.812 1 98.44 362 GLU B C 1
ATOM 5705 O O . GLU B 1 362 ? 10.164 -30.25 -23.297 1 98.44 362 GLU B O 1
ATOM 5710 N N . ALA B 1 363 ? 7.965 -29.797 -23.469 1 98.62 363 ALA B N 1
ATOM 5711 C CA . ALA B 1 363 ? 8.102 -29.484 -24.891 1 98.62 363 ALA B CA 1
ATOM 5712 C C . ALA B 1 363 ? 9.086 -28.344 -25.109 1 98.62 363 ALA B C 1
ATOM 5714 O O . ALA B 1 363 ? 9.938 -28.406 -26 1 98.62 363 ALA B O 1
ATOM 5715 N N . TRP B 1 364 ? 8.961 -27.266 -24.344 1 98.44 364 TRP B N 1
ATOM 5716 C CA . TRP B 1 364 ? 9.852 -26.125 -24.438 1 98.44 364 TRP B CA 1
ATOM 5717 C C . TRP B 1 364 ? 11.297 -26.516 -24.141 1 98.44 364 TRP B C 1
ATOM 5719 O O . TRP B 1 364 ? 12.219 -26.094 -24.844 1 98.44 364 TRP B O 1
ATOM 5729 N N . VAL B 1 365 ? 11.5 -27.328 -23.109 1 98.38 365 VAL B N 1
ATOM 5730 C CA . VAL B 1 365 ? 12.828 -27.781 -22.703 1 98.38 365 VAL B CA 1
ATOM 5731 C C . VAL B 1 365 ? 13.461 -28.609 -23.828 1 98.38 365 VAL B C 1
ATOM 5733 O O . VAL B 1 365 ? 14.656 -28.5 -24.094 1 98.38 365 VAL B O 1
ATOM 5736 N N . ALA B 1 366 ? 12.609 -29.375 -24.469 1 97.81 366 ALA B N 1
ATOM 5737 C CA . ALA B 1 366 ? 13.07 -30.266 -25.531 1 97.81 366 ALA B CA 1
ATOM 5738 C C . ALA B 1 366 ? 13.312 -29.5 -26.828 1 97.81 366 ALA B C 1
ATOM 5740 O O . ALA B 1 366 ? 13.883 -30.031 -27.781 1 97.81 366 ALA B O 1
ATOM 5741 N N . GLY B 1 367 ? 12.828 -28.281 -26.906 1 97.62 367 GLY B N 1
ATOM 5742 C CA . GLY B 1 367 ? 13.031 -27.469 -28.094 1 97.62 367 GLY B CA 1
ATOM 5743 C C . GLY B 1 367 ? 12.094 -27.828 -29.234 1 97.62 367 GLY B C 1
ATOM 5744 O O . GLY B 1 367 ? 12.422 -27.609 -30.406 1 97.62 367 GLY B O 1
ATOM 5745 N N . VAL B 1 368 ? 10.992 -28.484 -28.938 1 98 368 VAL B N 1
ATOM 5746 C CA . VAL B 1 368 ? 9.992 -28.812 -29.953 1 98 368 VAL B CA 1
ATOM 5747 C C . VAL B 1 368 ? 8.727 -27.984 -29.703 1 98 368 VAL B C 1
ATOM 5749 O O . VAL B 1 368 ? 8.555 -27.391 -28.641 1 98 368 VAL B O 1
ATOM 5752 N N . THR B 1 369 ? 7.914 -27.906 -30.703 1 97.19 369 THR B N 1
ATOM 5753 C CA . THR B 1 369 ? 6.676 -27.156 -30.547 1 97.19 369 THR B CA 1
ATOM 5754 C C . THR B 1 369 ? 5.711 -27.891 -29.625 1 97.19 369 THR B C 1
ATOM 5756 O O . THR B 1 369 ? 5.805 -29.109 -29.469 1 97.19 369 THR B O 1
ATOM 5759 N N . THR B 1 370 ? 4.879 -27.141 -29 1 97.25 370 THR B N 1
ATOM 5760 C CA . THR B 1 370 ? 3.863 -27.719 -28.125 1 97.25 370 THR B CA 1
ATOM 5761 C C . THR B 1 370 ? 2.969 -28.688 -28.891 1 97.25 370 THR B C 1
ATOM 5763 O O . THR B 1 370 ? 2.584 -29.734 -28.375 1 97.25 370 THR B O 1
ATOM 5766 N N . GLU B 1 371 ? 2.695 -28.375 -30.141 1 96.69 371 GLU B N 1
ATOM 5767 C CA . GLU B 1 371 ? 1.861 -29.203 -31 1 96.69 371 GLU B CA 1
ATOM 5768 C C . GLU B 1 371 ? 2.549 -30.531 -31.328 1 96.69 371 GLU B C 1
ATOM 5770 O O . GLU B 1 371 ? 1.912 -31.594 -31.312 1 96.69 371 GLU B O 1
ATOM 5775 N N . GLU B 1 372 ? 3.791 -30.422 -31.625 1 97.81 372 GLU B N 1
ATOM 5776 C CA . GLU B 1 372 ? 4.555 -31.641 -31.906 1 97.81 372 GLU B CA 1
ATOM 5777 C C . GLU B 1 372 ? 4.598 -32.562 -30.703 1 97.81 372 GLU B C 1
ATOM 5779 O O . GLU B 1 372 ? 4.41 -33.781 -30.844 1 97.81 372 GLU B O 1
ATOM 5784 N N . TYR B 1 373 ? 4.82 -31.984 -29.547 1 98.12 373 TYR B N 1
ATOM 5785 C CA . TYR B 1 373 ? 4.902 -32.781 -28.328 1 98.12 373 TYR B CA 1
ATOM 5786 C C . TYR B 1 373 ? 3.555 -33.406 -27.984 1 98.12 373 TYR B C 1
ATOM 5788 O O . TYR B 1 373 ? 3.496 -34.5 -27.453 1 98.12 373 TYR B O 1
ATOM 5796 N N . ALA B 1 374 ? 2.488 -32.75 -28.312 1 98 374 ALA B N 1
ATOM 5797 C CA . ALA B 1 374 ? 1.126 -33.188 -28 1 98 374 ALA B CA 1
ATOM 5798 C C . ALA B 1 374 ? 0.76 -34.438 -28.766 1 98 374 ALA B C 1
ATOM 5800 O O . ALA B 1 374 ? -0.136 -35.188 -28.359 1 98 374 ALA B O 1
ATOM 5801 N N . ARG B 1 375 ? 1.422 -34.75 -29.828 1 97.81 375 ARG B N 1
ATOM 5802 C CA . ARG B 1 375 ? 1.102 -35.906 -30.672 1 97.81 375 ARG B CA 1
ATOM 5803 C C . ARG B 1 375 ? 1.245 -37.188 -29.891 1 97.81 375 ARG B C 1
ATOM 5805 O O . ARG B 1 375 ? 0.513 -38.156 -30.125 1 97.81 375 ARG B O 1
ATOM 5812 N N . SER B 1 376 ? 2.178 -37.219 -28.984 1 98 376 SER B N 1
ATOM 5813 C CA . SER B 1 376 ? 2.402 -38.438 -28.203 1 98 376 SER B CA 1
ATOM 5814 C C . SER B 1 376 ? 2.02 -38.25 -26.75 1 98 376 SER B C 1
ATOM 5816 O O . SER B 1 376 ? 2.34 -39.094 -25.906 1 98 376 SER B O 1
ATOM 5818 N N . HIS B 1 377 ? 1.378 -37.125 -26.438 1 98.44 377 HIS B N 1
ATOM 5819 C CA . HIS B 1 377 ? 0.957 -36.844 -25.078 1 98.44 377 HIS B CA 1
ATOM 5820 C C . HIS B 1 377 ? -0.515 -36.438 -25.031 1 98.44 377 HIS B C 1
ATOM 5822 O O . HIS B 1 377 ? -0.858 -35.281 -25.266 1 98.44 377 HIS B O 1
ATOM 5828 N N . LYS B 1 378 ? -1.357 -37.312 -24.625 1 97.94 378 LYS B N 1
ATOM 5829 C CA . LYS B 1 378 ? -2.805 -37.188 -24.781 1 97.94 378 LYS B CA 1
ATOM 5830 C C . LYS B 1 378 ? -3.344 -36.031 -23.922 1 97.94 378 LYS B C 1
ATOM 5832 O O . LYS B 1 378 ? -4.277 -35.344 -24.344 1 97.94 378 LYS B O 1
ATOM 5837 N N . GLU B 1 379 ? -2.797 -35.875 -22.703 1 98.38 379 GLU B N 1
ATOM 5838 C CA . GLU B 1 379 ? -3.279 -34.781 -21.844 1 98.38 379 GLU B CA 1
ATOM 5839 C C . GLU B 1 379 ? -3.018 -33.438 -22.484 1 98.38 379 GLU B C 1
ATOM 5841 O O . GLU B 1 379 ? -3.881 -32.531 -22.469 1 98.38 379 GLU B O 1
ATOM 5846 N N . LEU B 1 380 ? -1.81 -33.219 -23.047 1 98.5 380 LEU B N 1
ATOM 5847 C CA . LEU B 1 380 ? -1.455 -31.984 -23.719 1 98.5 380 LEU B CA 1
ATOM 5848 C C . LEU B 1 380 ? -2.299 -31.781 -24.969 1 98.5 380 LEU B C 1
ATOM 5850 O O . LEU B 1 380 ? -2.756 -30.672 -25.25 1 98.5 380 LEU B O 1
ATOM 5854 N N . ASP B 1 381 ? -2.461 -32.875 -25.703 1 98.12 381 ASP B N 1
ATOM 5855 C CA . ASP B 1 381 ? -3.281 -32.812 -26.906 1 98.12 381 ASP B CA 1
ATOM 5856 C C . ASP B 1 381 ? -4.703 -32.344 -26.578 1 98.12 381 ASP B C 1
ATOM 5858 O O . ASP B 1 381 ? -5.254 -31.484 -27.266 1 98.12 381 ASP B O 1
ATOM 5862 N N . ALA B 1 382 ? -5.277 -32.938 -25.562 1 97.44 382 ALA B N 1
ATOM 5863 C CA . ALA B 1 382 ? -6.633 -32.562 -25.141 1 97.44 382 ALA B CA 1
ATOM 5864 C C . ALA B 1 382 ? -6.715 -31.109 -24.719 1 97.44 382 ALA B C 1
ATOM 5866 O O . ALA B 1 382 ? -7.691 -30.422 -25.016 1 97.44 382 ALA B O 1
ATOM 5867 N N . ALA B 1 383 ? -5.727 -30.641 -23.984 1 96.62 383 ALA B N 1
ATOM 5868 C CA . ALA B 1 383 ? -5.691 -29.25 -23.516 1 96.62 383 ALA B CA 1
ATOM 5869 C C . ALA B 1 383 ? -5.629 -28.281 -24.688 1 96.62 383 ALA B C 1
ATOM 5871 O O . ALA B 1 383 ? -6.344 -27.281 -24.719 1 96.62 383 ALA B O 1
ATOM 5872 N N . LEU B 1 384 ? -4.742 -28.562 -25.656 1 96.69 384 LEU B N 1
ATOM 5873 C CA . LEU B 1 384 ? -4.578 -27.672 -26.812 1 96.69 384 LEU B CA 1
ATOM 5874 C C . LEU B 1 384 ? -5.863 -27.609 -27.625 1 96.69 384 LEU B C 1
ATOM 5876 O O . LEU B 1 384 ? -6.23 -26.531 -28.125 1 96.69 384 LEU B O 1
ATOM 5880 N N . LYS B 1 385 ? -6.535 -28.719 -27.797 1 95.12 385 LYS B N 1
ATOM 5881 C CA . LYS B 1 385 ? -7.801 -28.734 -28.516 1 95.12 385 LYS B CA 1
ATOM 5882 C C . LYS B 1 385 ? -8.867 -27.938 -27.781 1 95.12 385 LYS B C 1
ATOM 5884 O O . LYS B 1 385 ? -9.695 -27.266 -28.406 1 95.12 385 LYS B O 1
ATOM 5889 N N . PHE B 1 386 ? -8.852 -27.969 -26.531 1 92.69 386 PHE B N 1
ATOM 5890 C CA . PHE B 1 386 ? -9.844 -27.297 -25.703 1 92.69 386 PHE B CA 1
ATOM 5891 C C . PHE B 1 386 ? -9.625 -25.781 -25.734 1 92.69 386 PHE B C 1
ATOM 5893 O O . PHE B 1 386 ? -10.57 -25.016 -25.891 1 92.69 386 PHE B O 1
ATOM 5900 N N . TRP B 1 387 ? -8.398 -25.234 -25.547 1 87.88 387 TRP B N 1
ATOM 5901 C CA . TRP B 1 387 ? -8.133 -23.812 -25.422 1 87.88 387 TRP B CA 1
ATOM 5902 C C . TRP B 1 387 ? -7.867 -23.188 -26.797 1 87.88 387 TRP B C 1
ATOM 5904 O O . TRP B 1 387 ? -7.844 -21.969 -26.938 1 87.88 387 TRP B O 1
ATOM 5914 N N . SER B 1 388 ? -7.504 -23.922 -27.797 1 71.88 388 SER B N 1
ATOM 5915 C CA . SER B 1 388 ? -7.316 -23.406 -29.141 1 71.88 388 SER B CA 1
ATOM 5916 C C . SER B 1 388 ? -8.648 -23.125 -29.828 1 71.88 388 SER B C 1
ATOM 5918 O O . SER B 1 388 ? -8.688 -22.594 -30.938 1 71.88 388 SER B O 1
ATOM 5920 N N . ARG B 1 389 ? -9.711 -23.5 -29.047 1 58.81 389 ARG B N 1
ATOM 5921 C CA . ARG B 1 389 ? -11.023 -23.188 -29.594 1 58.81 389 ARG B CA 1
ATOM 5922 C C . ARG B 1 389 ? -11.414 -21.734 -29.328 1 58.81 389 ARG B C 1
ATOM 5924 O O . ARG B 1 389 ? -10.977 -21.156 -28.328 1 58.81 389 ARG B O 1
#

Radius of gyration: 26.68 Å; Cα contacts (8 Å, |Δi|>4): 1970; chains: 2; bounding box: 53×88×62 Å

pLDDT: mean 94.88, std 8.55, range [49.34, 98.94]